Protein 3JTX (pdb70)

Structure (mmCIF, N/CA/C/O backbone):
data_3JTX
#
_entry.id   3JTX
#
_cell.length_a   112.617
_cell.length_b   116.890
_cell.length_c   145.326
_cell.angle_alpha   90.000
_cell.angle_beta   90.000
_cell.angle_gamma   90.000
#
_symmetry.space_group_name_H-M   'C 2 2 21'
#
loop_
_entity.id
_entity.type
_entity.pdbx_description
1 polymer aminotransferase
2 non-polymer '2-(N-MORPHOLINO)-ETHANESULFONIC ACID'
3 non-polymer GLYCEROL
4 non-polymer 'CALCIUM ION'
5 non-polymer 'ACETATE ION'
6 water water
#
loop_
_atom_site.group_PDB
_atom_site.id
_atom_site.type_symbol
_atom_site.label_atom_id
_atom_site.label_alt_id
_atom_site.label_comp_id
_atom_site.label_asym_id
_atom_site.label_entity_id
_atom_site.label_seq_id
_atom_site.pdbx_PDB_ins_code
_atom_site.Cartn_x
_atom_site.Cartn_y
_atom_site.Cartn_z
_atom_site.occupancy
_atom_site.B_iso_or_equiv
_atom_site.auth_seq_id
_atom_site.auth_comp_id
_atom_site.auth_asym_id
_atom_site.auth_atom_id
_atom_site.pdbx_PDB_model_num
ATOM 1 N N . GLY A 1 1 ? 8.853 28.010 -6.270 1.00 32.41 0 GLY A N 1
ATOM 2 C CA . GLY A 1 1 ? 10.021 28.608 -5.553 1.00 32.05 0 GLY A CA 1
ATOM 3 C C . GLY A 1 1 ? 11.248 27.735 -5.722 1.00 31.77 0 GLY A C 1
ATOM 4 O O . GLY A 1 1 ? 11.159 26.648 -6.301 1.00 30.59 0 GLY A O 1
ATOM 13 N N . ASN A 1 3 ? 13.155 25.614 -3.852 1.00 25.73 2 ASN A N 1
ATOM 14 C CA . ASN A 1 3 ? 13.108 24.206 -3.469 1.00 24.46 2 ASN A CA 1
ATOM 15 C C . ASN A 1 3 ? 12.168 23.316 -4.282 1.00 22.45 2 ASN A C 1
ATOM 16 O O . ASN A 1 3 ? 12.547 22.197 -4.638 1.00 21.95 2 ASN A O 1
ATOM 21 N N . THR A 1 4 ? 10.974 23.807 -4.611 1.00 20.30 3 THR A N 1
ATOM 22 C CA . THR A 1 4 ? 10.059 23.000 -5.426 1.00 19.00 3 THR A CA 1
ATOM 23 C C . THR A 1 4 ? 10.627 22.796 -6.844 1.00 18.43 3 THR A C 1
ATOM 24 O O . THR A 1 4 ? 10.506 21.717 -7.407 1.00 16.95 3 THR A O 1
ATOM 28 N N . LEU A 1 5 ? 11.267 23.824 -7.394 1.00 18.42 4 LEU A N 1
ATOM 29 C CA . LEU A 1 5 ? 11.925 23.718 -8.704 1.00 19.49 4 LEU A CA 1
ATOM 30 C C . LEU A 1 5 ? 13.054 22.680 -8.671 1.00 19.69 4 LEU A C 1
ATOM 31 O O . LEU A 1 5 ? 13.163 21.822 -9.553 1.00 19.08 4 LEU A O 1
ATOM 36 N N . LEU A 1 6 ? 13.886 22.749 -7.631 1.00 20.06 5 LEU A N 1
ATOM 37 C CA . LEU A 1 6 ? 14.989 21.799 -7.469 1.00 20.13 5 LEU A CA 1
ATOM 38 C C . LEU A 1 6 ? 14.478 20.355 -7.333 1.00 20.31 5 LEU A C 1
ATOM 39 O O . LEU A 1 6 ? 15.116 19.427 -7.823 1.00 20.62 5 LEU A O 1
ATOM 44 N N . LYS A 1 7 ? 13.330 20.175 -6.674 1.00 20.32 6 LYS A N 1
ATOM 45 C CA . LYS A 1 7 ? 12.726 18.843 -6.540 1.00 21.16 6 LYS A CA 1
ATOM 46 C C . LYS A 1 7 ? 12.249 18.335 -7.902 1.00 20.97 6 LYS A C 1
ATOM 47 O O . LYS A 1 7 ? 12.267 17.142 -8.166 1.00 20.31 6 LYS A O 1
ATOM 53 N N . GLN A 1 8 ? 11.821 19.261 -8.748 1.00 20.91 7 GLN A N 1
ATOM 54 C CA . GLN A 1 8 ? 11.253 18.936 -10.044 1.00 22.04 7 GLN A CA 1
ATOM 55 C C . GLN A 1 8 ? 12.310 18.577 -11.086 1.00 22.50 7 GLN A C 1
ATOM 56 O O . GLN A 1 8 ? 12.146 17.626 -11.847 1.00 23.08 7 GLN A O 1
ATOM 62 N N . LEU A 1 9 ? 13.389 19.337 -11.111 1.00 22.92 8 LEU A N 1
ATOM 63 C CA . LEU A 1 9 ? 14.440 19.146 -12.116 1.00 24.30 8 LEU A CA 1
ATOM 64 C C . LEU A 1 9 ? 15.140 17.772 -12.019 1.00 25.41 8 LEU A C 1
ATOM 65 O O . LEU A 1 9 ? 15.439 17.288 -10.913 1.00 24.34 8 LEU A O 1
ATOM 70 N N . LYS A 1 10 ? 15.361 17.149 -13.185 1.00 26.95 9 LYS A N 1
ATOM 71 C CA . LYS A 1 10 ? 16.036 15.845 -13.297 1.00 28.18 9 LYS A CA 1
ATOM 72 C C . LYS A 1 10 ? 17.342 16.053 -14.057 1.00 28.88 9 LYS A C 1
ATOM 73 O O . LYS A 1 10 ? 17.339 16.088 -15.301 1.00 28.36 9 LYS A O 1
ATOM 79 N N . PRO A 1 11 ? 18.462 16.234 -13.320 1.00 29.60 10 PRO A N 1
ATOM 80 C CA . PRO A 1 11 ? 19.727 16.591 -13.996 1.00 30.49 10 PRO A CA 1
ATOM 81 C C . PRO A 1 11 ? 20.360 15.466 -14.814 1.00 31.21 10 PRO A C 1
ATOM 82 O O . PRO A 1 11 ? 21.203 15.751 -15.659 1.00 30.30 10 PRO A O 1
ATOM 86 N N . TYR A 1 12 ? 19.964 14.213 -14.556 1.00 32.37 11 TYR A N 1
ATOM 87 C CA . TYR A 1 12 ? 20.586 13.048 -15.198 1.00 33.53 11 TYR A CA 1
ATOM 88 C C . TYR A 1 12 ? 19.543 12.102 -15.822 1.00 33.64 11 TYR A C 1
ATOM 89 O O . TYR A 1 12 ? 19.054 11.170 -15.161 1.00 32.99 11 TYR A O 1
ATOM 98 N N . PRO A 1 13 ? 19.213 12.331 -17.108 1.00 34.25 12 PRO A N 1
ATOM 99 C CA . PRO A 1 13 ? 18.243 11.482 -17.804 1.00 34.74 12 PRO A CA 1
ATOM 100 C C . PRO A 1 13 ? 18.555 9.984 -17.674 1.00 35.48 12 PRO A C 1
ATOM 101 O O . PRO A 1 13 ? 17.626 9.204 -17.444 1.00 35.14 12 PRO A O 1
ATOM 105 N N . PHE A 1 14 ? 19.843 9.605 -17.774 1.00 36.20 13 PHE A N 1
ATOM 106 C CA . PHE A 1 14 ? 20.258 8.182 -17.736 1.00 36.71 13 PHE A CA 1
ATOM 107 C C . PHE A 1 14 ? 19.633 7.455 -16.554 1.00 37.16 13 PHE A C 1
ATOM 108 O O . PHE A 1 14 ? 19.312 6.264 -16.657 1.00 36.82 13 PHE A O 1
ATOM 116 N N . ALA A 1 15 ? 19.460 8.161 -15.435 1.00 37.72 14 ALA A N 1
ATOM 117 C CA . ALA A 1 15 ? 18.822 7.569 -14.257 1.00 38.42 14 ALA A CA 1
ATOM 118 C C . ALA A 1 15 ? 17.362 7.201 -14.499 1.00 38.60 14 ALA A C 1
ATOM 119 O O . ALA A 1 15 ? 16.864 6.259 -13.898 1.00 39.50 14 ALA A O 1
ATOM 121 N N . ARG A 1 16 ? 16.679 7.922 -15.377 1.00 38.97 15 ARG A N 1
ATOM 122 C CA . ARG A 1 16 ? 15.236 7.693 -15.603 1.00 39.33 15 ARG A CA 1
ATOM 123 C C . ARG A 1 16 ? 14.914 6.391 -16.325 1.00 38.23 15 ARG A C 1
ATOM 124 O O . ARG A 1 16 ? 13.769 5.929 -16.308 1.00 38.32 15 ARG A O 1
ATOM 132 N N . LEU A 1 17 ? 15.921 5.813 -16.967 1.00 37.05 16 LEU A N 1
ATOM 133 C CA . LEU A 1 17 ? 15.774 4.508 -17.561 1.00 36.09 16 LEU A CA 1
ATOM 134 C C . LEU A 1 17 ? 15.316 3.493 -16.493 1.00 34.95 16 LEU A C 1
ATOM 135 O O . LEU A 1 17 ? 14.448 2.664 -16.760 1.00 33.94 16 LEU A O 1
ATOM 140 N N . HIS A 1 18 ? 15.865 3.604 -15.279 1.00 33.85 17 HIS A N 1
ATOM 141 C CA . HIS A 1 18 ? 15.610 2.634 -14.219 1.00 33.17 17 HIS A CA 1
ATOM 142 C C . HIS A 1 18 ? 14.128 2.536 -13.853 1.00 31.65 17 HIS A C 1
ATOM 143 O O . HIS A 1 18 ? 13.572 1.447 -13.893 1.00 30.99 17 HIS A O 1
ATOM 150 N N . GLU A 1 19 ? 13.491 3.661 -13.526 1.00 30.72 18 GLU A N 1
ATOM 151 C CA . GLU A 1 19 ? 12.043 3.668 -13.218 1.00 30.35 18 GLU A CA 1
ATOM 152 C C . GLU A 1 19 ? 11.255 3.043 -14.368 1.00 28.52 18 GLU A C 1
ATOM 153 O O . GLU A 1 19 ? 10.347 2.241 -14.140 1.00 28.73 18 GLU A O 1
ATOM 159 N N . ALA A 1 20 ? 11.619 3.404 -15.596 1.00 26.55 19 ALA A N 1
ATOM 160 C CA . ALA A 1 20 ? 10.923 2.930 -16.797 1.00 25.83 19 ALA A CA 1
ATOM 161 C C . ALA A 1 20 ? 11.062 1.417 -17.051 1.00 25.33 19 ALA A C 1
ATOM 162 O O . ALA A 1 20 ? 10.233 0.831 -17.749 1.00 24.21 19 ALA A O 1
ATOM 172 N N . GLN A 1 22 ? 10.852 -0.637 -14.601 1.00 27.94 21 GLN A N 1
ATOM 173 C CA . GLN A 1 22 ? 10.369 -1.139 -13.295 1.00 28.26 21 GLN A CA 1
ATOM 174 C C . GLN A 1 22 ? 9.869 -2.552 -13.373 1.00 28.11 21 GLN A C 1
ATOM 175 O O . GLN A 1 22 ? 8.903 -2.831 -14.070 1.00 28.29 21 GLN A O 1
ATOM 177 N N . GLY A 1 23 ? 10.543 -3.442 -12.659 1.00 28.22 22 GLY A N 1
ATOM 178 C CA . GLY A 1 23 ? 10.138 -4.841 -12.593 1.00 28.49 22 GLY A CA 1
ATOM 179 C C . GLY A 1 23 ? 10.355 -5.632 -13.876 1.00 28.25 22 GLY A C 1
ATOM 180 O O . GLY A 1 23 ? 9.692 -6.658 -14.099 1.00 28.89 22 GLY A O 1
ATOM 181 N N . ILE A 1 24 ? 11.255 -5.157 -14.730 1.00 26.97 23 ILE A N 1
ATOM 182 C CA . ILE A 1 24 ? 11.702 -5.938 -15.879 1.00 26.51 23 ILE A CA 1
ATOM 183 C C . ILE A 1 24 ? 13.156 -6.254 -15.576 1.00 25.66 23 ILE A C 1
ATOM 184 O O . ILE A 1 24 ? 13.974 -5.349 -15.359 1.00 24.54 23 ILE A O 1
ATOM 189 N N . SER A 1 25 ? 13.468 -7.543 -15.512 1.00 25.27 24 SER A N 1
ATOM 190 C CA . SER A 1 25 ? 14.840 -7.977 -15.242 1.00 24.90 24 SER A CA 1
ATOM 191 C C . SER A 1 25 ? 15.530 -8.358 -16.547 1.00 23.27 24 SER A C 1
ATOM 192 O O . SER A 1 25 ? 14.884 -8.801 -17.505 1.00 23.31 24 SER A O 1
ATOM 195 N N . ALA A 1 26 ? 16.836 -8.132 -16.588 1.00 21.55 25 ALA A N 1
ATOM 196 C CA . ALA A 1 26 ? 17.664 -8.579 -17.704 1.00 20.39 25 ALA A CA 1
ATOM 197 C C . ALA A 1 26 ? 17.893 -10.084 -17.516 1.00 19.28 25 ALA A C 1
ATOM 198 O O . ALA A 1 26 ? 17.841 -10.576 -16.386 1.00 18.72 25 ALA A O 1
ATOM 200 N N . PRO A 1 27 ? 18.177 -10.809 -18.604 1.00 18.07 26 PRO A N 1
ATOM 201 C CA . PRO A 1 27 ? 18.375 -12.255 -18.462 1.00 17.18 26 PRO A CA 1
ATOM 202 C C . PRO A 1 27 ? 19.484 -12.634 -17.483 1.00 15.62 26 PRO A C 1
ATOM 203 O O . PRO A 1 27 ? 20.459 -11.920 -17.340 1.00 14.98 26 PRO A O 1
ATOM 207 N N . GLU A 1 28 ? 19.320 -13.776 -16.830 1.00 14.82 27 GLU A N 1
ATOM 208 C CA . GLU A 1 28 ? 20.349 -14.321 -15.966 1.00 14.49 27 GLU A CA 1
ATOM 209 C C . GLU A 1 28 ? 21.643 -14.501 -16.745 1.00 14.19 27 GLU A C 1
ATOM 210 O O . GLU A 1 28 ? 21.625 -14.989 -17.874 1.00 13.33 27 GLU A O 1
ATOM 216 N N . GLY A 1 29 ? 22.751 -14.103 -16.136 1.00 13.81 28 GLY A N 1
ATOM 217 C CA . GLY A 1 29 ? 24.079 -14.398 -16.663 1.00 14.46 28 GLY A CA 1
ATOM 218 C C . GLY A 1 29 ? 24.501 -13.517 -17.819 1.00 14.67 28 GLY A C 1
ATOM 219 O O . GLY A 1 29 ? 25.460 -13.830 -18.522 1.00 14.99 28 GLY A O 1
ATOM 228 N N . GLU A 1 31 ? 25.743 -9.727 -18.814 1.00 16.80 30 GLU A N 1
ATOM 229 C CA . GLU A 1 31 ? 26.295 -8.502 -18.269 1.00 18.47 30 GLU A CA 1
ATOM 230 C C . GLU A 1 31 ? 25.575 -7.335 -18.940 1.00 17.86 30 GLU A C 1
ATOM 231 O O . GLU A 1 31 ? 25.415 -7.332 -20.154 1.00 17.56 30 GLU A O 1
ATOM 237 N N . ALA A 1 32 ? 25.116 -6.380 -18.148 1.00 17.90 31 ALA A N 1
ATOM 238 C CA . ALA A 1 32 ? 24.438 -5.200 -18.691 1.00 17.83 31 ALA A CA 1
ATOM 239 C C . ALA A 1 32 ? 25.391 -4.475 -19.652 1.00 18.01 31 ALA A C 1
ATOM 240 O O . ALA A 1 32 ? 26.603 -4.407 -19.392 1.00 18.56 31 ALA A O 1
ATOM 242 N N . VAL A 1 33 ? 24.853 -3.948 -20.755 1.00 17.44 32 VAL A N 1
ATOM 243 C CA . VAL A 1 33 ? 25.650 -3.214 -21.743 1.00 16.66 32 VAL A CA 1
ATOM 244 C C . VAL A 1 33 ? 25.223 -1.731 -21.698 1.00 16.92 32 VAL A C 1
ATOM 245 O O . VAL A 1 33 ? 24.149 -1.371 -22.204 1.00 15.43 32 VAL A O 1
ATOM 249 N N . PRO A 1 34 ? 26.044 -0.883 -21.068 1.00 17.51 33 PRO A N 1
ATOM 250 C CA . PRO A 1 34 ? 25.608 0.490 -20.818 1.00 18.24 33 PRO A CA 1
ATOM 251 C C . PRO A 1 34 ? 25.853 1.389 -22.018 1.00 18.29 33 PRO A C 1
ATOM 252 O O . PRO A 1 34 ? 26.946 1.940 -22.168 1.00 19.37 33 PRO A O 1
ATOM 256 N N . LEU A 1 35 ? 24.853 1.520 -22.884 1.00 17.68 34 LEU A N 1
ATOM 257 C CA . LEU A 1 35 ? 24.961 2.440 -24.031 1.00 17.36 34 LEU A CA 1
ATOM 258 C C . LEU A 1 35 ? 24.119 3.695 -23.825 1.00 17.22 34 LEU A C 1
ATOM 259 O O . LEU A 1 35 ? 23.988 4.534 -24.734 1.00 17.05 34 LEU A O 1
ATOM 264 N N . HIS A 1 36 ? 23.578 3.834 -22.620 1.00 17.24 35 HIS A N 1
ATOM 265 C CA . HIS A 1 36 ? 22.643 4.900 -22.288 1.00 18.01 35 HIS A CA 1
ATOM 266 C C . HIS A 1 36 ? 23.271 6.165 -21.688 1.00 19.03 35 HIS A C 1
ATOM 267 O O . HIS A 1 36 ? 22.587 7.180 -21.587 1.00 18.74 35 HIS A O 1
ATOM 274 N N . ILE A 1 37 ? 24.535 6.107 -21.272 1.00 20.56 36 ILE A N 1
ATOM 275 C CA . ILE A 1 37 ? 25.152 7.210 -20.509 1.00 22.00 36 ILE A CA 1
ATOM 276 C C . ILE A 1 37 ? 26.056 8.070 -21.401 1.00 22.50 36 ILE A C 1
ATOM 277 O O . ILE A 1 37 ? 26.782 7.558 -22.216 1.00 24.52 36 ILE A O 1
ATOM 282 N N . GLY A 1 38 ? 25.987 9.384 -21.262 1.00 22.90 37 GLY A N 1
ATOM 283 C CA . GLY A 1 38 ? 26.710 10.285 -22.167 1.00 22.89 37 GLY A CA 1
ATOM 284 C C . GLY A 1 38 ? 28.049 10.727 -21.594 1.00 22.63 37 GLY A C 1
ATOM 285 O O . GLY A 1 38 ? 28.277 11.922 -21.407 1.00 22.17 37 GLY A O 1
ATOM 286 N N . GLU A 1 39 ? 28.913 9.754 -21.320 1.00 22.41 38 GLU A N 1
ATOM 287 C CA . GLU A 1 39 ? 30.187 9.973 -20.642 1.00 22.89 38 GLU A CA 1
ATOM 288 C C . GLU A 1 39 ? 31.189 8.985 -21.204 1.00 23.34 38 GLU A C 1
ATOM 289 O O . GLU A 1 39 ? 30.824 7.839 -21.482 1.00 23.18 38 GLU A O 1
ATOM 295 N N . PRO A 1 40 ? 32.451 9.428 -21.415 1.00 23.24 39 PRO A N 1
ATOM 296 C CA . PRO A 1 40 ? 33.462 8.563 -22.012 1.00 23.48 39 PRO A CA 1
ATOM 297 C C . PRO A 1 40 ? 33.945 7.485 -21.052 1.00 24.02 39 PRO A C 1
ATOM 298 O O . PRO A 1 40 ? 33.753 7.605 -19.835 1.00 23.39 39 PRO A O 1
ATOM 302 N N . LYS A 1 41 ? 34.555 6.444 -21.618 1.00 24.27 40 LYS A N 1
ATOM 303 C CA . LYS A 1 41 ? 35.105 5.325 -20.857 1.00 24.65 40 LYS A CA 1
ATOM 304 C C . LYS A 1 41 ? 36.535 4.971 -21.279 1.00 24.36 40 LYS A C 1
ATOM 305 O O . LYS A 1 41 ? 37.050 3.929 -20.885 1.00 25.36 40 LYS A O 1
ATOM 309 N N . HIS A 1 42 ? 37.183 5.819 -22.081 1.00 23.20 41 HIS A N 1
ATOM 310 C CA . HIS A 1 42 ? 38.563 5.585 -22.465 1.00 22.53 41 HIS A CA 1
ATOM 311 C C . HIS A 1 42 ? 39.471 6.161 -21.378 1.00 22.27 41 HIS A C 1
ATOM 312 O O . HIS A 1 42 ? 39.101 7.121 -20.706 1.00 21.01 41 HIS A O 1
ATOM 319 N N . PRO A 1 43 ? 40.669 5.580 -21.214 1.00 22.02 42 PRO A N 1
ATOM 320 C CA . PRO A 1 43 ? 41.551 5.993 -20.118 1.00 21.60 42 PRO A CA 1
ATOM 321 C C . PRO A 1 43 ? 42.253 7.345 -20.334 1.00 21.38 42 PRO A C 1
ATOM 322 O O . PRO A 1 43 ? 42.460 7.792 -21.471 1.00 20.31 42 PRO A O 1
ATOM 326 N N . THR A 1 44 ? 42.616 7.970 -19.218 1.00 20.88 43 THR A N 1
ATOM 327 C CA . THR A 1 44 ? 43.360 9.226 -19.207 1.00 19.75 43 THR A CA 1
ATOM 328 C C . THR A 1 44 ? 44.772 9.022 -19.741 1.00 19.36 43 THR A C 1
ATOM 329 O O . THR A 1 44 ? 45.444 8.080 -19.346 1.00 18.78 43 THR A O 1
ATOM 333 N N . PRO A 1 45 ? 45.230 9.904 -20.641 1.00 18.59 44 PRO A N 1
ATOM 334 C CA . PRO A 1 45 ? 46.589 9.806 -21.182 1.00 18.48 44 PRO A CA 1
ATOM 335 C C . PRO A 1 45 ? 47.678 10.259 -20.224 1.00 18.25 44 PRO A C 1
ATOM 336 O O . PRO A 1 45 ? 47.485 11.191 -19.456 1.00 17.55 44 PRO A O 1
ATOM 340 N N . LYS A 1 46 ? 48.839 9.629 -20.345 1.00 18.70 45 LYS A N 1
ATOM 341 C CA . LYS A 1 46 ? 49.990 9.898 -19.506 1.00 19.14 45 LYS A CA 1
ATOM 342 C C . LYS A 1 46 ? 50.559 11.309 -19.672 1.00 18.82 45 LYS A C 1
ATOM 343 O O . LYS A 1 46 ? 51.091 11.859 -18.719 1.00 18.56 45 LYS A O 1
ATOM 349 N N . VAL A 1 47 ? 50.467 11.892 -20.868 1.00 18.48 46 VAL A N 1
ATOM 350 C CA . VAL A 1 47 ? 50.992 13.248 -21.077 1.00 18.33 46 VAL A CA 1
ATOM 351 C C . VAL A 1 47 ? 50.350 14.260 -20.096 1.00 17.53 46 VAL A C 1
ATOM 352 O O . VAL A 1 47 ? 51.013 15.182 -19.626 1.00 17.08 46 VAL A O 1
ATOM 356 N N . ILE A 1 48 ? 49.073 14.054 -19.777 1.00 17.34 47 ILE A N 1
ATOM 357 C CA . ILE A 1 48 ? 48.341 14.923 -18.860 1.00 17.04 47 ILE A CA 1
ATOM 358 C C . ILE A 1 48 ? 48.714 14.617 -17.394 1.00 16.65 47 ILE A C 1
ATOM 359 O O . ILE A 1 48 ? 49.007 15.534 -16.610 1.00 15.66 47 ILE A O 1
ATOM 364 N N . THR A 1 49 ? 48.717 13.335 -17.024 1.00 15.94 48 THR A N 1
ATOM 365 C CA . THR A 1 49 ? 48.966 12.967 -15.631 1.00 15.87 48 THR A CA 1
ATOM 366 C C . THR A 1 49 ? 50.410 13.275 -15.241 1.00 15.41 48 THR A C 1
ATOM 367 O O . THR A 1 49 ? 50.664 13.724 -14.131 1.00 14.36 48 THR A O 1
ATOM 371 N N . ASP A 1 50 ? 51.340 13.097 -16.180 1.00 15.65 49 ASP A N 1
ATOM 372 C CA . ASP A 1 50 ? 52.730 13.502 -15.983 1.00 15.58 49 ASP A CA 1
ATOM 373 C C . ASP A 1 50 ? 52.885 14.985 -15.606 1.00 15.16 49 ASP A C 1
ATOM 374 O O . ASP A 1 50 ? 53.624 15.304 -14.674 1.00 14.91 49 ASP A O 1
ATOM 379 N N . ALA A 1 51 ? 52.212 15.869 -16.353 1.00 14.29 50 ALA A N 1
ATOM 380 C CA . ALA A 1 51 ? 52.296 17.329 -16.139 1.00 13.96 50 ALA A CA 1
ATOM 381 C C . ALA A 1 51 ? 51.681 17.747 -14.800 1.00 14.28 50 ALA A C 1
ATOM 382 O O . ALA A 1 51 ? 52.198 18.642 -14.113 1.00 14.42 50 ALA A O 1
ATOM 384 N N . LEU A 1 52 ? 50.555 17.131 -14.454 1.00 14.49 51 LEU A N 1
ATOM 385 C CA . LEU A 1 52 ? 49.914 17.356 -13.156 1.00 14.70 51 LEU A CA 1
ATOM 386 C C . LEU A 1 52 ? 50.861 16.989 -12.003 1.00 15.10 51 LEU A C 1
ATOM 387 O O . LEU A 1 52 ? 51.185 17.847 -11.179 1.00 15.42 51 LEU A O 1
ATOM 392 N N . THR A 1 53 ? 51.346 15.743 -11.968 1.00 14.88 52 THR A N 1
ATOM 393 C CA . THR A 1 53 ? 52.291 15.308 -10.928 1.00 14.74 52 THR A CA 1
ATOM 394 C C . THR A 1 53 ? 53.523 16.202 -10.794 1.00 14.95 52 THR A C 1
ATOM 395 O O . THR A 1 53 ? 53.950 16.523 -9.662 1.00 14.87 52 THR A O 1
ATOM 399 N N . ALA A 1 54 ? 54.091 16.603 -11.933 1.00 14.92 53 ALA A N 1
ATOM 400 C CA . ALA A 1 54 ? 55.305 17.411 -11.954 1.00 14.95 53 ALA A CA 1
ATOM 401 C C . ALA A 1 54 ? 55.112 18.780 -11.292 1.00 14.86 53 ALA A C 1
ATOM 402 O O . ALA A 1 54 ? 56.074 19.388 -10.843 1.00 15.24 53 ALA A O 1
ATOM 404 N N . SER A 1 55 ? 53.871 19.252 -11.204 1.00 14.55 54 SER A N 1
ATOM 405 C CA . SER A 1 55 ? 53.615 20.611 -10.745 1.00 14.48 54 SER A CA 1
ATOM 406 C C . SER A 1 55 ? 52.922 20.685 -9.387 1.00 13.99 54 SER A C 1
ATOM 407 O O . SER A 1 55 ? 52.486 21.747 -8.971 1.00 12.69 54 SER A O 1
ATOM 410 N N . LEU A 1 56 ? 52.836 19.566 -8.684 1.00 13.80 55 LEU A N 1
ATOM 411 C CA . LEU A 1 56 ? 51.999 19.510 -7.450 1.00 14.09 55 LEU A CA 1
ATOM 412 C C . LEU A 1 56 ? 52.490 20.428 -6.311 1.00 13.67 55 LEU A C 1
ATOM 413 O O . LEU A 1 56 ? 51.686 20.813 -5.460 1.00 14.31 55 LEU A O 1
ATOM 418 N N . HIS A 1 57 ? 53.772 20.806 -6.318 1.00 13.04 56 HIS A N 1
ATOM 419 C CA A HIS A 1 57 ? 54.275 21.785 -5.355 0.50 13.22 56 HIS A CA 1
ATOM 420 C CA B HIS A 1 57 ? 54.310 21.807 -5.376 0.50 13.47 56 HIS A CA 1
ATOM 421 C C . HIS A 1 57 ? 53.504 23.115 -5.441 1.00 13.10 56 HIS A C 1
ATOM 422 O O . HIS A 1 57 ? 53.405 23.852 -4.453 1.00 13.84 56 HIS A O 1
ATOM 435 N N . GLU A 1 58 ? 52.937 23.405 -6.608 1.00 12.47 57 GLU A N 1
ATOM 436 C CA . GLU A 1 58 ? 52.169 24.619 -6.832 1.00 12.66 57 GLU A CA 1
ATOM 437 C C . GLU A 1 58 ? 50.749 24.643 -6.212 1.00 12.62 57 GLU A C 1
ATOM 438 O O . GLU A 1 58 ? 50.051 25.654 -6.311 1.00 13.67 57 GLU A O 1
ATOM 444 N N . LEU A 1 59 ? 50.338 23.562 -5.555 1.00 12.44 58 LEU A N 1
ATOM 445 C CA . LEU A 1 59 ? 49.150 23.583 -4.687 1.00 12.33 58 LEU A CA 1
ATOM 446 C C . LEU A 1 59 ? 49.282 24.577 -3.539 1.00 12.59 58 LEU A C 1
ATOM 447 O O . LEU A 1 59 ? 48.275 24.965 -2.950 1.00 12.82 58 LEU A O 1
ATOM 452 N N . GLU A 1 60 ? 50.510 24.979 -3.190 1.00 12.37 59 GLU A N 1
ATOM 453 C CA . GLU A 1 60 ? 50.712 25.947 -2.105 1.00 12.58 59 GLU A CA 1
ATOM 454 C C . GLU A 1 60 ? 50.218 27.375 -2.430 1.00 12.32 59 GLU A C 1
ATOM 455 O O . GLU A 1 60 ? 50.184 28.218 -1.535 1.00 10.89 59 GLU A O 1
ATOM 461 N N . LYS A 1 61 ? 49.869 27.628 -3.695 1.00 12.47 60 LYS A N 1
ATOM 462 C CA A LYS A 1 61 ? 49.480 28.968 -4.151 0.50 13.01 60 LYS A CA 1
ATOM 463 C CA B LYS A 1 61 ? 49.482 28.962 -4.178 0.50 13.00 60 LYS A CA 1
ATOM 464 C C . LYS A 1 61 ? 48.006 29.074 -4.547 1.00 13.25 60 LYS A C 1
ATOM 465 O O . LYS A 1 61 ? 47.458 28.157 -5.161 1.00 13.04 60 LYS A O 1
ATOM 470 N N . TYR A 1 62 ? 47.382 30.219 -4.223 1.00 13.61 61 TYR A N 1
ATOM 471 C CA . TYR A 1 62 ? 46.049 30.550 -4.771 1.00 14.35 61 TYR A CA 1
ATOM 472 C C . TYR A 1 62 ? 46.172 30.932 -6.225 1.00 14.89 61 TYR A C 1
ATOM 473 O O . TYR A 1 62 ? 46.964 31.818 -6.555 1.00 15.22 61 TYR A O 1
ATOM 482 N N . PRO A 1 63 ? 45.390 30.288 -7.105 1.00 14.41 62 PRO A N 1
ATOM 483 C CA . PRO A 1 63 ? 45.355 30.735 -8.479 1.00 14.68 62 PRO A CA 1
ATOM 484 C C . PRO A 1 63 ? 44.488 31.971 -8.679 1.00 15.31 62 PRO A C 1
ATOM 485 O O . PRO A 1 63 ? 43.503 32.169 -7.962 1.00 15.72 62 PRO A O 1
ATOM 489 N N . LEU A 1 64 ? 44.848 32.781 -9.664 1.00 15.59 63 LEU A N 1
ATOM 490 C CA . LEU A 1 64 ? 44.032 33.922 -10.052 1.00 15.83 63 LEU A CA 1
ATOM 491 C C . LEU A 1 64 ? 42.909 33.415 -10.944 1.00 15.03 63 LEU A C 1
ATOM 492 O O . LEU A 1 64 ? 43.076 32.448 -11.684 1.00 14.59 63 LEU A O 1
ATOM 497 N N . THR A 1 65 ? 41.750 34.045 -10.859 1.00 14.69 64 THR A N 1
ATOM 498 C CA . THR A 1 65 ? 40.572 33.561 -11.598 1.00 14.79 64 THR A CA 1
ATOM 499 C C . THR A 1 65 ? 40.770 33.532 -13.102 1.00 14.95 64 THR A C 1
ATOM 500 O O . THR A 1 65 ? 40.265 32.647 -13.789 1.00 15.18 64 THR A O 1
ATOM 504 N N . ALA A 1 66 ? 41.515 34.499 -13.631 1.00 14.95 65 ALA A N 1
ATOM 505 C CA . ALA A 1 66 ? 41.756 34.582 -15.070 1.00 15.24 65 ALA A CA 1
ATOM 506 C C . ALA A 1 66 ? 42.694 33.488 -15.594 1.00 15.36 65 ALA A C 1
ATOM 507 O O . ALA A 1 66 ? 42.774 33.268 -16.799 1.00 14.69 65 ALA A O 1
ATOM 509 N N . GLY A 1 67 ? 43.410 32.811 -14.697 1.00 15.84 66 GLY A N 1
ATOM 510 C CA . GLY A 1 67 ? 44.339 31.753 -15.098 1.00 15.78 66 GLY A CA 1
ATOM 511 C C . GLY A 1 67 ? 45.692 32.280 -15.517 1.00 16.33 66 GLY A C 1
ATOM 512 O O . GLY A 1 67 ? 45.881 33.479 -15.695 1.00 16.79 66 GLY A O 1
ATOM 513 N N . LEU A 1 68 ? 46.643 31.369 -15.678 1.00 16.06 67 LEU A N 1
ATOM 514 C CA . LEU A 1 68 ? 47.999 31.733 -16.070 1.00 16.34 67 LEU A CA 1
ATOM 515 C C . LEU A 1 68 ? 48.028 32.222 -17.512 1.00 16.00 67 LEU A C 1
ATOM 516 O O . LEU A 1 68 ? 47.341 31.664 -18.370 1.00 15.01 67 LEU A O 1
ATOM 521 N N . PRO A 1 69 ? 48.849 33.238 -17.796 1.00 15.76 68 PRO A N 1
ATOM 522 C CA . PRO A 1 69 ? 48.991 33.620 -19.191 1.00 16.18 68 PRO A CA 1
ATOM 523 C C . PRO A 1 69 ? 49.277 32.430 -20.112 1.00 15.89 68 PRO A C 1
ATOM 524 O O . PRO A 1 69 ? 48.728 32.347 -21.209 1.00 15.66 68 PRO A O 1
ATOM 528 N N . GLU A 1 70 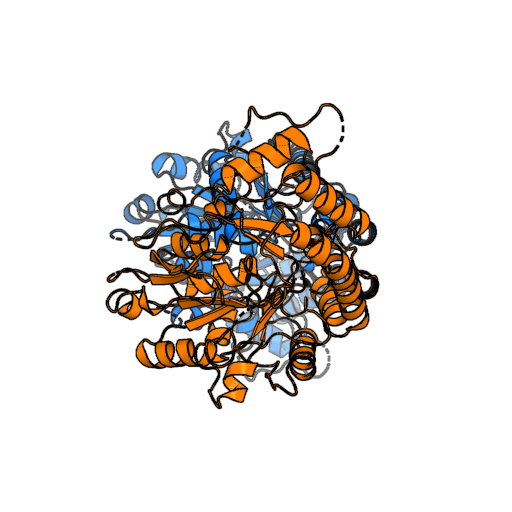? 50.137 31.512 -19.674 1.00 15.90 69 GLU A N 1
ATOM 529 C CA . GLU A 1 70 ? 50.517 30.378 -20.517 1.00 15.99 69 GLU A CA 1
ATOM 530 C C . GLU A 1 70 ? 49.370 29.377 -20.748 1.00 15.49 69 GLU A C 1
ATOM 531 O O . GLU A 1 70 ? 49.341 28.716 -21.776 1.00 14.37 69 GLU A O 1
ATOM 537 N N . LEU A 1 71 ? 48.400 29.284 -19.837 1.00 15.42 70 LEU A N 1
ATOM 538 C CA . LEU A 1 71 ? 47.208 28.473 -20.135 1.00 15.36 70 LEU A CA 1
ATOM 539 C C . LEU A 1 71 ? 46.319 29.154 -21.178 1.00 15.58 70 LEU A C 1
ATOM 540 O O . LEU A 1 71 ? 45.852 28.504 -22.111 1.00 15.60 70 LEU A O 1
ATOM 545 N N . ARG A 1 72 ? 46.061 30.455 -21.027 1.00 15.70 71 ARG A N 1
ATOM 546 C CA . ARG A 1 72 ? 45.225 31.144 -22.013 1.00 15.84 71 ARG A CA 1
ATOM 547 C C . ARG A 1 72 ? 45.885 31.101 -23.405 1.00 15.71 71 ARG A C 1
ATOM 548 O O . ARG A 1 72 ? 45.203 30.964 -24.434 1.00 15.67 71 ARG A O 1
ATOM 556 N N . GLN A 1 73 ? 47.213 31.167 -23.435 1.00 16.12 72 GLN A N 1
ATOM 557 C CA . GLN A 1 73 ? 47.956 31.111 -24.690 1.00 16.56 72 GLN A CA 1
ATOM 558 C C . GLN A 1 73 ? 47.925 29.719 -25.317 1.00 16.38 72 GLN A C 1
ATOM 559 O O . GLN A 1 73 ? 47.855 29.593 -26.555 1.00 15.62 72 GLN A O 1
ATOM 565 N N . ALA A 1 74 ? 47.964 28.675 -24.483 1.00 16.18 73 ALA A N 1
ATOM 566 C CA . ALA A 1 74 ? 47.811 27.300 -24.977 1.00 15.72 73 ALA A CA 1
ATOM 567 C C . ALA A 1 74 ? 46.438 27.121 -25.643 1.00 15.64 73 ALA A C 1
ATOM 568 O O . ALA A 1 74 ? 46.315 26.473 -26.687 1.00 15.65 73 ALA A O 1
ATOM 570 N N . CYS A 1 75 ? 45.409 27.703 -25.036 1.00 15.86 74 CYS A N 1
ATOM 571 C CA . CYS A 1 75 ? 44.078 27.677 -25.629 1.00 16.57 74 CYS A CA 1
ATOM 572 C C . CYS A 1 75 ? 44.045 28.433 -26.955 1.00 16.28 74 CYS A C 1
ATOM 573 O O . CYS A 1 75 ? 43.480 27.934 -27.933 1.00 16.39 74 CYS A O 1
ATOM 576 N N . ALA A 1 76 ? 44.641 29.622 -26.979 1.00 16.14 75 ALA A N 1
ATOM 577 C CA . ALA A 1 76 ? 44.736 30.444 -28.206 1.00 16.45 75 ALA A CA 1
ATOM 578 C C . ALA A 1 76 ? 45.484 29.707 -29.317 1.00 16.76 75 ALA A C 1
ATOM 579 O O . ALA A 1 76 ? 45.064 29.716 -30.484 1.00 16.59 75 ALA A O 1
ATOM 581 N N . ASN A 1 77 ? 46.599 29.071 -28.954 1.00 17.15 76 ASN A N 1
ATOM 582 C CA . ASN A 1 77 ? 47.387 28.295 -29.902 1.00 17.06 76 ASN A CA 1
ATOM 583 C C . ASN A 1 77 ? 46.610 27.101 -30.454 1.00 16.20 76 ASN A C 1
ATOM 584 O O . ASN A 1 77 ? 46.650 26.841 -31.654 1.00 15.86 76 ASN A O 1
ATOM 589 N N . TRP A 1 78 ? 45.911 26.383 -29.576 1.00 15.67 77 TRP A N 1
ATOM 590 C CA . TRP A 1 78 ? 45.049 25.277 -29.990 1.00 15.52 77 TRP A CA 1
ATOM 591 C C . TRP A 1 78 ? 43.964 25.714 -30.988 1.00 15.09 77 TRP A C 1
ATOM 592 O O . TRP A 1 78 ? 43.755 25.055 -32.013 1.00 14.58 77 TRP A O 1
ATOM 603 N N . LEU A 1 79 ? 43.297 26.829 -30.691 1.00 14.77 78 LEU A N 1
ATOM 604 C CA . LEU A 1 79 ? 42.258 27.377 -31.577 1.00 15.11 78 LEU A CA 1
ATOM 605 C C . LEU A 1 79 ? 42.800 27.687 -32.982 1.00 15.16 78 LEU A C 1
ATOM 606 O O . LEU A 1 79 ? 42.126 27.450 -33.981 1.00 15.20 78 LEU A O 1
ATOM 611 N N . LYS A 1 80 ? 43.996 28.264 -33.042 1.00 15.37 79 LYS A N 1
ATOM 612 C CA . LYS A 1 80 ? 44.619 28.595 -34.323 1.00 16.17 79 LYS A CA 1
ATOM 613 C C . LYS A 1 80 ? 44.924 27.341 -35.136 1.00 16.27 79 LYS A C 1
ATOM 614 O O . LYS A 1 80 ? 44.723 27.330 -36.363 1.00 15.77 79 LYS A O 1
ATOM 620 N N . ARG A 1 81 ? 45.421 26.302 -34.461 1.00 16.22 80 ARG A N 1
ATOM 621 C CA . ARG A 1 81 ? 45.684 25.018 -35.115 1.00 16.97 80 ARG A CA 1
ATOM 622 C C . ARG A 1 81 ? 44.402 24.348 -35.578 1.00 16.77 80 ARG A C 1
ATOM 623 O O . ARG A 1 81 ? 44.347 23.774 -36.661 1.00 16.53 80 ARG A O 1
ATOM 631 N N . ARG A 1 82 ? 43.374 24.407 -34.742 1.00 16.04 81 ARG A N 1
ATOM 632 C CA . ARG A 1 82 ? 42.174 23.617 -34.947 1.00 16.00 81 ARG A CA 1
ATOM 633 C C . ARG A 1 82 ? 41.224 24.236 -35.974 1.00 16.57 81 ARG A C 1
ATOM 634 O O . ARG A 1 82 ? 40.554 23.496 -36.718 1.00 16.55 81 ARG A O 1
ATOM 642 N N . TYR A 1 83 ? 41.175 25.572 -36.009 1.00 16.84 82 TYR A N 1
ATOM 643 C CA . TYR A 1 83 ? 40.251 26.311 -36.872 1.00 17.66 82 TYR A CA 1
ATOM 644 C C . TYR A 1 83 ? 40.986 27.121 -37.947 1.00 18.23 82 TYR A C 1
ATOM 645 O O . TYR A 1 83 ? 40.675 28.295 -38.199 1.00 17.99 82 TYR A O 1
ATOM 654 N N . ASP A 1 84 ? 41.977 26.467 -38.560 1.00 18.40 83 ASP A N 1
ATOM 655 C CA . ASP A 1 84 ? 42.619 26.933 -39.774 1.00 18.95 83 ASP A CA 1
ATOM 656 C C . ASP A 1 84 ? 43.060 28.393 -39.704 1.00 18.40 83 ASP A C 1
ATOM 657 O O . ASP A 1 84 ? 42.737 29.185 -40.583 1.00 18.31 83 ASP A O 1
ATOM 662 N N . GLY A 1 85 ? 43.799 28.732 -38.649 1.00 17.86 84 GLY A N 1
ATOM 663 C CA . GLY A 1 85 ? 44.373 30.067 -38.483 1.00 17.15 84 GLY A CA 1
ATOM 664 C C . GLY A 1 85 ? 43.573 31.070 -37.673 1.00 16.75 84 GLY A C 1
ATOM 665 O O . GLY A 1 85 ? 43.994 32.208 -37.522 1.00 16.86 84 GLY A O 1
ATOM 666 N N . LEU A 1 86 ? 42.431 30.651 -37.128 1.00 16.78 85 LEU A N 1
ATOM 667 C CA . LEU A 1 86 ? 41.639 31.498 -36.243 1.00 16.80 85 LEU A CA 1
ATOM 668 C C . LEU A 1 86 ? 42.530 32.137 -35.180 1.00 16.75 85 LEU A C 1
ATOM 669 O O . LEU A 1 86 ? 43.222 31.431 -34.456 1.00 15.39 85 LEU A O 1
ATOM 674 N N . THR A 1 87 ? 42.513 33.470 -35.117 1.00 16.94 86 THR A N 1
ATOM 675 C CA A THR A 1 87 ? 43.313 34.226 -34.162 0.50 17.23 86 THR A CA 1
ATOM 676 C CA B THR A 1 87 ? 43.313 34.232 -34.172 0.50 16.96 86 THR A CA 1
ATOM 677 C C . THR A 1 87 ? 42.415 34.814 -33.067 1.00 17.46 86 THR A C 1
ATOM 678 O O . THR A 1 87 ? 41.583 35.691 -33.326 1.00 17.24 86 THR A O 1
ATOM 685 N N . VAL A 1 88 ? 42.601 34.312 -31.849 1.00 17.22 87 VAL A N 1
ATOM 686 C CA . VAL A 1 88 ? 41.830 34.701 -30.676 1.00 17.76 87 VAL A CA 1
ATOM 687 C C . VAL A 1 88 ? 42.836 35.184 -29.627 1.00 17.93 87 VAL A C 1
ATOM 688 O O . VAL A 1 88 ? 43.840 34.526 -29.373 1.00 19.14 87 VAL A O 1
ATOM 692 N N . ASP A 1 89 ? 42.575 36.331 -29.024 1.00 18.23 88 ASP A N 1
ATOM 693 C CA . ASP A 1 89 ? 43.579 36.991 -28.173 1.00 17.99 88 ASP A CA 1
ATOM 694 C C . ASP A 1 89 ? 43.560 36.397 -26.764 1.00 17.16 88 ASP A C 1
ATOM 695 O O . ASP A 1 89 ? 42.576 36.528 -26.059 1.00 16.86 88 ASP A O 1
ATOM 700 N N . ALA A 1 90 ? 44.656 35.750 -26.360 1.00 17.06 89 ALA A N 1
ATOM 701 C CA . ALA A 1 90 ? 44.780 35.152 -25.033 1.00 17.07 89 ALA A CA 1
ATOM 702 C C . ALA A 1 90 ? 44.618 36.180 -23.910 1.00 17.27 89 ALA A C 1
ATOM 703 O O . ALA A 1 90 ? 44.133 35.843 -22.831 1.00 16.64 89 ALA A O 1
ATOM 705 N N . ASP A 1 91 ? 44.986 37.433 -24.169 1.00 18.03 90 ASP A N 1
ATOM 706 C CA . ASP A 1 91 ? 44.893 38.499 -23.148 1.00 18.58 90 ASP A CA 1
ATOM 707 C C . ASP A 1 91 ? 43.467 38.941 -22.807 1.00 18.11 90 ASP A C 1
ATOM 708 O O . ASP A 1 91 ? 43.261 39.498 -21.725 1.00 18.35 90 ASP A O 1
ATOM 713 N N . ASN A 1 92 ? 42.488 38.760 -23.706 1.00 16.87 91 ASN A N 1
ATOM 714 C CA A ASN A 1 92 ? 41.154 39.262 -23.380 0.50 16.65 91 ASN A CA 1
ATOM 715 C CA B ASN A 1 92 ? 41.162 39.384 -23.562 0.50 16.80 91 ASN A CA 1
ATOM 716 C C . ASN A 1 92 ? 39.961 38.495 -23.950 1.00 16.45 91 ASN A C 1
ATOM 717 O O . ASN A 1 92 ? 38.836 38.803 -23.587 1.00 16.00 91 ASN A O 1
ATOM 726 N N . GLU A 1 93 ? 40.201 37.457 -24.757 1.00 15.87 92 GLU A N 1
ATOM 727 C CA . GLU A 1 93 ? 39.109 36.688 -25.383 1.00 15.80 92 GLU A CA 1
ATOM 728 C C . GLU A 1 93 ? 38.965 35.252 -24.907 1.00 15.67 92 GLU A C 1
ATOM 729 O O . GLU A 1 93 ? 38.163 34.498 -25.461 1.00 15.30 92 GLU A O 1
ATOM 735 N N . ILE A 1 94 ? 39.725 34.875 -23.882 1.00 15.73 93 ILE A N 1
ATOM 736 C CA . ILE A 1 94 ? 39.731 33.513 -23.363 1.00 15.15 93 ILE A CA 1
ATOM 737 C C . ILE A 1 94 ? 39.734 33.501 -21.829 1.00 15.61 93 ILE A C 1
ATOM 738 O O . ILE A 1 94 ? 40.550 34.164 -21.204 1.00 15.81 93 ILE A O 1
ATOM 743 N N . LEU A 1 95 ? 38.822 32.749 -21.216 1.00 15.60 94 LEU A N 1
ATOM 744 C CA . LEU A 1 95 ? 38.921 32.446 -19.765 1.00 15.12 94 LEU A CA 1
ATOM 745 C C . LEU A 1 95 ? 38.931 30.942 -19.555 1.00 15.59 94 LEU A C 1
ATOM 746 O O . LEU A 1 95 ? 38.111 30.225 -20.135 1.00 13.64 94 LEU A O 1
ATOM 751 N N . PRO A 1 96 ? 39.845 30.449 -18.706 1.00 15.75 95 PRO A N 1
ATOM 752 C CA . PRO A 1 96 ? 39.688 29.044 -18.325 1.00 15.66 95 PRO A CA 1
ATOM 753 C C . PRO A 1 96 ? 38.479 28.818 -17.411 1.00 15.47 95 PRO A C 1
ATOM 754 O O . PRO A 1 96 ? 38.107 29.699 -16.607 1.00 15.15 95 PRO A O 1
ATOM 758 N N . VAL A 1 97 ? 37.884 27.632 -17.502 1.00 15.16 96 VAL A N 1
ATOM 759 C CA . VAL A 1 97 ? 36.731 27.293 -16.671 1.00 14.66 96 VAL A CA 1
ATOM 760 C C . VAL A 1 97 ? 36.880 25.880 -16.100 1.00 14.54 96 VAL A C 1
ATOM 761 O O . VAL A 1 97 ? 37.586 25.050 -16.661 1.00 15.06 96 VAL A O 1
ATOM 765 N N . LEU A 1 98 ? 36.208 25.609 -14.988 1.00 14.54 97 LEU A N 1
ATOM 766 C CA . LEU A 1 98 ? 36.383 24.348 -14.256 1.00 15.01 97 LEU A CA 1
ATOM 767 C C . LEU A 1 98 ? 35.385 23.303 -14.771 1.00 15.49 97 LEU A C 1
ATOM 768 O O . LEU A 1 98 ? 34.509 22.825 -14.025 1.00 15.59 97 LEU A O 1
ATOM 773 N N . GLY A 1 99 ? 35.522 22.990 -16.055 1.00 15.84 98 GLY A N 1
ATOM 774 C CA . GLY A 1 99 ? 34.515 22.230 -16.792 1.00 16.96 98 GLY A CA 1
ATOM 775 C C . GLY A 1 99 ? 33.476 23.159 -17.379 1.00 17.12 98 GLY A C 1
ATOM 776 O O . GLY A 1 99 ? 33.201 24.235 -16.821 1.00 17.75 98 GLY A O 1
ATOM 777 N N . SER A 1 100 ? 32.891 22.772 -18.516 1.00 17.85 99 SER A N 1
ATOM 778 C CA . SER A 1 100 ? 31.896 23.633 -19.154 1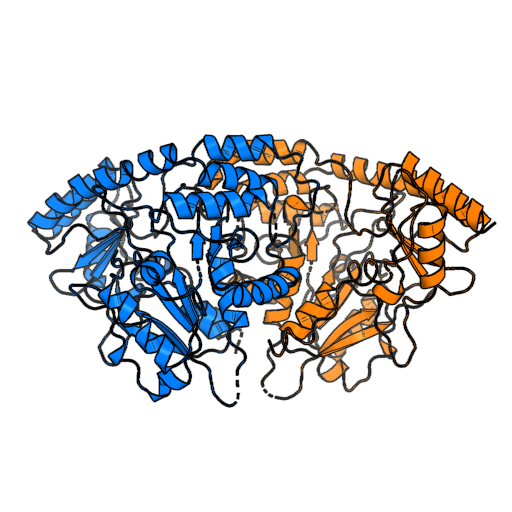.00 17.54 99 SER A CA 1
ATOM 779 C C . SER A 1 100 ? 30.617 23.748 -18.317 1.00 17.79 99 SER A C 1
ATOM 780 O O . SER A 1 100 ? 29.911 24.755 -18.420 1.00 17.54 99 SER A O 1
ATOM 783 N N . ARG A 1 101 ? 30.295 22.744 -17.493 1.00 17.43 100 ARG A N 1
ATOM 784 C CA . ARG A 1 101 ? 29.049 22.811 -16.702 1.00 16.70 100 ARG A CA 1
ATOM 785 C C . ARG A 1 101 ? 28.957 24.087 -15.852 1.00 16.65 100 ARG A C 1
ATOM 786 O O . ARG A 1 101 ? 28.008 24.867 -15.998 1.00 16.51 100 ARG A O 1
ATOM 794 N N . GLU A 1 102 ? 29.939 24.313 -14.970 1.00 15.93 101 GLU A N 1
ATOM 795 C CA . GLU A 1 102 ? 29.909 25.492 -14.104 1.00 15.39 101 GLU A CA 1
ATOM 796 C C . GLU A 1 102 ? 29.895 26.780 -14.925 1.00 15.03 101 GLU A C 1
ATOM 797 O O . GLU A 1 102 ? 29.263 27.762 -14.537 1.00 15.32 101 GLU A O 1
ATOM 803 N N . ALA A 1 103 ? 30.595 26.758 -16.053 1.00 14.92 102 ALA A N 1
ATOM 804 C CA . ALA A 1 103 ? 30.744 27.905 -16.936 1.00 15.51 102 ALA A CA 1
ATOM 805 C C . ALA A 1 103 ? 29.417 28.275 -17.588 1.00 15.20 102 ALA A C 1
ATOM 806 O O . ALA A 1 103 ? 29.016 29.423 -17.564 1.00 15.55 102 ALA A O 1
ATOM 808 N N . LEU A 1 104 ? 28.726 27.281 -18.139 1.00 15.63 103 LEU A N 1
ATOM 809 C CA . LEU A 1 104 ? 27.441 27.512 -18.786 1.00 16.61 103 LEU A CA 1
ATOM 810 C C . LEU A 1 104 ? 26.420 27.988 -17.749 1.00 15.78 103 LEU A C 1
ATOM 811 O O . LEU A 1 104 ? 25.666 28.939 -17.995 1.00 15.45 103 LEU A O 1
ATOM 816 N N . PHE A 1 105 ? 26.400 27.325 -16.592 1.00 15.12 104 PHE A N 1
ATOM 817 C CA . PHE A 1 105 ? 25.458 27.680 -15.530 1.00 15.16 104 PHE A CA 1
ATOM 818 C C . PHE A 1 105 ? 25.663 29.109 -15.042 1.00 15.45 104 PHE A C 1
ATOM 819 O O . PHE A 1 105 ? 24.722 29.915 -15.002 1.00 16.22 104 PHE A O 1
ATOM 827 N N . SER A 1 106 ? 26.899 29.436 -14.663 1.00 15.00 105 SER A N 1
ATOM 828 C CA . SER A 1 106 ? 27.181 30.765 -14.138 1.00 14.99 105 SER A CA 1
ATOM 829 C C . SER A 1 106 ? 26.985 31.862 -15.189 1.00 15.18 105 SER A C 1
ATOM 830 O O . SER A 1 106 ? 26.453 32.931 -14.870 1.00 15.77 105 SER A O 1
ATOM 833 N N . PHE A 1 107 ? 27.369 31.612 -16.439 1.00 15.31 106 PHE A N 1
ATOM 834 C CA . PHE A 1 107 ? 27.163 32.625 -17.456 1.00 15.62 106 PHE A CA 1
ATOM 835 C C . PHE A 1 107 ? 25.677 32.971 -17.606 1.00 15.90 106 PHE A C 1
ATOM 836 O O . PHE A 1 107 ? 25.296 34.138 -17.639 1.00 15.82 106 PHE A O 1
ATOM 844 N N . VAL A 1 108 ? 24.839 31.948 -17.642 1.00 15.86 107 VAL A N 1
ATOM 845 C CA . VAL A 1 108 ? 23.390 32.142 -17.711 1.00 16.72 107 VAL A CA 1
ATOM 846 C C . VAL A 1 108 ? 22.877 32.977 -16.528 1.00 18.18 107 VAL A C 1
ATOM 847 O O . VAL A 1 108 ? 22.086 33.927 -16.720 1.00 17.93 107 VAL A O 1
ATOM 851 N N . GLN A 1 109 ? 23.351 32.679 -15.316 1.00 19.12 108 GLN A N 1
ATOM 852 C CA . GLN A 1 109 ? 22.894 33.463 -14.153 1.00 20.37 108 GLN A CA 1
ATOM 853 C C . GLN A 1 109 ? 23.169 34.964 -14.350 1.00 21.12 108 GLN A C 1
ATOM 854 O O . GLN A 1 109 ? 22.304 35.790 -14.027 1.00 21.06 108 GLN A O 1
ATOM 860 N N . THR A 1 110 ? 24.336 35.310 -14.893 1.00 21.80 109 THR A N 1
ATOM 861 C CA . THR A 1 110 ? 24.695 36.714 -15.130 1.00 22.88 109 THR A CA 1
ATOM 862 C C . THR A 1 110 ? 23.850 37.385 -16.227 1.00 23.93 109 THR A C 1
ATOM 863 O O . THR A 1 110 ? 23.650 38.606 -16.218 1.00 25.16 109 THR A O 1
ATOM 867 N N . VAL A 1 111 ? 23.365 36.604 -17.180 1.00 25.14 110 VAL A N 1
ATOM 868 C CA . VAL A 1 111 ? 22.555 37.144 -18.263 1.00 26.26 110 VAL A CA 1
ATOM 869 C C . VAL A 1 111 ? 21.102 37.402 -17.831 1.00 28.05 110 VAL A C 1
ATOM 870 O O . VAL A 1 111 ? 20.462 38.333 -18.325 1.00 28.95 110 VAL A O 1
ATOM 874 N N . LEU A 1 112 ? 20.591 36.598 -16.903 1.00 29.55 111 LEU A N 1
ATOM 875 C CA . LEU A 1 112 ? 19.217 36.710 -16.437 1.00 31.28 111 LEU A CA 1
ATOM 876 C C . LEU A 1 112 ? 19.164 37.629 -15.197 1.00 33.91 111 LEU A C 1
ATOM 877 O O . LEU A 1 112 ? 19.925 37.460 -14.250 1.00 35.03 111 LEU A O 1
ATOM 882 N N . ASN A 1 113 ? 18.302 38.643 -15.243 1.00 36.68 112 ASN A N 1
ATOM 883 C CA . ASN A 1 113 ? 18.206 39.660 -14.167 1.00 38.49 112 ASN A CA 1
ATOM 884 C C . ASN A 1 113 ? 16.768 40.173 -14.065 1.00 39.65 112 ASN A C 1
ATOM 885 O O . ASN A 1 113 ? 16.535 41.386 -14.139 1.00 40.85 112 ASN A O 1
ATOM 887 N N . PRO A 1 114 ? 15.802 39.249 -13.868 1.00 40.63 113 PRO A N 1
ATOM 888 C CA . PRO A 1 114 ? 14.378 39.483 -14.194 1.00 40.91 113 PRO A CA 1
ATOM 889 C C . PRO A 1 114 ? 13.760 40.777 -13.633 1.00 41.20 113 PRO A C 1
ATOM 890 O O . PRO A 1 114 ? 13.704 40.967 -12.419 1.00 41.76 113 PRO A O 1
ATOM 894 N N . GLY A 1 118 ? 9.447 44.093 -15.050 1.00 40.56 117 GLY A N 1
ATOM 895 C CA . GLY A 1 118 ? 8.466 43.046 -14.795 1.00 40.42 117 GLY A CA 1
ATOM 896 C C . GLY A 1 118 ? 8.387 42.012 -15.908 1.00 40.03 117 GLY A C 1
ATOM 897 O O . GLY A 1 118 ? 7.588 41.069 -15.828 1.00 40.71 117 GLY A O 1
ATOM 898 N N . ILE A 1 119 ? 9.219 42.172 -16.941 1.00 39.09 118 ILE A N 1
ATOM 899 C CA . ILE A 1 119 ? 9.142 41.320 -18.137 1.00 37.95 118 ILE A CA 1
ATOM 900 C C . ILE A 1 119 ? 10.067 40.097 -18.000 1.00 36.03 118 ILE A C 1
ATOM 901 O O . ILE A 1 119 ? 11.278 40.245 -17.779 1.00 36.93 118 ILE A O 1
ATOM 906 N N . LYS A 1 120 ? 9.505 38.893 -18.110 1.00 33.08 119 LYS A N 1
ATOM 907 C CA . LYS A 1 120 ? 10.292 37.671 -17.865 1.00 31.05 119 LYS A CA 1
ATOM 908 C C . LYS A 1 120 ? 11.229 37.358 -19.040 1.00 28.25 119 LYS A C 1
ATOM 909 O O . LYS A 1 120 ? 10.769 37.168 -20.170 1.00 27.44 119 LYS A O 1
ATOM 915 N N . PRO A 1 121 ? 12.544 37.311 -18.779 1.00 25.14 120 PRO A N 1
ATOM 916 C CA . PRO A 1 121 ? 13.478 37.077 -19.876 1.00 23.59 120 PRO A CA 1
ATOM 917 C C . PRO A 1 121 ? 13.436 35.636 -20.361 1.00 21.70 120 PRO A C 1
ATOM 918 O O . PRO A 1 121 ? 13.187 34.723 -19.570 1.00 21.15 120 PRO A O 1
ATOM 922 N N . ALA A 1 122 ? 13.689 35.450 -21.656 1.00 19.90 121 ALA A N 1
ATOM 923 C CA . ALA A 1 122 ? 13.653 34.153 -22.294 1.00 18.83 121 ALA A CA 1
ATOM 924 C C . ALA A 1 122 ? 15.051 33.683 -22.720 1.00 18.14 121 ALA A C 1
ATOM 925 O O . ALA A 1 122 ? 15.934 34.487 -23.064 1.00 17.41 121 ALA A O 1
ATOM 927 N N . ILE A 1 123 ? 15.239 32.376 -22.693 1.00 17.05 122 ILE A N 1
ATOM 928 C CA . ILE A 1 123 ? 16.397 31.735 -23.332 1.00 17.30 122 ILE A CA 1
ATOM 929 C C . ILE A 1 123 ? 15.865 30.674 -24.274 1.00 17.87 122 ILE A C 1
ATOM 930 O O . ILE A 1 123 ? 14.855 30.013 -23.967 1.00 17.75 122 ILE A O 1
ATOM 935 N N . VAL A 1 124 ? 16.508 30.526 -25.437 1.00 17.78 123 VAL A N 1
ATOM 936 C CA . VAL A 1 124 ? 16.092 29.525 -26.422 1.00 17.32 123 VAL A CA 1
ATOM 937 C C . VAL A 1 124 ? 17.117 28.386 -26.467 1.00 17.34 123 VAL A C 1
ATOM 938 O O . VAL A 1 124 ? 18.314 28.643 -26.524 1.00 16.28 123 VAL A O 1
ATOM 942 N N . SER A 1 125 ? 16.625 27.140 -26.429 1.00 16.89 124 SER A N 1
ATOM 943 C CA . SER A 1 125 ? 17.432 25.922 -26.424 1.00 16.52 124 SER A CA 1
ATOM 944 C C . SER A 1 125 ? 17.027 25.001 -27.560 1.00 16.60 124 SER A C 1
ATOM 945 O O . SER A 1 125 ? 15.870 24.997 -27.961 1.00 16.13 124 SER A O 1
ATOM 948 N N . PRO A 1 126 ? 17.970 24.185 -28.071 1.00 16.56 125 PRO A N 1
ATOM 949 C CA . PRO A 1 126 ? 17.527 23.122 -28.963 1.00 16.49 125 PRO A CA 1
ATOM 950 C C . PRO A 1 126 ? 16.650 22.128 -28.201 1.00 16.95 125 PRO A C 1
ATOM 951 O O . PRO A 1 126 ? 16.660 22.113 -26.953 1.00 16.36 125 PRO A O 1
ATOM 955 N N . ASN A 1 127 ? 15.889 21.332 -28.952 1.00 17.18 126 ASN A N 1
ATOM 956 C CA . ASN A 1 127 ? 15.036 20.283 -28.388 1.00 18.03 126 ASN A CA 1
ATOM 957 C C . ASN A 1 127 ? 15.038 19.102 -29.360 1.00 18.28 126 ASN A C 1
ATOM 958 O O . ASN A 1 127 ? 14.547 19.245 -30.484 1.00 17.86 126 ASN A O 1
ATOM 963 N N . PRO A 1 128 ? 15.613 17.942 -28.951 1.00 18.37 127 PRO A N 1
ATOM 964 C CA . PRO A 1 128 ? 16.161 17.570 -27.636 1.00 18.86 127 PRO A CA 1
ATOM 965 C C . PRO A 1 128 ? 17.271 18.482 -27.105 1.00 19.47 127 PRO A C 1
ATOM 966 O O . PRO A 1 128 ? 18.028 19.082 -27.891 1.00 19.13 127 PRO A O 1
ATOM 970 N N . PHE A 1 129 ? 17.360 18.568 -25.774 1.00 20.03 128 PHE A N 1
ATOM 971 C CA . PHE A 1 129 ? 18.256 19.515 -25.106 1.00 20.78 128 PHE A CA 1
ATOM 972 C C . PHE A 1 129 ? 19.220 18.821 -24.146 1.00 20.96 128 PHE A C 1
ATOM 973 O O . PHE A 1 129 ? 19.054 17.653 -23.809 1.00 21.00 128 PHE A O 1
ATOM 981 N N . TYR A 1 130 ? 20.241 19.559 -23.726 1.00 21.69 129 TYR A N 1
ATOM 982 C CA . TYR A 1 130 ? 21.146 19.127 -22.664 1.00 21.43 129 TYR A CA 1
ATOM 983 C C . TYR A 1 130 ? 20.648 19.734 -21.370 1.00 21.54 129 TYR A C 1
ATOM 984 O O . TYR A 1 130 ? 20.390 20.941 -21.294 1.00 21.15 129 TYR A O 1
ATOM 993 N N . GLN A 1 131 ? 20.507 18.867 -20.368 1.00 21.89 130 GLN A N 1
ATOM 994 C CA . GLN A 1 131 ? 19.986 19.176 -19.018 1.00 22.54 130 GLN A CA 1
ATOM 995 C C . GLN A 1 131 ? 20.322 20.564 -18.467 1.00 21.72 130 GLN A C 1
ATOM 996 O O . GLN A 1 131 ? 19.425 21.288 -18.001 1.00 21.42 130 GLN A O 1
ATOM 1002 N N . ILE A 1 132 ? 21.602 20.948 -18.532 1.00 20.85 131 ILE A N 1
ATOM 1003 C CA A ILE A 1 132 ? 22.085 22.203 -17.945 0.50 20.46 131 ILE A CA 1
ATOM 1004 C CA B ILE A 1 132 ? 22.056 22.193 -17.913 0.50 20.72 131 ILE A CA 1
ATOM 1005 C C . ILE A 1 132 ? 21.375 23.413 -18.553 1.00 20.22 131 ILE A C 1
ATOM 1006 O O . ILE A 1 132 ? 21.092 24.370 -17.862 1.00 19.83 131 ILE A O 1
ATOM 1015 N N . TYR A 1 133 ? 21.057 23.355 -19.857 1.00 19.34 132 TYR A N 1
ATOM 1016 C CA . TYR A 1 133 ? 20.401 24.504 -20.508 1.00 18.48 132 TYR A CA 1
ATOM 1017 C C . TYR A 1 133 ? 19.079 24.837 -19.801 1.00 18.64 132 TYR A C 1
ATOM 1018 O O . TYR A 1 133 ? 18.773 26.006 -19.541 1.00 18.38 132 TYR A O 1
ATOM 1027 N N . GLU A 1 134 ? 18.308 23.803 -19.490 1.00 18.69 133 GLU A N 1
ATOM 1028 C CA . GLU A 1 134 ? 17.025 23.974 -18.818 1.00 18.77 133 GLU A CA 1
ATOM 1029 C C . GLU A 1 134 ? 17.207 24.409 -17.365 1.00 18.55 133 GLU A C 1
ATOM 1030 O O . GLU A 1 134 ? 16.602 25.374 -16.915 1.00 18.37 133 GLU A O 1
ATOM 1036 N N . GLY A 1 135 ? 18.042 23.687 -16.623 1.00 18.29 134 GLY A N 1
ATOM 1037 C CA . GLY A 1 135 ? 18.254 24.008 -15.217 1.00 17.92 134 GLY A CA 1
ATOM 1038 C C . GLY A 1 135 ? 18.792 25.408 -14.994 1.00 17.55 134 GLY A C 1
ATOM 1039 O O . GLY A 1 135 ? 18.331 26.124 -14.106 1.00 17.06 134 GLY A O 1
ATOM 1040 N N . ALA A 1 136 ? 19.782 25.794 -15.791 1.00 17.31 135 ALA A N 1
ATOM 1041 C CA . ALA A 1 136 ? 20.443 27.090 -15.634 1.00 17.02 135 ALA A CA 1
ATOM 1042 C C . ALA A 1 136 ? 19.447 28.219 -15.858 1.00 17.34 135 ALA A C 1
ATOM 1043 O O . ALA A 1 136 ? 19.399 29.188 -15.096 1.00 17.45 135 ALA A O 1
ATOM 1045 N N . THR A 1 137 ? 18.638 28.076 -16.909 1.00 16.85 136 THR A N 1
ATOM 1046 C CA . THR A 1 137 ? 17.629 29.058 -17.251 1.00 16.65 136 THR A CA 1
ATOM 1047 C C . THR A 1 137 ? 16.595 29.199 -16.142 1.00 16.88 136 THR A C 1
ATOM 1048 O O . THR A 1 137 ? 16.362 30.307 -15.662 1.00 16.47 136 THR A O 1
ATOM 1052 N N . LEU A 1 138 ? 16.017 28.077 -15.708 1.00 17.03 137 LEU A N 1
ATOM 1053 C CA . LEU A 1 138 ? 14.938 28.104 -14.704 1.00 17.64 137 LEU A CA 1
ATOM 1054 C C . LEU A 1 138 ? 15.454 28.576 -13.342 1.00 18.00 137 LEU A C 1
ATOM 1055 O O . LEU A 1 138 ? 14.834 29.430 -12.701 1.00 17.69 137 LEU A O 1
ATOM 1060 N N . LEU A 1 139 ? 16.602 28.064 -12.911 1.00 18.61 138 LEU A N 1
ATOM 1061 C CA . LEU A 1 139 ? 17.184 28.530 -11.652 1.00 19.72 138 LEU A CA 1
ATOM 1062 C C . LEU A 1 139 ? 17.592 30.003 -11.716 1.00 20.43 138 LEU A C 1
ATOM 1063 O O . LEU A 1 139 ? 17.579 30.670 -10.694 1.00 21.50 138 LEU A O 1
ATOM 1068 N N . GLY A 1 140 ? 17.907 30.516 -12.905 1.00 20.45 139 GLY A N 1
ATOM 1069 C CA . GLY A 1 140 ? 18.166 31.942 -13.079 1.00 20.95 139 GLY A CA 1
ATOM 1070 C C . GLY A 1 140 ? 16.950 32.854 -13.204 1.00 21.65 139 GLY A C 1
ATOM 1071 O O . GLY A 1 140 ? 17.102 34.056 -13.394 1.00 22.49 139 GLY A O 1
ATOM 1072 N N . GLY A 1 141 ? 15.749 32.296 -13.101 1.00 22.31 140 GLY A N 1
ATOM 1073 C CA . GLY A 1 141 ? 14.515 33.082 -13.207 1.00 22.76 140 GLY A CA 1
ATOM 1074 C C . GLY A 1 141 ? 14.083 33.381 -14.634 1.00 22.63 140 GLY A C 1
ATOM 1075 O O . GLY A 1 141 ? 13.225 34.229 -14.855 1.00 23.28 140 GLY A O 1
ATOM 1076 N N . GLY A 1 142 ? 14.664 32.678 -15.602 1.00 22.43 141 GLY A N 1
ATOM 1077 C CA . GLY A 1 142 ? 14.304 32.856 -17.002 1.00 22.09 141 GLY A CA 1
ATOM 1078 C C . GLY A 1 142 ? 13.265 31.850 -17.434 1.00 22.21 141 GLY A C 1
ATOM 1079 O O . GLY A 1 142 ? 12.975 30.887 -16.727 1.00 22.57 141 GLY A O 1
ATOM 1080 N N . GLU A 1 143 ? 12.711 32.083 -18.616 1.00 22.07 142 GLU A N 1
ATOM 1081 C CA . GLU A 1 143 ? 11.731 31.219 -19.230 1.00 22.19 142 GLU A CA 1
ATOM 1082 C C . GLU A 1 143 ? 12.455 30.455 -20.338 1.00 22.09 142 GLU A C 1
ATOM 1083 O O . GLU A 1 143 ? 13.122 31.078 -21.179 1.00 22.07 142 GLU A O 1
ATOM 1089 N N . ILE A 1 144 ? 12.363 29.124 -20.345 1.00 21.13 143 ILE A N 1
ATOM 1090 C CA . ILE A 1 144 ? 13.030 28.340 -21.390 1.00 20.88 143 ILE A CA 1
ATOM 1091 C C . ILE A 1 144 ? 12.080 28.055 -22.555 1.00 21.22 143 ILE A C 1
ATOM 1092 O O . ILE A 1 144 ? 10.921 27.678 -22.350 1.00 20.79 143 ILE A O 1
ATOM 1097 N N . HIS A 1 145 ? 12.575 28.282 -23.773 1.00 20.12 144 HIS A N 1
ATOM 1098 C CA . HIS A 1 145 ? 11.821 28.061 -24.982 1.00 20.01 144 HIS A CA 1
ATOM 1099 C C . HIS A 1 145 ? 12.622 27.158 -25.901 1.00 19.96 144 HIS A C 1
ATOM 1100 O O . HIS A 1 145 ? 13.849 27.172 -25.868 1.00 19.40 144 HIS A O 1
ATOM 1107 N N . PHE A 1 146 ? 11.926 26.348 -26.693 1.00 19.99 145 PHE A N 1
ATOM 1108 C CA . PHE A 1 146 ? 12.548 25.239 -27.412 1.00 20.68 145 PHE A CA 1
ATOM 1109 C C . PHE A 1 146 ? 12.420 25.352 -28.925 1.00 20.87 145 PHE A C 1
ATOM 1110 O O . PHE A 1 146 ? 11.327 25.542 -29.449 1.00 22.01 145 PHE A O 1
ATOM 1118 N N . ALA A 1 147 ? 13.561 25.276 -29.615 1.00 21.03 146 ALA A N 1
ATOM 1119 C CA . ALA A 1 147 ? 13.622 25.173 -31.069 1.00 20.67 146 ALA A CA 1
ATOM 1120 C C . ALA A 1 147 ? 13.843 23.697 -31.421 1.00 21.05 146 ALA A C 1
ATOM 1121 O O . ALA A 1 147 ? 14.938 23.164 -31.204 1.00 20.16 146 ALA A O 1
ATOM 1123 N N . ASN A 1 148 ? 12.806 23.043 -31.946 1.00 21.76 147 ASN A N 1
ATOM 1124 C CA . ASN A 1 148 ? 12.846 21.604 -32.233 1.00 22.50 147 ASN A CA 1
ATOM 1125 C C . ASN A 1 148 ? 13.810 21.251 -33.347 1.00 22.49 147 ASN A C 1
ATOM 1126 O O . ASN A 1 148 ? 14.000 22.034 -34.287 1.00 21.78 147 ASN A O 1
ATOM 1131 N N . CYS A 1 149 ? 14.404 20.064 -33.224 1.00 22.57 148 CYS A N 1
ATOM 1132 C CA . CYS A 1 149 ? 15.423 19.567 -34.147 1.00 23.15 148 CYS A CA 1
ATOM 1133 C C . CYS A 1 149 ? 14.956 18.277 -34.840 1.00 23.85 148 CYS A C 1
ATOM 1134 O O . CYS A 1 149 ? 15.304 17.175 -34.413 1.00 23.62 148 CYS A O 1
ATOM 1137 N N . PRO A 1 150 ? 14.126 18.412 -35.893 1.00 24.39 149 PRO A N 1
ATOM 1138 C CA . PRO A 1 150 ? 13.582 17.246 -36.594 1.00 24.53 149 PRO A CA 1
ATOM 1139 C C . PRO A 1 150 ? 14.516 16.700 -37.659 1.00 24.77 149 PRO A C 1
ATOM 1140 O O . PRO A 1 150 ? 15.369 17.428 -38.166 1.00 24.62 149 PRO A O 1
ATOM 1144 N N . ALA A 1 151 ? 14.327 15.426 -38.003 1.00 25.46 150 ALA A N 1
ATOM 1145 C CA . ALA A 1 151 ? 15.029 14.772 -39.110 1.00 25.74 150 ALA A CA 1
ATOM 1146 C C . ALA A 1 151 ? 14.740 15.495 -40.425 1.00 26.25 150 ALA A C 1
ATOM 1147 O O . ALA A 1 151 ? 13.720 16.166 -40.534 1.00 26.33 150 ALA A O 1
ATOM 1149 N N . PRO A 1 152 ? 15.630 15.368 -41.427 1.00 26.95 151 PRO A N 1
ATOM 1150 C CA . PRO A 1 152 ? 16.905 14.617 -41.436 1.00 27.47 151 PRO A CA 1
ATOM 1151 C C . PRO A 1 152 ? 18.162 15.382 -40.988 1.00 27.41 151 PRO A C 1
ATOM 1152 O O . PRO A 1 152 ? 19.169 14.752 -40.689 1.00 27.86 151 PRO A O 1
ATOM 1156 N N . SER A 1 153 ? 18.126 16.710 -40.969 1.00 27.11 152 SER A N 1
ATOM 1157 C CA . SER A 1 153 ? 19.307 17.495 -40.585 1.00 26.86 152 SER A CA 1
ATOM 1158 C C . SER A 1 153 ? 19.518 17.527 -39.063 1.00 26.12 152 SER A C 1
ATOM 1159 O O . SER A 1 153 ? 20.660 17.552 -38.590 1.00 26.07 152 SER A O 1
ATOM 1162 N N . PHE A 1 154 ? 18.408 17.523 -38.324 1.00 24.96 153 PHE A N 1
ATOM 1163 C CA . PHE A 1 154 ? 18.371 17.782 -36.877 1.00 24.64 153 PHE A CA 1
ATOM 1164 C C . PHE A 1 154 ? 18.907 19.176 -36.491 1.00 24.91 153 PHE A C 1
ATOM 1165 O O . PHE A 1 154 ? 19.267 19.396 -35.337 1.00 24.90 153 PHE A O 1
ATOM 1173 N N . ASN A 1 155 ? 18.930 20.119 -37.441 1.00 25.10 154 ASN A N 1
ATOM 1174 C CA . ASN A 1 155 ? 19.210 21.521 -37.108 1.00 25.33 154 ASN A CA 1
ATOM 1175 C C . ASN A 1 155 ? 17.998 22.131 -36.410 1.00 25.11 154 ASN A C 1
ATOM 1176 O O . ASN A 1 155 ? 16.882 21.692 -36.649 1.00 24.19 154 ASN A O 1
ATOM 1181 N N . PRO A 1 156 ? 18.212 23.147 -35.546 1.00 25.39 155 PRO A N 1
ATOM 1182 C CA . PRO A 1 156 ? 17.103 23.796 -34.828 1.00 25.71 155 PRO A CA 1
ATOM 1183 C C . PRO A 1 156 ? 16.127 24.536 -35.740 1.00 26.29 155 PRO A C 1
ATOM 1184 O O . PRO A 1 156 ? 16.558 25.213 -36.662 1.00 26.14 155 PRO A O 1
ATOM 1188 N N . ASP A 1 157 ? 14.829 24.405 -35.462 1.00 27.05 156 ASP A N 1
ATOM 1189 C CA . ASP A 1 157 ? 13.778 25.100 -36.203 1.00 27.83 156 ASP A CA 1
ATOM 1190 C C . ASP A 1 157 ? 13.405 26.397 -35.490 1.00 28.36 156 ASP A C 1
ATOM 1191 O O . ASP A 1 157 ? 12.507 26.438 -34.644 1.00 28.67 156 ASP A O 1
ATOM 1196 N N . TRP A 1 158 ? 14.096 27.466 -35.858 1.00 29.39 157 TRP A N 1
ATOM 1197 C CA . TRP A 1 158 ? 13.954 28.746 -35.161 1.00 30.05 157 TRP A CA 1
ATOM 1198 C C . TRP A 1 158 ? 12.602 29.426 -35.386 1.00 30.97 157 TRP A C 1
ATOM 1199 O O . TRP A 1 158 ? 12.189 30.232 -34.560 1.00 30.99 157 TRP A O 1
ATOM 1210 N N . ARG A 1 159 ? 11.899 29.088 -36.470 1.00 32.07 158 ARG A N 1
ATOM 1211 C CA . ARG A 1 159 ? 10.684 29.819 -36.826 1.00 33.12 158 ARG A CA 1
ATOM 1212 C C . ARG A 1 159 ? 9.499 29.428 -35.942 1.00 32.98 158 ARG A C 1
ATOM 1213 O O . ARG A 1 159 ? 8.498 30.132 -35.917 1.00 33.21 158 ARG A O 1
ATOM 1221 N N . SER A 1 160 ? 9.623 28.323 -35.210 1.00 32.68 159 SER A N 1
ATOM 1222 C CA . SER A 1 160 ? 8.641 27.954 -34.190 1.00 32.51 159 SER A CA 1
ATOM 1223 C C . SER A 1 160 ? 8.680 28.874 -32.962 1.00 32.12 159 SER A C 1
ATOM 1224 O O . SER A 1 160 ? 7.782 28.814 -32.121 1.00 33.28 159 SER A O 1
ATOM 1227 N N . ILE A 1 161 ? 9.712 29.707 -32.840 1.00 30.55 160 ILE A N 1
ATOM 1228 C CA . ILE A 1 161 ? 9.766 30.689 -31.765 1.00 29.54 160 ILE A CA 1
ATOM 1229 C C . ILE A 1 161 ? 9.076 31.958 -32.279 1.00 28.83 160 ILE A C 1
ATOM 1230 O O . ILE A 1 161 ? 9.422 32.458 -33.340 1.00 28.40 160 ILE A O 1
ATOM 1235 N N . SER A 1 162 ? 8.096 32.461 -31.536 1.00 28.16 161 SER A N 1
ATOM 1236 C CA . SER A 1 162 ? 7.351 33.655 -31.949 1.00 27.59 161 SER A CA 1
ATOM 1237 C C . SER A 1 162 ? 8.167 34.940 -31.795 1.00 27.21 161 SER A C 1
ATOM 1238 O O . SER A 1 162 ? 9.162 34.970 -31.069 1.00 26.39 161 SER A O 1
ATOM 1241 N N . GLU A 1 163 ? 7.734 36.001 -32.476 1.00 26.61 162 GLU A N 1
ATOM 1242 C CA . GLU A 1 163 ? 8.382 37.314 -32.385 1.00 26.40 162 GLU A CA 1
ATOM 1243 C C . GLU A 1 163 ? 8.324 37.832 -30.958 1.00 25.47 162 GLU A C 1
ATOM 1244 O O . GLU A 1 163 ? 9.270 38.444 -30.480 1.00 24.50 162 GLU A O 1
ATOM 1250 N N . GLU A 1 164 ? 7.199 37.590 -30.290 1.00 24.50 163 GLU A N 1
ATOM 1251 C CA . GLU A 1 164 ? 7.013 37.992 -28.900 1.00 24.54 163 GLU A CA 1
ATOM 1252 C C . GLU A 1 164 ? 8.099 37.404 -27.991 1.00 23.49 163 GLU A C 1
ATOM 1253 O O . GLU A 1 164 ? 8.687 38.108 -27.163 1.00 23.31 163 GLU A O 1
ATOM 1259 N N . VAL A 1 165 ? 8.372 36.118 -28.149 1.00 22.35 164 VAL A N 1
ATOM 1260 C CA . VAL A 1 165 ? 9.461 35.488 -27.401 1.00 21.59 164 VAL A CA 1
ATOM 1261 C C . VAL A 1 165 ? 10.813 36.043 -27.846 1.00 20.71 164 VAL A C 1
ATOM 1262 O O . VAL A 1 165 ? 11.631 36.400 -27.006 1.00 19.85 164 VAL A O 1
ATOM 1266 N N . TRP A 1 166 ? 11.058 36.110 -29.159 1.00 20.29 165 TRP A N 1
ATOM 1267 C CA . TRP A 1 166 ? 12.355 36.623 -29.642 1.00 19.99 165 TRP A CA 1
ATOM 1268 C C . TRP A 1 166 ? 12.681 37.983 -29.044 1.00 20.11 165 TRP A C 1
ATOM 1269 O O . TRP A 1 166 ? 13.816 38.227 -28.658 1.00 18.72 165 TRP A O 1
ATOM 1280 N N . LYS A 1 167 ? 11.682 38.861 -28.944 1.00 20.79 166 LYS A N 1
ATOM 1281 C CA . LYS A 1 167 ? 11.917 40.199 -28.411 1.00 21.38 166 LYS A CA 1
ATOM 1282 C C . LYS A 1 167 ? 12.385 40.202 -26.951 1.00 21.39 166 LYS A C 1
ATOM 1283 O O . LYS A 1 167 ? 13.027 41.158 -26.531 1.00 21.12 166 LYS A O 1
ATOM 1289 N N . ARG A 1 168 ? 12.069 39.134 -26.207 1.00 20.87 167 ARG A N 1
ATOM 1290 C CA . ARG A 1 168 ? 12.487 38.964 -24.815 1.00 20.69 167 ARG A CA 1
ATOM 1291 C C . ARG A 1 168 ? 13.687 38.011 -24.653 1.00 19.39 167 ARG A C 1
ATOM 1292 O O . ARG A 1 168 ? 14.046 37.686 -23.524 1.00 18.40 167 ARG A O 1
ATOM 1300 N N . THR A 1 169 ? 14.261 37.523 -25.753 1.00 18.37 168 THR A N 1
ATOM 1301 C CA . THR A 1 169 ? 15.282 36.480 -25.673 1.00 17.61 168 THR A CA 1
ATOM 1302 C C . THR A 1 169 ? 16.663 37.068 -25.419 1.00 17.40 168 THR A C 1
ATOM 1303 O O . THR A 1 169 ? 17.155 37.883 -26.200 1.00 17.37 168 THR A O 1
ATOM 1307 N N . LYS A 1 170 ? 17.305 36.624 -24.339 1.00 17.29 169 LYS A N 1
ATOM 1308 C CA . LYS A 1 170 ? 18.592 37.173 -23.922 1.00 17.06 169 LYS A CA 1
ATOM 1309 C C . LYS A 1 170 ? 19.765 36.317 -24.362 1.00 16.66 169 LYS A C 1
ATOM 1310 O O . LYS A 1 170 ? 20.892 36.804 -24.478 1.00 15.94 169 LYS A O 1
ATOM 1316 N N . LEU A 1 171 ? 19.514 35.030 -24.582 1.00 15.80 170 LEU A N 1
ATOM 1317 C CA . LEU A 1 171 ? 20.573 34.097 -24.927 1.00 15.84 170 LEU A CA 1
ATOM 1318 C C . LEU A 1 171 ? 19.972 32.937 -25.705 1.00 16.00 170 LEU A C 1
ATOM 1319 O O . LEU A 1 171 ? 18.827 32.550 -25.476 1.00 15.56 170 LEU A O 1
ATOM 1324 N N . VAL A 1 172 ? 20.737 32.430 -26.665 1.00 16.13 171 VAL A N 1
ATOM 1325 C CA . VAL A 1 172 ? 20.373 31.241 -27.408 1.00 15.56 171 VAL A CA 1
ATOM 1326 C C . VAL A 1 172 ? 21.508 30.245 -27.242 1.00 15.47 171 VAL A C 1
ATOM 1327 O O . VAL A 1 172 ? 22.675 30.614 -27.386 1.00 16.07 171 VAL A O 1
ATOM 1331 N N . PHE A 1 173 ? 21.188 28.993 -26.919 1.00 15.50 172 PHE A N 1
ATOM 1332 C CA . PHE A 1 173 ? 22.196 27.915 -26.898 1.00 15.92 172 PHE A CA 1
ATOM 1333 C C . PHE A 1 173 ? 22.277 27.214 -28.257 1.00 15.44 172 PHE A C 1
ATOM 1334 O O . PHE A 1 173 ? 21.247 26.956 -28.887 1.00 15.29 172 PHE A O 1
ATOM 1342 N N . VAL A 1 174 ? 23.492 26.908 -28.690 1.00 15.34 173 VAL A N 1
ATOM 1343 C CA . VAL A 1 174 ? 23.745 25.959 -29.779 1.00 15.46 173 VAL A CA 1
ATOM 1344 C C . VAL A 1 174 ? 24.618 24.825 -29.230 1.00 14.94 173 VAL A C 1
ATOM 1345 O O . VAL A 1 174 ? 25.540 25.063 -28.464 1.00 14.15 173 VAL A O 1
ATOM 1349 N N . CYS A 1 175 ? 24.290 23.582 -29.562 1.00 15.23 174 CYS A N 1
ATOM 1350 C CA . CYS A 1 175 ? 25.107 22.448 -29.148 1.00 15.44 174 CYS A CA 1
ATOM 1351 C C . CYS A 1 175 ? 25.588 21.770 -30.422 1.00 15.55 174 CYS A C 1
ATOM 1352 O O . CYS A 1 175 ? 24.790 21.160 -31.142 1.00 16.23 174 CYS A O 1
ATOM 1355 N N . SER A 1 176 ? 26.878 21.922 -30.718 1.00 15.59 175 SER A N 1
ATOM 1356 C CA . SER A 1 176 ? 27.449 21.504 -32.006 1.00 15.72 175 SER A CA 1
ATOM 1357 C C . SER A 1 176 ? 28.887 21.026 -31.853 1.00 15.37 175 SER A C 1
ATOM 1358 O O . SER A 1 176 ? 29.747 21.826 -31.501 1.00 16.66 175 SER A O 1
ATOM 1361 N N . PRO A 1 177 ? 29.160 19.724 -32.096 1.00 15.28 176 PRO A N 1
ATOM 1362 C CA . PRO A 1 177 ? 28.206 18.648 -32.428 1.00 15.57 176 PRO A CA 1
ATOM 1363 C C . PRO A 1 177 ? 27.129 18.470 -31.375 1.00 16.00 176 PRO A C 1
ATOM 1364 O O . PRO A 1 177 ? 27.403 18.616 -30.184 1.00 16.40 176 PRO A O 1
ATOM 1368 N N . ASN A 1 178 ? 25.928 18.107 -31.808 1.00 15.45 177 ASN A N 1
ATOM 1369 C CA . ASN A 1 178 ? 24.801 18.014 -30.901 1.00 15.70 177 ASN A CA 1
ATOM 1370 C C . ASN A 1 178 ? 24.770 16.698 -30.117 1.00 15.57 177 ASN A C 1
ATOM 1371 O O . ASN A 1 178 ? 25.127 15.633 -30.624 1.00 15.28 177 ASN A O 1
ATOM 1376 N N . ASN A 1 179 ? 24.410 16.814 -28.845 1.00 15.70 178 ASN A N 1
ATOM 1377 C CA . ASN A 1 179 ? 23.984 15.692 -28.018 1.00 15.55 178 ASN A CA 1
ATOM 1378 C C . ASN A 1 179 ? 22.468 15.849 -27.929 1.00 16.26 178 ASN A C 1
ATOM 1379 O O . ASN A 1 179 ? 21.994 16.817 -27.344 1.00 16.60 178 ASN A O 1
ATOM 1384 N N . PRO A 1 180 ? 21.693 14.886 -28.457 1.00 16.65 179 PRO A N 1
ATOM 1385 C CA . PRO A 1 180 ? 22.033 13.530 -28.905 1.00 16.65 179 PRO A CA 1
ATOM 1386 C C . PRO A 1 180 ? 22.206 13.285 -30.414 1.00 16.67 179 PRO A C 1
ATOM 1387 O O . PRO A 1 180 ? 22.605 12.193 -30.789 1.00 16.88 179 PRO A O 1
ATOM 1391 N N . SER A 1 181 ? 21.902 14.255 -31.270 1.00 17.02 180 SER A N 1
ATOM 1392 C CA . SER A 1 181 ? 21.748 13.960 -32.716 1.00 16.57 180 SER A CA 1
ATOM 1393 C C . SER A 1 181 ? 23.060 13.796 -33.494 1.00 17.16 180 SER A C 1
ATOM 1394 O O . SER A 1 181 ? 23.055 13.251 -34.610 1.00 17.89 180 SER A O 1
ATOM 1397 N N . GLY A 1 182 ? 24.162 14.292 -32.935 1.00 16.93 181 GLY A N 1
ATOM 1398 C CA . GLY A 1 182 ? 25.456 14.313 -33.605 1.00 16.68 181 GLY A CA 1
ATOM 1399 C C . GLY A 1 182 ? 25.591 15.408 -34.661 1.00 17.26 181 GLY A C 1
ATOM 1400 O O . GLY A 1 182 ? 26.644 15.558 -35.282 1.00 17.34 181 GLY A O 1
ATOM 1401 N N . SER A 1 183 ? 24.526 16.178 -34.864 1.00 17.02 182 SER A N 1
ATOM 1402 C CA . SER A 1 183 ? 24.486 17.158 -35.930 1.00 17.07 182 SER A CA 1
ATOM 1403 C C . SER A 1 183 ? 25.455 18.295 -35.666 1.00 16.36 182 SER A C 1
ATOM 1404 O O . SER A 1 183 ? 25.544 18.802 -34.535 1.00 15.85 182 SER A O 1
ATOM 1407 N N . VAL A 1 184 ? 26.159 18.706 -36.715 1.00 15.63 183 VAL A N 1
ATOM 1408 C CA . VAL A 1 184 ? 27.039 19.873 -36.647 1.00 14.79 183 VAL A CA 1
ATOM 1409 C C . VAL A 1 184 ? 26.354 21.018 -37.401 1.00 14.60 183 VAL A C 1
ATOM 1410 O O . VAL A 1 184 ? 26.076 20.905 -38.605 1.00 13.72 183 VAL A O 1
ATOM 1414 N N . LEU A 1 185 ? 26.059 22.108 -36.699 1.00 13.73 184 LEU A N 1
ATOM 1415 C CA . LEU A 1 185 ? 25.420 23.255 -37.333 1.00 13.61 184 LEU A CA 1
ATOM 1416 C C . LEU A 1 185 ? 26.348 23.763 -38.447 1.00 14.87 184 LEU A C 1
ATOM 1417 O O . LEU A 1 185 ? 27.555 23.936 -38.238 1.00 14.81 184 LEU A O 1
ATOM 1422 N N . ASP A 1 186 ? 25.795 23.978 -39.632 1.00 15.00 185 ASP A N 1
ATOM 1423 C CA . ASP A 1 186 ? 26.633 24.288 -40.772 1.00 15.76 185 ASP A CA 1
ATOM 1424 C C . ASP A 1 186 ? 26.641 25.789 -41.079 1.00 14.90 185 ASP A C 1
ATOM 1425 O O . ASP A 1 186 ? 26.097 26.574 -40.316 1.00 13.99 185 ASP A O 1
ATOM 1430 N N . LEU A 1 187 ? 27.274 26.199 -42.172 1.00 13.97 186 LEU A N 1
ATOM 1431 C CA . LEU A 1 187 ? 27.320 27.627 -42.474 1.00 13.94 186 LEU A CA 1
ATOM 1432 C C . LEU A 1 187 ? 25.932 28.257 -42.662 1.00 13.80 186 LEU A C 1
ATOM 1433 O O . LEU A 1 187 ? 25.709 29.382 -42.221 1.00 13.39 186 LEU A O 1
ATOM 1438 N N . ASP A 1 188 ? 25.006 27.544 -43.298 1.00 14.50 187 ASP A N 1
ATOM 1439 C CA . ASP A 1 188 ? 23.643 28.082 -43.494 1.00 15.19 187 ASP A CA 1
ATOM 1440 C C . ASP A 1 188 ? 22.945 28.255 -42.149 1.00 15.38 187 ASP A C 1
ATOM 1441 O O . ASP A 1 188 ? 22.287 29.276 -41.909 1.00 16.05 187 ASP A O 1
ATOM 1446 N N . GLY A 1 189 ? 23.124 27.271 -41.280 1.00 15.03 188 GLY A N 1
ATOM 1447 C CA . GLY A 1 189 ? 22.512 27.293 -39.946 1.00 14.92 188 GLY A CA 1
ATOM 1448 C C . GLY A 1 189 ? 23.105 28.410 -39.105 1.00 14.33 188 GLY A C 1
ATOM 1449 O O . GLY A 1 189 ? 22.381 29.139 -38.438 1.00 14.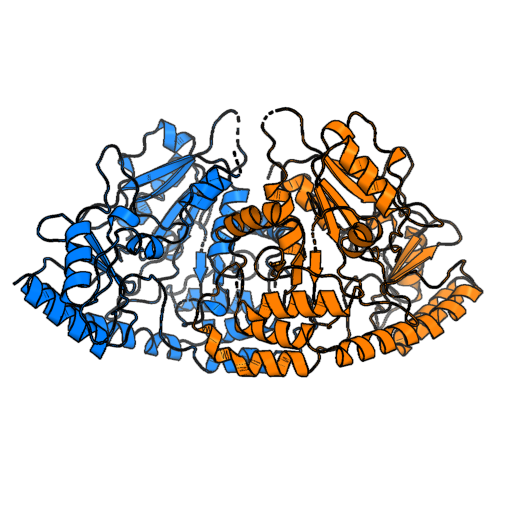26 188 GLY A O 1
ATOM 1450 N N . TRP A 1 190 ? 24.425 28.555 -39.136 1.00 14.13 189 TRP A N 1
ATOM 1451 C CA . TRP A 1 190 ? 25.073 29.673 -38.435 1.00 14.13 189 TRP A CA 1
ATOM 1452 C C . TRP A 1 190 ? 24.630 31.035 -38.984 1.00 14.20 189 TRP A C 1
ATOM 1453 O O . TRP A 1 190 ? 24.341 31.958 -38.216 1.00 14.70 189 TRP A O 1
ATOM 1464 N N . LYS A 1 191 ? 24.580 31.174 -40.299 1.00 14.19 190 LYS A N 1
ATOM 1465 C CA . LYS A 1 191 ? 24.088 32.408 -40.889 1.00 14.55 190 LYS A CA 1
ATOM 1466 C C . LYS A 1 191 ? 22.683 32.753 -40.389 1.00 14.45 190 LYS A C 1
ATOM 1467 O O . LYS A 1 191 ? 22.395 33.905 -40.083 1.00 14.63 190 LYS A O 1
ATOM 1473 N N . GLU A 1 192 ? 21.806 31.762 -40.323 1.00 14.97 191 GLU A N 1
ATOM 1474 C CA . GLU A 1 192 ? 20.449 31.999 -39.842 1.00 16.08 191 GLU A CA 1
ATOM 1475 C C . GLU A 1 192 ? 20.413 32.550 -38.413 1.00 15.67 191 GLU A C 1
ATOM 1476 O O . GLU A 1 192 ? 19.716 33.539 -38.147 1.00 15.35 191 GLU A O 1
ATOM 1482 N N . VAL A 1 193 ? 21.158 31.923 -37.503 1.00 14.98 192 VAL A N 1
ATOM 1483 C CA A VAL A 1 193 ? 21.127 32.373 -36.120 0.50 14.87 192 VAL A CA 1
ATOM 1484 C CA B VAL A 1 193 ? 21.211 32.340 -36.098 0.50 15.14 192 VAL A CA 1
ATOM 1485 C C . VAL A 1 193 ? 21.828 33.731 -35.974 1.00 15.08 192 VAL A C 1
ATOM 1486 O O . VAL A 1 193 ? 21.388 34.564 -35.177 1.00 14.60 192 VAL A O 1
ATOM 1493 N N . PHE A 1 194 ? 22.867 33.976 -36.773 1.00 14.99 193 PHE A N 1
ATOM 1494 C CA . PHE A 1 194 ? 23.529 35.271 -36.772 1.00 14.72 193 PHE A CA 1
ATOM 1495 C C . PHE A 1 194 ? 22.566 36.380 -37.232 1.00 14.93 193 PHE A C 1
ATOM 1496 O O . PHE A 1 194 ? 22.548 37.470 -36.656 1.00 15.11 193 PHE A O 1
ATOM 1504 N N . ASP A 1 195 ? 21.783 36.111 -38.271 1.00 14.92 194 ASP A N 1
ATOM 1505 C CA . ASP A 1 195 ? 20.813 37.085 -38.745 1.00 15.50 194 ASP A CA 1
ATOM 1506 C C . ASP A 1 195 ? 19.752 37.355 -37.660 1.00 15.23 194 ASP A C 1
ATOM 1507 O O . ASP A 1 195 ? 19.367 38.507 -37.444 1.00 15.31 194 ASP A O 1
ATOM 1512 N N . LEU A 1 196 ? 19.295 36.308 -36.976 1.00 15.22 195 LEU A N 1
ATOM 1513 C CA . LEU A 1 196 ? 18.382 36.483 -35.837 1.00 15.71 195 LEU A CA 1
ATOM 1514 C C . LEU A 1 196 ? 19.025 37.317 -34.720 1.00 15.62 195 LEU A C 1
ATOM 1515 O O . LEU A 1 196 ? 18.379 38.186 -34.125 1.00 16.51 195 LEU A O 1
ATOM 1520 N N . GLN A 1 197 ? 20.310 37.086 -34.459 1.00 15.72 196 GLN A N 1
ATOM 1521 C CA . GLN A 1 197 ? 21.045 37.901 -33.498 1.00 15.69 196 GLN A CA 1
ATOM 1522 C C . GLN A 1 197 ? 21.061 39.380 -33.897 1.00 15.95 196 GLN A C 1
ATOM 1523 O O . GLN A 1 197 ? 20.868 40.259 -33.047 1.00 15.66 196 GLN A O 1
ATOM 1529 N N . ASP A 1 198 ? 21.295 39.670 -35.174 1.00 16.31 197 ASP A N 1
ATOM 1530 C CA . ASP A 1 198 ? 21.304 41.064 -35.626 1.00 17.36 197 ASP A CA 1
ATOM 1531 C C . ASP A 1 198 ? 19.948 41.697 -35.439 1.00 17.41 197 ASP A C 1
ATOM 1532 O O . ASP A 1 198 ? 19.855 42.873 -35.158 1.00 17.11 197 ASP A O 1
ATOM 1537 N N . LYS A 1 199 ? 18.900 40.907 -35.599 1.00 18.06 198 LYS A N 1
ATOM 1538 C CA . LYS A 1 199 ? 17.536 41.414 -35.477 1.00 19.09 198 LYS A CA 1
ATOM 1539 C C . LYS A 1 199 ? 17.162 41.654 -34.003 1.00 19.33 198 LYS A C 1
ATOM 1540 O O . LYS A 1 199 ? 16.590 42.692 -33.665 1.00 19.24 198 LYS A O 1
ATOM 1546 N N . TYR A 1 200 ? 17.517 40.712 -33.128 1.00 18.81 199 TYR A N 1
ATOM 1547 C CA . TYR A 1 200 ? 16.994 40.693 -31.748 1.00 18.95 199 TYR A CA 1
ATOM 1548 C C . TYR A 1 200 ? 18.019 40.926 -30.640 1.00 18.47 199 TYR A C 1
ATOM 1549 O O . TYR A 1 200 ? 17.626 41.213 -29.514 1.00 19.32 199 TYR A O 1
ATOM 1558 N N . GLY A 1 201 ? 19.311 40.780 -30.926 1.00 17.60 200 GLY A N 1
ATOM 1559 C CA . GLY A 1 201 ? 20.358 41.192 -29.983 1.00 17.08 200 GLY A CA 1
ATOM 1560 C C . GLY A 1 201 ? 20.733 40.266 -28.827 1.00 16.39 200 GLY A C 1
ATOM 1561 O O . GLY A 1 201 ? 21.436 40.692 -27.900 1.00 17.24 200 GLY A O 1
ATOM 15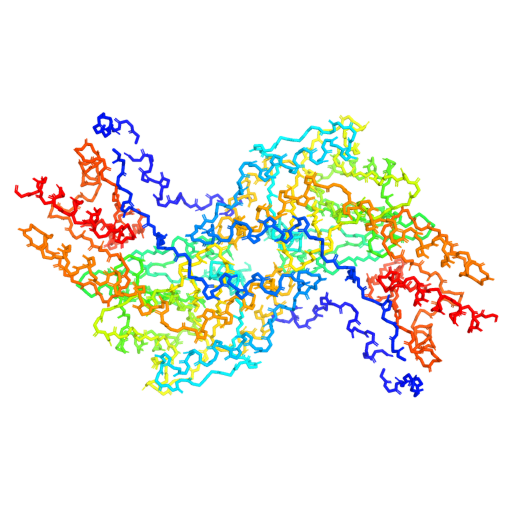62 N N . PHE A 1 202 ? 20.299 39.008 -28.868 1.00 15.70 201 PHE A N 1
ATOM 1563 C CA . PHE A 1 202 ? 20.670 38.029 -27.842 1.00 14.85 201 PHE A CA 1
ATOM 1564 C C . PHE A 1 202 ? 22.154 37.628 -27.969 1.00 14.86 201 PHE A C 1
ATOM 1565 O O . PHE A 1 202 ? 22.783 37.863 -28.992 1.00 15.04 201 PHE A O 1
ATOM 1573 N N . ILE A 1 203 ? 22.668 37.000 -26.913 1.00 13.96 202 ILE A N 1
ATOM 1574 C CA . ILE A 1 203 ? 24.004 36.440 -26.870 1.00 13.92 202 ILE A CA 1
ATOM 1575 C C . ILE A 1 203 ? 23.897 35.020 -27.370 1.00 14.21 202 ILE A C 1
ATOM 1576 O O . ILE A 1 203 ? 22.899 34.357 -27.106 1.00 14.22 202 ILE A O 1
ATOM 1581 N N . ILE A 1 204 ? 24.896 34.555 -28.111 1.00 14.03 203 ILE A N 1
ATOM 1582 C CA . ILE A 1 204 ? 24.955 33.139 -28.522 1.00 14.50 203 ILE A CA 1
ATOM 1583 C C . ILE A 1 204 ? 25.985 32.395 -27.683 1.00 14.90 203 ILE A C 1
ATOM 1584 O O . ILE A 1 204 ? 27.136 32.841 -27.573 1.00 14.92 203 ILE A O 1
ATOM 1589 N N . ALA A 1 205 ? 25.558 31.293 -27.060 1.00 14.88 204 ALA A N 1
ATOM 1590 C CA . ALA A 1 205 ? 26.432 30.422 -26.301 1.00 15.33 204 ALA A CA 1
ATOM 1591 C C . ALA A 1 205 ? 26.481 29.076 -27.028 1.00 15.99 204 ALA A C 1
ATOM 1592 O O . ALA A 1 205 ? 25.453 28.382 -27.152 1.00 16.31 204 ALA A O 1
ATOM 1594 N N . SER A 1 206 ? 27.664 28.730 -27.535 1.00 16.01 205 SER A N 1
ATOM 1595 C CA . SER A 1 206 ? 27.861 27.519 -28.312 1.00 15.45 205 SER A CA 1
ATOM 1596 C C . SER A 1 206 ? 28.659 26.465 -27.540 1.00 15.56 205 SER A C 1
ATOM 1597 O O . SER A 1 206 ? 29.837 26.657 -27.236 1.00 15.81 205 SER A O 1
ATOM 1600 N N . ASP A 1 207 ? 27.991 25.352 -27.242 1.00 14.95 206 ASP A N 1
ATOM 1601 C CA . ASP A 1 207 ? 28.552 24.228 -26.496 1.00 15.49 206 ASP A CA 1
ATOM 1602 C C . ASP A 1 207 ? 29.223 23.279 -27.483 1.00 15.37 206 ASP A C 1
ATOM 1603 O O . ASP A 1 207 ? 28.554 22.544 -28.222 1.00 15.88 206 ASP A O 1
ATOM 1608 N N . GLU A 1 208 ? 30.546 23.332 -27.513 1.00 15.55 207 GLU A N 1
ATOM 1609 C CA . GLU A 1 208 ? 31.343 22.624 -28.519 1.00 15.70 207 GLU A CA 1
ATOM 1610 C C . GLU A 1 208 ? 32.223 21.497 -27.968 1.00 16.43 207 GLU A C 1
ATOM 1611 O O . GLU A 1 208 ? 33.242 21.130 -28.578 1.00 15.59 207 GLU A O 1
ATOM 1617 N N . CYS A 1 209 ? 31.796 20.892 -26.864 1.00 16.30 208 CYS A N 1
ATOM 1618 C CA . CYS A 1 209 ? 32.628 19.897 -26.185 1.00 17.03 208 CYS A CA 1
ATOM 1619 C C . CYS A 1 209 ? 32.878 18.626 -27.007 1.00 16.98 208 CYS A C 1
ATOM 1620 O O . CYS A 1 209 ? 33.813 17.881 -26.701 1.00 16.72 208 CYS A O 1
ATOM 1623 N N . TYR A 1 210 ? 32.067 18.369 -28.042 1.00 17.07 209 TYR A N 1
ATOM 1624 C CA . TYR A 1 210 ? 32.311 17.195 -28.931 1.00 16.93 209 TYR A CA 1
ATOM 1625 C C . TYR A 1 210 ? 33.121 17.540 -30.182 1.00 16.71 209 TYR A C 1
ATOM 1626 O O . TYR A 1 210 ? 33.251 16.709 -31.083 1.00 17.11 209 TYR A O 1
ATOM 1635 N N . SER A 1 211 ? 33.683 18.747 -30.253 1.00 16.83 210 SER A N 1
ATOM 1636 C CA . SER A 1 211 ? 34.354 19.205 -31.486 1.00 16.97 210 SER A CA 1
ATOM 1637 C C . SER A 1 211 ? 35.433 18.255 -32.022 1.00 17.12 210 SER A C 1
ATOM 1638 O O . SER A 1 211 ? 35.728 18.270 -33.233 1.00 16.60 210 SER A O 1
ATOM 1641 N N . GLU A 1 212 ? 36.049 17.464 -31.138 1.00 16.96 211 GLU A N 1
ATOM 1642 C CA . GLU A 1 212 ? 37.165 16.594 -31.541 1.00 17.33 211 GLU A CA 1
ATOM 1643 C C . GLU A 1 212 ? 36.772 15.153 -31.796 1.00 17.55 211 GLU A C 1
ATOM 1644 O O . GLU A 1 212 ? 37.615 14.364 -32.185 1.00 16.93 211 GLU A O 1
ATOM 1650 N N . ILE A 1 213 ? 35.504 14.804 -31.583 1.00 17.89 212 ILE A N 1
ATOM 1651 C CA . ILE A 1 213 ? 35.038 13.447 -31.856 1.00 18.04 212 ILE A CA 1
ATOM 1652 C C . ILE A 1 213 ? 34.334 13.460 -33.216 1.00 18.15 212 ILE A C 1
ATOM 1653 O O . ILE A 1 213 ? 33.148 13.811 -33.314 1.00 16.87 212 ILE A O 1
ATOM 1658 N N . TYR A 1 214 ? 35.094 13.095 -34.253 1.00 18.44 213 TYR A N 1
ATOM 1659 C CA . TYR A 1 214 ? 34.635 13.152 -35.640 1.00 19.17 213 TYR A CA 1
ATOM 1660 C C . TYR A 1 214 ? 35.318 12.082 -36.485 1.00 20.02 213 TYR A C 1
ATOM 1661 O O . TYR A 1 214 ? 36.219 11.391 -36.014 1.00 19.41 213 TYR A O 1
ATOM 1670 N N . PHE A 1 215 ? 34.895 11.975 -37.741 1.00 21.32 214 PHE A N 1
ATOM 1671 C CA . PHE A 1 215 ? 35.280 10.880 -38.615 1.00 22.96 214 PHE A CA 1
ATOM 1672 C C . PHE A 1 215 ? 35.982 11.354 -39.876 1.00 24.19 214 PHE A C 1
ATOM 1673 O O . PHE A 1 215 ? 35.783 12.484 -40.330 1.00 24.33 214 PHE A O 1
ATOM 1681 N N . ASP A 1 216 ? 36.841 10.484 -40.407 1.00 25.70 215 ASP A N 1
ATOM 1682 C CA . ASP A 1 216 ? 37.329 10.592 -41.784 1.00 26.87 215 ASP A CA 1
ATOM 1683 C C . ASP A 1 216 ? 37.841 11.984 -42.158 1.00 26.67 215 ASP A C 1
ATOM 1684 O O . ASP A 1 216 ? 37.611 12.449 -43.276 1.00 27.79 215 ASP A O 1
ATOM 1689 N N . GLY A 1 217 ? 38.519 12.661 -41.236 1.00 25.88 216 GLY A N 1
ATOM 1690 C CA . GLY A 1 217 ? 39.073 13.990 -41.525 1.00 25.58 216 GLY A CA 1
ATOM 1691 C C . GLY A 1 217 ? 38.084 15.157 -41.641 1.00 24.74 216 GLY A C 1
ATOM 1692 O O . GLY A 1 217 ? 38.483 16.283 -41.987 1.00 24.91 216 GLY A O 1
ATOM 1693 N N . ASN A 1 218 ? 36.806 14.916 -41.343 1.00 23.61 217 ASN A N 1
ATOM 1694 C CA A ASN A 1 218 ? 35.768 15.936 -41.503 0.50 22.90 217 ASN A CA 1
ATOM 1695 C CA B ASN A 1 218 ? 35.775 15.939 -41.508 0.50 23.30 217 ASN A CA 1
ATOM 1696 C C . ASN A 1 218 ? 35.538 16.675 -40.189 1.00 22.49 217 ASN A C 1
ATOM 1697 O O . ASN A 1 218 ? 34.626 16.335 -39.423 1.00 21.96 217 ASN A O 1
ATOM 1706 N N . LYS A 1 219 ? 36.373 17.688 -39.945 1.00 21.68 218 LYS A N 1
ATOM 1707 C CA . LYS A 1 219 ? 36.390 18.439 -38.693 1.00 21.21 218 LYS A CA 1
ATOM 1708 C C . LYS A 1 219 ? 35.149 19.322 -38.564 1.00 20.19 218 LYS A C 1
ATOM 1709 O O . LYS A 1 219 ? 34.827 20.053 -39.494 1.00 20.16 218 LYS A O 1
ATOM 1715 N N . PRO A 1 220 ? 34.433 19.244 -37.423 1.00 18.91 219 PRO A N 1
ATOM 1716 C CA . PRO A 1 220 ? 33.262 20.105 -37.279 1.00 17.86 219 PRO A CA 1
ATOM 1717 C C . PRO A 1 220 ? 33.597 21.595 -37.272 1.00 17.11 219 PRO A C 1
ATOM 1718 O O . PRO A 1 220 ? 34.538 22.035 -36.598 1.00 15.98 219 PRO A O 1
ATOM 1722 N N . LEU A 1 221 ? 32.804 22.346 -38.021 1.00 16.19 220 LEU A N 1
ATOM 1723 C CA . LEU A 1 221 ? 32.791 23.791 -37.968 1.00 15.86 220 LEU A CA 1
ATOM 1724 C C . LEU A 1 221 ? 32.435 24.249 -36.549 1.00 15.66 220 LEU A C 1
ATOM 1725 O O . LEU A 1 221 ? 31.544 23.674 -35.896 1.00 14.81 220 LEU A O 1
ATOM 1730 N N . GLY A 1 222 ? 33.146 25.267 -36.067 1.00 15.44 221 GLY A N 1
ATOM 1731 C CA . GLY A 1 222 ? 32.864 25.876 -34.772 1.00 15.44 221 GLY A CA 1
ATOM 1732 C C . GLY A 1 222 ? 32.270 27.274 -34.949 1.00 15.13 221 GLY A C 1
ATOM 1733 O O . GLY A 1 222 ? 32.347 27.872 -36.030 1.00 14.47 221 GLY A O 1
ATOM 1734 N N . CYS A 1 223 ? 31.645 27.764 -33.888 1.00 14.60 222 CYS A N 1
ATOM 1735 C CA A CYS A 1 223 ? 30.974 29.072 -33.896 0.50 14.28 222 CYS A CA 1
ATOM 1736 C CA B CYS A 1 223 ? 30.964 29.059 -33.944 0.50 15.37 222 CYS A CA 1
ATOM 1737 C C . CYS A 1 223 ? 31.922 30.201 -34.307 1.00 14.50 222 CYS A C 1
ATOM 1738 O O . CYS A 1 223 ? 31.611 31.010 -35.179 1.00 14.08 222 CYS A O 1
ATOM 1743 N N . LEU A 1 224 ? 33.093 30.258 -33.674 1.00 14.95 223 LEU A N 1
ATOM 1744 C CA . LEU A 1 224 ? 34.037 31.363 -33.959 1.00 14.78 223 LEU A CA 1
ATOM 1745 C C . LEU A 1 224 ? 34.579 31.294 -35.387 1.00 14.70 223 LEU A C 1
ATOM 1746 O O . LEU A 1 224 ? 34.718 32.310 -36.054 1.00 14.77 223 LEU A O 1
ATOM 1751 N N . GLN A 1 225 ? 34.815 30.082 -35.873 1.00 14.56 224 GLN A N 1
ATOM 1752 C CA . GLN A 1 225 ? 35.231 29.874 -37.255 1.00 14.32 224 GLN A CA 1
ATOM 1753 C C . GLN A 1 225 ? 34.122 30.261 -38.248 1.00 13.91 224 GLN A C 1
ATOM 1754 O O . GLN A 1 225 ? 34.397 30.820 -39.295 1.00 13.04 224 GLN A O 1
ATOM 1760 N N . ALA A 1 226 ? 32.872 29.950 -37.911 1.00 13.26 225 ALA A N 1
ATOM 1761 C CA . ALA A 1 226 ? 31.727 30.314 -38.762 1.00 12.82 225 ALA A CA 1
ATOM 1762 C C . ALA A 1 226 ? 31.611 31.846 -38.893 1.00 12.68 225 ALA A C 1
ATOM 1763 O O . ALA A 1 226 ? 31.399 32.365 -39.994 1.00 12.33 225 ALA A O 1
ATOM 1765 N N . ALA A 1 227 ? 31.788 32.550 -37.775 1.00 12.47 226 ALA A N 1
ATOM 1766 C CA . ALA A 1 227 ? 31.784 34.011 -37.777 1.00 12.87 226 ALA A CA 1
ATOM 1767 C C . ALA A 1 227 ? 32.860 34.551 -38.699 1.00 13.21 226 ALA A C 1
ATOM 1768 O O . ALA A 1 227 ? 32.592 35.410 -39.551 1.00 12.51 226 ALA A O 1
ATOM 1770 N N . ALA A 1 228 ? 34.080 34.047 -38.520 1.00 13.33 227 ALA A N 1
ATOM 1771 C CA . ALA A 1 228 ? 35.212 34.432 -39.380 1.00 13.75 227 ALA A CA 1
ATOM 1772 C C . ALA A 1 228 ? 34.891 34.201 -40.857 1.00 13.65 227 ALA A C 1
ATOM 1773 O O . ALA A 1 228 ? 35.068 35.096 -41.685 1.00 12.39 227 ALA A O 1
ATOM 1775 N N . GLN A 1 229 ? 34.403 33.005 -41.179 1.00 13.22 228 GLN A N 1
ATOM 1776 C CA . GLN A 1 229 ? 34.096 32.642 -42.559 1.00 13.66 228 GLN A CA 1
ATOM 1777 C C . GLN A 1 229 ? 32.998 33.500 -43.181 1.00 13.85 228 GLN A C 1
ATOM 1778 O O . GLN A 1 229 ? 33.017 33.743 -44.388 1.00 14.52 228 GLN A O 1
ATOM 1784 N N . LEU A 1 230 ? 32.074 33.982 -42.355 1.00 13.87 229 LEU A N 1
ATOM 1785 C CA . LEU A 1 230 ? 30.987 34.836 -42.811 1.00 14.09 229 LEU A CA 1
ATOM 1786 C C . LEU A 1 230 ? 31.288 36.336 -42.631 1.00 14.24 229 LEU A C 1
ATOM 1787 O O . LEU A 1 230 ? 30.429 37.159 -42.865 1.00 14.84 229 LEU A O 1
ATOM 1792 N N . GLY A 1 231 ? 32.501 36.691 -42.216 1.00 14.23 230 GLY A N 1
ATOM 1793 C CA . GLY A 1 231 ? 32.923 38.096 -42.159 1.00 14.73 230 GLY A CA 1
ATOM 1794 C C . GLY A 1 231 ? 32.369 38.864 -40.971 1.00 15.05 230 GLY A C 1
ATOM 1795 O O . GLY A 1 231 ? 32.246 40.083 -41.016 1.00 15.03 230 GLY A O 1
ATOM 1796 N N . ARG A 1 232 ? 32.060 38.146 -39.905 1.00 15.07 231 ARG A N 1
ATOM 1797 C CA . ARG A 1 232 ? 31.331 38.681 -38.757 1.00 15.93 231 ARG A CA 1
ATOM 1798 C C . ARG A 1 232 ? 32.256 38.763 -37.554 1.00 16.00 231 ARG A C 1
ATOM 1799 O O . ARG A 1 232 ? 33.104 37.900 -37.383 1.00 16.84 231 ARG A O 1
ATOM 1807 N N . SER A 1 233 ? 32.098 39.796 -36.730 1.00 15.70 232 SER A N 1
ATOM 1808 C CA . SER A 1 233 ? 32.875 39.937 -35.501 1.00 16.08 232 SER A CA 1
ATOM 1809 C C . SER A 1 233 ? 32.446 38.883 -34.462 1.00 16.04 232 SER A C 1
ATOM 1810 O O . SER A 1 233 ? 31.499 38.132 -34.666 1.00 15.30 232 SER A O 1
ATOM 1813 N N . ARG A 1 234 ? 33.132 38.865 -33.334 1.00 16.44 233 ARG A N 1
ATOM 1814 C CA . ARG A 1 234 ? 32.778 37.987 -32.219 1.00 16.77 233 ARG A CA 1
ATOM 1815 C C . ARG A 1 234 ? 31.863 38.647 -31.195 1.00 16.32 233 ARG A C 1
ATOM 1816 O O . ARG A 1 234 ? 31.738 38.141 -30.088 1.00 15.78 233 ARG A O 1
ATOM 1824 N N . GLN A 1 235 ? 31.237 39.773 -31.531 1.00 15.48 234 GLN A N 1
ATOM 1825 C CA A GLN A 1 235 ? 30.370 40.466 -30.576 0.50 15.74 234 GLN A CA 1
ATOM 1826 C CA B GLN A 1 235 ? 30.383 40.448 -30.561 0.50 15.58 234 GLN A CA 1
ATOM 1827 C C . GLN A 1 235 ? 29.200 39.558 -30.185 1.00 15.24 234 GLN A C 1
ATOM 1828 O O . GLN A 1 235 ? 28.527 38.984 -31.060 1.00 14.58 234 GLN A O 1
ATOM 1839 N N . LYS A 1 236 ? 28.958 39.437 -28.879 1.00 14.74 235 LYS A N 1
ATOM 1840 C CA . LYS A 1 236 ? 27.870 38.634 -28.323 1.00 14.85 235 LYS A CA 1
ATOM 1841 C C . LYS A 1 236 ? 27.951 37.131 -28.682 1.00 14.66 235 LYS A C 1
ATOM 1842 O O . LYS A 1 236 ? 26.922 36.449 -28.729 1.00 14.51 235 LYS A O 1
ATOM 1848 N N . LEU A 1 237 ? 29.164 36.643 -28.951 1.00 14.20 236 LEU A N 1
ATOM 1849 C CA . LEU A 1 237 ? 29.436 35.220 -29.219 1.00 14.99 236 LEU A CA 1
ATOM 1850 C C . LEU A 1 237 ? 30.386 34.675 -28.178 1.00 15.08 236 LEU A C 1
ATOM 1851 O O . LEU A 1 237 ? 31.404 35.291 -27.898 1.00 15.15 236 LEU A O 1
ATOM 1856 N N . LEU A 1 238 ? 30.056 33.517 -27.616 1.00 15.31 237 LEU A N 1
ATOM 1857 C CA . LEU A 1 238 ? 30.941 32.810 -26.712 1.00 15.40 237 LEU A CA 1
ATOM 1858 C C . LEU A 1 238 ? 30.881 31.323 -27.038 1.00 15.64 237 LEU A C 1
ATOM 1859 O O . LEU A 1 238 ? 29.799 30.758 -27.140 1.00 15.31 237 LEU A O 1
ATOM 1872 N N . PHE A 1 240 ? 31.948 27.544 -25.597 1.00 15.23 239 PHE A N 1
ATOM 1873 C CA . PHE A 1 240 ? 32.246 26.839 -24.365 1.00 15.35 239 PHE A CA 1
ATOM 1874 C C . PHE A 1 240 ? 32.800 25.484 -24.762 1.00 15.47 239 PHE A C 1
ATOM 1875 O O . PHE A 1 240 ? 32.179 24.751 -25.559 1.00 15.98 239 PHE A O 1
ATOM 1883 N N . THR A 1 241 ? 33.988 25.150 -24.270 1.00 15.64 240 THR A N 1
ATOM 1884 C CA . THR A 1 241 ? 34.510 23.828 -24.510 1.00 15.67 240 THR A CA 1
ATOM 1885 C C . THR A 1 241 ? 35.240 23.245 -23.318 1.00 16.74 240 THR A C 1
ATOM 1886 O O . THR A 1 241 ? 35.358 23.892 -22.277 1.00 17.24 240 THR A O 1
ATOM 1890 N N . SER A 1 242 ? 35.721 22.012 -23.481 1.00 16.65 241 SER A N 1
ATOM 1891 C CA . SER A 1 242 ? 36.137 21.202 -22.385 1.00 17.86 241 SER A CA 1
ATOM 1892 C C . SER A 1 242 ? 37.131 20.155 -22.834 1.00 17.11 241 SER A C 1
ATOM 1893 O O . SER A 1 242 ? 37.126 19.741 -23.993 1.00 16.46 241 SER A O 1
ATOM 1896 N N . LEU A 1 243 ? 37.968 19.717 -21.899 1.00 16.52 242 LEU A N 1
ATOM 1897 C CA . LEU A 1 243 ? 38.859 18.571 -22.101 1.00 16.22 242 LEU A CA 1
ATOM 1898 C C . LEU A 1 243 ? 38.168 17.222 -21.818 1.00 16.05 242 LEU A C 1
ATOM 1899 O O . LEU A 1 243 ? 38.763 16.178 -22.029 1.00 15.38 242 LEU A O 1
ATOM 1904 N N . SER A 1 244 ? 36.932 17.233 -21.316 1.00 16.11 243 SER A N 1
ATOM 1905 C CA . SER A 1 244 ? 36.320 16.003 -20.815 1.00 16.36 243 SER A CA 1
ATOM 1906 C C . SER A 1 244 ? 36.203 14.894 -21.885 1.00 16.79 243 SER A C 1
ATOM 1907 O O . SER A 1 244 ? 36.634 13.754 -21.670 1.00 16.10 243 SER A O 1
ATOM 1934 N N . ARG A 1 246 ? 37.317 15.340 -25.283 1.00 16.82 245 ARG A N 1
ATOM 1935 C CA . ARG A 1 246 ? 38.494 15.391 -26.135 1.00 16.60 245 ARG A CA 1
ATOM 1936 C C . ARG A 1 246 ? 39.625 14.492 -25.618 1.00 16.30 245 ARG A C 1
ATOM 1937 O O . ARG A 1 246 ? 40.276 13.796 -26.390 1.00 16.36 245 ARG A O 1
ATOM 1945 N N . SER A 1 247 ? 39.860 14.555 -24.310 1.00 16.56 246 SER A N 1
ATOM 1946 C CA . SER A 1 247 ? 41.083 14.037 -23.687 1.00 16.62 246 SER A CA 1
ATOM 1947 C C . SER A 1 247 ? 40.830 13.024 -22.575 1.00 16.51 246 SER A C 1
ATOM 1948 O O . SER A 1 247 ? 41.750 12.661 -21.843 1.00 17.22 246 SER A O 1
ATOM 1951 N N . ASN A 1 248 ? 39.586 12.573 -22.431 1.00 17.41 247 ASN A N 1
ATOM 1952 C CA . ASN A 1 248 ? 39.245 11.544 -21.436 1.00 17.40 247 ASN A CA 1
ATOM 1953 C C . ASN A 1 248 ? 39.631 11.932 -20.012 1.00 17.33 247 ASN A C 1
ATOM 1954 O O . ASN A 1 248 ? 40.101 11.102 -19.233 1.00 17.36 247 ASN A O 1
ATOM 1959 N N . VAL A 1 249 ? 39.414 13.207 -19.682 1.00 16.96 248 VAL A N 1
ATOM 1960 C CA . VAL A 1 249 ? 39.644 13.695 -18.333 1.00 16.74 248 VAL A CA 1
ATOM 1961 C C . VAL A 1 249 ? 38.419 14.471 -17.828 1.00 17.18 248 VAL A C 1
ATOM 1962 O O . VAL A 1 249 ? 38.525 15.620 -17.388 1.00 17.28 248 VAL A O 1
ATOM 1966 N N . PRO A 1 250 ? 37.234 13.832 -17.867 1.00 16.94 249 PRO A N 1
ATOM 1967 C CA . PRO A 1 250 ? 36.078 14.516 -17.274 1.00 16.95 249 PRO A CA 1
ATOM 1968 C C . PRO A 1 250 ? 36.300 14.848 -15.800 1.00 16.61 249 PRO A C 1
ATOM 1969 O O . PRO A 1 250 ? 35.785 15.849 -15.323 1.00 17.69 249 PRO A O 1
ATOM 1973 N N . GLY A 1 251 ? 37.068 14.026 -15.089 1.00 16.48 250 GLY A N 1
ATOM 1974 C CA . GLY A 1 251 ? 37.400 14.300 -13.690 1.00 16.20 250 GLY A CA 1
ATOM 1975 C C . GLY A 1 251 ? 38.357 15.470 -13.449 1.00 16.14 250 GLY A C 1
ATOM 1976 O O . GLY A 1 251 ? 38.472 15.948 -12.329 1.00 16.80 250 GLY A O 1
ATOM 1977 N N . LEU A 1 252 ? 39.034 15.948 -14.486 1.00 15.64 251 LEU A N 1
ATOM 1978 C CA . LEU A 1 252 ? 39.955 17.069 -14.324 1.00 15.53 251 LEU A CA 1
ATOM 1979 C C . LEU A 1 252 ? 39.204 18.384 -14.093 1.00 15.83 251 LEU A C 1
ATOM 1980 O O . LEU A 1 252 ? 39.721 19.287 -13.441 1.00 14.94 251 LEU A O 1
ATOM 1985 N N . ARG A 1 253 ? 37.980 18.470 -14.620 1.00 15.76 252 ARG A N 1
ATOM 1986 C CA . ARG A 1 253 ? 37.117 19.649 -14.509 1.00 15.67 252 ARG A CA 1
ATOM 1987 C C . ARG A 1 253 ? 37.858 20.834 -15.110 1.00 15.50 252 ARG A C 1
ATOM 1988 O O . ARG A 1 253 ? 38.218 21.768 -14.386 1.00 16.36 252 ARG A O 1
ATOM 1996 N N . SER A 1 254 ? 38.082 20.780 -16.423 1.00 15.12 253 SER A N 1
ATOM 1997 C CA . SER A 1 254 ? 38.837 21.806 -17.131 1.00 15.52 253 SER A CA 1
ATOM 1998 C C . SER A 1 254 ? 38.375 22.042 -18.579 1.00 15.04 253 SER A C 1
ATOM 1999 O O . SER A 1 254 ? 38.263 21.107 -19.383 1.00 14.46 253 SER A O 1
ATOM 2002 N N . GLY A 1 255 ? 38.125 23.314 -18.896 1.00 15.00 254 GLY A N 1
ATOM 2003 C CA . GLY A 1 255 ? 37.878 23.741 -20.251 1.00 15.00 254 GLY A CA 1
ATOM 2004 C C . GLY A 1 255 ? 38.192 25.218 -20.382 1.00 15.17 254 GLY A C 1
ATOM 2005 O O . GLY A 1 255 ? 38.983 25.776 -19.603 1.00 13.80 254 GLY A O 1
ATOM 2006 N N . PHE A 1 256 ? 37.573 25.855 -21.363 1.00 15.28 255 PHE A N 1
ATOM 2007 C CA . PHE A 1 256 ? 37.664 27.301 -21.496 1.00 15.59 255 PHE A CA 1
ATOM 2008 C C . PHE A 1 256 ? 36.446 27.854 -22.202 1.00 16.26 255 PHE A C 1
ATOM 2009 O O . PHE A 1 256 ? 35.715 27.109 -22.841 1.00 16.63 255 PHE A O 1
ATOM 2017 N N . VAL A 1 257 ? 36.234 29.156 -22.028 1.00 16.17 256 VAL A N 1
ATOM 2018 C CA . VAL A 1 257 ? 35.233 29.925 -22.752 1.00 16.36 256 VAL A CA 1
ATOM 2019 C C . VAL A 1 257 ? 36.008 30.973 -23.561 1.00 16.58 256 VAL A C 1
ATOM 2020 O O . VAL A 1 257 ? 37.039 31.478 -23.112 1.00 17.37 256 VAL A O 1
ATOM 2024 N N . ALA A 1 258 ? 35.557 31.254 -24.775 1.00 16.13 257 ALA A N 1
ATOM 2025 C CA . ALA A 1 258 ? 36.257 32.202 -25.652 1.00 15.67 257 ALA A CA 1
ATOM 2026 C C . ALA A 1 258 ? 35.286 32.992 -26.516 1.00 15.74 257 ALA A C 1
ATOM 2027 O O . ALA A 1 258 ? 34.239 32.482 -26.915 1.00 15.89 257 ALA A O 1
ATOM 2029 N N . GLY A 1 259 ? 35.644 34.232 -26.820 1.00 15.14 258 GLY A N 1
ATOM 2030 C CA . GLY A 1 259 ? 34.793 35.096 -27.623 1.00 14.97 258 GLY A CA 1
ATOM 2031 C C . GLY A 1 259 ? 34.822 36.525 -27.117 1.00 14.60 258 GLY A C 1
ATOM 2032 O O . GLY A 1 259 ? 35.871 37.012 -26.678 1.00 15.23 258 GLY A O 1
ATOM 2033 N N . ASP A 1 260 ? 33.661 37.173 -27.171 1.00 14.48 259 ASP A N 1
ATOM 2034 C CA . ASP A 1 260 ? 33.484 38.607 -26.920 1.00 14.26 259 ASP A CA 1
ATOM 2035 C C . ASP A 1 260 ? 34.226 39.054 -25.664 1.00 14.35 259 ASP A C 1
ATOM 2036 O O . ASP A 1 260 ? 33.847 38.686 -24.541 1.00 13.10 259 ASP A O 1
ATOM 2041 N N . ALA A 1 261 ? 35.287 39.847 -25.857 1.00 14.23 260 ALA A N 1
ATOM 2042 C CA . ALA A 1 261 ? 36.115 40.375 -24.749 1.00 14.12 260 ALA A CA 1
ATOM 2043 C C . ALA A 1 261 ? 35.342 41.160 -23.697 1.00 14.68 260 ALA A C 1
ATOM 2044 O O . ALA A 1 261 ? 35.696 41.123 -22.512 1.00 13.84 260 ALA A O 1
ATOM 2046 N N . GLU A 1 262 ? 34.314 41.894 -24.119 1.00 15.32 261 GLU A N 1
ATOM 2047 C CA . GLU A 1 262 ? 33.518 42.703 -23.187 1.00 16.62 261 GLU A CA 1
ATOM 2048 C C . GLU A 1 262 ? 32.668 41.811 -22.285 1.00 16.79 261 GLU A C 1
ATOM 2049 O O . GLU A 1 262 ? 32.584 42.033 -21.073 1.00 16.19 261 GLU A O 1
ATOM 2052 N N . LEU A 1 263 ? 32.052 40.790 -22.870 1.00 17.15 262 LEU A N 1
ATOM 2053 C CA . LEU A 1 263 ? 31.338 39.777 -22.068 1.00 17.40 262 LEU A CA 1
ATOM 2054 C C . LEU A 1 263 ? 32.262 39.098 -21.051 1.00 16.97 262 LEU A C 1
ATOM 2055 O O . LEU A 1 263 ? 31.892 38.880 -19.900 1.00 16.09 262 LEU A O 1
ATOM 2060 N N . LEU A 1 264 ? 33.467 38.759 -21.476 1.00 16.70 263 LEU A N 1
ATOM 2061 C CA . LEU A 1 264 ? 34.372 38.032 -20.606 1.00 16.19 263 LEU A CA 1
ATOM 2062 C C . LEU A 1 264 ? 34.931 38.907 -19.502 1.00 16.53 263 LEU A C 1
ATOM 2063 O O . LEU A 1 264 ? 35.225 38.407 -18.412 1.00 15.64 263 LEU A O 1
ATOM 2068 N N . LYS A 1 265 ? 35.107 40.208 -19.773 1.00 16.77 264 LYS A N 1
ATOM 2069 C CA . LYS A 1 265 ? 35.534 41.140 -18.729 1.00 17.59 264 LYS A CA 1
ATOM 2070 C C . LYS A 1 265 ? 34.547 41.107 -17.567 1.00 17.51 264 LYS A C 1
ATOM 2071 O O . LYS A 1 265 ? 34.940 40.996 -16.384 1.00 16.55 264 LYS A O 1
ATOM 2077 N N . ASN A 1 266 ? 33.259 41.191 -17.898 1.00 17.10 265 ASN A N 1
ATOM 2078 C CA . ASN A 1 266 ? 32.213 41.182 -16.879 1.00 17.34 265 ASN A CA 1
ATOM 2079 C C . ASN A 1 266 ? 32.068 39.809 -16.252 1.00 16.61 265 ASN A C 1
ATOM 2080 O O . ASN A 1 266 ? 31.907 39.704 -15.034 1.00 15.76 265 ASN A O 1
ATOM 2085 N N . PHE A 1 267 ? 32.203 38.759 -17.058 1.00 15.75 266 PHE A N 1
ATOM 2086 C CA . PHE A 1 267 ? 32.138 37.405 -16.539 1.00 15.64 266 PHE A CA 1
ATOM 2087 C C . PHE A 1 267 ? 33.270 37.142 -15.527 1.00 15.42 266 PHE A C 1
ATOM 2088 O O . PHE A 1 267 ? 33.050 36.527 -14.466 1.00 16.19 266 PHE A O 1
ATOM 2096 N N . LEU A 1 268 ? 34.474 37.607 -15.847 1.00 14.98 267 LEU A N 1
ATOM 2097 C CA . LEU A 1 268 ? 35.616 37.437 -14.949 1.00 15.41 267 LEU A CA 1
ATOM 2098 C C . LEU A 1 268 ? 35.358 38.068 -13.568 1.00 15.33 267 LEU A C 1
ATOM 2099 O O . LEU A 1 268 ? 35.687 37.475 -12.536 1.00 15.98 267 LEU A O 1
ATOM 2104 N N . LEU A 1 269 ? 34.777 39.265 -13.543 1.00 15.65 268 LEU A N 1
ATOM 2105 C CA . LEU A 1 269 ? 34.500 39.953 -12.281 1.00 16.32 268 LEU A CA 1
ATOM 2106 C C . LEU A 1 269 ? 33.562 39.105 -11.413 1.00 16.02 268 LEU A C 1
ATOM 2107 O O . LEU A 1 269 ? 33.797 38.903 -10.227 1.00 15.31 268 LEU A O 1
ATOM 2112 N N . TYR A 1 270 ? 32.494 38.618 -12.025 1.00 15.87 269 TYR A N 1
ATOM 2113 C CA . TYR A 1 270 ? 31.551 37.743 -11.347 1.00 15.77 269 TYR A CA 1
ATOM 2114 C C . TYR A 1 270 ? 32.238 36.478 -10.826 1.00 15.79 269 TYR A C 1
ATOM 2115 O O . TYR A 1 270 ? 31.956 36.049 -9.703 1.00 15.77 269 TYR A O 1
ATOM 2124 N N . ARG A 1 271 ? 33.137 35.904 -11.634 1.00 15.09 270 ARG A N 1
ATOM 2125 C CA . ARG A 1 271 ? 33.792 34.649 -11.309 1.00 15.12 270 ARG A CA 1
ATOM 2126 C C . ARG A 1 271 ? 34.788 34.798 -10.162 1.00 14.71 270 ARG A C 1
ATOM 2127 O O . ARG A 1 271 ? 35.075 33.821 -9.470 1.00 15.55 270 ARG A O 1
ATOM 2135 N N . THR A 1 272 ? 35.289 36.007 -9.930 1.00 14.51 271 THR A N 1
ATOM 2136 C CA . THR A 1 272 ? 36.168 36.232 -8.776 1.00 14.28 271 THR A CA 1
ATOM 2137 C C . THR A 1 272 ? 35.404 36.017 -7.480 1.00 14.06 271 THR A C 1
ATOM 2138 O O . THR A 1 272 ? 35.971 35.513 -6.509 1.00 14.00 271 THR A O 1
ATOM 2142 N N . TYR A 1 273 ? 34.106 36.327 -7.476 1.00 12.70 272 TYR A N 1
ATOM 2143 C CA . TYR A 1 273 ? 33.268 36.068 -6.305 1.00 12.44 272 TYR A CA 1
ATOM 2144 C C . TYR A 1 273 ? 32.711 34.646 -6.295 1.00 13.24 272 TYR A C 1
ATOM 2145 O O . TYR A 1 273 ? 32.629 34.016 -5.229 1.00 13.92 272 TYR A O 1
ATOM 2154 N N . HIS A 1 274 ? 32.351 34.147 -7.479 1.00 13.72 273 HIS A N 1
ATOM 2155 C CA . HIS A 1 274 ? 31.735 32.822 -7.672 1.00 14.51 273 HIS A CA 1
ATOM 2156 C C . HIS A 1 274 ? 32.718 31.685 -7.334 1.00 15.25 273 HIS A C 1
ATOM 2157 O O . HIS A 1 274 ? 32.298 30.554 -7.037 1.00 15.80 273 HIS A O 1
ATOM 2164 N N . GLY A 1 275 ? 34.017 31.997 -7.349 1.00 15.18 274 GLY A N 1
ATOM 2165 C CA . GLY A 1 275 ? 35.053 31.113 -6.782 1.00 15.64 274 GLY A CA 1
ATOM 2166 C C . GLY A 1 275 ? 35.489 29.991 -7.709 1.00 15.43 274 GLY A C 1
ATOM 2167 O O . GLY A 1 275 ? 35.651 28.841 -7.272 1.00 15.28 274 GLY A O 1
ATOM 2168 N N . SER A 1 276 ? 35.707 30.339 -8.982 1.00 15.29 275 SER A N 1
ATOM 2169 C CA . SER A 1 276 ? 35.971 29.363 -10.039 1.00 14.75 275 SER A CA 1
ATOM 2170 C C . SER A 1 276 ? 37.368 29.496 -10.678 1.00 14.49 275 SER A C 1
ATOM 2171 O O . SER A 1 276 ? 37.546 29.276 -11.866 1.00 14.95 275 SER A O 1
ATOM 2174 N N . ALA A 1 277 ? 38.353 29.819 -9.850 1.00 13.76 276 ALA A N 1
ATOM 2175 C CA . ALA A 1 277 ? 39.754 29.877 -10.230 1.00 14.03 276 ALA A CA 1
ATOM 2176 C C . ALA A 1 277 ? 40.327 28.453 -10.280 1.00 13.69 276 ALA A C 1
ATOM 2177 O O . ALA A 1 277 ? 39.972 27.607 -9.453 1.00 14.01 276 ALA A O 1
ATOM 2187 N N . SER A 1 279 ? 43.008 25.445 -9.950 1.00 13.59 278 SER A N 1
ATOM 2188 C CA . SER A 1 279 ? 44.237 24.892 -9.371 1.00 13.89 278 SER A CA 1
ATOM 2189 C C . SER A 1 279 ? 45.421 24.979 -10.334 1.00 13.04 278 SER A C 1
ATOM 2190 O O . SER A 1 279 ? 45.325 24.528 -11.470 1.00 13.11 278 SER A O 1
ATOM 2193 N N . ILE A 1 280 ? 46.557 25.520 -9.900 1.00 12.94 279 ILE A N 1
ATOM 2194 C CA . ILE A 1 280 ? 47.672 25.675 -10.831 1.00 13.03 279 ILE A CA 1
ATOM 2195 C C . ILE A 1 280 ? 48.121 24.318 -11.429 1.00 13.38 279 ILE A C 1
ATOM 2196 O O . ILE A 1 280 ? 48.306 24.222 -12.650 1.00 14.11 279 ILE A O 1
ATOM 2201 N N . PRO A 1 281 ? 48.275 23.271 -10.598 1.00 13.27 280 PRO A N 1
ATOM 2202 C CA . PRO A 1 281 ? 48.581 21.961 -11.214 1.00 13.95 280 PRO A CA 1
ATOM 2203 C C . PRO A 1 281 ? 47.565 21.485 -12.256 1.00 14.24 280 PRO A C 1
ATOM 2204 O O . PRO A 1 281 ? 47.955 20.843 -13.239 1.00 14.15 280 PRO A O 1
ATOM 2208 N N . VAL A 1 282 ? 46.282 21.806 -12.075 1.00 14.27 281 VAL A N 1
ATOM 2209 C CA . VAL A 1 282 ? 45.284 21.507 -13.108 1.00 14.12 281 VAL A CA 1
ATOM 2210 C C . VAL A 1 282 ? 45.495 22.366 -14.365 1.00 14.25 281 VAL A C 1
ATOM 2211 O O . VAL A 1 282 ? 45.337 21.873 -15.498 1.00 14.70 281 VAL A O 1
ATOM 2215 N N . GLN A 1 283 ? 45.887 23.627 -14.176 1.00 13.39 282 GLN A N 1
ATOM 2216 C CA . GLN A 1 283 ? 46.275 24.470 -15.296 1.00 13.74 282 GLN A CA 1
ATOM 2217 C C . GLN A 1 283 ? 47.468 23.890 -16.077 1.00 13.87 282 GLN A C 1
ATOM 2218 O O . GLN A 1 283 ? 47.475 23.895 -17.309 1.00 12.46 282 GLN A O 1
ATOM 2224 N N . ARG A 1 284 ? 48.459 23.379 -15.352 1.00 13.70 283 ARG A N 1
ATOM 2225 C CA . ARG A 1 284 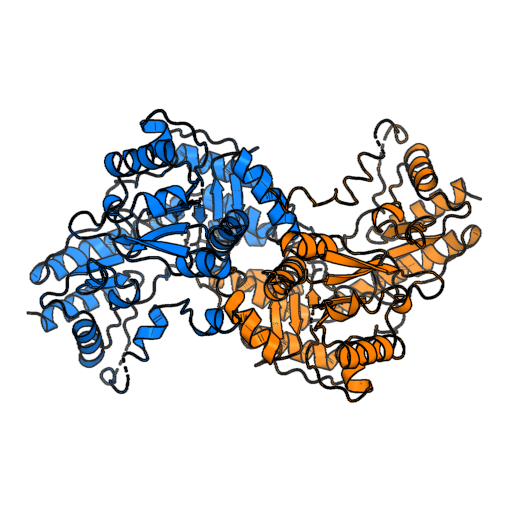? 49.633 22.780 -15.987 1.00 14.02 283 ARG A CA 1
ATOM 2226 C C . ARG A 1 284 ? 49.264 21.521 -16.800 1.00 14.21 283 ARG A C 1
ATOM 2227 O O . ARG A 1 284 ? 49.735 21.332 -17.926 1.00 13.70 283 ARG A O 1
ATOM 2235 N N . ALA A 1 285 ? 48.458 20.657 -16.196 1.00 14.32 284 ALA A N 1
ATOM 2236 C CA . ALA A 1 285 ? 47.969 19.450 -16.855 1.00 14.73 284 ALA A CA 1
ATOM 2237 C C . ALA A 1 285 ? 47.167 19.827 -18.100 1.00 14.70 284 ALA A C 1
ATOM 2238 O O . ALA A 1 285 ? 47.243 19.148 -19.130 1.00 15.95 284 ALA A O 1
ATOM 2240 N N . SER A 1 286 ? 46.429 20.934 -18.017 1.00 14.66 285 SER A N 1
ATOM 2241 C CA . SER A 1 286 ? 45.590 21.400 -19.118 1.00 14.94 285 SER A CA 1
ATOM 2242 C C . SER A 1 286 ? 46.411 21.961 -20.274 1.00 15.10 285 SER A C 1
ATOM 2243 O O . SER A 1 286 ? 46.107 21.687 -21.434 1.00 15.24 285 SER A O 1
ATOM 2246 N N . ILE A 1 287 ? 47.454 22.726 -19.962 1.00 14.99 286 ILE A N 1
ATOM 2247 C CA . ILE A 1 287 ? 48.410 23.179 -20.983 1.00 15.24 286 ILE A CA 1
ATOM 2248 C C . ILE A 1 287 ? 48.973 21.972 -21.745 1.00 15.62 286 ILE A C 1
ATOM 2249 O O . ILE A 1 287 ? 48.961 21.938 -22.990 1.00 15.69 286 ILE A O 1
ATOM 2254 N N . ALA A 1 288 ? 49.421 20.964 -20.999 1.00 15.27 287 ALA A N 1
ATOM 2255 C CA . ALA A 1 288 ? 49.923 19.723 -21.597 1.00 15.42 287 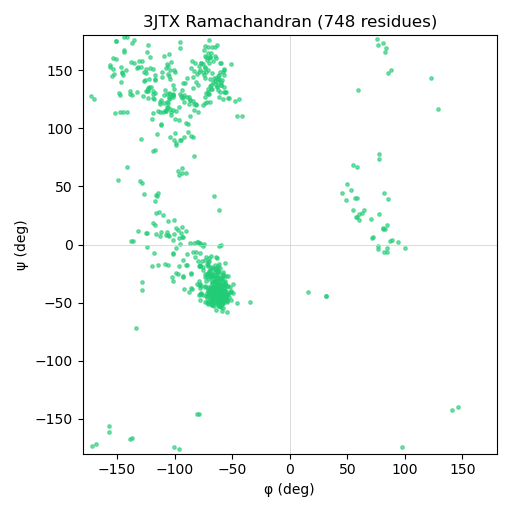ALA A CA 1
ATOM 2256 C C . ALA A 1 288 ? 48.885 19.075 -22.513 1.00 15.33 287 ALA A C 1
ATOM 2257 O O . ALA A 1 288 ? 49.231 18.584 -23.593 1.00 15.36 287 ALA A O 1
ATOM 2259 N N . ALA A 1 289 ? 47.628 19.073 -22.075 1.00 15.17 288 ALA A N 1
ATOM 2260 C CA . ALA A 1 289 ? 46.523 18.505 -22.846 1.00 15.81 288 ALA A CA 1
ATOM 2261 C C . ALA A 1 289 ? 46.236 19.259 -24.143 1.00 15.75 288 ALA A C 1
ATOM 2262 O O . ALA A 1 289 ? 46.174 18.655 -25.203 1.00 17.12 288 ALA A O 1
ATOM 2264 N N . TRP A 1 290 ? 46.042 20.572 -24.059 1.00 16.39 289 TRP A N 1
ATOM 2265 C CA . TRP A 1 290 ? 45.766 21.378 -25.240 1.00 15.95 289 TRP A CA 1
ATOM 2266 C C . TRP A 1 290 ? 46.939 21.392 -26.221 1.00 16.33 289 TRP A C 1
ATOM 2267 O O . TRP A 1 290 ? 46.715 21.461 -27.429 1.00 16.06 289 TRP A O 1
ATOM 2278 N N . ASP A 1 291 ? 48.170 21.321 -25.710 1.00 16.20 290 ASP A N 1
ATOM 2279 C CA . ASP A 1 291 ? 49.378 21.313 -26.540 1.00 17.00 290 ASP A CA 1
ATOM 2280 C C . ASP A 1 291 ? 49.590 20.008 -27.314 1.00 17.31 290 ASP A C 1
ATOM 2281 O O . ASP A 1 291 ? 50.267 20.011 -28.333 1.00 17.69 290 ASP A O 1
ATOM 2286 N N . ASP A 1 292 ? 49.067 18.895 -26.817 1.00 17.29 291 ASP A N 1
ATOM 2287 C CA . ASP A 1 292 ? 49.296 17.592 -27.441 1.00 17.48 291 ASP A CA 1
ATOM 2288 C C . ASP A 1 292 ? 48.114 17.143 -28.290 1.00 17.49 291 ASP A C 1
ATOM 2289 O O . ASP A 1 292 ? 46.964 17.209 -27.849 1.00 17.69 291 ASP A O 1
ATOM 2294 N N . GLU A 1 293 ? 48.398 16.662 -29.497 1.00 17.54 292 GLU A N 1
ATOM 2295 C CA . GLU A 1 293 ? 47.361 16.088 -30.342 1.00 17.72 292 GLU A CA 1
ATOM 2296 C C . GLU A 1 293 ? 47.446 14.568 -30.486 1.00 17.74 292 GLU A C 1
ATOM 2297 O O . GLU A 1 293 ? 46.464 13.953 -30.904 1.00 16.17 292 GLU A O 1
ATOM 2303 N N . GLN A 1 294 ? 48.584 13.951 -30.143 1.00 17.50 293 GLN A N 1
ATOM 2304 C CA . GLN A 1 294 ? 48.707 12.511 -30.368 1.00 18.35 293 GLN A CA 1
ATOM 2305 C C . GLN A 1 294 ? 47.635 11.754 -29.607 1.00 18.09 293 GLN A C 1
ATOM 2306 O O . GLN A 1 294 ? 46.978 10.870 -30.160 1.00 18.21 293 GLN A O 1
ATOM 2312 N N . HIS A 1 295 ? 47.428 12.109 -28.341 1.00 17.97 294 HIS A N 1
ATOM 2313 C CA . HIS A 1 295 ? 46.424 11.406 -27.551 1.00 17.45 294 HIS A CA 1
ATOM 2314 C C . HIS A 1 295 ? 45.022 11.631 -28.113 1.00 17.59 294 HIS A C 1
ATOM 2315 O O . HIS A 1 295 ? 44.148 10.775 -27.961 1.00 17.66 294 HIS A O 1
ATOM 2322 N N . VAL A 1 296 ? 44.806 12.774 -28.775 1.00 17.25 295 VAL A N 1
ATOM 2323 C CA . VAL A 1 296 ? 43.492 13.095 -29.326 1.00 16.34 295 VAL A CA 1
ATOM 2324 C C . VAL A 1 296 ? 43.263 12.291 -30.607 1.00 16.97 295 VAL A C 1
ATOM 2325 O O . VAL A 1 296 ? 42.165 11.751 -30.820 1.00 16.25 295 VAL A O 1
ATOM 2329 N N . ILE A 1 297 ? 44.303 12.203 -31.444 1.00 16.98 296 ILE A N 1
ATOM 2330 C CA . ILE A 1 297 ? 44.274 11.367 -32.639 1.00 17.24 296 ILE A CA 1
ATOM 2331 C C . ILE A 1 297 ? 43.983 9.902 -32.265 1.00 17.76 296 ILE A C 1
ATOM 2332 O O . ILE A 1 297 ? 43.119 9.270 -32.863 1.00 17.37 296 ILE A O 1
ATOM 2337 N N . ASP A 1 298 ? 44.665 9.383 -31.247 1.00 18.26 297 ASP A N 1
ATOM 2338 C CA . ASP A 1 298 ? 44.425 8.010 -30.775 1.00 18.52 297 ASP A CA 1
ATOM 2339 C C . ASP A 1 298 ? 42.973 7.819 -30.303 1.00 18.46 297 ASP A C 1
ATOM 2340 O O . ASP A 1 298 ? 42.313 6.846 -30.648 1.00 18.54 297 ASP A O 1
ATOM 2345 N N . ASN A 1 299 ? 42.480 8.767 -29.518 1.00 18.82 298 ASN A N 1
ATOM 2346 C CA . ASN A 1 299 ? 41.113 8.717 -28.993 1.00 19.24 298 ASN A CA 1
ATOM 2347 C C . ASN A 1 299 ? 40.097 8.680 -30.140 1.00 19.72 298 ASN A C 1
ATOM 2348 O O . ASN A 1 299 ? 39.174 7.845 -30.167 1.00 19.18 298 ASN A O 1
ATOM 2353 N N . ARG A 1 300 ? 40.278 9.600 -31.080 1.00 19.74 299 ARG A N 1
ATOM 2354 C CA A ARG A 1 300 ? 39.400 9.709 -32.235 0.50 20.62 299 ARG A CA 1
ATOM 2355 C CA B ARG A 1 300 ? 39.388 9.712 -32.223 0.50 19.97 299 ARG A CA 1
ATOM 2356 C C . ARG A 1 300 ? 39.429 8.415 -33.051 1.00 20.25 299 ARG A C 1
ATOM 2357 O O . ARG A 1 300 ? 38.401 7.947 -33.530 1.00 20.60 299 ARG A O 1
ATOM 2372 N N . ARG A 1 301 ? 40.603 7.810 -33.184 1.00 20.49 300 ARG A N 1
ATOM 2373 C CA . ARG A 1 301 ? 40.733 6.537 -33.906 1.00 21.11 300 ARG A CA 1
ATOM 2374 C C . ARG A 1 301 ? 39.919 5.397 -33.239 1.00 21.08 300 ARG A C 1
ATOM 2375 O O . ARG A 1 301 ? 39.333 4.561 -33.943 1.00 21.44 300 ARG A O 1
ATOM 2378 N N . LEU A 1 302 ? 39.877 5.356 -31.904 1.00 20.95 301 LEU A N 1
ATOM 2379 C CA . LEU A 1 302 ? 39.053 4.360 -31.193 1.00 21.00 301 LEU A CA 1
ATOM 2380 C C . LEU A 1 302 ? 37.583 4.503 -31.581 1.00 20.97 301 LEU A C 1
ATOM 2381 O O . LEU A 1 302 ? 36.914 3.507 -31.858 1.00 21.08 301 LEU A O 1
ATOM 2386 N N . TYR A 1 303 ? 37.075 5.735 -31.614 1.00 20.42 302 TYR A N 1
ATOM 2387 C CA . TYR A 1 303 ? 35.661 5.942 -31.947 1.00 20.49 302 TYR A CA 1
ATOM 2388 C C . TYR A 1 303 ? 35.357 5.641 -33.420 1.00 20.58 302 TYR A C 1
ATOM 2389 O O . TYR A 1 303 ? 34.328 5.049 -33.733 1.00 20.26 302 TYR A O 1
ATOM 2398 N N . GLN A 1 304 ? 36.242 6.083 -34.311 1.00 20.65 303 GLN A N 1
ATOM 2399 C CA . GLN A 1 304 ? 36.160 5.772 -35.739 1.00 21.28 303 GLN A CA 1
ATOM 2400 C C . GLN A 1 304 ? 35.994 4.265 -35.990 1.00 21.06 303 GLN A C 1
ATOM 2401 O O . GLN A 1 304 ? 35.132 3.849 -36.773 1.00 20.36 303 GLN A O 1
ATOM 2407 N N . GLU A 1 305 ? 36.816 3.458 -35.324 1.00 21.03 304 GLU A N 1
ATOM 2408 C CA . GLU A 1 305 ? 36.778 2.004 -35.501 1.00 21.42 304 GLU A CA 1
ATOM 2409 C C . GLU A 1 305 ? 35.404 1.481 -35.093 1.00 20.47 304 GLU A C 1
ATOM 2410 O O . GLU A 1 305 ? 34.785 0.706 -35.808 1.00 20.40 304 GLU A O 1
ATOM 2416 N N . LYS A 1 306 ? 34.900 1.943 -33.952 1.00 19.52 305 LYS A N 1
ATOM 2417 C CA . LYS A 1 306 ? 33.592 1.501 -33.488 1.00 19.33 305 LYS A CA 1
ATOM 2418 C C . LYS A 1 306 ? 32.482 1.805 -34.507 1.00 18.85 305 LYS A C 1
ATOM 2419 O O . LYS A 1 306 ? 31.684 0.928 -34.839 1.00 18.91 305 LYS A O 1
ATOM 2425 N N . PHE A 1 307 ? 32.425 3.052 -34.978 1.00 18.70 306 PHE A N 1
ATOM 2426 C CA . PHE A 1 307 ? 31.377 3.481 -35.909 1.00 18.68 306 PHE A CA 1
ATOM 2427 C C . PHE A 1 307 ? 31.497 2.769 -37.258 1.00 19.26 306 PHE A C 1
ATOM 2428 O O . PHE A 1 307 ? 30.488 2.400 -37.849 1.00 19.22 306 PHE A O 1
ATOM 2436 N N . GLU A 1 308 ? 32.735 2.600 -37.734 1.00 19.52 307 GLU A N 1
ATOM 2437 C CA . GLU A 1 308 ? 33.006 1.922 -38.987 1.00 20.40 307 GLU A CA 1
ATOM 2438 C C . GLU A 1 308 ? 32.394 0.529 -39.034 1.00 20.10 307 GLU A C 1
ATOM 2439 O O . GLU A 1 308 ? 31.950 0.093 -40.083 1.00 19.59 307 GLU A O 1
ATOM 2445 N N . ARG A 1 309 ? 32.384 -0.157 -37.891 1.00 19.73 308 ARG A N 1
ATOM 2446 C CA . ARG A 1 309 ? 31.870 -1.517 -37.803 1.00 19.70 308 ARG A CA 1
ATOM 2447 C C . ARG A 1 309 ? 30.385 -1.562 -37.432 1.00 19.06 308 ARG A C 1
ATOM 2448 O O . ARG A 1 309 ? 29.635 -2.373 -37.979 1.00 18.23 308 ARG A O 1
ATOM 2456 N N . VAL A 1 310 ? 29.957 -0.673 -36.534 1.00 17.89 309 VAL A N 1
ATOM 2457 C CA . VAL A 1 310 ? 28.580 -0.664 -36.039 1.00 17.24 309 VAL A CA 1
ATOM 2458 C C . VAL A 1 310 ? 27.555 -0.157 -37.068 1.00 17.24 309 VAL A C 1
ATOM 2459 O O . VAL A 1 310 ? 26.474 -0.732 -37.199 1.00 16.38 309 VAL A O 1
ATOM 2463 N N . ILE A 1 311 ? 27.865 0.932 -37.777 1.00 16.84 310 ILE A N 1
ATOM 2464 C CA . ILE A 1 311 ? 26.877 1.530 -38.675 1.00 16.43 310 ILE A CA 1
ATOM 2465 C C . ILE A 1 311 ? 26.407 0.525 -39.738 1.00 16.66 310 ILE A C 1
ATOM 2466 O O . ILE A 1 311 ? 25.194 0.333 -39.900 1.00 16.25 310 ILE A O 1
ATOM 2471 N N . PRO A 1 312 ? 27.345 -0.136 -40.445 1.00 16.95 311 PRO A N 1
ATOM 2472 C CA . PRO A 1 312 ? 26.881 -1.108 -41.451 1.00 17.32 311 PRO A CA 1
ATOM 2473 C C . PRO A 1 312 ? 26.107 -2.295 -40.863 1.00 17.16 311 PRO A C 1
ATOM 2474 O O . PRO A 1 312 ? 25.248 -2.857 -41.548 1.00 16.65 311 PRO A O 1
ATOM 2478 N N . ILE A 1 313 ? 26.391 -2.673 -39.615 1.00 16.81 312 ILE A N 1
ATOM 2479 C CA . ILE A 1 313 ? 25.620 -3.750 -38.973 1.00 16.77 312 ILE A CA 1
ATOM 2480 C C . ILE A 1 313 ? 24.179 -3.267 -38.766 1.00 16.80 312 ILE A C 1
ATOM 2481 O O . ILE A 1 313 ? 23.232 -3.931 -39.181 1.00 16.07 312 ILE A O 1
ATOM 2486 N N . LEU A 1 314 ? 24.021 -2.088 -38.168 1.00 16.47 313 LEU A N 1
ATOM 2487 C CA . LEU A 1 314 ? 22.682 -1.560 -37.899 1.00 16.67 313 LEU A CA 1
ATOM 2488 C C . LEU A 1 314 ? 21.895 -1.299 -39.188 1.00 16.96 313 LEU A C 1
ATOM 2489 O O . LEU A 1 314 ? 20.666 -1.460 -39.229 1.00 16.88 313 LEU A O 1
ATOM 2494 N N . GLN A 1 315 ? 22.598 -0.906 -40.243 1.00 17.21 314 GLN A N 1
ATOM 2495 C CA . GLN A 1 315 ? 21.942 -0.605 -41.524 1.00 17.34 314 GLN A CA 1
ATOM 2496 C C . GLN A 1 315 ? 21.261 -1.815 -42.175 1.00 17.71 314 GLN A C 1
ATOM 2497 O O . GLN A 1 315 ? 20.512 -1.651 -43.125 1.00 17.04 314 GLN A O 1
ATOM 2503 N N . GLN A 1 316 ? 21.510 -3.016 -41.660 1.00 18.36 315 GLN A N 1
ATOM 2504 C CA . GLN A 1 316 ? 20.810 -4.201 -42.125 1.00 19.10 315 GLN A CA 1
ATOM 2505 C C . GLN A 1 316 ? 19.318 -4.124 -41.853 1.00 19.36 315 GLN A C 1
ATOM 2506 O O . GLN A 1 316 ? 18.550 -4.722 -42.570 1.00 19.17 315 GLN A O 1
ATOM 2512 N N . VAL A 1 317 ? 18.923 -3.403 -40.805 1.00 19.64 316 VAL A N 1
ATOM 2513 C CA . VAL A 1 317 ? 17.526 -3.351 -40.358 1.00 19.88 316 VAL A CA 1
ATOM 2514 C C . VAL A 1 317 ? 17.014 -1.913 -40.192 1.00 19.83 316 VAL A C 1
ATOM 2515 O O . VAL A 1 317 ? 15.845 -1.645 -40.458 1.00 19.99 316 VAL A O 1
ATOM 2519 N N . PHE A 1 318 ? 17.891 -0.988 -39.801 1.00 19.34 317 PHE A N 1
ATOM 2520 C CA . PHE A 1 318 ? 17.481 0.373 -39.454 1.00 19.21 317 PHE A CA 1
ATOM 2521 C C . PHE A 1 318 ? 17.851 1.405 -40.496 1.00 19.33 317 PHE A C 1
ATOM 2522 O O . PHE A 1 318 ? 18.799 1.227 -41.256 1.00 19.20 317 PHE A O 1
ATOM 2530 N N . ASP A 1 319 ? 17.099 2.500 -40.490 1.00 20.01 318 ASP A N 1
ATOM 2531 C CA . ASP A 1 319 ? 17.373 3.649 -41.326 1.00 20.62 318 ASP A CA 1
ATOM 2532 C C . ASP A 1 319 ? 18.313 4.539 -40.527 1.00 20.24 318 ASP A C 1
ATOM 2533 O O . ASP A 1 319 ? 17.873 5.309 -39.674 1.00 20.06 318 ASP A O 1
ATOM 2538 N N . VAL A 1 320 ? 19.608 4.411 -40.795 1.00 19.56 319 VAL A N 1
ATOM 2539 C CA . VAL A 1 320 ? 20.628 5.054 -39.971 1.00 19.89 319 VAL A CA 1
ATOM 2540 C C . VAL A 1 320 ? 21.866 5.305 -40.807 1.00 19.72 319 VAL A C 1
ATOM 2541 O O . VAL A 1 320 ? 22.134 4.576 -41.766 1.00 19.65 319 VAL A O 1
ATOM 2545 N N . LYS A 1 321 ? 22.602 6.348 -40.443 1.00 19.62 320 LYS A N 1
ATOM 2546 C CA . LYS A 1 321 ? 23.854 6.700 -41.116 1.00 19.98 320 LYS A CA 1
ATOM 2547 C C . LYS A 1 321 ? 24.849 7.241 -40.102 1.00 19.56 320 LYS A C 1
ATOM 2548 O O . LYS A 1 321 ? 24.482 7.559 -38.980 1.00 18.35 320 LYS A O 1
ATOM 2551 N N . LEU A 1 322 ? 26.111 7.334 -40.500 1.00 19.39 321 LEU A N 1
ATOM 2552 C CA . LEU A 1 322 ? 27.145 7.928 -39.658 1.00 19.52 321 LEU A CA 1
ATOM 2553 C C . LEU A 1 322 ? 26.707 9.338 -39.259 1.00 18.87 321 LEU A C 1
ATOM 2554 O O . LEU A 1 322 ? 26.275 10.093 -40.103 1.00 19.11 321 LEU A O 1
ATOM 2559 N N . PRO A 1 323 ? 26.779 9.691 -37.964 1.00 18.47 322 PRO A N 1
ATOM 2560 C CA . PRO A 1 323 ? 26.456 11.076 -37.599 1.00 18.05 322 PRO A CA 1
ATOM 2561 C C . PRO A 1 323 ? 27.532 12.060 -38.074 1.00 17.58 322 PRO A C 1
ATOM 2562 O O . PRO A 1 323 ? 28.606 11.625 -38.535 1.00 16.56 322 PRO A O 1
ATOM 2566 N N . ASP A 1 324 ? 27.259 13.364 -37.977 1.00 17.54 323 ASP A N 1
ATOM 2567 C CA . ASP A 1 324 ? 28.246 14.375 -38.405 1.00 17.56 323 ASP A CA 1
ATOM 2568 C C . ASP A 1 324 ? 29.480 14.272 -37.505 1.00 17.51 323 ASP A C 1
ATOM 2569 O O . ASP A 1 324 ? 30.621 14.415 -37.963 1.00 17.13 323 ASP A O 1
ATOM 2574 N N . ALA A 1 325 ? 29.231 14.072 -36.217 1.00 17.24 324 ALA A N 1
ATOM 2575 C CA . ALA A 1 325 ? 30.283 13.974 -35.200 1.00 17.66 324 ALA A CA 1
ATOM 2576 C C . ALA A 1 325 ? 29.682 13.457 -33.884 1.00 17.88 324 ALA A C 1
ATOM 2577 O O . ALA A 1 325 ? 28.515 13.081 -33.846 1.00 18.78 324 ALA A O 1
ATOM 2579 N N . SER A 1 326 ? 30.471 13.473 -32.810 1.00 18.07 325 SER A N 1
ATOM 2580 C CA . SER A 1 326 ? 30.104 12.926 -31.488 1.00 17.72 325 SER A CA 1
ATOM 2581 C C . SER A 1 326 ? 30.200 11.400 -31.474 1.00 17.29 325 SER A C 1
ATOM 2582 O O . SER A 1 326 ? 30.442 10.784 -32.513 1.00 17.00 325 SER A O 1
ATOM 2585 N N . PHE A 1 327 ? 30.060 10.830 -30.274 1.00 16.43 326 PHE A N 1
ATOM 2586 C CA . PHE A 1 327 ? 30.040 9.379 -30.090 1.00 16.62 326 PHE A CA 1
ATOM 2587 C C . PHE A 1 327 ? 28.638 8.789 -29.914 1.00 16.48 326 PHE A C 1
ATOM 2588 O O . PHE A 1 327 ? 28.490 7.655 -29.431 1.00 18.01 326 PHE A O 1
ATOM 2596 N N . TYR A 1 328 ? 27.615 9.516 -30.358 1.00 16.08 327 TYR A N 1
ATOM 2597 C CA . TYR A 1 328 ? 26.233 9.030 -30.288 1.00 15.82 327 TYR A CA 1
ATOM 2598 C C . TYR A 1 328 ? 25.713 8.579 -31.635 1.00 15.64 327 TYR A C 1
ATOM 2599 O O . TYR A 1 328 ? 26.083 9.145 -32.679 1.00 16.20 327 TYR A O 1
ATOM 2608 N N . ILE A 1 329 ? 24.880 7.539 -31.603 1.00 15.09 328 ILE A N 1
ATOM 2609 C CA . ILE A 1 329 ? 23.996 7.201 -32.700 1.00 14.27 328 ILE A CA 1
ATOM 2610 C C . ILE A 1 329 ? 22.570 7.544 -32.204 1.00 14.98 328 ILE A C 1
ATOM 2611 O O . ILE A 1 329 ? 22.125 7.047 -31.166 1.00 14.57 328 ILE A O 1
ATOM 2616 N N . TRP A 1 330 ? 21.888 8.421 -32.934 1.00 14.56 329 TRP A N 1
ATOM 2617 C CA . TRP A 1 330 ? 20.497 8.795 -32.646 1.00 15.22 329 TRP A CA 1
ATOM 2618 C C . TRP A 1 330 ? 19.640 7.905 -33.535 1.00 14.95 329 TRP A C 1
ATOM 2619 O O . TRP A 1 330 ? 19.321 8.252 -34.678 1.00 15.35 329 TRP A O 1
ATOM 2630 N N . LEU A 1 331 ? 19.277 6.740 -33.009 1.00 15.04 330 LEU A N 1
ATOM 2631 C CA . LEU A 1 331 ? 18.690 5.680 -33.810 1.00 14.94 330 LEU A CA 1
ATOM 2632 C C . LEU A 1 331 ? 17.166 5.803 -33.934 1.00 15.34 330 LEU A C 1
ATOM 2633 O O . LEU A 1 331 ? 16.436 5.787 -32.934 1.00 14.59 330 LEU A O 1
ATOM 2638 N N . LYS A 1 332 ? 16.694 5.916 -35.171 1.00 15.41 331 LYS A N 1
ATOM 2639 C CA . LYS A 1 332 ? 15.265 5.939 -35.458 1.00 15.97 331 LYS A CA 1
ATOM 2640 C C . LYS A 1 332 ? 14.663 4.558 -35.196 1.00 15.81 331 LYS A C 1
ATOM 2641 O O . LYS A 1 332 ? 15.094 3.559 -35.774 1.00 15.17 331 LYS A O 1
ATOM 2647 N N . VAL A 1 333 ? 13.670 4.526 -34.308 1.00 15.97 332 VAL A N 1
ATOM 2648 C CA . VAL A 1 333 ? 12.972 3.315 -33.932 1.00 15.83 332 VAL A CA 1
ATOM 2649 C C . VAL A 1 333 ? 11.901 3.003 -34.993 1.00 16.51 332 VAL A C 1
ATOM 2650 O O . VAL A 1 333 ? 11.002 3.820 -35.222 1.00 16.46 332 VAL A O 1
ATOM 2654 N N . PRO A 1 334 ? 11.984 1.823 -35.628 1.00 16.70 333 PRO A N 1
ATOM 2655 C CA . PRO A 1 334 ? 11.059 1.466 -36.713 1.00 16.47 333 PRO A CA 1
ATOM 2656 C C . PRO A 1 334 ? 9.566 1.744 -36.448 1.00 16.87 333 PRO A C 1
ATOM 2657 O O . PRO A 1 334 ? 8.918 2.386 -37.283 1.00 16.46 333 PRO A O 1
ATOM 2661 N N . ASP A 1 335 ? 9.031 1.306 -35.309 1.00 16.66 334 ASP A N 1
ATOM 2662 C CA . ASP A 1 335 ? 7.601 1.512 -35.023 1.00 16.99 334 ASP A CA 1
ATOM 2663 C C . ASP A 1 335 ? 7.307 2.775 -34.227 1.00 16.92 334 ASP A C 1
ATOM 2664 O O . ASP A 1 335 ? 6.168 2.996 -33.830 1.00 17.28 334 ASP A O 1
ATOM 2669 N N . GLY A 1 336 ? 8.331 3.599 -34.000 1.00 16.51 335 GLY A N 1
ATOM 2670 C CA . GLY A 1 336 ? 8.166 4.871 -33.306 1.00 16.30 335 GLY A CA 1
ATOM 2671 C C . GLY A 1 336 ? 8.133 4.825 -31.781 1.00 15.82 335 GLY A C 1
ATOM 2672 O O . GLY A 1 336 ? 8.105 5.876 -31.152 1.00 15.58 335 GLY A O 1
ATOM 2673 N N . ASP A 1 337 ? 8.128 3.633 -31.179 1.00 15.27 336 ASP A N 1
ATOM 2674 C CA . ASP A 1 337 ? 7.975 3.508 -29.730 1.00 14.90 336 ASP A CA 1
ATOM 2675 C C . ASP A 1 337 ? 9.344 3.276 -29.071 1.00 14.95 336 ASP A C 1
ATOM 2676 O O . ASP A 1 337 ? 9.778 2.140 -28.881 1.00 14.51 336 ASP A O 1
ATOM 2681 N N . ASP A 1 338 ? 10.004 4.369 -28.715 1.00 14.29 337 ASP A N 1
ATOM 2682 C CA . ASP A 1 338 ? 11.340 4.315 -28.141 1.00 14.83 337 ASP A CA 1
ATOM 2683 C C . ASP A 1 338 ? 11.363 3.704 -26.733 1.00 15.18 337 ASP A C 1
ATOM 2684 O O . ASP A 1 338 ? 12.370 3.111 -26.331 1.00 14.22 337 ASP A O 1
ATOM 2689 N N . LEU A 1 339 ? 10.256 3.831 -26.000 1.00 14.70 338 LEU A N 1
ATOM 2690 C CA . LEU A 1 339 ? 10.134 3.229 -24.677 1.00 15.20 338 LEU A CA 1
ATOM 2691 C C . LEU A 1 339 ? 10.093 1.699 -24.793 1.00 14.82 338 LEU A C 1
ATOM 2692 O O . LEU A 1 339 ? 10.830 1.001 -24.097 1.00 14.59 338 LEU A O 1
ATOM 2697 N N . ALA A 1 340 ? 9.248 1.196 -25.691 1.00 14.45 339 ALA A N 1
ATOM 2698 C CA . ALA A 1 340 ? 9.114 -0.244 -25.912 1.00 14.39 339 ALA A CA 1
ATOM 2699 C C . ALA A 1 340 ? 10.419 -0.823 -26.475 1.00 14.56 339 ALA A C 1
ATOM 2700 O O . ALA A 1 340 ? 10.780 -1.937 -26.133 1.00 14.40 339 ALA A O 1
ATOM 2702 N N . PHE A 1 341 ? 11.122 -0.045 -27.303 1.00 14.22 340 PHE A N 1
ATOM 2703 C CA . PHE A 1 341 ? 12.440 -0.433 -27.839 1.00 13.78 340 PHE A CA 1
ATOM 2704 C C . PHE A 1 341 ? 13.477 -0.659 -26.718 1.00 13.46 340 PHE A C 1
ATOM 2705 O O . PHE A 1 341 ? 14.114 -1.706 -26.642 1.00 12.66 340 PHE A O 1
ATOM 2713 N N . ALA A 1 342 ? 13.623 0.325 -25.841 1.00 13.19 341 ALA A N 1
ATOM 2714 C CA . ALA A 1 342 ? 14.561 0.221 -24.735 1.00 13.29 341 ALA A CA 1
ATOM 2715 C C . ALA A 1 342 ? 14.179 -0.933 -23.796 1.00 13.30 341 ALA A C 1
ATOM 2716 O O . ALA A 1 342 ? 15.051 -1.663 -23.313 1.00 13.94 341 ALA A O 1
ATOM 2718 N N . ARG A 1 343 ? 12.884 -1.093 -23.542 1.00 13.54 342 ARG A N 1
ATOM 2719 C CA . ARG A 1 343 ? 12.399 -2.174 -22.687 1.00 13.43 342 ARG A CA 1
ATOM 2720 C C . ARG A 1 343 ? 12.718 -3.546 -23.281 1.00 13.14 342 ARG A C 1
ATOM 2721 O O . ARG A 1 343 ? 13.130 -4.449 -22.558 1.00 13.09 342 ARG A O 1
ATOM 2729 N N . ASN A 1 344 ? 12.552 -3.692 -24.586 1.00 12.27 343 ASN A N 1
ATOM 2730 C CA . ASN A 1 344 ? 12.839 -4.980 -25.256 1.00 12.99 343 ASN A CA 1
ATOM 2731 C C . ASN A 1 344 ? 14.340 -5.319 -25.257 1.00 13.27 343 ASN A C 1
ATOM 2732 O O . ASN A 1 344 ? 14.738 -6.469 -24.993 1.00 13.28 343 ASN A O 1
ATOM 2737 N N . LEU A 1 345 ? 15.179 -4.325 -25.513 1.00 13.79 344 LEU A N 1
ATOM 2738 C CA . LEU A 1 345 ? 16.628 -4.542 -25.514 1.00 14.68 344 LEU A CA 1
ATOM 2739 C C . LEU A 1 345 ? 17.137 -4.943 -24.138 1.00 14.65 344 LEU A C 1
ATOM 2740 O O . LEU A 1 345 ? 18.066 -5.750 -24.029 1.00 13.90 344 LEU A O 1
ATOM 2745 N N . TRP A 1 346 ? 16.537 -4.360 -23.095 1.00 14.51 345 TRP A N 1
ATOM 2746 C CA . TRP A 1 346 ? 16.911 -4.676 -21.716 1.00 14.61 345 TRP A CA 1
ATOM 2747 C C . TRP A 1 346 ? 16.462 -6.074 -21.328 1.00 14.85 345 TRP A C 1
ATOM 2748 O O . TRP A 1 346 ? 17.266 -6.865 -20.815 1.00 14.42 345 TRP A O 1
ATOM 2759 N N . GLN A 1 347 ? 15.190 -6.382 -21.584 1.00 14.93 346 GLN A N 1
ATOM 2760 C CA . GLN A 1 347 ? 14.625 -7.670 -21.200 1.00 15.26 346 GLN A CA 1
ATOM 2761 C C . GLN A 1 347 ? 15.259 -8.824 -21.968 1.00 14.78 346 GLN A C 1
ATOM 2762 O O . GLN A 1 347 ? 15.432 -9.904 -21.411 1.00 13.41 346 GLN A O 1
ATOM 2768 N N . LYS A 1 348 ? 15.580 -8.611 -23.245 1.00 14.12 347 LYS A N 1
ATOM 2769 C CA . LYS A 1 348 ? 16.087 -9.705 -24.088 1.00 14.91 347 LYS A CA 1
ATOM 2770 C C . LYS A 1 348 ? 17.614 -9.818 -24.114 1.00 13.93 347 LYS A C 1
ATOM 2771 O O . LYS A 1 348 ? 18.127 -10.899 -24.350 1.00 13.37 347 LYS A O 1
ATOM 2777 N N . ALA A 1 349 ? 18.332 -8.713 -23.911 1.00 13.69 348 ALA A N 1
ATOM 2778 C CA . ALA A 1 349 ? 19.796 -8.695 -24.141 1.00 13.78 348 ALA A CA 1
ATOM 2779 C C . ALA A 1 349 ? 20.613 -7.952 -23.091 1.00 13.88 348 ALA A C 1
ATOM 2780 O O . ALA A 1 349 ? 21.838 -7.838 -23.219 1.00 13.58 348 ALA A O 1
ATOM 2782 N N . ALA A 1 350 ? 19.949 -7.452 -22.050 1.00 13.46 349 ALA A N 1
ATOM 2783 C CA . ALA A 1 350 ? 20.588 -6.625 -21.036 1.00 13.18 349 ALA A CA 1
ATOM 2784 C C . ALA A 1 350 ? 21.214 -5.375 -21.629 1.00 13.03 349 ALA A C 1
ATOM 2785 O O . ALA A 1 350 ? 22.141 -4.823 -21.049 1.00 12.91 349 ALA A O 1
ATOM 2787 N N . ILE A 1 351 ? 20.736 -4.927 -22.792 1.00 13.26 350 ILE A N 1
ATOM 2788 C CA . ILE A 1 351 ? 21.329 -3.747 -23.432 1.00 12.83 350 ILE A CA 1
ATOM 2789 C C . ILE A 1 351 ? 20.573 -2.502 -22.983 1.00 13.32 350 ILE A C 1
ATOM 2790 O O . ILE A 1 351 ? 19.348 -2.443 -23.086 1.00 14.14 350 ILE A O 1
ATOM 2795 N N . GLN A 1 352 ? 21.314 -1.503 -22.515 1.00 12.93 351 GLN A N 1
ATOM 2796 C CA . GLN A 1 352 ? 20.760 -0.242 -22.041 1.00 13.25 351 GLN A CA 1
ATOM 2797 C C . GLN A 1 352 ? 20.944 0.889 -23.087 1.00 13.02 351 GLN A C 1
ATOM 2798 O O . GLN A 1 352 ? 22.075 1.325 -23.371 1.00 13.11 351 GLN A O 1
ATOM 2804 N N . VAL A 1 353 ? 19.831 1.340 -23.659 1.00 12.78 352 VAL A N 1
ATOM 2805 C CA . VAL A 1 353 ? 19.807 2.544 -24.506 1.00 12.46 352 VAL A CA 1
ATOM 2806 C C . VAL A 1 353 ? 18.840 3.558 -23.908 1.00 12.95 352 VAL A C 1
ATOM 2807 O O . VAL A 1 353 ? 17.995 3.201 -23.097 1.00 13.72 352 VAL A O 1
ATOM 2811 N N . LEU A 1 354 ? 18.964 4.823 -24.301 1.00 12.95 353 LEU A N 1
ATOM 2812 C CA . LEU A 1 354 ? 18.166 5.903 -23.689 1.00 13.74 353 LEU A CA 1
ATOM 2813 C C . LEU A 1 354 ? 16.974 6.306 -24.571 1.00 14.06 353 LEU A C 1
ATOM 2814 O O . LEU A 1 354 ? 17.181 6.820 -25.683 1.00 13.70 353 LEU A O 1
ATOM 2819 N N . PRO A 1 355 ? 15.724 6.086 -24.089 1.00 13.82 354 PRO A N 1
ATOM 2820 C CA . PRO A 1 355 ? 14.573 6.592 -24.817 1.00 14.32 354 PRO A CA 1
ATOM 2821 C C . PRO A 1 355 ? 14.708 8.091 -25.102 1.00 14.28 354 PRO A C 1
ATOM 2822 O O . PRO A 1 355 ? 14.970 8.894 -24.190 1.00 13.95 354 PRO A O 1
ATOM 2826 N N . GLY A 1 356 ? 14.574 8.463 -26.368 1.00 14.63 355 GLY A N 1
ATOM 2827 C CA . GLY A 1 356 ? 14.800 9.854 -26.778 1.00 14.06 355 GLY A CA 1
ATOM 2828 C C . GLY A 1 356 ? 13.876 10.841 -26.095 1.00 14.31 355 GLY A C 1
ATOM 2829 O O . GLY A 1 356 ? 14.240 12.002 -25.879 1.00 13.64 355 GLY A O 1
ATOM 2830 N N . ARG A 1 357 ? 12.676 10.397 -25.745 1.00 14.84 356 ARG A N 1
ATOM 2831 C CA . ARG A 1 357 ? 11.711 11.266 -25.058 1.00 15.86 356 ARG A CA 1
ATOM 2832 C C . ARG A 1 357 ? 12.279 11.813 -23.743 1.00 16.18 356 ARG A C 1
ATOM 2833 O O . ARG A 1 357 ? 11.890 12.898 -23.284 1.00 16.69 356 ARG A O 1
ATOM 2841 N N . PHE A 1 358 ? 13.236 11.096 -23.161 1.00 15.97 357 PHE A N 1
ATOM 2842 C CA . PHE A 1 358 ? 13.848 11.539 -21.908 1.00 17.22 357 PHE A CA 1
ATOM 2843 C C . PHE A 1 358 ? 14.802 12.720 -22.051 1.00 17.34 357 PHE A C 1
ATOM 2844 O O . PHE A 1 358 ? 15.204 13.311 -21.033 1.00 17.15 357 PHE A O 1
ATOM 2852 N N . LEU A 1 359 ? 15.187 13.052 -23.288 1.00 17.61 358 LEU A N 1
ATOM 2853 C CA . LEU A 1 359 ? 16.102 14.167 -23.569 1.00 18.06 358 LEU A CA 1
ATOM 2854 C C . LEU A 1 359 ? 15.381 15.391 -24.136 1.00 19.25 358 LEU A C 1
ATOM 2855 O O . LEU A 1 359 ? 16.028 16.363 -24.562 1.00 19.00 358 LEU A O 1
ATOM 2860 N N . ALA A 1 360 ? 14.046 15.338 -24.160 1.00 20.13 359 ALA A N 1
ATOM 2861 C CA . ALA A 1 360 ? 13.258 16.355 -24.832 1.00 21.06 359 ALA A CA 1
ATOM 2862 C C . ALA A 1 360 ? 12.034 16.771 -24.023 1.00 22.84 359 ALA A C 1
ATOM 2863 O O . ALA A 1 360 ? 11.557 16.035 -23.151 1.00 21.62 359 ALA A O 1
ATOM 2865 N N . ARG A 1 361 ? 11.550 17.974 -24.321 1.00 25.28 360 ARG A N 1
ATOM 2866 C CA . ARG A 1 361 ? 10.249 18.424 -23.868 1.00 27.02 360 ARG A CA 1
ATOM 2867 C C . ARG A 1 361 ? 9.219 18.436 -25.004 1.00 28.55 360 ARG A C 1
ATOM 2868 O O . ARG A 1 361 ? 9.534 18.659 -26.162 1.00 29.10 360 ARG A O 1
ATOM 2876 N N . ASP A 1 362 ? 7.983 18.153 -24.624 1.00 30.92 361 ASP A N 1
ATOM 2877 C CA A ASP A 1 362 ? 6.842 18.266 -25.549 0.50 31.34 361 ASP A CA 1
ATOM 2878 C CA B ASP A 1 362 ? 6.765 18.299 -25.437 0.50 31.47 361 ASP A CA 1
ATOM 2879 C C . ASP A 1 362 ? 6.519 19.723 -25.955 1.00 32.23 361 ASP A C 1
ATOM 2880 O O . ASP A 1 362 ? 6.612 20.664 -25.175 1.00 32.82 361 ASP A O 1
ATOM 2889 N N . THR A 1 363 ? 6.167 19.901 -27.234 1.00 33.13 362 THR A N 1
ATOM 2890 C CA . THR A 1 363 ? 5.857 21.225 -27.775 1.00 33.89 362 THR A CA 1
ATOM 2891 C C . THR A 1 363 ? 4.594 21.196 -28.634 1.00 35.09 362 THR A C 1
ATOM 2892 O O . THR A 1 363 ? 4.029 20.128 -28.887 1.00 35.64 362 THR A O 1
ATOM 2896 N N . GLU A 1 364 ? 4.175 22.370 -29.109 1.00 35.99 363 GLU A N 1
ATOM 2897 C CA . GLU A 1 364 ? 3.072 22.457 -30.065 1.00 36.87 363 GLU A CA 1
ATOM 2898 C C . GLU A 1 364 ? 3.344 21.617 -31.324 1.00 37.33 363 GLU A C 1
ATOM 2899 O O . GLU A 1 364 ? 2.421 21.336 -32.084 1.00 37.70 363 GLU A O 1
ATOM 2901 N N . GLN A 1 365 ? 4.598 21.217 -31.548 1.00 37.64 364 GLN A N 1
ATOM 2902 C CA . GLN A 1 365 ? 4.933 20.321 -32.676 1.00 37.87 364 GLN A CA 1
ATOM 2903 C C . GLN A 1 365 ? 5.351 18.904 -32.239 1.00 37.31 364 GLN A C 1
ATOM 2904 O O . GLN A 1 365 ? 6.056 18.204 -32.979 1.00 38.23 364 GLN A O 1
ATOM 2910 N N . GLY A 1 366 ? 4.888 18.468 -31.063 1.00 36.08 365 GLY A N 1
ATOM 2911 C CA . GLY A 1 366 ? 5.228 17.144 -30.512 1.00 35.01 365 GLY A CA 1
ATOM 2912 C C . GLY A 1 366 ? 6.593 17.099 -29.829 1.00 33.79 365 GLY A C 1
ATOM 2913 O O . GLY A 1 366 ? 7.334 18.098 -29.864 1.00 34.28 365 GLY A O 1
ATOM 2914 N N . ASN A 1 367 ? 6.900 15.954 -29.189 1.00 31.59 366 ASN A N 1
ATOM 2915 C CA . ASN A 1 367 ? 8.182 15.700 -28.501 1.00 29.68 366 ASN A CA 1
ATOM 2916 C C . ASN A 1 367 ? 9.179 15.166 -29.529 1.00 28.09 366 ASN A C 1
ATOM 2917 O O . ASN A 1 367 ? 9.006 14.044 -30.024 1.00 27.04 366 ASN A O 1
ATOM 2922 N N . PRO A 1 368 ? 10.213 15.972 -29.871 1.00 25.34 367 PRO A N 1
ATOM 2923 C CA . PRO A 1 368 ? 11.124 15.581 -30.941 1.00 24.25 367 PRO A CA 1
ATOM 2924 C C . PRO A 1 368 ? 12.165 14.513 -30.520 1.00 22.78 367 PRO A C 1
ATOM 2925 O O . PRO A 1 368 ? 13.017 14.146 -31.329 1.00 21.73 367 PRO A O 1
ATOM 2929 N N . GLY A 1 369 ? 12.109 14.071 -29.259 1.00 21.49 368 GLY A N 1
ATOM 2930 C CA . GLY A 1 369 ? 12.835 12.894 -28.796 1.00 21.01 368 GLY A CA 1
ATOM 2931 C C . GLY A 1 369 ? 12.099 11.583 -29.021 1.00 20.50 368 GLY A C 1
ATOM 2932 O O . GLY A 1 369 ? 12.720 10.531 -29.133 1.00 19.94 368 GLY A O 1
ATOM 2933 N N . GLU A 1 370 ? 10.774 11.631 -29.109 1.00 20.49 369 GLU A N 1
ATOM 2934 C CA . GLU A 1 370 ? 9.992 10.407 -29.316 1.00 20.43 369 GLU A CA 1
ATOM 2935 C C . GLU A 1 370 ? 10.349 9.754 -30.641 1.00 19.28 369 GLU A C 1
ATOM 2936 O O . GLU A 1 370 ? 10.555 10.438 -31.646 1.00 18.28 369 GLU A O 1
ATOM 2942 N N . GLY A 1 371 ? 10.430 8.425 -30.644 1.00 18.38 370 GLY A N 1
ATOM 2943 C CA . GLY A 1 371 ? 10.717 7.693 -31.875 1.00 17.57 370 GLY A CA 1
ATOM 2944 C C . GLY A 1 371 ? 12.194 7.478 -32.146 1.00 17.31 370 GLY A C 1
ATOM 2945 O O . GLY A 1 371 ? 12.552 6.916 -33.185 1.00 17.38 370 GLY A O 1
ATOM 2946 N N . TYR A 1 372 ? 13.044 7.906 -31.208 1.00 16.45 371 TYR A N 1
ATOM 2947 C CA . TYR A 1 372 ? 14.497 7.732 -31.283 1.00 15.84 371 TYR A CA 1
ATOM 2948 C C . TYR A 1 372 ? 15.023 7.206 -29.971 1.00 15.01 371 TYR A C 1
ATOM 2949 O O . TYR A 1 372 ? 14.422 7.454 -28.944 1.00 14.04 371 TYR A O 1
ATOM 2958 N N . VAL A 1 373 ? 16.141 6.475 -30.021 1.00 14.34 372 VAL A N 1
ATOM 2959 C CA . VAL A 1 373 ? 16.921 6.175 -28.830 1.00 14.33 372 VAL A CA 1
ATOM 2960 C C . VAL A 1 373 ? 18.339 6.683 -29.021 1.00 14.68 372 VAL A C 1
ATOM 2961 O O . VAL A 1 373 ? 18.895 6.629 -30.130 1.00 13.84 372 VAL A O 1
ATOM 2965 N N . ARG A 1 374 ? 18.923 7.204 -27.949 1.00 14.60 373 ARG A N 1
ATOM 2966 C CA . ARG A 1 374 ? 20.325 7.548 -27.969 1.00 14.97 373 ARG A CA 1
ATOM 2967 C C . ARG A 1 374 ? 21.175 6.332 -27.575 1.00 15.14 373 ARG A C 1
ATOM 2968 O O . ARG A 1 374 ? 20.954 5.707 -26.544 1.00 15.11 373 ARG A O 1
ATOM 2976 N N . ILE A 1 375 ? 22.148 6.008 -28.426 1.00 15.26 374 ILE A N 1
ATOM 2977 C CA . ILE A 1 375 ? 23.143 4.966 -28.168 1.00 15.58 374 ILE A CA 1
ATOM 2978 C C . ILE A 1 375 ? 24.515 5.633 -28.149 1.00 15.59 374 ILE A C 1
ATOM 2979 O O . ILE A 1 375 ? 24.863 6.338 -29.100 1.00 15.63 374 ILE A O 1
ATOM 2984 N N . ALA A 1 376 ? 25.269 5.444 -27.065 1.00 15.48 375 ALA A N 1
ATOM 2985 C CA . ALA A 1 376 ? 26.629 5.968 -26.930 1.00 15.88 375 ALA A CA 1
ATOM 2986 C C . ALA A 1 376 ? 27.615 4.843 -27.190 1.00 16.53 375 ALA A C 1
ATOM 2987 O O . ALA A 1 376 ? 27.516 3.797 -26.563 1.00 16.64 375 ALA A O 1
ATOM 2989 N N . LEU A 1 377 ? 28.559 5.054 -28.104 1.00 16.89 376 LEU A N 1
ATOM 2990 C CA . LEU A 1 377 ? 29.589 4.061 -28.403 1.00 17.14 376 LEU A CA 1
ATOM 2991 C C . LEU A 1 377 ? 30.850 4.329 -27.568 1.00 17.73 376 LEU A C 1
ATOM 2992 O O . LEU A 1 377 ? 31.927 4.635 -28.096 1.00 18.08 376 LEU A O 1
ATOM 2997 N N . VAL A 1 378 ? 30.711 4.181 -26.256 1.00 18.28 377 VAL A N 1
ATOM 2998 C CA . VAL A 1 378 ? 31.809 4.449 -25.318 1.00 18.83 377 VAL A CA 1
ATOM 2999 C C . VAL A 1 378 ? 32.496 3.180 -24.802 1.00 19.36 377 VAL A C 1
ATOM 3000 O O . VAL A 1 378 ? 33.678 3.214 -24.469 1.00 19.74 377 VAL A O 1
ATOM 3004 N N . ALA A 1 379 ? 31.756 2.074 -24.742 1.00 19.83 378 ALA A N 1
ATOM 3005 C CA . ALA A 1 379 ? 32.323 0.767 -24.436 1.00 20.07 378 ALA A CA 1
ATOM 3006 C C . ALA A 1 379 ? 33.287 0.343 -25.549 1.00 20.44 378 ALA A C 1
ATOM 3007 O O . ALA A 1 379 ? 33.343 0.982 -26.608 1.00 21.02 378 ALA A O 1
ATOM 3009 N N . ASP A 1 380 ? 34.038 -0.733 -25.333 1.00 20.30 379 ASP A N 1
ATOM 3010 C CA . ASP A 1 380 ? 35.024 -1.152 -26.339 1.00 21.02 379 ASP A CA 1
ATOM 3011 C C . ASP A 1 380 ? 34.357 -1.686 -27.593 1.00 20.24 379 ASP A C 1
ATOM 3012 O O . ASP A 1 380 ? 33.166 -2.030 -27.579 1.00 20.09 379 ASP A O 1
ATOM 3017 N N . VAL A 1 381 ? 35.134 -1.718 -28.671 1.00 19.49 380 VAL A N 1
ATOM 3018 C CA . VAL A 1 381 ? 34.640 -2.096 -29.986 1.00 19.26 380 VAL A CA 1
ATOM 3019 C C . VAL A 1 381 ? 33.970 -3.474 -29.999 1.00 18.72 380 VAL A C 1
ATOM 3020 O O . VAL A 1 381 ? 32.905 -3.627 -30.592 1.00 18.00 380 VAL A O 1
ATOM 3024 N N . ALA A 1 382 ? 34.580 -4.461 -29.343 1.00 18.33 381 ALA A N 1
ATOM 3025 C CA . ALA A 1 382 ? 34.015 -5.809 -29.307 1.00 18.60 381 ALA A CA 1
ATOM 3026 C C . ALA A 1 382 ? 32.624 -5.780 -28.680 1.00 18.67 381 ALA A C 1
ATOM 3027 O O . ALA A 1 382 ? 31.698 -6.391 -29.204 1.00 18.63 381 ALA A O 1
ATOM 3029 N N . THR A 1 383 ? 32.480 -5.040 -27.580 1.00 19.25 382 THR A N 1
ATOM 3030 C CA . THR A 1 383 ? 31.185 -4.901 -26.900 1.00 19.00 382 THR A CA 1
ATOM 3031 C C . THR A 1 383 ? 30.153 -4.187 -27.780 1.00 18.66 382 THR A C 1
ATOM 3032 O O . THR A 1 383 ? 28.987 -4.614 -27.845 1.00 18.21 382 THR A O 1
ATOM 3036 N N . CYS A 1 384 ? 30.577 -3.109 -28.447 1.00 18.09 383 CYS A N 1
ATOM 3037 C CA . CYS A 1 384 ? 29.675 -2.338 -29.321 1.00 18.41 383 CYS A CA 1
ATOM 3038 C C . CYS A 1 384 ? 29.166 -3.156 -30.507 1.00 17.79 383 CYS A C 1
ATOM 3039 O O . CYS A 1 384 ? 27.977 -3.100 -30.844 1.00 17.98 383 CYS A O 1
ATOM 3042 N N . VAL A 1 385 ? 30.079 -3.880 -31.146 1.00 17.28 384 VAL A N 1
ATOM 3043 C CA . VAL A 1 385 ? 29.772 -4.700 -32.310 1.00 17.38 384 VAL A CA 1
ATOM 3044 C C . VAL A 1 385 ? 28.793 -5.804 -31.929 1.00 17.02 384 VAL A C 1
ATOM 3045 O O . VAL A 1 385 ? 27.799 -6.024 -32.624 1.00 17.24 384 VAL A O 1
ATOM 3049 N N . LYS A 1 386 ? 29.066 -6.483 -30.820 1.00 16.89 385 LYS A N 1
ATOM 3050 C CA . LYS A 1 386 ? 28.142 -7.512 -30.326 1.00 17.13 385 LYS A CA 1
ATOM 3051 C C . LYS A 1 386 ? 26.773 -6.919 -29.993 1.00 16.59 385 LYS A C 1
ATOM 3052 O O . LYS A 1 386 ? 25.756 -7.536 -30.274 1.00 15.83 385 LYS A O 1
ATOM 3058 N N . ALA A 1 387 ? 26.755 -5.747 -29.364 1.00 16.58 386 ALA A N 1
ATOM 3059 C CA . ALA A 1 387 ? 25.488 -5.065 -29.079 1.00 16.51 386 ALA A CA 1
ATOM 3060 C C . ALA A 1 387 ? 24.712 -4.792 -30.378 1.00 16.33 386 ALA A C 1
ATOM 3061 O O . ALA A 1 387 ? 23.508 -5.057 -30.455 1.00 16.74 386 ALA A O 1
ATOM 3063 N N . ALA A 1 388 ? 25.407 -4.300 -31.407 1.00 16.00 387 ALA A N 1
ATOM 3064 C CA . ALA A 1 388 ? 24.758 -3.967 -32.677 1.00 16.17 387 ALA A CA 1
ATOM 3065 C C . ALA A 1 388 ? 24.148 -5.220 -33.310 1.00 16.14 387 ALA A C 1
ATOM 3066 O O . ALA A 1 388 ? 23.011 -5.208 -33.778 1.00 16.44 387 ALA A O 1
ATOM 3068 N N . GLU A 1 389 ? 24.915 -6.302 -33.305 1.00 16.37 388 GLU A N 1
ATOM 3069 C CA . GLU A 1 389 ? 24.446 -7.593 -33.809 1.00 16.35 388 GLU A CA 1
ATOM 3070 C C . GLU A 1 389 ? 23.223 -8.101 -33.050 1.00 15.97 388 GLU A C 1
ATOM 3071 O O . GLU A 1 389 ? 22.265 -8.564 -33.652 1.00 15.38 388 GLU A O 1
ATOM 3077 N N . ASP A 1 390 ? 23.255 -7.994 -31.728 1.00 16.28 389 ASP A N 1
ATOM 3078 C CA . ASP A 1 390 ? 22.144 -8.442 -30.899 1.00 16.55 389 ASP A CA 1
ATOM 3079 C C . ASP A 1 390 ? 20.899 -7.586 -31.129 1.00 16.47 389 ASP A C 1
ATOM 3080 O O . ASP A 1 390 ? 19.794 -8.121 -31.197 1.00 15.81 389 ASP A O 1
ATOM 3085 N N . ILE A 1 391 ? 21.070 -6.268 -31.264 1.00 16.19 390 ILE A N 1
ATOM 3086 C CA . ILE A 1 391 ? 19.931 -5.388 -31.538 1.00 16.06 390 ILE A CA 1
ATOM 3087 C C . ILE A 1 391 ? 19.272 -5.776 -32.885 1.00 16.87 390 ILE A C 1
ATOM 3088 O O . ILE A 1 391 ? 18.052 -5.928 -32.971 1.00 16.54 390 ILE A O 1
ATOM 3093 N N . VAL A 1 392 ? 20.092 -5.949 -33.921 1.00 17.88 391 VAL A N 1
ATOM 3094 C CA . VAL A 1 392 ? 19.598 -6.297 -35.256 1.00 18.50 391 VAL A CA 1
ATOM 3095 C C . VAL A 1 392 ? 18.798 -7.599 -35.254 1.00 19.22 391 VAL A C 1
ATOM 3096 O O . VAL A 1 392 ? 17.722 -7.668 -35.870 1.00 19.91 391 VAL A O 1
ATOM 3100 N N . SER A 1 393 ? 19.282 -8.625 -34.559 1.00 20.00 392 SER A N 1
ATOM 3101 C CA . SER A 1 393 ? 18.567 -9.909 -34.585 1.00 20.73 392 SER A CA 1
ATOM 3102 C C . SER A 1 393 ? 17.208 -9.829 -33.882 1.00 20.54 392 SER A C 1
ATOM 3103 O O . SER A 1 393 ? 16.307 -10.582 -34.223 1.00 20.44 392 SER A O 1
ATOM 3106 N N . LEU A 1 394 ? 17.051 -8.917 -32.926 1.00 20.72 393 LEU A N 1
ATOM 3107 C CA . LEU A 1 394 ? 15.748 -8.699 -32.280 1.00 20.77 393 LEU A CA 1
ATOM 3108 C C . LEU A 1 394 ? 14.758 -7.932 -33.166 1.00 21.18 393 LEU A C 1
ATOM 3109 O O . LEU A 1 394 ? 13.541 -7.987 -32.925 1.00 21.30 393 LEU A O 1
ATOM 3114 N N . TYR A 1 395 ? 15.268 -7.227 -34.175 1.00 21.08 394 TYR A N 1
ATOM 3115 C CA . TYR A 1 395 ? 14.424 -6.413 -35.069 1.00 21.41 394 TYR A CA 1
ATOM 3116 C C . TYR A 1 395 ? 14.449 -6.889 -36.527 1.00 22.37 394 TYR A C 1
ATOM 3117 O O . TYR A 1 395 ? 14.026 -6.173 -37.416 1.00 22.40 394 TYR A O 1
ATOM 3126 N N . ARG A 1 396 ? 14.917 -8.114 -36.747 1.00 24.02 395 ARG A N 1
ATOM 3127 C CA . ARG A 1 396 ? 14.890 -8.744 -38.074 1.00 25.59 395 ARG A CA 1
ATOM 3128 C C . ARG A 1 396 ? 13.473 -8.841 -38.601 1.00 26.21 395 ARG A C 1
ATOM 3129 O O . ARG A 1 396 ? 12.535 -9.113 -37.841 1.00 27.07 395 ARG A O 1
ATOM 3146 N N . ASN B 1 3 ? 24.725 43.958 -15.885 1.00 47.83 2 ASN B N 1
ATOM 3147 C CA . ASN B 1 3 ? 25.740 44.702 -15.152 1.00 46.54 2 ASN B CA 1
ATOM 3148 C C . ASN B 1 3 ? 25.140 45.579 -14.056 1.00 44.95 2 ASN B C 1
ATOM 3149 O O . ASN B 1 3 ? 25.852 46.358 -13.412 1.00 44.87 2 ASN B O 1
ATOM 3154 N N . THR B 1 4 ? 23.831 45.449 -13.845 1.00 42.76 3 THR B N 1
ATOM 3155 C CA . THR B 1 4 ? 23.142 46.243 -12.843 1.00 41.03 3 THR B CA 1
ATOM 3156 C C . THR B 1 4 ? 23.720 45.949 -11.438 1.00 39.10 3 THR B C 1
ATOM 3157 O O . THR B 1 4 ? 24.164 46.866 -10.745 1.00 39.27 3 THR B O 1
ATOM 3161 N N . LEU B 1 5 ? 23.772 44.678 -11.053 1.00 36.70 4 LEU B N 1
ATOM 3162 C CA . LEU B 1 5 ? 24.305 44.285 -9.736 1.00 34.65 4 LEU B CA 1
ATOM 3163 C C . LEU B 1 5 ? 25.845 44.312 -9.720 1.00 33.29 4 LEU B C 1
ATOM 3164 O O . LEU B 1 5 ? 26.469 44.709 -8.725 1.00 32.56 4 LEU B O 1
ATOM 3169 N N . LEU B 1 6 ? 26.450 43.913 -10.842 1.00 31.69 5 LEU B N 1
ATOM 3170 C CA A LEU B 1 6 ? 27.907 43.920 -10.975 0.50 31.06 5 LEU B CA 1
ATOM 3171 C CA B LEU B 1 6 ? 27.901 43.920 -11.002 0.50 30.94 5 LEU B CA 1
ATOM 3172 C C . LEU B 1 6 ? 28.460 45.321 -10.750 1.00 30.56 5 LEU B C 1
ATOM 3173 O O . LEU B 1 6 ? 29.540 45.476 -10.191 1.00 30.05 5 LEU B O 1
ATOM 3182 N N . LYS B 1 7 ? 27.699 46.345 -11.155 1.00 30.11 6 LYS B N 1
ATOM 3183 C CA . LYS B 1 7 ? 28.104 47.744 -10.960 1.00 29.54 6 LYS B CA 1
ATOM 3184 C C . LYS B 1 7 ? 28.193 48.160 -9.487 1.00 28.93 6 LYS B C 1
ATOM 3185 O O . LYS B 1 7 ? 28.906 49.093 -9.162 1.00 29.28 6 LYS B O 1
ATOM 3187 N N . GLN B 1 8 ? 27.487 47.472 -8.597 1.00 28.77 7 GLN B N 1
ATOM 3188 C CA . GLN B 1 8 ? 27.521 47.806 -7.160 1.00 28.59 7 GLN B CA 1
ATOM 3189 C C . GLN B 1 8 ? 28.718 47.220 -6.398 1.00 27.76 7 GLN B C 1
ATOM 3190 O O . GLN B 1 8 ? 28.948 47.595 -5.238 1.00 27.08 7 GLN B O 1
ATOM 3196 N N . LEU B 1 9 ? 29.459 46.304 -7.034 1.00 26.92 8 LEU B N 1
ATOM 3197 C CA . LEU B 1 9 ? 30.609 45.658 -6.394 1.00 26.29 8 LEU B CA 1
ATOM 3198 C C . LEU B 1 9 ? 31.678 46.681 -6.160 1.00 26.45 8 LEU B C 1
ATOM 3199 O O . LEU B 1 9 ? 31.923 47.519 -7.002 1.00 25.78 8 LEU B O 1
ATOM 3204 N N . LYS B 1 10 ? 32.334 46.596 -5.015 1.00 26.36 9 LYS B N 1
ATOM 3205 C CA . LYS B 1 10 ? 33.350 47.572 -4.644 1.00 26.43 9 LYS B CA 1
ATOM 3206 C C . LYS B 1 10 ? 34.755 46.998 -4.853 1.00 25.11 9 LYS B C 1
ATOM 3207 O O . LYS B 1 10 ? 34.941 45.775 -4.891 1.00 24.41 9 LYS B O 1
ATOM 3213 N N . PRO B 1 11 ? 35.761 47.867 -5.016 1.00 24.19 10 PRO B N 1
ATOM 3214 C CA . PRO B 1 11 ? 37.101 47.335 -5.292 1.00 23.52 10 PRO B CA 1
ATOM 3215 C C . PRO B 1 11 ? 37.620 46.437 -4.170 1.00 23.07 10 PRO B C 1
ATOM 3216 O O . PRO B 1 11 ? 37.249 46.633 -3.006 1.00 21.38 10 PRO B O 1
ATOM 3220 N N . TYR B 1 12 ? 38.435 45.442 -4.512 1.00 22.35 11 TYR B N 1
ATOM 3221 C CA . TYR B 1 12 ? 38.967 44.541 -3.499 1.00 23.26 11 TYR B CA 1
ATOM 3222 C C . TYR B 1 12 ? 39.993 45.291 -2.632 1.00 22.72 11 TYR B C 1
ATOM 3223 O O . TYR B 1 12 ? 40.562 46.291 -3.067 1.00 22.38 11 TYR B O 1
ATOM 3232 N N . PRO B 1 13 ? 40.221 44.817 -1.399 1.00 22.67 12 PRO B N 1
ATOM 3233 C CA . PRO B 1 13 ? 41.165 45.525 -0.519 1.00 22.14 12 PRO B CA 1
ATOM 3234 C C . PRO B 1 13 ? 42.552 45.719 -1.132 1.00 21.58 12 PRO B C 1
ATOM 3235 O O . PRO B 1 13 ? 43.103 46.806 -1.033 1.00 19.97 12 PRO B O 1
ATOM 3239 N N . PHE B 1 14 ? 43.079 44.671 -1.760 1.00 21.01 13 PHE B N 1
ATOM 3240 C CA A PHE B 1 14 ? 44.380 44.686 -2.429 0.50 21.59 13 PHE B CA 1
ATOM 3241 C CA B PHE B 1 14 ? 44.391 44.752 -2.380 0.50 21.17 13 PHE B CA 1
ATOM 3242 C C . PHE B 1 14 ? 44.472 45.788 -3.479 1.00 21.30 13 PHE B C 1
ATOM 3243 O O . PHE B 1 14 ? 45.505 46.434 -3.623 1.00 21.35 13 PHE B O 1
ATOM 3258 N N . ALA B 1 15 ? 43.388 45.954 -4.240 1.00 20.27 14 ALA B N 1
ATOM 3259 C CA . ALA B 1 15 ? 43.322 46.979 -5.260 1.00 20.51 14 ALA B CA 1
ATOM 3260 C C . ALA B 1 15 ? 43.311 48.369 -4.637 1.00 19.79 14 ALA B C 1
ATOM 3261 O O . ALA B 1 15 ? 43.970 49.281 -5.143 1.00 19.38 14 ALA B O 1
ATOM 3263 N N . ARG B 1 16 ? 42.566 48.538 -3.542 1.00 19.64 15 ARG B N 1
ATOM 3264 C CA . ARG B 1 16 ? 42.550 49.812 -2.825 1.00 19.24 15 ARG B CA 1
ATOM 3265 C C . ARG B 1 16 ? 43.959 50.164 -2.302 1.00 17.82 15 ARG B C 1
ATOM 3266 O O . ARG B 1 16 ? 44.368 51.324 -2.332 1.00 16.78 15 ARG B O 1
ATOM 3274 N N . LEU B 1 17 ? 44.679 49.163 -1.814 1.00 17.19 16 LEU B N 1
ATOM 3275 C CA . LEU B 1 17 ? 46.022 49.374 -1.303 1.00 17.26 16 LEU B CA 1
ATOM 3276 C C . LEU B 1 17 ? 46.988 49.740 -2.428 1.00 17.11 16 LEU B C 1
ATOM 3277 O O . LEU B 1 17 ? 47.774 50.664 -2.293 1.00 16.30 16 LEU B O 1
ATOM 3282 N N . HIS B 1 18 ? 46.926 49.015 -3.536 1.00 17.37 17 HIS B N 1
ATOM 3283 C CA . HIS B 1 18 ? 47.765 49.343 -4.691 1.00 17.74 17 HIS B CA 1
ATOM 3284 C C . HIS B 1 18 ? 47.578 50.812 -5.147 1.00 17.05 17 HIS B C 1
ATOM 3285 O O . HIS B 1 18 ? 48.568 51.539 -5.349 1.00 16.95 17 HIS B O 1
ATOM 3292 N N . GLU B 1 19 ? 46.325 51.252 -5.259 1.00 17.19 18 GLU B N 1
ATOM 3293 C CA A GLU B 1 19 ? 46.004 52.608 -5.676 0.50 16.79 18 GLU B CA 1
ATOM 3294 C CA B GLU B 1 19 ? 46.043 52.614 -5.695 0.50 16.87 18 GLU B CA 1
ATOM 3295 C C . GLU B 1 19 ? 46.558 53.611 -4.664 1.00 16.37 18 GLU B C 1
ATOM 3296 O O . GLU B 1 19 ? 47.121 54.633 -5.039 1.00 15.03 18 GLU B O 1
ATOM 3307 N N . ALA B 1 20 ? 46.365 53.310 -3.375 1.00 15.30 19 ALA B N 1
ATOM 3308 C CA . ALA B 1 20 ? 46.807 54.173 -2.276 1.00 15.08 19 ALA B CA 1
ATOM 3309 C C . ALA B 1 20 ? 48.314 54.362 -2.269 1.00 14.91 19 ALA B C 1
ATOM 3310 O O . ALA B 1 20 ? 48.809 55.406 -1.828 1.00 15.04 19 ALA B O 1
ATOM 3320 N N . GLN B 1 22 ? 50.305 54.290 -5.059 1.00 14.63 21 GLN B N 1
ATOM 3321 C CA . GLN B 1 22 ? 50.821 54.853 -6.302 1.00 14.39 21 GLN B CA 1
ATOM 3322 C C . GLN B 1 22 ? 51.493 56.206 -6.046 1.00 13.34 21 GLN B C 1
ATOM 3323 O O . GLN B 1 22 ? 50.961 57.056 -5.335 1.00 12.78 21 GLN B O 1
ATOM 3329 N N . GLY B 1 23 ? 52.680 56.386 -6.606 1.00 12.60 22 GLY B N 1
ATOM 3330 C CA . GLY B 1 23 ? 53.449 57.615 -6.421 1.00 12.03 22 GLY B CA 1
ATOM 3331 C C . GLY B 1 23 ? 54.288 57.653 -5.148 1.00 11.86 22 GLY B C 1
ATOM 3332 O O . GLY B 1 23 ? 55.007 58.633 -4.902 1.00 11.56 22 GLY B O 1
ATOM 3333 N N . ILE B 1 24 ? 54.189 56.613 -4.336 1.00 11.61 23 ILE B N 1
ATOM 3334 C CA . ILE B 1 24 ? 55.035 56.449 -3.156 1.00 12.30 23 ILE B CA 1
ATOM 3335 C C . ILE B 1 24 ? 56.036 55.343 -3.469 1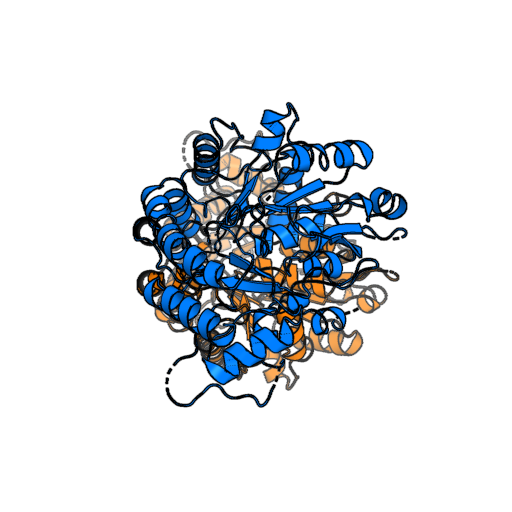.00 12.69 23 ILE B C 1
ATOM 3336 O O . ILE B 1 24 ? 55.648 54.208 -3.780 1.00 12.91 23 ILE B O 1
ATOM 3341 N N . SER B 1 25 ? 57.315 55.681 -3.374 1.00 13.31 24 SER B N 1
ATOM 3342 C CA . SER B 1 25 ? 58.396 54.778 -3.779 1.00 13.43 24 SER B CA 1
ATOM 3343 C C . SER B 1 25 ? 59.077 54.178 -2.553 1.00 13.46 24 SER B C 1
ATOM 3344 O O . SER B 1 25 ? 59.479 54.915 -1.651 1.00 13.76 24 SER B O 1
ATOM 3347 N N . ALA B 1 26 ? 59.241 52.857 -2.537 1.00 13.25 25 ALA B N 1
ATOM 3348 C CA . ALA B 1 26 ? 60.037 52.204 -1.502 1.00 13.90 25 ALA B CA 1
ATOM 3349 C C . ALA B 1 26 ? 61.525 52.458 -1.764 1.00 14.86 25 ALA B C 1
ATOM 3350 O O . ALA B 1 26 ? 61.894 52.919 -2.844 1.00 13.73 25 ALA B O 1
ATOM 3352 N N . PRO B 1 27 ? 62.391 52.164 -0.786 1.00 16.77 26 PRO B N 1
ATOM 3353 C CA . PRO B 1 27 ? 63.809 52.440 -1.038 1.00 18.20 26 PRO B CA 1
ATOM 3354 C C . PRO B 1 27 ? 64.366 51.653 -2.223 1.00 19.85 26 PRO B C 1
ATOM 3355 O O . PRO B 1 27 ? 63.985 50.497 -2.441 1.00 19.78 26 PRO B O 1
ATOM 3359 N N . GLU B 1 28 ? 65.236 52.310 -2.987 1.00 22.25 27 GLU B N 1
ATOM 3360 C CA . GLU B 1 28 ? 65.793 51.756 -4.217 1.00 24.13 27 GLU B CA 1
ATOM 3361 C C . GLU B 1 28 ? 66.487 50.440 -3.907 1.00 24.39 27 GLU B C 1
ATOM 3362 O O . GLU B 1 28 ? 67.243 50.351 -2.950 1.00 24.82 27 GLU B O 1
ATOM 3368 N N . GLY B 1 29 ? 66.180 49.410 -4.685 1.00 24.94 28 GLY B N 1
ATOM 3369 C CA . GLY B 1 29 ? 66.797 48.100 -4.509 1.00 25.47 28 GLY B CA 1
ATOM 3370 C C . GLY B 1 29 ? 66.272 47.254 -3.359 1.00 25.72 28 GLY B C 1
ATOM 3371 O O . GLY B 1 29 ? 66.767 46.141 -3.147 1.00 26.94 28 GLY B O 1
ATOM 3380 N N . GLU B 1 31 ? 63.763 44.845 -1.411 1.00 23.37 30 GLU B N 1
ATOM 3381 C CA . GLU B 1 31 ? 62.741 43.842 -1.664 1.00 23.64 30 GLU B CA 1
ATOM 3382 C C . GLU B 1 31 ? 61.489 44.116 -0.819 1.00 22.14 30 GLU B C 1
ATOM 3383 O O . GLU B 1 31 ? 61.593 44.328 0.379 1.00 21.92 30 GLU B O 1
ATOM 3389 N N . ALA B 1 32 ? 60.318 44.092 -1.448 1.00 21.38 31 ALA B N 1
ATOM 3390 C CA . ALA B 1 32 ? 59.051 44.312 -0.753 1.00 20.74 31 ALA B CA 1
ATOM 3391 C C . ALA B 1 32 ? 58.812 43.189 0.257 1.00 20.39 31 ALA B C 1
ATOM 3392 O O . ALA B 1 32 ? 59.148 42.033 -0.014 1.00 20.57 31 ALA B O 1
ATOM 3394 N N . VAL B 1 33 ? 58.239 43.528 1.411 1.00 18.76 32 VAL B N 1
ATOM 3395 C CA . VAL B 1 33 ? 57.916 42.536 2.436 1.00 18.11 32 VAL B CA 1
ATOM 3396 C C . VAL B 1 33 ? 56.383 42.461 2.487 1.00 17.88 32 VAL B C 1
ATOM 3397 O O . VAL B 1 33 ? 55.721 43.374 2.986 1.00 16.33 32 VAL B O 1
ATOM 3401 N N . PRO B 1 34 ? 55.811 41.403 1.906 1.00 17.75 33 PRO B N 1
ATOM 3402 C CA . PRO B 1 34 ? 54.363 41.366 1.740 1.00 18.08 33 PRO B CA 1
ATOM 3403 C C . PRO B 1 34 ? 53.555 40.886 2.972 1.00 18.08 33 PRO B C 1
ATOM 3404 O O . PRO B 1 34 ? 53.046 39.768 2.973 1.00 20.03 33 PRO B O 1
ATOM 3408 N N . LEU B 1 35 ? 53.391 41.725 3.982 1.00 16.43 34 LEU B N 1
ATOM 3409 C CA . LEU B 1 35 ? 52.621 41.343 5.158 1.00 15.85 34 LEU B CA 1
ATOM 3410 C C . LEU B 1 35 ? 51.112 41.611 5.031 1.00 15.56 34 LEU B C 1
ATOM 3411 O O . LEU B 1 35 ? 50.371 41.354 5.966 1.00 15.60 34 LEU B O 1
ATOM 3416 N N . HIS B 1 36 ? 50.678 42.117 3.886 1.00 15.19 35 HIS B N 1
ATOM 3417 C CA . HIS B 1 36 ? 49.292 42.562 3.663 1.00 15.84 35 HIS B CA 1
ATOM 3418 C C . HIS B 1 36 ? 48.367 41.458 3.147 1.00 17.68 35 HIS B C 1
ATOM 3419 O O . HIS B 1 36 ? 47.151 41.652 3.066 1.00 16.18 35 HIS B O 1
ATOM 3426 N N . ILE B 1 37 ? 48.962 40.316 2.811 1.00 18.93 36 ILE B N 1
ATOM 3427 C CA A ILE B 1 37 ? 48.267 39.233 2.120 0.50 20.34 36 ILE B CA 1
ATOM 3428 C CA B ILE B 1 37 ? 48.258 39.259 2.097 0.50 20.41 36 ILE B CA 1
ATOM 3429 C C . ILE B 1 37 ? 47.503 38.374 3.107 1.00 21.08 36 ILE B C 1
ATOM 3430 O O . ILE B 1 37 ? 47.745 38.429 4.338 1.00 23.05 36 ILE B O 1
ATOM 3439 N N . GLY B 1 38 ? 46.559 37.607 2.611 1.00 21.51 37 GLY B N 1
ATOM 3440 C CA . GLY B 1 38 ? 45.745 36.761 3.474 1.00 21.90 37 GLY B CA 1
ATOM 3441 C C . GLY B 1 38 ? 45.778 35.338 2.985 1.00 22.32 37 GLY B C 1
ATOM 3442 O O . GLY B 1 38 ? 44.751 34.670 2.936 1.00 23.06 37 GLY B O 1
ATOM 3443 N N . GLU B 1 39 ? 46.965 34.878 2.629 1.00 22.99 38 GLU B N 1
ATOM 3444 C CA . GLU B 1 39 ? 47.153 33.518 2.183 1.00 23.99 38 GLU B CA 1
ATOM 3445 C C . GLU B 1 39 ? 48.462 32.908 2.683 1.00 23.49 38 GLU B C 1
ATOM 3446 O O . GLU B 1 39 ? 49.468 33.628 2.875 1.00 23.49 38 GLU B O 1
ATOM 3452 N N . PRO B 1 40 ? 48.467 31.572 2.870 1.00 22.04 39 PRO B N 1
ATOM 3453 C CA . PRO B 1 40 ? 49.633 30.900 3.435 1.00 21.70 39 PRO B CA 1
ATOM 3454 C C . PRO B 1 40 ? 50.818 30.839 2.464 1.00 22.04 39 PRO B C 1
ATOM 3455 O O . PRO B 1 40 ? 50.652 30.994 1.252 1.00 21.66 39 PRO B O 1
ATOM 3459 N N . LYS B 1 41 ? 52.008 30.660 3.016 1.00 21.88 40 LYS B N 1
ATOM 3460 C CA . LYS B 1 41 ? 53.230 30.528 2.215 1.00 22.15 40 LYS B CA 1
ATOM 3461 C C . LYS B 1 41 ? 53.968 29.235 2.540 1.00 21.87 40 LYS B C 1
ATOM 3462 O O . LYS B 1 41 ? 54.983 28.953 1.937 1.00 22.72 40 LYS B O 1
ATOM 3465 N N . HIS B 1 42 ? 53.475 28.446 3.488 1.00 21.12 41 HIS B N 1
ATOM 3466 C CA . HIS B 1 42 ? 54.149 27.208 3.848 1.00 20.55 41 HIS B CA 1
ATOM 3467 C C . HIS B 1 42 ? 53.921 26.164 2.745 1.00 20.43 41 HIS B C 1
ATOM 3468 O O . HIS B 1 42 ? 52.889 26.205 2.044 1.00 19.92 41 HIS B O 1
ATOM 3475 N N . PRO B 1 43 ? 54.864 25.217 2.600 1.00 21.02 42 PRO B N 1
ATOM 3476 C CA . PRO B 1 43 ? 54.787 24.260 1.499 1.00 20.59 42 PRO B CA 1
ATOM 3477 C C . PRO B 1 43 ? 53.767 23.144 1.700 1.00 19.84 42 PRO B C 1
ATOM 3478 O O . PRO B 1 43 ? 53.416 22.787 2.830 1.00 18.09 42 PRO B O 1
ATOM 3482 N N . THR B 1 44 ? 53.320 22.585 0.575 1.00 19.08 43 THR B N 1
ATOM 3483 C CA . THR B 1 44 ? 52.343 21.517 0.587 1.00 18.92 43 THR B CA 1
ATOM 3484 C C . THR B 1 44 ? 52.955 20.218 1.121 1.00 18.33 43 THR B C 1
ATOM 3485 O O . THR B 1 44 ? 54.035 19.836 0.698 1.00 17.77 43 THR B O 1
ATOM 3489 N N . PRO B 1 45 ? 52.259 19.523 2.038 1.00 18.87 44 PRO B N 1
ATOM 3490 C CA . PRO B 1 45 ? 52.795 18.271 2.576 1.00 19.30 44 PRO B CA 1
ATOM 3491 C C . PRO B 1 45 ? 52.715 17.090 1.607 1.00 19.06 44 PRO B C 1
ATOM 3492 O O . PRO B 1 45 ? 51.747 16.956 0.822 1.00 18.14 44 PRO B O 1
ATOM 3496 N N . LYS B 1 46 ? 53.723 16.233 1.714 1.00 18.78 45 LYS B N 1
ATOM 3497 C CA . LYS B 1 46 ? 53.897 15.111 0.828 1.00 19.23 45 LYS B CA 1
ATOM 3498 C C . LYS B 1 46 ? 52.765 14.090 0.966 1.00 18.42 45 LYS B C 1
ATOM 3499 O O . LYS B 1 46 ? 52.407 13.433 -0.013 1.00 18.41 45 LYS B O 1
ATOM 3505 N N . VAL B 1 47 ? 52.185 13.960 2.167 1.00 17.50 46 VAL B N 1
ATOM 3506 C CA . VAL B 1 47 ? 51.087 13.024 2.364 1.00 16.87 46 VAL B CA 1
ATOM 3507 C C . VAL B 1 47 ? 49.933 13.336 1.383 1.00 16.24 46 VAL B C 1
ATOM 3508 O O . VAL B 1 47 ? 49.289 12.427 0.855 1.00 15.63 46 VAL B O 1
ATOM 3512 N N . ILE B 1 48 ? 49.687 14.617 1.135 1.00 15.78 47 ILE B N 1
ATOM 3513 C CA . ILE B 1 48 ? 48.610 15.039 0.226 1.00 15.52 47 ILE B CA 1
ATOM 3514 C C . ILE B 1 48 ? 48.957 14.795 -1.255 1.00 16.39 47 ILE B C 1
ATOM 3515 O O . ILE B 1 48 ? 48.159 14.201 -2.007 1.00 15.95 47 ILE B O 1
ATOM 3520 N N . THR B 1 49 ? 50.147 15.234 -1.670 1.00 16.95 48 THR B N 1
ATOM 3521 C CA . THR B 1 49 ? 50.586 15.059 -3.049 1.00 17.08 48 THR B CA 1
ATOM 3522 C C . THR B 1 49 ? 50.791 13.585 -3.457 1.00 17.73 48 THR B C 1
ATOM 3523 O O . THR B 1 49 ? 50.455 13.224 -4.580 1.00 18.24 48 THR B O 1
ATOM 3527 N N . ASP B 1 50 ? 51.297 12.740 -2.553 1.00 18.03 49 ASP B N 1
ATOM 3528 C CA . ASP B 1 50 ? 51.386 11.281 -2.803 1.00 17.92 49 ASP B CA 1
ATOM 3529 C C . ASP B 1 50 ? 50.019 10.688 -3.135 1.00 17.55 49 ASP B C 1
ATOM 3530 O O . ASP B 1 50 ? 49.891 9.881 -4.066 1.00 17.79 49 ASP B O 1
ATOM 3535 N N . ALA B 1 51 ? 49.008 11.070 -2.356 1.00 16.64 50 ALA B N 1
ATOM 3536 C CA . ALA B 1 51 ? 47.651 10.538 -2.525 1.00 16.43 50 ALA B CA 1
ATOM 3537 C C . ALA B 1 51 ? 47.016 11.005 -3.838 1.00 15.78 50 ALA B C 1
ATOM 3538 O O . ALA B 1 51 ? 46.301 10.235 -4.495 1.00 14.36 50 ALA B O 1
ATOM 3540 N N . LEU B 1 52 ? 47.290 12.254 -4.214 1.00 15.36 51 LEU B N 1
ATOM 3541 C CA . LEU B 1 52 ? 46.788 12.798 -5.485 1.00 15.51 51 LEU B CA 1
ATOM 3542 C C . LEU B 1 52 ? 47.414 12.015 -6.658 1.00 15.44 51 LEU B C 1
ATOM 3543 O O . LEU B 1 52 ? 46.711 11.448 -7.488 1.00 15.37 51 LEU B O 1
ATOM 3548 N N . THR B 1 53 ? 48.737 11.971 -6.702 1.00 15.48 52 THR B N 1
ATOM 3549 C CA . THR B 1 53 ? 49.453 11.242 -7.758 1.00 15.80 52 THR B CA 1
ATOM 3550 C C . THR B 1 53 ? 49.007 9.791 -7.907 1.00 15.44 52 THR B C 1
ATOM 3551 O O . THR B 1 53 ? 48.749 9.324 -9.023 1.00 15.47 52 THR B O 1
ATOM 3555 N N . ALA B 1 54 ? 48.855 9.092 -6.788 1.00 15.73 53 ALA B N 1
ATOM 3556 C CA . ALA B 1 54 ? 48.520 7.668 -6.824 1.00 15.36 53 ALA B CA 1
ATOM 3557 C C . ALA B 1 54 ? 47.128 7.395 -7.421 1.00 15.18 53 ALA B C 1
ATOM 3558 O O . ALA B 1 54 ? 46.879 6.294 -7.870 1.00 13.72 53 ALA B O 1
ATOM 3560 N N . SER B 1 55 ? 46.246 8.397 -7.449 1.00 15.22 54 SER B N 1
ATOM 3561 C CA . SER B 1 55 ? 44.863 8.211 -7.923 1.00 15.57 54 SER B CA 1
ATOM 3562 C C . SER B 1 55 ? 44.530 8.833 -9.284 1.00 15.15 54 SER B C 1
ATOM 3563 O O . SER B 1 55 ? 43.355 8.860 -9.674 1.00 14.65 54 SER B O 1
ATOM 3566 N N . LEU B 1 56 ? 45.540 9.332 -10.002 1.00 14.86 55 LEU B N 1
ATOM 3567 C CA . LEU B 1 56 ? 45.298 10.132 -11.200 1.00 14.88 55 LEU B CA 1
ATOM 3568 C C . LEU B 1 56 ? 44.577 9.389 -12.322 1.00 15.14 55 LEU B C 1
ATOM 3569 O O . LEU B 1 56 ? 43.940 10.015 -13.164 1.00 14.25 55 LEU B O 1
ATOM 3574 N N . HIS B 1 57 ? 44.668 8.060 -12.337 1.00 15.35 56 HIS B N 1
ATOM 3575 C CA . HIS B 1 57 ? 43.891 7.271 -13.295 1.00 16.46 56 HIS B CA 1
ATOM 3576 C C . HIS B 1 57 ? 42.393 7.567 -13.193 1.00 15.36 56 HIS B C 1
ATOM 3577 O O . HIS B 1 57 ? 41.678 7.443 -14.182 1.00 15.97 56 HIS B O 1
ATOM 3584 N N . GLU B 1 58 ? 41.940 7.981 -12.010 1.00 15.32 57 GLU B N 1
ATOM 3585 C CA . GLU B 1 58 ? 40.524 8.282 -11.757 1.00 15.11 57 GLU B CA 1
ATOM 3586 C C . GLU B 1 58 ? 40.032 9.609 -12.379 1.00 14.93 57 GLU B C 1
ATOM 3587 O O . GLU B 1 58 ? 38.851 9.957 -12.243 1.00 14.78 57 GLU B O 1
ATOM 3593 N N . LEU B 1 59 ? 40.917 10.330 -13.077 1.00 14.60 58 LEU B N 1
ATOM 3594 C CA . LEU B 1 59 ? 40.501 11.456 -13.925 1.00 14.17 58 LEU B CA 1
ATOM 3595 C C . LEU B 1 59 ? 39.564 11.028 -15.072 1.00 14.07 58 LEU B C 1
ATOM 3596 O O . LEU B 1 59 ? 38.876 11.861 -15.660 1.00 14.81 58 LEU B O 1
ATOM 3601 N N . GLU B 1 60 ? 39.531 9.744 -15.403 1.00 14.28 59 GLU B N 1
ATOM 3602 C CA . GLU B 1 60 ? 38.669 9.260 -16.479 1.00 15.02 59 GLU B CA 1
ATOM 3603 C C . GLU B 1 60 ? 37.177 9.233 -16.138 1.00 14.65 59 GLU B C 1
ATOM 3604 O O . GLU B 1 60 ? 36.376 9.003 -17.037 1.00 14.63 59 GLU B O 1
ATOM 3610 N N . LYS B 1 61 ? 36.838 9.424 -14.856 1.00 14.80 60 LYS B N 1
ATOM 3611 C CA A LYS B 1 61 ? 35.449 9.341 -14.386 0.40 15.11 60 LYS B CA 1
ATOM 3612 C CA B LYS B 1 61 ? 35.460 9.332 -14.334 0.60 15.03 60 LYS B CA 1
ATOM 3613 C C . LYS B 1 61 ? 34.883 10.696 -13.952 1.00 14.68 60 LYS B C 1
ATOM 3614 O O . LYS B 1 61 ? 35.565 11.498 -13.330 1.00 14.61 60 LYS B O 1
ATOM 3625 N N . TYR B 1 62 ? 33.607 10.934 -14.278 1.00 14.44 61 TYR B N 1
ATOM 3626 C CA . TYR B 1 62 ? 32.883 12.085 -13.736 1.00 14.09 61 TYR B CA 1
ATOM 3627 C C . TYR B 1 62 ? 32.588 11.803 -12.262 1.00 14.78 61 TYR B C 1
ATOM 3628 O O . TYR B 1 62 ? 32.066 10.746 -11.942 1.00 14.66 61 TYR B O 1
ATOM 3637 N N . PRO B 1 63 ? 32.891 12.748 -11.371 1.00 14.95 62 PRO B N 1
ATOM 3638 C CA . PRO B 1 63 ? 32.539 12.599 -9.962 1.00 15.72 62 PRO B CA 1
ATOM 3639 C C . PRO B 1 63 ? 31.098 13.015 -9.693 1.00 16.16 62 PRO B C 1
ATOM 3640 O O . PRO B 1 63 ? 30.582 13.917 -10.357 1.00 15.83 62 PRO B O 1
ATOM 3644 N N . LEU B 1 64 ? 30.465 12.389 -8.712 1.00 16.20 63 LEU B N 1
ATOM 3645 C CA . LEU B 1 64 ? 29.140 12.828 -8.280 1.00 16.12 63 LEU B CA 1
ATOM 3646 C C . LEU B 1 64 ? 29.292 14.053 -7.392 1.00 15.61 63 LEU B C 1
ATOM 3647 O O . LEU B 1 64 ? 30.278 14.196 -6.667 1.00 14.08 63 LEU B O 1
ATOM 3652 N N . THR B 1 65 ? 28.297 14.934 -7.429 1.00 14.67 64 THR B N 1
ATOM 3653 C CA . THR B 1 65 ? 28.335 16.187 -6.671 1.00 14.85 64 THR B CA 1
ATOM 3654 C C . THR B 1 65 ? 28.451 15.986 -5.140 1.00 14.39 64 THR B C 1
ATOM 3655 O O . THR B 1 65 ? 29.146 16.734 -4.457 1.00 14.72 64 THR B O 1
ATOM 3659 N N . ALA B 1 66 ? 27.815 14.947 -4.616 1.00 13.94 65 ALA B N 1
ATOM 3660 C CA . ALA B 1 66 ? 27.851 14.642 -3.179 1.00 14.35 65 ALA B CA 1
ATOM 3661 C C . ALA B 1 66 ? 29.212 14.111 -2.728 1.00 14.06 65 ALA B C 1
ATOM 3662 O O . ALA B 1 66 ? 29.502 14.088 -1.529 1.00 15.08 65 ALA B O 1
ATOM 3664 N N . GLY B 1 67 ? 30.040 13.668 -3.666 1.00 14.28 66 GLY B N 1
ATOM 3665 C CA . GLY B 1 67 ? 31.364 13.147 -3.333 1.00 14.31 66 GLY B CA 1
ATOM 3666 C C . GLY B 1 67 ? 31.351 11.690 -2.891 1.00 14.76 66 GLY B C 1
ATOM 3667 O O . GLY B 1 67 ? 30.301 11.124 -2.595 1.00 14.54 66 GLY B O 1
ATOM 3668 N N . LEU B 1 68 ? 32.530 11.075 -2.857 1.00 14.72 67 LEU B N 1
ATOM 3669 C CA . LEU B 1 68 ? 32.664 9.685 -2.404 1.00 14.85 67 LEU B CA 1
ATOM 3670 C C . LEU B 1 68 ? 32.238 9.525 -0.946 1.00 14.84 67 LEU B C 1
ATOM 3671 O O . LEU B 1 68 ? 32.546 10.396 -0.099 1.00 14.52 67 LEU B O 1
ATOM 3676 N N . PRO B 1 69 ? 31.587 8.393 -0.620 1.00 14.65 68 PRO B N 1
ATOM 3677 C CA . PRO B 1 69 ? 31.290 8.122 0.788 1.00 14.75 68 PRO B CA 1
ATOM 3678 C C . PRO B 1 69 ? 32.513 8.250 1.675 1.00 14.77 68 PRO B C 1
ATOM 3679 O O . PRO B 1 69 ? 32.426 8.794 2.783 1.00 14.41 68 PRO B O 1
ATOM 3683 N N . GLU B 1 70 ? 33.660 7.780 1.197 1.00 15.14 69 GLU B N 1
ATOM 3684 C CA . GLU B 1 70 ? 34.873 7.812 2.024 1.00 15.37 69 GLU B CA 1
ATOM 3685 C C . GLU B 1 70 ? 35.417 9.230 2.264 1.00 15.34 69 GLU B C 1
ATOM 3686 O O . GLU B 1 70 ? 36.086 9.473 3.284 1.00 14.78 69 GLU B O 1
ATOM 3692 N N . LEU B 1 71 ? 35.136 10.174 1.363 1.00 15.16 70 LEU B N 1
ATOM 3693 C CA . LEU B 1 71 ? 35.494 11.579 1.633 1.00 14.42 70 LEU B CA 1
ATOM 3694 C C . LEU B 1 71 ? 34.576 12.158 2.701 1.00 14.82 70 LEU B C 1
ATOM 3695 O O . LEU B 1 71 ? 35.051 12.758 3.674 1.00 14.53 70 LEU B O 1
ATOM 3700 N N . ARG B 1 72 ? 33.263 11.985 2.553 1.00 14.51 71 ARG B N 1
ATOM 3701 C CA . ARG B 1 72 ? 32.353 12.471 3.584 1.00 14.68 71 ARG B CA 1
ATOM 3702 C C . ARG B 1 72 ? 32.637 11.852 4.948 1.00 14.52 71 ARG B C 1
ATOM 3703 O O . ARG B 1 72 ? 32.559 12.540 5.990 1.00 13.75 71 ARG B O 1
ATOM 3711 N N . GLN B 1 73 ? 32.991 10.571 4.954 1.00 14.77 72 GLN B N 1
ATOM 3712 C CA . GLN B 1 73 ? 33.338 9.910 6.198 1.00 14.81 72 GLN B CA 1
ATOM 3713 C C . GLN B 1 73 ? 34.659 10.416 6.793 1.00 14.32 72 GLN B C 1
ATOM 3714 O O . GLN B 1 73 ? 34.761 10.531 8.003 1.00 12.83 72 GLN B O 1
ATOM 3720 N N . ALA B 1 74 ? 35.663 10.727 5.969 1.00 13.86 73 ALA B N 1
ATOM 3721 C CA . ALA B 1 74 ? 36.901 11.317 6.498 1.00 14.46 73 ALA B CA 1
ATOM 3722 C C . ALA B 1 74 ? 36.627 12.676 7.177 1.00 14.56 73 ALA B C 1
ATOM 3723 O O . ALA B 1 74 ? 37.279 13.023 8.170 1.00 14.63 73 ALA B O 1
ATOM 3725 N N . CYS B 1 75 ? 35.713 13.446 6.612 1.00 14.52 74 CYS B N 1
ATOM 3726 C CA . CYS B 1 75 ? 35.305 14.718 7.222 1.00 15.25 74 CYS B CA 1
ATOM 3727 C C . CYS B 1 75 ? 34.560 14.480 8.547 1.00 14.82 74 CYS B C 1
ATOM 3728 O O . CYS B 1 75 ? 34.823 15.164 9.528 1.00 14.28 74 CYS B O 1
ATOM 3731 N N . ALA B 1 76 ? 33.636 13.519 8.567 1.00 13.96 75 ALA B N 1
ATOM 3732 C CA . ALA B 1 76 ? 32.915 13.169 9.797 1.00 13.93 75 ALA B CA 1
ATOM 3733 C C . ALA B 1 76 ? 33.883 12.707 10.898 1.00 14.40 75 ALA B C 1
ATOM 3734 O O . ALA B 1 76 ? 33.738 13.090 12.062 1.00 13.44 75 ALA B O 1
ATOM 3736 N N . ASN B 1 77 ? 34.848 11.858 10.526 1.00 14.34 76 ASN B N 1
ATOM 3737 C CA . ASN B 1 77 ? 35.876 11.363 11.456 1.00 14.94 76 ASN B CA 1
ATOM 3738 C C . ASN B 1 77 ? 36.735 12.507 11.990 1.00 14.79 76 ASN B C 1
ATOM 3739 O O . ASN B 1 77 ? 37.029 12.544 13.183 1.00 14.90 76 ASN B O 1
ATOM 3744 N N . TRP B 1 78 ? 37.154 13.416 11.105 1.00 14.98 77 TRP B N 1
ATOM 3745 C CA . TRP B 1 78 ? 37.934 14.589 11.517 1.00 15.19 77 TRP B CA 1
ATOM 3746 C C . TRP B 1 78 ? 37.114 15.441 12.497 1.00 15.05 77 TRP B C 1
ATOM 3747 O O . TRP B 1 78 ? 37.632 15.878 13.518 1.00 15.72 77 TRP B O 1
ATOM 3758 N N . LEU B 1 79 ? 35.831 15.659 12.209 1.00 14.42 78 LEU B N 1
ATOM 3759 C CA . LEU B 1 79 ? 34.990 16.446 13.112 1.00 14.44 78 LEU B CA 1
ATOM 3760 C C . LEU B 1 79 ? 34.911 15.864 14.528 1.00 14.72 78 LEU B C 1
ATOM 3761 O O . LEU B 1 79 ? 34.993 16.612 15.529 1.00 14.96 78 LEU B O 1
ATOM 3766 N N . LYS B 1 80 ? 34.785 14.537 14.612 1.00 15.06 79 LYS B N 1
ATOM 3767 C CA . LYS B 1 80 ? 34.732 13.841 15.879 1.00 14.96 79 LYS B CA 1
ATOM 3768 C C . LYS B 1 80 ? 36.036 14.018 16.690 1.00 15.15 79 LYS B C 1
ATOM 3769 O O . LYS B 1 80 ? 36.010 14.258 17.909 1.00 13.82 79 LYS B O 1
ATOM 3775 N N . ARG B 1 81 ? 37.169 13.891 16.015 1.00 15.62 80 ARG B N 1
ATOM 3776 C CA . ARG B 1 81 ? 38.461 14.065 16.664 1.00 16.06 80 ARG B CA 1
ATOM 3777 C C . ARG B 1 81 ? 38.664 15.513 17.104 1.00 15.86 80 ARG B C 1
ATOM 3778 O O . ARG B 1 81 ? 39.199 15.773 18.181 1.00 16.64 80 ARG B O 1
ATOM 3786 N N . ARG B 1 82 ? 38.271 16.450 16.256 1.00 15.16 81 ARG B N 1
ATOM 3787 C CA . ARG B 1 82 ? 38.582 17.859 16.468 1.00 15.16 81 ARG B CA 1
ATOM 3788 C C . ARG B 1 82 ? 37.686 18.515 17.534 1.00 15.49 81 ARG B C 1
ATOM 3789 O O . ARG B 1 82 ? 38.150 19.373 18.294 1.00 15.04 81 ARG B O 1
ATOM 3797 N N . TYR B 1 83 ? 36.421 18.098 17.591 1.00 15.35 82 TYR B N 1
ATOM 3798 C CA . TYR B 1 83 ? 35.430 18.749 18.437 1.00 15.41 82 TYR B CA 1
ATOM 3799 C C . TYR B 1 83 ? 34.903 17.823 19.530 1.00 16.24 82 TYR B C 1
ATOM 3800 O O . TYR B 1 83 ? 33.714 17.788 19.803 1.00 16.65 82 TYR B O 1
ATOM 3809 N N . ASP B 1 84 ? 35.825 17.083 20.153 1.00 16.98 83 ASP B N 1
ATOM 3810 C CA . ASP B 1 84 ? 35.587 16.330 21.378 1.00 17.70 83 ASP B CA 1
ATOM 3811 C C . ASP B 1 84 ? 34.378 15.392 21.297 1.00 17.13 83 ASP B C 1
ATOM 3812 O O . ASP B 1 84 ? 33.541 15.360 22.188 1.00 17.31 83 ASP B O 1
ATOM 3817 N N . GLY B 1 85 ? 34.293 14.632 20.214 1.00 16.29 84 GLY B N 1
ATOM 3818 C CA . GLY B 1 85 ? 33.279 13.602 20.090 1.00 16.32 84 GLY B CA 1
ATOM 3819 C C . GLY B 1 85 ? 32.074 13.963 19.253 1.00 16.03 84 GLY B C 1
ATOM 3820 O O . GLY B 1 85 ? 31.202 13.118 19.058 1.00 14.66 84 GLY B O 1
ATOM 3821 N N . LEU B 1 86 ? 32.034 15.206 18.762 1.00 16.03 85 LEU B N 1
ATOM 3822 C CA . LEU B 1 86 ? 30.982 15.692 17.862 1.00 15.94 85 LEU B CA 1
ATOM 3823 C C . LEU B 1 86 ? 30.658 14.673 16.763 1.00 16.17 85 LEU B C 1
ATOM 3824 O O . LEU B 1 86 ? 31.532 14.257 16.013 1.00 16.67 85 LEU B O 1
ATOM 3829 N N . THR B 1 87 ? 29.383 14.323 16.666 1.00 15.22 86 THR B N 1
ATOM 3830 C CA . THR B 1 87 ? 28.888 13.315 15.752 1.00 15.43 86 THR B CA 1
ATOM 3831 C C . THR B 1 87 ? 28.066 13.981 14.647 1.00 15.31 86 THR B C 1
ATOM 3832 O O . THR B 1 87 ? 26.991 14.546 14.887 1.00 15.38 86 THR B O 1
ATOM 3836 N N . VAL B 1 88 ? 28.596 13.898 13.433 1.00 15.19 87 VAL B N 1
ATOM 3837 C CA . VAL B 1 88 ? 28.001 14.494 12.245 1.00 15.19 87 VAL B CA 1
ATOM 3838 C C . VAL B 1 88 ? 27.912 13.367 11.210 1.00 15.80 87 VAL B C 1
ATOM 3839 O O . VAL B 1 88 ? 28.909 12.675 10.955 1.00 16.01 87 VAL B O 1
ATOM 3843 N N . ASP B 1 89 ? 26.716 13.172 10.653 1.00 15.88 88 ASP B N 1
ATOM 3844 C CA . ASP B 1 89 ? 26.393 12.034 9.797 1.00 16.18 88 ASP B CA 1
ATOM 3845 C C . ASP B 1 89 ? 26.916 12.258 8.375 1.00 16.61 88 ASP B C 1
ATOM 3846 O O . ASP B 1 89 ? 26.455 13.172 7.661 1.00 16.54 88 ASP B O 1
ATOM 3851 N N . ALA B 1 90 ? 27.890 11.440 7.967 1.00 17.00 89 ALA B N 1
ATOM 3852 C CA . ALA B 1 90 ? 28.488 11.553 6.626 1.00 17.25 89 ALA B CA 1
ATOM 3853 C C . ALA B 1 90 ? 27.467 11.391 5.520 1.00 17.93 89 ALA B C 1
ATOM 3854 O O . ALA B 1 90 ? 27.660 11.920 4.425 1.00 17.97 89 ALA B O 1
ATOM 3856 N N . ASP B 1 91 ? 26.393 10.647 5.793 1.00 18.38 90 ASP B N 1
ATOM 3857 C CA . ASP B 1 91 ? 25.370 10.379 4.788 1.00 18.83 90 ASP B CA 1
ATOM 3858 C C . ASP B 1 91 ? 24.418 11.539 4.553 1.00 17.90 90 ASP B C 1
ATOM 3859 O O . ASP B 1 91 ? 23.731 11.536 3.541 1.00 18.13 90 ASP B O 1
ATOM 3864 N N . ASN B 1 92 ? 24.333 12.519 5.458 1.00 16.63 91 ASN B N 1
ATOM 3865 C CA A ASN B 1 92 ? 23.268 13.538 5.406 0.50 16.52 91 ASN B CA 1
ATOM 3866 C CA B ASN B 1 92 ? 23.354 13.587 5.237 0.50 16.77 91 ASN B CA 1
ATOM 3867 C C . ASN B 1 92 ? 23.671 14.968 5.802 1.00 16.23 91 ASN B C 1
ATOM 3868 O O . ASN B 1 92 ? 22.960 15.894 5.493 1.00 16.66 91 ASN B O 1
ATOM 3877 N N . GLU B 1 93 ? 24.769 15.119 6.548 1.00 15.63 92 GLU B N 1
ATOM 3878 C CA . GLU B 1 93 ? 25.124 16.409 7.159 1.00 15.18 92 GLU B CA 1
ATOM 3879 C C . GLU B 1 93 ? 26.424 17.011 6.637 1.00 14.70 92 GLU B C 1
ATOM 3880 O O . GLU B 1 93 ? 26.881 18.025 7.179 1.00 14.65 92 GLU B O 1
ATOM 3886 N N . ILE B 1 94 ? 27.002 16.430 5.580 1.00 14.27 93 ILE B N 1
ATOM 3887 C CA . ILE B 1 94 ? 28.298 16.905 5.039 1.00 14.19 93 ILE B CA 1
ATOM 3888 C C . ILE B 1 94 ? 28.279 16.916 3.516 1.00 14.84 93 ILE B C 1
ATOM 3889 O O . ILE B 1 94 ? 27.920 15.913 2.885 1.00 14.10 93 ILE B O 1
ATOM 3894 N N . LEU B 1 95 ? 28.672 18.047 2.921 1.00 14.67 94 LEU B N 1
ATOM 3895 C CA . LEU B 1 95 ? 29.020 18.061 1.500 1.00 14.86 94 LEU B CA 1
ATOM 3896 C C . LEU B 1 95 ? 30.433 18.582 1.266 1.00 15.44 94 LEU B C 1
ATOM 3897 O O . LEU B 1 95 ? 30.815 19.621 1.794 1.00 14.77 94 LEU B O 1
ATOM 3902 N N . PRO B 1 96 ? 31.207 17.883 0.430 1.00 15.64 95 PRO B N 1
ATOM 3903 C CA . PRO B 1 96 ? 32.468 18.427 -0.040 1.00 15.91 95 PRO B CA 1
ATOM 3904 C C . PRO B 1 96 ? 32.235 19.651 -0.925 1.00 15.47 95 PRO B C 1
ATOM 3905 O O . PRO B 1 96 ? 31.267 19.684 -1.689 1.00 15.58 95 PRO B O 1
ATOM 3909 N N . VAL B 1 97 ? 33.116 20.641 -0.808 1.00 15.57 96 VAL B N 1
ATOM 3910 C CA . VAL B 1 97 ? 33.046 21.856 -1.620 1.00 14.71 96 VAL B CA 1
ATOM 3911 C C . VAL B 1 97 ? 34.401 22.172 -2.239 1.00 14.62 96 VAL B C 1
ATOM 3912 O O . VAL B 1 97 ? 35.427 21.732 -1.750 1.00 14.77 96 VAL B O 1
ATOM 3916 N N . LEU B 1 98 ? 34.404 22.948 -3.324 1.00 15.12 97 LEU B N 1
ATOM 3917 C CA . LEU B 1 98 ? 35.633 23.161 -4.107 1.00 14.27 97 LEU B CA 1
ATOM 3918 C C . LEU B 1 98 ? 36.315 24.421 -3.597 1.00 14.91 97 LEU B C 1
ATOM 3919 O O . LEU B 1 98 ? 36.536 25.370 -4.349 1.00 14.59 97 LEU B O 1
ATOM 3924 N N . GLY B 1 99 ? 36.702 24.378 -2.325 1.00 14.51 98 GLY B N 1
ATOM 3925 C CA . GLY B 1 99 ? 37.052 25.581 -1.588 1.00 15.35 98 GLY B CA 1
ATOM 3926 C C . GLY B 1 99 ? 35.814 26.242 -0.996 1.00 15.04 98 GLY B C 1
ATOM 3927 O O . GLY B 1 99 ? 34.710 26.183 -1.558 1.00 14.66 98 GLY B O 1
ATOM 3928 N N . SER B 1 100 ? 35.980 26.879 0.153 1.00 15.53 99 SER B N 1
ATOM 3929 C CA . SER B 1 100 ? 34.844 27.521 0.804 1.00 15.69 99 SER B CA 1
ATOM 3930 C C . SER B 1 100 ? 34.319 28.724 -0.008 1.00 16.01 99 SER B C 1
ATOM 3931 O O . SER B 1 100 ? 33.138 29.076 0.106 1.00 15.15 99 SER B O 1
ATOM 3934 N N . ARG B 1 101 ? 35.159 29.355 -0.837 1.00 15.44 100 ARG B N 1
ATOM 3935 C CA . ARG B 1 101 ? 34.685 30.546 -1.568 1.00 16.28 100 ARG B CA 1
ATOM 3936 C C . ARG B 1 101 ? 33.443 30.227 -2.432 1.00 15.18 100 ARG B C 1
ATOM 3937 O O . ARG B 1 101 ? 32.394 30.888 -2.298 1.00 14.20 100 ARG B O 1
ATOM 3945 N N . GLU B 1 102 ? 33.550 29.214 -3.300 1.00 14.39 101 GLU B N 1
ATOM 3946 C CA . GLU B 1 102 ? 32.431 28.879 -4.182 1.00 14.49 101 GLU B CA 1
ATOM 3947 C C . GLU B 1 102 ? 31.217 28.449 -3.354 1.00 14.11 101 GLU B C 1
ATOM 3948 O O . GLU B 1 102 ? 30.077 28.737 -3.735 1.00 16.05 101 GLU B O 1
ATOM 3954 N N . ALA B 1 103 ? 31.461 27.783 -2.228 1.00 14.95 102 ALA B N 1
ATOM 3955 C CA . ALA B 1 103 ? 30.382 27.281 -1.343 1.00 14.63 102 ALA B CA 1
ATOM 3956 C C . ALA B 1 103 ? 29.641 28.416 -0.676 1.00 14.79 102 ALA B C 1
ATOM 3957 O O . ALA B 1 103 ? 28.418 28.422 -0.638 1.00 15.15 102 ALA B O 1
ATOM 3959 N N . LEU B 1 104 ? 30.374 29.384 -0.145 1.00 15.18 103 LEU B N 1
ATOM 3960 C CA . LEU B 1 104 ? 29.741 30.545 0.472 1.00 14.92 103 LEU B CA 1
ATOM 3961 C C . LEU B 1 104 ? 28.922 31.330 -0.568 1.00 14.87 103 LEU B C 1
ATOM 3962 O O . LEU B 1 104 ? 27.752 31.665 -0.333 1.00 14.73 103 LEU B O 1
ATOM 3967 N N . PHE B 1 105 ? 29.514 31.602 -1.729 1.00 14.15 104 PHE B N 1
ATOM 3968 C CA . PHE B 1 105 ? 28.831 32.361 -2.772 1.00 14.28 104 PHE B CA 1
ATOM 3969 C C . PHE B 1 105 ? 27.566 31.661 -3.235 1.00 13.78 104 PHE B C 1
ATOM 3970 O O . PHE B 1 105 ? 26.494 32.277 -3.293 1.00 14.12 104 PHE B O 1
ATOM 3978 N N . SER B 1 106 ? 27.685 30.386 -3.588 1.00 13.20 105 SER B N 1
ATOM 3979 C CA . SER B 1 106 ? 26.531 29.652 -4.126 1.00 13.29 105 SER B CA 1
ATOM 3980 C C . SER B 1 106 ? 25.416 29.482 -3.068 1.00 13.43 105 SER B C 1
ATOM 3981 O O . SER B 1 106 ? 24.214 29.625 -3.373 1.00 13.43 105 SER B O 1
ATOM 3984 N N . PHE B 1 107 ? 25.796 29.181 -1.834 1.00 14.16 106 PHE B N 1
ATOM 3985 C CA . PHE B 1 107 ? 24.774 29.053 -0.777 1.00 13.94 106 PHE B CA 1
ATOM 3986 C C . PHE B 1 107 ? 23.983 30.352 -0.644 1.00 14.45 106 PHE B C 1
ATOM 3987 O O . PHE B 1 107 ? 22.757 30.343 -0.632 1.00 13.61 106 PHE B O 1
ATOM 3995 N N . VAL B 1 108 ? 24.690 31.476 -0.599 1.00 14.68 107 VAL B N 1
ATOM 3996 C CA . VAL B 1 108 ? 24.012 32.772 -0.542 1.00 14.76 107 VAL B CA 1
ATOM 3997 C C . VAL B 1 108 ? 23.025 32.973 -1.703 1.00 15.29 107 VAL B C 1
ATOM 3998 O O . VAL B 1 108 ? 21.885 33.451 -1.484 1.00 14.57 107 VAL B O 1
ATOM 4002 N N . GLN B 1 109 ? 23.443 32.611 -2.925 1.00 15.02 108 GLN B N 1
ATOM 4003 C CA . GLN B 1 109 ? 22.555 32.731 -4.095 1.00 15.33 108 GLN B CA 1
ATOM 4004 C C . GLN B 1 109 ? 21.256 31.958 -3.853 1.00 15.78 108 GLN B C 1
ATOM 4005 O O . GLN B 1 109 ? 20.197 32.432 -4.226 1.00 15.11 108 GLN B O 1
ATOM 4011 N N . THR B 1 110 ? 21.328 30.794 -3.219 1.00 16.25 109 THR B N 1
ATOM 4012 C CA . THR B 1 110 ? 20.109 29.999 -2.980 1.00 17.65 109 THR B CA 1
ATOM 4013 C C . THR B 1 110 ? 19.226 30.595 -1.870 1.00 18.18 109 THR B C 1
ATOM 4014 O O . THR B 1 110 ? 18.016 30.416 -1.887 1.00 18.66 109 THR B O 1
ATOM 4018 N N . VAL B 1 111 ? 19.833 31.310 -0.927 1.00 18.61 110 VAL B N 1
ATOM 4019 C CA . VAL B 1 111 ? 19.123 31.878 0.216 1.00 19.36 110 VAL B CA 1
ATOM 4020 C C . VAL B 1 111 ? 18.380 33.163 -0.195 1.00 20.35 110 VAL B C 1
ATOM 4021 O O . VAL B 1 111 ? 17.308 33.461 0.317 1.00 19.53 110 VAL B O 1
ATOM 4025 N N . LEU B 1 112 ? 18.957 33.928 -1.112 1.00 21.71 111 LEU B N 1
ATOM 4026 C CA . LEU B 1 112 ? 18.383 35.218 -1.507 1.00 23.13 111 LEU B CA 1
ATOM 4027 C C . LEU B 1 112 ? 17.546 35.053 -2.758 1.00 25.59 111 LEU B C 1
ATOM 4028 O O . LEU B 1 112 ? 18.069 34.673 -3.799 1.00 26.52 111 LEU B O 1
ATOM 4033 N N . ASN B 1 113 ? 16.257 35.353 -2.653 1.00 27.80 112 ASN B N 1
ATOM 4034 C CA . ASN B 1 113 ? 15.312 35.195 -3.760 1.00 29.94 112 ASN B CA 1
ATOM 4035 C C . ASN B 1 113 ? 14.319 36.351 -3.760 1.00 31.06 112 ASN B C 1
ATOM 4036 O O . ASN B 1 113 ? 13.129 36.159 -3.489 1.00 31.61 112 ASN B O 1
ATOM 4041 N N . PRO B 1 114 ? 14.813 37.573 -4.044 1.00 32.39 113 PRO B N 1
ATOM 4042 C CA . PRO B 1 114 ? 13.959 38.759 -4.028 1.00 33.15 113 PRO B CA 1
ATOM 4043 C C . PRO B 1 114 ? 12.924 38.695 -5.153 1.00 34.12 113 PRO B C 1
ATOM 4044 O O . PRO B 1 114 ? 13.137 37.965 -6.119 1.00 34.51 113 PRO B O 1
ATOM 4048 N N . VAL B 1 115 ? 11.817 39.436 -5.017 1.00 35.14 114 VAL B N 1
ATOM 4049 C CA . VAL B 1 115 ? 10.670 39.347 -5.947 1.00 35.62 114 VAL B CA 1
ATOM 4050 C C . VAL B 1 115 ? 10.168 40.728 -6.375 1.00 35.64 114 VAL B C 1
ATOM 4051 O O . VAL B 1 115 ? 10.761 41.752 -6.028 1.00 36.05 114 VAL B O 1
ATOM 4055 N N . GLY B 1 118 ? 8.067 43.108 -3.430 1.00 32.53 117 GLY B N 1
ATOM 4056 C CA . GLY B 1 118 ? 8.813 42.289 -2.489 1.00 32.46 117 GLY B CA 1
ATOM 4057 C C . GLY B 1 118 ? 9.681 43.101 -1.536 1.00 32.05 117 GLY B C 1
ATOM 4058 O O . GLY B 1 118 ? 10.254 44.126 -1.914 1.00 32.55 117 GLY B O 1
ATOM 4059 N N . ILE B 1 119 ? 9.772 42.631 -0.293 1.00 31.15 118 ILE B N 1
ATOM 4060 C CA . ILE B 1 119 ? 10.688 43.193 0.704 1.00 29.91 118 ILE B CA 1
ATOM 4061 C C . ILE B 1 119 ? 12.099 42.802 0.288 1.00 28.23 118 ILE B C 1
ATOM 4062 O O . ILE B 1 119 ? 12.325 41.642 -0.043 1.00 28.15 118 ILE B O 1
ATOM 4067 N N . LYS B 1 120 ? 13.033 43.754 0.257 1.00 26.02 119 LYS B N 1
ATOM 4068 C CA . LYS B 1 120 ? 14.418 43.424 -0.106 1.00 24.73 119 LYS B CA 1
ATOM 4069 C C . LYS B 1 120 ? 15.145 42.667 1.022 1.00 22.91 119 LYS B C 1
ATOM 4070 O O . LYS B 1 120 ? 15.296 43.198 2.123 1.00 22.77 119 LYS B O 1
ATOM 4076 N N . PRO B 1 121 ? 15.636 41.451 0.732 1.00 20.55 120 PRO B N 1
ATOM 4077 C CA . PRO B 1 121 ? 16.218 40.624 1.789 1.00 18.85 120 PRO B CA 1
ATOM 4078 C C . PRO B 1 121 ? 17.584 41.120 2.228 1.00 17.37 120 PRO B C 1
ATOM 4079 O O . PRO B 1 121 ? 18.348 41.626 1.401 1.00 16.52 120 PRO B O 1
ATOM 4083 N N . ALA B 1 122 ? 17.860 41.003 3.526 1.00 15.75 121 ALA B N 1
ATOM 4084 C CA . ALA B 1 122 ? 19.129 41.411 4.111 1.00 14.90 121 ALA B CA 1
ATOM 4085 C C . ALA B 1 122 ? 19.996 40.232 4.519 1.00 14.66 121 ALA B C 1
ATOM 4086 O O . ALA B 1 122 ? 19.499 39.123 4.836 1.00 13.59 121 ALA B O 1
ATOM 4088 N N . ILE B 1 123 ? 21.305 40.484 4.489 1.00 14.26 122 ILE B N 1
ATOM 4089 C CA . ILE B 1 123 ? 22.310 39.602 5.093 1.00 14.72 122 ILE B CA 1
ATOM 4090 C C . ILE B 1 123 ? 23.172 40.457 6.034 1.00 14.93 122 ILE B C 1
ATOM 4091 O O . ILE B 1 123 ? 23.457 41.636 5.742 1.00 14.58 122 ILE B O 1
ATOM 4096 N N . VAL B 1 124 ? 23.537 39.893 7.189 1.00 15.13 123 VAL B N 1
ATOM 4097 C CA . VAL B 1 124 ? 24.357 40.597 8.172 1.00 15.65 123 VAL B CA 1
ATOM 4098 C C . VAL B 1 124 ? 25.742 39.963 8.193 1.00 15.99 123 VAL B C 1
ATOM 4099 O O . VAL B 1 124 ? 25.875 38.731 8.255 1.00 15.93 123 VAL B O 1
ATOM 4103 N N . SER B 1 125 ? 26.752 40.818 8.072 1.00 15.67 124 SER B N 1
ATOM 4104 C CA . SER B 1 125 ? 28.161 40.428 8.080 1.00 15.63 124 SER B CA 1
ATOM 4105 C C . SER B 1 125 ? 28.863 41.093 9.244 1.00 16.02 124 SER B C 1
ATOM 4106 O O . SER B 1 125 ? 28.501 42.195 9.639 1.00 16.97 124 SER B O 1
ATOM 4109 N N . PRO B 1 126 ? 29.909 40.457 9.779 1.00 16.68 125 PRO B N 1
ATOM 4110 C CA . PRO B 1 126 ? 30.769 41.245 10.654 1.00 16.33 125 PRO B CA 1
ATOM 4111 C C . PRO B 1 126 ? 31.441 42.380 9.889 1.00 16.33 125 PRO B C 1
ATOM 4112 O O . PRO B 1 126 ? 31.493 42.367 8.652 1.00 16.09 125 PRO B O 1
ATOM 4116 N N . ASN B 1 127 ? 31.903 43.380 10.636 1.00 16.24 126 ASN B N 1
ATOM 4117 C CA . ASN B 1 127 ? 32.599 44.528 10.070 1.00 15.87 126 ASN B CA 1
ATOM 4118 C C . ASN B 1 127 ? 33.725 44.851 11.060 1.00 16.24 126 ASN B C 1
ATOM 4119 O O . ASN B 1 127 ? 33.447 45.238 12.191 1.00 15.77 126 ASN B O 1
ATOM 4124 N N . PRO B 1 128 ? 34.992 44.683 10.650 1.00 16.68 127 PRO B N 1
ATOM 4125 C CA . PRO B 1 128 ? 35.560 44.292 9.358 1.00 17.25 127 PRO B CA 1
ATOM 4126 C C . PRO B 1 128 ? 35.057 42.956 8.831 1.00 18.36 127 PRO B C 1
ATOM 4127 O O . PRO B 1 128 ? 34.716 42.051 9.615 1.00 17.24 127 PRO B O 1
ATOM 4131 N N . PHE B 1 129 ? 35.017 42.851 7.507 1.00 19.62 128 PHE B N 1
ATOM 4132 C CA . PHE B 1 129 ? 34.385 41.727 6.825 1.00 20.64 128 PHE B CA 1
ATOM 4133 C C . PHE B 1 129 ? 35.371 41.041 5.897 1.00 20.97 128 PHE B C 1
ATOM 4134 O O . PHE B 1 129 ? 36.477 41.529 5.680 1.00 21.26 128 PHE B O 1
ATOM 4142 N N . TYR B 1 130 ? 34.943 39.907 5.355 1.00 20.58 129 TYR B N 1
ATOM 4143 C CA . TYR B 1 130 ? 35.635 39.226 4.274 1.00 20.24 129 TYR B CA 1
ATOM 4144 C C . TYR B 1 130 ? 34.851 39.581 3.010 1.00 19.87 129 TYR B C 1
ATOM 4145 O O . TYR B 1 130 ? 33.612 39.473 2.974 1.00 18.85 129 TYR B O 1
ATOM 4154 N N . GLN B 1 131 ? 35.563 40.057 1.987 1.00 19.02 130 GLN B N 1
ATOM 4155 C CA . GLN B 1 131 ? 34.927 40.653 0.802 1.00 18.68 130 GLN B CA 1
ATOM 4156 C C . GLN B 1 131 ? 33.847 39.763 0.165 1.00 18.39 130 GLN B C 1
ATOM 4157 O O . GLN B 1 131 ? 32.813 40.258 -0.296 1.00 18.24 130 GLN B O 1
ATOM 4163 N N . ILE B 1 132 ? 34.065 38.453 0.163 1.00 18.12 131 ILE B N 1
ATOM 4164 C CA . ILE B 1 132 ? 33.076 37.522 -0.390 1.00 19.37 131 ILE B CA 1
ATOM 4165 C C . ILE B 1 132 ? 31.652 37.687 0.225 1.00 18.22 131 ILE B C 1
ATOM 4166 O O . ILE B 1 132 ? 30.659 37.528 -0.474 1.00 17.87 131 ILE B O 1
ATOM 4171 N N . TYR B 1 133 ? 31.563 37.999 1.519 1.00 18.08 132 TYR B N 1
ATOM 4172 C CA . TYR B 1 133 ? 30.259 38.088 2.199 1.00 17.63 132 TYR B CA 1
ATOM 4173 C C . TYR B 1 133 ? 29.446 39.212 1.558 1.00 17.72 132 TYR B C 1
ATOM 4174 O O . TYR B 1 133 ? 28.255 39.046 1.277 1.00 16.92 132 TYR B O 1
ATOM 4183 N N . GLU B 1 134 ? 30.113 40.341 1.296 1.00 16.92 133 GLU B N 1
ATOM 4184 C CA . GLU B 1 134 ? 29.483 41.479 0.661 1.00 16.96 133 GLU B CA 1
ATOM 4185 C C . GLU B 1 134 ? 29.109 41.197 -0.790 1.00 16.42 133 GLU B C 1
ATOM 4186 O O . GLU B 1 134 ? 27.973 41.414 -1.203 1.00 16.09 133 GLU B O 1
ATOM 4192 N N . GLY B 1 135 ? 30.071 40.714 -1.571 1.00 16.48 134 GLY B N 1
ATOM 4193 C CA . GLY B 1 135 ? 29.852 40.476 -2.994 1.00 16.31 134 GLY B CA 1
ATOM 4194 C C . GLY B 1 135 ? 28.809 39.439 -3.315 1.00 16.51 134 GLY B C 1
ATOM 4195 O O . GLY B 1 135 ? 28.001 39.611 -4.247 1.00 17.41 134 GLY B O 1
ATOM 4196 N N . ALA B 1 136 ? 28.816 38.356 -2.541 1.00 16.41 135 ALA B N 1
ATOM 4197 C CA . ALA B 1 136 ? 27.826 37.305 -2.691 1.00 15.97 135 ALA B CA 1
ATOM 4198 C C . ALA B 1 136 ? 26.437 37.877 -2.424 1.00 16.40 135 ALA B C 1
ATOM 4199 O O . ALA B 1 136 ? 25.476 37.561 -3.145 1.00 16.56 135 ALA B O 1
ATOM 4201 N N . THR B 1 137 ? 26.339 38.748 -1.415 1.00 16.08 136 THR B N 1
ATOM 4202 C CA . THR B 1 137 ? 25.050 39.357 -1.054 1.00 16.25 136 THR B CA 1
ATOM 4203 C C . THR B 1 137 ? 24.555 40.295 -2.160 1.00 16.23 136 THR B C 1
ATOM 4204 O O . THR B 1 137 ? 23.381 40.240 -2.556 1.00 16.67 136 THR B O 1
ATOM 4208 N N . LEU B 1 138 ? 25.442 41.152 -2.652 1.00 17.00 137 LEU B N 1
ATOM 4209 C CA . LEU B 1 138 ? 25.078 42.118 -3.688 1.00 17.90 137 LEU B CA 1
ATOM 4210 C C . LEU B 1 138 ? 24.638 41.419 -4.975 1.00 17.75 137 LEU B C 1
ATOM 4211 O O . LEU B 1 138 ? 23.625 41.769 -5.565 1.00 17.39 137 LEU B O 1
ATOM 4216 N N . LEU B 1 139 ? 25.375 40.391 -5.372 1.00 17.80 138 LEU B N 1
ATOM 4217 C CA . LEU B 1 139 ? 25.094 39.685 -6.619 1.00 17.98 138 LEU B CA 1
ATOM 4218 C C . LEU B 1 139 ? 23.887 38.770 -6.505 1.00 17.88 138 LEU B C 1
ATOM 4219 O O . LEU B 1 139 ? 23.285 38.441 -7.503 1.00 18.55 138 LEU B O 1
ATOM 4224 N N . GLY B 1 140 ? 23.533 38.372 -5.290 1.00 17.96 139 GLY B N 1
ATOM 4225 C CA . GLY B 1 140 ? 22.310 37.611 -5.054 1.00 17.87 139 GLY B CA 1
ATOM 4226 C C . GLY B 1 140 ? 21.051 38.445 -4.920 1.00 17.60 139 GLY B C 1
ATOM 4227 O O . GLY B 1 140 ? 19.976 37.894 -4.712 1.00 17.64 139 GLY B O 1
ATOM 4228 N N . GLY B 1 141 ? 21.180 39.760 -5.052 1.00 17.79 140 GLY B N 1
ATOM 4229 C CA . GLY B 1 141 ? 20.058 40.682 -4.983 1.00 17.78 140 GLY B CA 1
ATOM 4230 C C . GLY B 1 141 ? 19.682 41.090 -3.565 1.00 17.52 140 GLY B C 1
ATOM 4231 O O . GLY B 1 141 ? 18.588 41.592 -3.339 1.00 16.82 140 GLY B O 1
ATOM 4232 N N . GLY B 1 142 ? 20.591 40.866 -2.614 1.00 17.41 141 GLY B N 1
ATOM 4233 C CA . GLY B 1 142 ? 20.358 41.218 -1.216 1.00 17.12 141 GLY B CA 1
ATOM 4234 C C . GLY B 1 142 ? 20.931 42.574 -0.840 1.00 17.58 141 GLY B C 1
ATOM 4235 O O . GLY B 1 142 ? 21.624 43.234 -1.627 1.00 16.15 141 GLY B O 1
ATOM 4236 N N . GLU B 1 143 ? 20.630 42.976 0.386 1.00 17.36 142 GLU B N 1
ATOM 4237 C CA . GLU B 1 143 ? 21.124 44.203 0.963 1.00 17.89 142 GLU B CA 1
ATOM 4238 C C . GLU B 1 143 ? 22.069 43.825 2.102 1.00 17.59 142 GLU B C 1
ATOM 4239 O O . GLU B 1 143 ? 21.663 43.128 3.037 1.00 17.41 142 GLU B O 1
ATOM 4245 N N . ILE B 1 144 ? 23.320 44.278 2.033 1.00 17.84 143 ILE B N 1
ATOM 4246 C CA . ILE B 1 144 ? 24.321 43.945 3.049 1.00 17.91 143 ILE B CA 1
ATOM 4247 C C . ILE B 1 144 ? 24.235 44.890 4.254 1.00 18.02 143 ILE B C 1
ATOM 4248 O O . ILE B 1 144 ? 24.058 46.092 4.103 1.00 18.91 143 ILE B O 1
ATOM 4253 N N . HIS B 1 145 ? 24.282 44.319 5.454 1.00 17.93 144 HIS B N 1
ATOM 4254 C CA . HIS B 1 145 ? 24.323 45.066 6.698 1.00 17.58 144 HIS B CA 1
ATOM 4255 C C . HIS B 1 145 ? 25.471 44.565 7.565 1.00 18.18 144 HIS B C 1
ATOM 4256 O O . HIS B 1 145 ? 25.900 43.402 7.450 1.00 17.76 144 HIS B O 1
ATOM 4263 N N . PHE B 1 146 ? 25.981 45.454 8.409 1.00 17.97 145 PHE B N 1
ATOM 4264 C CA . PHE B 1 146 ? 27.234 45.226 9.107 1.00 18.32 145 PHE B CA 1
ATOM 4265 C C . PHE B 1 146 ? 27.076 45.304 10.628 1.00 18.81 145 PHE B C 1
ATOM 4266 O O . PHE B 1 146 ? 26.535 46.271 11.174 1.00 19.70 145 PHE B O 1
ATOM 4274 N N . ALA B 1 147 ? 27.512 44.252 11.301 1.00 18.96 146 ALA B N 1
ATOM 4275 C CA . ALA B 1 147 ? 27.615 44.251 12.746 1.00 18.75 146 ALA B CA 1
ATOM 4276 C C . ALA B 1 147 ? 29.062 44.602 13.095 1.00 18.39 146 ALA B C 1
ATOM 4277 O O . ALA B 1 147 ? 29.969 43.793 12.884 1.00 17.71 146 ALA B O 1
ATOM 4279 N N . ASN B 1 148 ? 29.296 45.818 13.590 1.00 18.04 147 ASN B N 1
ATOM 4280 C CA . ASN B 1 148 ? 30.662 46.243 13.923 1.00 19.20 147 ASN B CA 1
ATOM 4281 C C . ASN B 1 148 ? 31.318 45.393 15.018 1.00 19.59 147 ASN B C 1
ATOM 4282 O O . ASN B 1 148 ? 30.653 44.959 15.955 1.00 19.33 147 ASN B O 1
ATOM 4287 N N . CYS B 1 149 ? 32.628 45.186 14.893 1.00 20.34 148 CYS B N 1
ATOM 4288 C CA . CYS B 1 149 ? 33.404 44.413 15.843 1.00 20.63 148 CYS B CA 1
ATOM 4289 C C . CYS B 1 149 ? 34.478 45.267 16.527 1.00 21.81 148 CYS B C 1
ATOM 4290 O O . CYS B 1 149 ? 35.664 45.213 16.151 1.00 21.83 148 CYS B O 1
ATOM 4293 N N . PRO B 1 150 ? 34.087 46.023 17.557 1.00 22.34 149 PRO B N 1
ATOM 4294 C CA . PRO B 1 150 ? 35.051 46.898 18.226 1.00 23.10 149 PRO B CA 1
ATOM 4295 C C . PRO B 1 150 ? 35.917 46.187 19.262 1.00 23.27 149 PRO B C 1
ATOM 4296 O O . PRO B 1 150 ? 35.516 45.171 19.824 1.00 23.09 149 PRO B O 1
ATOM 4300 N N . ALA B 1 151 ? 37.085 46.758 19.534 1.00 24.06 150 ALA B N 1
ATOM 4301 C CA . ALA B 1 151 ? 37.935 46.324 20.639 1.00 24.18 150 ALA B CA 1
ATOM 4302 C C . ALA B 1 151 ? 37.183 46.498 21.959 1.00 24.52 150 ALA B C 1
ATOM 4303 O O . ALA B 1 151 ? 36.298 47.336 22.038 1.00 24.15 150 ALA B O 1
ATOM 4305 N N . PRO B 1 152 ? 37.565 45.741 23.007 1.00 24.91 151 PRO B N 1
ATOM 4306 C CA . PRO B 1 152 ? 38.705 44.825 23.045 1.00 24.98 151 PRO B CA 1
ATOM 4307 C C . PRO B 1 152 ? 38.428 43.384 22.609 1.00 24.75 151 PRO B C 1
ATOM 4308 O O . PRO B 1 152 ? 39.375 42.669 22.299 1.00 25.12 151 PRO B O 1
ATOM 4312 N N . SER B 1 153 ? 37.169 42.949 22.573 1.00 24.24 152 SER B N 1
ATOM 4313 C CA . SER B 1 153 ? 36.874 41.551 22.242 1.00 23.76 152 SER B CA 1
ATOM 4314 C C . SER B 1 153 ? 36.780 41.297 20.730 1.00 22.69 152 SER B C 1
ATOM 4315 O O . SER B 1 153 ? 36.983 40.165 20.272 1.00 22.65 152 SER B O 1
ATOM 4318 N N . PHE B 1 154 ? 36.452 42.341 19.971 1.00 20.97 153 PHE B N 1
ATOM 4319 C CA . PHE B 1 154 ? 36.181 42.244 18.522 1.00 20.69 153 PHE B CA 1
ATOM 4320 C C . PHE B 1 154 ? 35.059 41.278 18.172 1.00 20.44 153 PHE B C 1
ATOM 4321 O O . PHE B 1 154 ? 34.992 40.765 17.050 1.00 21.25 153 PHE B O 1
ATOM 4329 N N . ASN B 1 155 ? 34.172 41.037 19.128 1.00 20.52 154 ASN B N 1
ATOM 4330 C CA . ASN B 1 155 ? 32.969 40.276 18.864 1.00 21.01 154 ASN B CA 1
ATOM 4331 C C . ASN B 1 155 ? 31.955 41.190 18.162 1.00 20.61 154 ASN B C 1
ATOM 4332 O O . ASN B 1 155 ? 31.995 42.411 18.339 1.00 19.86 154 ASN B O 1
ATOM 4337 N N . PRO B 1 156 ? 31.046 40.604 17.369 1.00 20.67 155 PRO B N 1
ATOM 4338 C CA . PRO B 1 156 ? 30.061 41.412 16.643 1.00 21.38 155 PRO B CA 1
ATOM 4339 C C . PRO B 1 156 ? 29.024 42.083 17.559 1.00 22.06 155 PRO B C 1
ATOM 4340 O O . PRO B 1 156 ? 28.490 41.445 18.457 1.00 22.22 155 PRO B O 1
ATOM 4344 N N . ASP B 1 157 ? 28.776 43.371 17.324 1.00 22.48 156 ASP B N 1
ATOM 4345 C CA . ASP B 1 157 ? 27.789 44.146 18.068 1.00 23.26 156 ASP B CA 1
ATOM 4346 C C . ASP B 1 157 ? 26.449 44.076 17.332 1.00 23.17 156 ASP B C 1
ATOM 4347 O O . ASP B 1 157 ? 26.181 44.876 16.461 1.00 22.43 156 ASP B O 1
ATOM 4352 N N . TRP B 1 158 ? 25.611 43.113 17.703 1.00 23.69 157 TRP B N 1
ATOM 4353 C CA . TRP B 1 158 ? 24.369 42.846 16.977 1.00 24.39 157 TRP B CA 1
ATOM 4354 C C . TRP B 1 158 ? 23.325 43.926 17.242 1.00 25.29 157 TRP B C 1
ATOM 4355 O O . TRP B 1 158 ? 22.451 44.159 16.407 1.00 24.86 157 TRP B O 1
ATOM 4366 N N . ARG B 1 159 ? 23.447 44.588 18.396 1.00 26.68 158 ARG B N 1
ATOM 4367 C CA . ARG B 1 159 ? 22.523 45.633 18.850 1.00 27.42 158 ARG B CA 1
ATOM 4368 C C . ARG B 1 159 ? 22.463 46.835 17.919 1.00 27.86 158 ARG B C 1
ATOM 4369 O O . ARG B 1 159 ? 21.478 47.561 17.913 1.00 28.25 158 ARG B O 1
ATOM 4371 N N . SER B 1 160 ? 23.508 47.052 17.129 1.00 28.17 159 SER B N 1
ATOM 4372 C CA . SER B 1 160 ? 23.510 48.141 16.164 1.00 28.23 159 SER B CA 1
ATOM 4373 C C . SER B 1 160 ? 22.514 47.909 15.022 1.00 27.98 159 SER B C 1
ATOM 4374 O O . SER B 1 160 ? 22.117 48.853 14.347 1.00 28.68 159 SER B O 1
ATOM 4377 N N . ILE B 1 161 ? 22.118 46.656 14.807 1.00 26.58 160 ILE B N 1
ATOM 4378 C CA . ILE B 1 161 ? 21.217 46.301 13.717 1.00 25.96 160 ILE B CA 1
ATOM 4379 C C . ILE B 1 161 ? 19.767 46.481 14.190 1.00 24.97 160 ILE B C 1
ATOM 4380 O O . ILE B 1 161 ? 19.361 45.916 15.206 1.00 24.61 160 ILE B O 1
ATOM 4385 N N . SER B 1 162 ? 18.993 47.273 13.459 1.00 24.06 161 SER B N 1
ATOM 4386 C CA . SER B 1 162 ? 17.601 47.555 13.829 1.00 23.54 161 SER B CA 1
ATOM 4387 C C . SER B 1 162 ? 16.667 46.358 13.677 1.00 23.27 161 SER B C 1
ATOM 4388 O O . SER B 1 162 ? 16.956 45.398 12.936 1.00 22.69 161 SER B O 1
ATOM 4391 N N . GLU B 1 163 ? 15.527 46.459 14.355 1.00 22.20 162 GLU B N 1
ATOM 4392 C CA A GLU B 1 163 ? 14.502 45.424 14.318 0.50 22.30 162 GLU B CA 1
ATOM 4393 C CA B GLU B 1 163 ? 14.496 45.427 14.312 0.50 22.38 162 GLU B CA 1
ATOM 4394 C C . GLU B 1 163 ? 13.969 45.253 12.896 1.00 21.96 162 GLU B C 1
ATOM 4395 O O . GLU B 1 163 ? 13.660 44.147 12.479 1.00 21.89 162 GLU B O 1
ATOM 4406 N N . GLU B 1 164 ? 13.882 46.364 12.168 1.00 21.90 163 GLU B N 1
ATOM 4407 C CA . GLU B 1 164 ? 13.389 46.395 10.788 1.00 21.95 163 GLU B CA 1
ATOM 4408 C C . GLU B 1 164 ? 14.295 45.576 9.863 1.00 21.23 163 GLU B C 1
ATOM 4409 O O . GLU B 1 164 ? 13.805 44.845 8.997 1.00 21.77 163 GLU B O 1
ATOM 4415 N N . VAL B 1 165 ? 15.605 45.702 10.051 1.00 20.44 164 VAL B N 1
ATOM 4416 C CA . VAL B 1 165 ? 16.580 44.914 9.277 1.00 19.71 164 VAL B CA 1
ATOM 4417 C C . VAL B 1 165 ? 16.552 43.439 9.703 1.00 19.02 164 VAL B C 1
ATOM 4418 O O . VAL B 1 165 ? 16.549 42.547 8.862 1.00 18.51 164 VAL B O 1
ATOM 4422 N N . TRP B 1 166 ? 16.511 43.190 11.006 1.00 18.97 165 TRP B N 1
ATOM 4423 C CA . TRP B 1 166 ? 16.433 41.825 11.510 1.00 19.10 165 TRP B CA 1
ATOM 4424 C C . TRP B 1 166 ? 15.236 41.085 10.953 1.00 19.04 165 TRP B C 1
ATOM 4425 O O . TRP B 1 166 ? 15.345 39.913 10.621 1.00 19.15 165 TRP B O 1
ATOM 4436 N N . LYS B 1 167 ? 14.102 41.764 10.835 1.00 19.45 166 LYS B N 1
ATOM 4437 C CA . LYS B 1 167 ? 12.885 41.142 10.311 1.00 19.87 166 LYS B CA 1
ATOM 4438 C C . LYS B 1 167 ? 12.986 40.665 8.854 1.00 19.43 166 LYS B C 1
ATOM 4439 O O . LYS B 1 167 ? 12.209 39.820 8.438 1.00 20.63 166 LYS B O 1
ATOM 4445 N N . ARG B 1 168 ? 13.929 41.175 8.074 1.00 18.37 167 ARG B N 1
ATOM 4446 C CA . ARG B 1 168 ? 14.094 40.665 6.712 1.00 17.52 167 ARG B CA 1
ATOM 4447 C C . ARG B 1 168 ? 15.470 40.058 6.470 1.00 16.41 167 ARG B C 1
ATOM 4448 O O . ARG B 1 168 ? 15.864 39.849 5.323 1.00 15.89 167 ARG B O 1
ATOM 4456 N N . THR B 1 169 ? 16.166 39.720 7.560 1.00 15.53 168 THR B N 1
ATOM 4457 C CA . THR B 1 169 ? 17.493 39.110 7.495 1.00 14.66 168 THR B CA 1
ATOM 4458 C C . THR B 1 169 ? 17.366 37.604 7.240 1.00 14.72 168 THR B C 1
ATOM 4459 O O . THR B 1 169 ? 16.748 36.876 8.014 1.00 14.41 168 THR B O 1
ATOM 4463 N N . LYS B 1 170 ? 17.946 37.147 6.136 1.00 14.22 169 LYS B N 1
ATOM 4464 C CA . LYS B 1 170 ? 17.831 35.756 5.721 1.00 14.82 169 LYS B CA 1
ATOM 4465 C C . LYS B 1 170 ? 19.032 34.921 6.159 1.00 14.48 169 LYS B C 1
ATOM 4466 O O . LYS B 1 170 ? 18.930 33.700 6.321 1.00 14.01 169 LYS B O 1
ATOM 4472 N N . LEU B 1 171 ? 20.168 35.584 6.348 1.00 14.12 170 LEU B N 1
ATOM 4473 C CA . LEU B 1 171 ? 21.404 34.901 6.723 1.00 14.38 170 LEU B CA 1
ATOM 4474 C C . LEU B 1 171 ? 22.313 35.835 7.489 1.00 14.14 170 LEU B C 1
ATOM 4475 O O . LEU B 1 171 ? 22.321 37.035 7.275 1.00 14.98 170 LEU B O 1
ATOM 4480 N N . VAL B 1 172 ? 23.048 35.268 8.425 1.00 14.62 171 VAL B N 1
ATOM 4481 C CA . VAL B 1 172 ? 24.071 35.965 9.195 1.00 14.78 171 VAL B CA 1
ATOM 4482 C C . VAL B 1 172 ? 25.360 35.191 9.021 1.00 14.66 171 VAL B C 1
ATOM 4483 O O . VAL B 1 172 ? 25.357 33.952 9.116 1.00 14.07 171 VAL B O 1
ATOM 4487 N N . PHE B 1 173 ? 26.444 35.907 8.714 1.00 14.21 172 PHE B N 1
ATOM 4488 C CA . PHE B 1 173 ? 27.778 35.332 8.699 1.00 14.83 172 PHE B CA 1
ATOM 4489 C C . PHE B 1 173 ? 28.465 35.512 10.049 1.00 14.48 172 PHE B C 1
ATOM 4490 O O . PHE B 1 173 ? 28.403 36.582 10.665 1.00 14.13 172 PHE B O 1
ATOM 4498 N N . VAL B 1 174 ? 29.152 34.459 10.468 1.00 14.37 173 VAL B N 1
ATOM 4499 C CA . VAL B 1 174 ? 30.128 34.529 11.551 1.00 14.14 173 VAL B CA 1
ATOM 4500 C C . VAL B 1 174 ? 31.445 34.052 10.962 1.00 14.79 173 VAL B C 1
ATOM 4501 O O . VAL B 1 174 ? 31.477 33.047 10.258 1.00 14.16 173 VAL B O 1
ATOM 4505 N N . CYS B 1 175 ? 32.534 34.755 11.259 1.00 14.34 174 CYS B N 1
ATOM 4506 C CA . CYS B 1 175 ? 33.874 34.314 10.838 1.00 14.47 174 CYS B CA 1
ATOM 4507 C C . CYS B 1 175 ? 34.682 34.094 12.105 1.00 14.27 174 CYS B C 1
ATOM 4508 O O . CYS B 1 175 ? 34.997 35.051 12.823 1.00 13.87 174 CYS B O 1
ATOM 4511 N N . SER B 1 176 ? 35.028 32.828 12.367 1.00 13.88 175 SER B N 1
ATOM 4512 C CA . SER B 1 176 ? 35.609 32.426 13.652 1.00 13.85 175 SER B CA 1
ATOM 4513 C C . SER B 1 176 ? 36.516 31.215 13.482 1.00 14.54 175 SER B C 1
ATOM 4514 O O . SER B 1 176 ? 36.041 30.127 13.153 1.00 15.59 175 SER B O 1
ATOM 4517 N N . PRO B 1 177 ? 37.823 31.380 13.699 1.00 14.87 176 PRO B N 1
ATOM 4518 C CA . PRO B 1 177 ? 38.534 32.607 14.075 1.00 15.34 176 PRO B CA 1
ATOM 4519 C C . PRO B 1 177 ? 38.395 33.708 13.022 1.00 15.63 176 PRO B C 1
ATOM 4520 O O . PRO B 1 177 ? 38.330 33.424 11.832 1.00 15.90 176 PRO B O 1
ATOM 4524 N N . ASN B 1 178 ? 38.351 34.961 13.465 1.00 15.42 177 ASN B N 1
ATOM 4525 C CA . ASN B 1 178 ? 38.070 36.059 12.569 1.00 14.55 177 ASN B CA 1
ATOM 4526 C C . ASN B 1 178 ? 39.277 36.503 11.728 1.00 15.08 177 ASN B C 1
ATOM 4527 O O . ASN B 1 178 ? 40.405 36.600 12.219 1.00 14.72 177 ASN B O 1
ATOM 4532 N N . ASN B 1 179 ? 39.013 36.766 10.452 1.00 15.17 178 ASN B N 1
ATOM 4533 C CA . ASN B 1 179 ? 39.905 37.536 9.608 1.00 15.98 178 ASN B CA 1
ATOM 4534 C C . ASN B 1 179 ? 39.277 38.920 9.497 1.00 16.39 178 ASN B C 1
ATOM 4535 O O . ASN B 1 179 ? 38.209 39.055 8.905 1.00 16.56 178 ASN B O 1
ATOM 4540 N N . PRO B 1 180 ? 39.926 39.966 10.046 1.00 16.43 179 PRO B N 1
ATOM 4541 C CA . PRO B 1 180 ? 41.295 40.094 10.506 1.00 16.87 179 PRO B CA 1
ATOM 4542 C C . PRO B 1 180 ? 41.591 40.013 11.990 1.00 17.05 179 PRO B C 1
ATOM 4543 O O . PRO B 1 180 ? 42.774 39.972 12.338 1.00 17.81 179 PRO B O 1
ATOM 4547 N N . SER B 1 181 ? 40.581 39.990 12.864 1.00 16.21 180 SER B N 1
ATOM 4548 C CA . SER B 1 181 ? 40.844 40.263 14.282 1.00 16.22 180 SER B CA 1
ATOM 4549 C C . SER B 1 181 ? 41.409 39.102 15.077 1.00 16.53 180 SER B C 1
ATOM 4550 O O . SER B 1 181 ? 41.875 39.307 16.175 1.00 16.65 180 SER B O 1
ATOM 4553 N N . GLY B 1 182 ? 41.349 37.888 14.532 1.00 16.90 181 GLY B N 1
ATOM 4554 C CA . GLY B 1 182 ? 41.772 36.677 15.237 1.00 16.96 181 GLY B CA 1
ATOM 4555 C C . GLY B 1 182 ? 40.783 36.178 16.273 1.00 17.91 181 GLY B C 1
ATOM 4556 O O . GLY B 1 182 ? 40.980 35.100 16.854 1.00 19.16 181 GLY B O 1
ATOM 4557 N N . SER B 1 183 ? 39.698 36.922 16.489 1.00 17.52 182 SER B N 1
ATOM 4558 C CA . SER B 1 183 ? 38.783 36.648 17.588 1.00 17.57 182 SER B CA 1
ATOM 4559 C C . SER B 1 183 ? 38.018 35.346 17.354 1.00 16.58 182 SER B C 1
ATOM 4560 O O . SER B 1 183 ? 37.551 35.087 16.244 1.00 16.51 182 SER B O 1
ATOM 4563 N N . VAL B 1 184 ? 37.893 34.538 18.398 1.00 15.46 183 VAL B N 1
ATOM 4564 C CA . VAL B 1 184 ? 37.070 33.325 18.354 1.00 14.81 183 VAL B CA 1
ATOM 4565 C C . VAL B 1 184 ? 35.810 33.553 19.153 1.00 14.83 183 VAL B C 1
ATOM 4566 O O . VAL B 1 184 ? 35.863 33.816 20.351 1.00 14.79 183 VAL B O 1
ATOM 4570 N N . LEU B 1 185 ? 34.677 33.471 18.485 1.00 14.68 184 LEU B N 1
ATOM 4571 C CA . LEU B 1 185 ? 33.404 33.663 19.144 1.00 14.66 184 LEU B CA 1
ATOM 4572 C C . LEU B 1 185 ? 33.224 32.612 20.225 1.00 14.62 184 LEU B C 1
ATOM 4573 O O . LEU B 1 185 ? 33.360 31.429 19.987 1.00 14.45 184 LEU B O 1
ATOM 4578 N N . ASP B 1 186 ? 32.929 33.055 21.431 1.00 15.25 185 ASP B N 1
ATOM 4579 C CA . ASP B 1 186 ? 32.892 32.137 22.573 1.00 15.83 185 ASP B CA 1
ATOM 4580 C C . ASP B 1 186 ? 31.458 31.663 22.839 1.00 15.41 185 ASP B C 1
ATOM 4581 O O . ASP B 1 186 ? 30.557 31.954 22.054 1.00 15.19 185 ASP B O 1
ATOM 4586 N N . LEU B 1 187 ? 31.249 30.885 23.899 1.00 15.67 186 LEU B N 1
ATOM 4587 C CA . LEU B 1 187 ? 29.905 30.342 24.167 1.00 16.08 186 LEU B CA 1
ATOM 4588 C C . LEU B 1 187 ? 28.870 31.433 24.369 1.00 16.24 186 LEU B C 1
ATOM 4589 O O . LEU B 1 187 ? 27.740 31.325 23.904 1.00 16.06 186 LEU B O 1
ATOM 4594 N N . ASP B 1 188 ? 29.253 32.486 25.071 1.00 16.60 187 ASP B N 1
ATOM 4595 C CA A ASP B 1 188 ? 28.318 33.595 25.276 0.50 16.74 187 ASP B CA 1
ATOM 4596 C CA B ASP B 1 188 ? 28.355 33.604 25.301 0.50 16.96 187 ASP B CA 1
ATOM 4597 C C . ASP B 1 188 ? 27.965 34.273 23.981 1.00 16.52 187 ASP B C 1
ATOM 4598 O O . ASP B 1 188 ? 26.813 34.645 23.784 1.00 16.24 187 ASP B O 1
ATOM 4607 N N . GLY B 1 189 ? 28.948 34.451 23.097 1.00 15.90 188 GLY B N 1
ATOM 4608 C CA . GLY B 1 189 ? 28.683 35.043 21.792 1.00 15.21 188 GLY B CA 1
ATOM 4609 C C . GLY B 1 189 ? 27.793 34.174 20.917 1.00 14.89 188 GLY B C 1
ATOM 4610 O O . GLY B 1 189 ? 26.907 34.687 20.244 1.00 13.70 188 GLY B O 1
ATOM 4611 N N . TRP B 1 190 ? 28.035 32.856 20.929 1.00 14.27 189 TRP B N 1
ATOM 4612 C CA . TRP B 1 190 ? 27.189 31.915 20.193 1.00 14.69 189 TRP B CA 1
ATOM 4613 C C . TRP B 1 190 ? 25.762 31.895 20.754 1.00 15.31 189 TRP B C 1
ATOM 4614 O O . TRP B 1 190 ? 24.801 31.920 19.985 1.00 14.76 189 TRP B O 1
ATOM 4625 N N . LYS B 1 191 ? 25.623 31.883 22.076 1.00 16.08 190 LYS B N 1
ATOM 4626 C CA . LYS B 1 191 ? 24.286 31.903 22.677 1.00 16.95 190 LYS B CA 1
ATOM 4627 C C . LYS B 1 191 ? 23.522 33.156 22.231 1.00 17.03 190 LYS B C 1
ATOM 4628 O O . LYS B 1 191 ? 22.347 33.092 21.919 1.00 16.99 190 LYS B O 1
ATOM 4634 N N . GLU B 1 192 ? 24.205 34.294 22.183 1.00 17.24 191 GLU B N 1
ATOM 4635 C CA . GLU B 1 192 ? 23.566 35.516 21.724 1.00 17.66 191 GLU B CA 1
ATOM 4636 C C . GLU B 1 192 ? 23.034 35.405 20.292 1.00 17.02 191 GLU B C 1
ATOM 4637 O O . GLU B 1 192 ? 21.916 35.845 20.004 1.00 16.00 191 GLU B O 1
ATOM 4643 N N . VAL B 1 193 ? 23.823 34.828 19.388 1.00 17.13 192 VAL B N 1
ATOM 4644 C CA . VAL B 1 193 ? 23.388 34.724 17.993 1.00 17.11 192 VAL B CA 1
ATOM 4645 C C . VAL B 1 193 ? 22.289 33.648 17.827 1.00 16.59 192 VAL B C 1
ATOM 4646 O O . VAL B 1 193 ? 21.356 33.833 17.046 1.00 16.00 192 VAL B O 1
ATOM 4650 N N . PHE B 1 194 ? 22.390 32.548 18.575 1.00 16.10 193 PHE B N 1
ATOM 4651 C CA . PHE B 1 194 ? 21.330 31.539 18.605 1.00 16.00 193 PHE B CA 1
ATOM 4652 C C . PHE B 1 194 ? 19.996 32.101 19.141 1.00 16.17 193 PHE B C 1
ATOM 4653 O O . PHE B 1 194 ? 18.924 31.766 18.630 1.00 15.15 193 PHE B O 1
ATOM 4661 N N . ASP B 1 195 ? 20.061 32.955 20.163 1.00 16.28 194 ASP B N 1
ATOM 4662 C CA . ASP B 1 195 ? 18.860 33.626 20.663 1.00 16.43 194 ASP B CA 1
ATOM 4663 C C . ASP B 1 195 ? 18.268 34.545 19.588 1.00 16.16 194 ASP B C 1
ATOM 4664 O O . ASP B 1 195 ? 17.046 34.577 19.402 1.00 15.77 194 ASP B O 1
ATOM 4669 N N . LEU B 1 196 ? 19.122 35.268 18.866 1.00 15.62 195 LEU B N 1
ATOM 4670 C CA . LEU B 1 196 ? 18.629 36.106 17.754 1.00 15.65 195 LEU B CA 1
ATOM 4671 C C . LEU B 1 196 ? 17.988 35.253 16.653 1.00 15.13 195 LEU B C 1
ATOM 4672 O O . LEU B 1 196 ? 16.989 35.658 16.040 1.00 14.25 195 LEU B O 1
ATOM 4677 N N . GLN B 1 197 ? 18.559 34.075 16.404 1.00 15.44 196 GLN B N 1
ATOM 4678 C CA . GLN B 1 197 ? 18.034 33.166 15.381 1.00 15.28 196 GLN B CA 1
ATOM 4679 C C . GLN B 1 197 ? 16.660 32.646 15.779 1.00 15.72 196 GLN B C 1
ATOM 4680 O O . GLN B 1 197 ? 15.773 32.540 14.948 1.00 14.93 196 GLN B O 1
ATOM 4686 N N . ASP B 1 198 ? 16.482 32.317 17.054 1.00 16.52 197 ASP B N 1
ATOM 4687 C CA . ASP B 1 198 ? 15.172 31.908 17.530 1.00 16.69 197 ASP B CA 1
ATOM 4688 C C . ASP B 1 198 ? 14.157 33.022 17.341 1.00 16.83 197 ASP B C 1
ATOM 4689 O O . ASP B 1 198 ? 13.016 32.751 17.018 1.00 16.23 197 ASP B O 1
ATOM 4694 N N . LYS B 1 199 ? 14.576 34.268 17.545 1.00 16.66 198 LYS B N 1
ATOM 4695 C CA . LYS B 1 199 ? 13.687 35.413 17.367 1.00 17.45 198 LYS B CA 1
ATOM 4696 C C . LYS B 1 199 ? 13.329 35.700 15.897 1.00 17.26 198 LYS B C 1
ATOM 4697 O O . LYS B 1 199 ? 12.178 36.011 15.590 1.00 17.97 198 LYS B O 1
ATOM 4703 N N . TYR B 1 200 ? 14.293 35.571 14.996 1.00 17.04 199 TYR B N 1
ATOM 4704 C CA . TYR B 1 200 ? 14.158 36.109 13.632 1.00 17.29 199 TYR B CA 1
ATOM 4705 C C . TYR B 1 200 ? 14.252 35.084 12.497 1.00 17.25 199 TYR B C 1
ATOM 4706 O O . TYR B 1 200 ? 13.823 35.365 11.377 1.00 17.58 199 TYR B O 1
ATOM 4715 N N . GLY B 1 201 ? 14.801 33.904 12.770 1.00 17.06 200 GLY B N 1
ATOM 4716 C CA . GLY B 1 201 ? 14.682 32.771 11.846 1.00 16.70 200 GLY B CA 1
ATOM 4717 C C . GLY B 1 201 ? 15.664 32.724 10.677 1.00 16.72 200 GLY B C 1
ATOM 4718 O O . GLY B 1 201 ? 15.475 31.940 9.743 1.00 17.15 200 GLY B O 1
ATOM 4719 N N . PHE B 1 202 ? 16.716 33.537 10.728 1.00 15.61 201 PHE B N 1
ATOM 4720 C CA . PHE B 1 202 ? 17.780 33.511 9.714 1.00 15.41 201 PHE B CA 1
ATOM 4721 C C . PHE B 1 202 ? 18.631 32.248 9.794 1.00 14.89 201 PHE B C 1
ATOM 4722 O O . PHE B 1 202 ? 18.659 31.556 10.808 1.00 15.23 201 PHE B O 1
ATOM 4730 N N . ILE B 1 203 ? 19.321 31.961 8.702 1.00 15.07 202 ILE B N 1
ATOM 4731 C CA . ILE B 1 203 ? 20.335 30.904 8.662 1.00 15.01 202 ILE B CA 1
ATOM 4732 C C . ILE B 1 203 ? 21.654 31.477 9.177 1.00 15.23 202 ILE B C 1
ATOM 4733 O O . ILE B 1 203 ? 21.948 32.657 8.948 1.00 14.82 202 ILE B O 1
ATOM 4738 N N . ILE B 1 204 ? 22.428 30.657 9.897 1.00 15.05 203 ILE B N 1
ATOM 4739 C CA . ILE B 1 204 ? 23.795 31.008 10.294 1.00 14.25 203 ILE B CA 1
ATOM 4740 C C . ILE B 1 204 ? 24.794 30.242 9.441 1.00 14.05 203 ILE B C 1
ATOM 4741 O O . ILE B 1 204 ? 24.722 29.004 9.335 1.00 13.83 203 ILE B O 1
ATOM 4746 N N . ALA B 1 205 ? 25.692 30.990 8.803 1.00 14.05 204 ALA B N 1
ATOM 4747 C CA . ALA B 1 205 ? 26.823 30.447 8.031 1.00 13.68 204 ALA B CA 1
ATOM 4748 C C . ALA B 1 205 ? 28.088 30.834 8.774 1.00 14.16 204 ALA B C 1
ATOM 4749 O O . ALA B 1 205 ? 28.413 32.030 8.885 1.00 14.70 204 ALA B O 1
ATOM 4751 N N . SER B 1 206 ? 28.794 29.841 9.293 1.00 13.95 205 SER B N 1
ATOM 4752 C CA . SER B 1 206 ? 30.007 30.075 10.086 1.00 13.86 205 SER B CA 1
ATOM 4753 C C . SER B 1 206 ? 31.245 29.666 9.285 1.00 14.02 205 SER B C 1
ATOM 4754 O O . SER B 1 206 ? 31.416 28.497 8.917 1.00 14.61 205 SER B O 1
ATOM 4757 N N . ASP B 1 207 ? 32.079 30.664 8.988 1.00 14.16 206 ASP B N 1
ATOM 4758 C CA . ASP B 1 207 ? 33.295 30.506 8.200 1.00 13.80 206 ASP B CA 1
ATOM 4759 C C . ASP B 1 207 ? 34.425 30.201 9.173 1.00 14.15 206 ASP B C 1
ATOM 4760 O O . ASP B 1 207 ? 34.882 31.083 9.902 1.00 14.03 206 ASP B O 1
ATOM 4765 N N . GLU B 1 208 ? 34.829 28.930 9.215 1.00 14.24 207 GLU B N 1
ATOM 4766 C CA . GLU B 1 208 ? 35.763 28.422 10.220 1.00 14.46 207 GLU B CA 1
ATOM 4767 C C . GLU B 1 208 ? 37.077 27.945 9.597 1.00 15.08 207 GLU B C 1
ATOM 4768 O O . GLU B 1 208 ? 37.771 27.091 10.167 1.00 14.99 207 GLU B O 1
ATOM 4774 N N . CYS B 1 209 ? 37.451 28.515 8.445 1.00 14.61 208 CYS B N 1
ATOM 4775 C CA . CYS B 1 209 ? 38.669 28.077 7.755 1.00 15.71 208 CYS B CA 1
ATOM 4776 C C . CYS B 1 209 ? 39.965 28.252 8.542 1.00 15.11 208 CYS B C 1
ATOM 4777 O O . CYS B 1 209 ? 40.964 27.669 8.164 1.00 14.94 208 CYS B O 1
ATOM 4780 N N . TYR B 1 210 ? 39.965 29.057 9.598 1.00 14.83 209 TYR B N 1
ATOM 4781 C CA . TYR B 1 210 ? 41.173 29.229 10.450 1.00 15.43 209 TYR B CA 1
ATOM 4782 C C . TYR B 1 210 ? 41.202 28.372 11.729 1.00 15.55 209 TYR B C 1
ATOM 4783 O O . TYR B 1 210 ? 42.057 28.597 12.603 1.00 15.71 209 TYR B O 1
ATOM 4792 N N . SER B 1 211 ? 40.304 27.389 11.826 1.00 14.87 210 SER B N 1
ATOM 4793 C CA . SER B 1 211 ? 40.103 26.614 13.077 1.00 15.28 210 SER B CA 1
ATOM 4794 C C . SER B 1 211 ? 41.352 25.892 13.561 1.00 14.67 210 SER B C 1
ATOM 4795 O O . SER B 1 211 ? 41.474 25.631 14.762 1.00 14.26 210 SER B O 1
ATOM 4798 N N . GLU B 1 212 ? 42.269 25.557 12.639 1.00 15.20 211 GLU B N 1
ATOM 4799 C CA . GLU B 1 212 ? 43.484 24.810 13.005 1.00 15.56 211 GLU B CA 1
ATOM 4800 C C . GLU B 1 212 ? 44.711 25.672 13.275 1.00 16.11 211 GLU B C 1
ATOM 4801 O O . GLU B 1 212 ? 45.781 25.148 13.610 1.00 15.55 211 GLU B O 1
ATOM 4807 N N . ILE B 1 213 ? 44.556 26.982 13.158 1.00 16.34 212 ILE B N 1
ATOM 4808 C CA . ILE B 1 213 ? 45.682 27.897 13.358 1.00 15.93 212 ILE B CA 1
ATOM 4809 C C . ILE B 1 213 ? 45.509 28.532 14.718 1.00 15.36 212 ILE B C 1
ATOM 4810 O O . ILE B 1 213 ? 44.800 29.545 14.863 1.00 15.55 212 ILE B O 1
ATOM 4815 N N . TYR B 1 214 ? 46.117 27.914 15.723 1.00 15.82 213 TYR B N 1
ATOM 4816 C CA . TYR B 1 214 ? 45.943 28.331 17.106 1.00 16.14 213 TYR B CA 1
ATOM 4817 C C . TYR B 1 214 ? 47.179 28.025 17.952 1.00 17.22 213 TYR B C 1
ATOM 4818 O O . TYR B 1 214 ? 48.135 27.393 17.479 1.00 16.60 213 TYR B O 1
ATOM 4827 N N . PHE B 1 215 ? 47.157 28.467 19.201 1.00 18.37 214 PHE B N 1
ATOM 4828 C CA . PHE B 1 215 ? 48.351 28.432 20.045 1.00 20.10 214 PHE B CA 1
ATOM 4829 C C . PHE B 1 215 ? 48.177 27.540 21.257 1.00 21.26 214 PHE B C 1
ATOM 4830 O O . PHE B 1 215 ? 47.084 27.427 21.779 1.00 20.86 214 PHE B O 1
ATOM 4838 N N . ASP B 1 216 ? 49.267 26.884 21.673 1.00 23.60 215 ASP B N 1
ATOM 4839 C CA . ASP B 1 216 ? 49.359 26.217 22.991 1.00 24.80 215 ASP B CA 1
ATOM 4840 C C . ASP B 1 216 ? 48.163 25.389 23.371 1.00 24.97 215 ASP B C 1
ATOM 4841 O O . ASP B 1 216 ? 47.707 25.488 24.509 1.00 26.30 215 ASP B O 1
ATOM 4846 N N . GLY B 1 217 ? 47.643 24.591 22.451 1.00 24.15 216 GLY B N 1
ATOM 4847 C CA . GLY B 1 217 ? 46.511 23.718 22.777 1.00 24.21 216 GLY B CA 1
ATOM 4848 C C . GLY B 1 217 ? 45.146 24.377 23.002 1.00 22.97 216 GLY B C 1
ATOM 4849 O O . GLY B 1 217 ? 44.209 23.693 23.388 1.00 23.85 216 GLY B O 1
ATOM 4850 N N . ASN B 1 218 ? 45.039 25.691 22.784 1.00 21.50 217 ASN B N 1
ATOM 4851 C CA A ASN B 1 218 ? 43.782 26.414 22.974 0.50 20.65 217 ASN B CA 1
ATOM 4852 C CA B ASN B 1 218 ? 43.789 26.435 22.965 0.50 20.86 217 ASN B CA 1
ATOM 4853 C C . ASN B 1 218 ? 42.974 26.382 21.668 1.00 20.22 217 ASN B C 1
ATOM 4854 O O . ASN B 1 218 ? 42.988 27.319 20.873 1.00 20.40 217 ASN B O 1
ATOM 4863 N N . LYS B 1 219 ? 42.272 25.275 21.467 1.00 18.90 218 LYS B N 1
ATOM 4864 C CA . LYS B 1 219 ? 41.535 25.017 20.228 1.00 18.71 218 LYS B CA 1
ATOM 4865 C C . LYS B 1 219 ? 40.314 25.925 20.100 1.00 17.30 218 LYS B C 1
ATOM 4866 O O . LYS B 1 219 ? 39.514 26.005 21.031 1.00 17.44 218 LYS B O 1
ATOM 4872 N N . PRO B 1 220 ? 40.148 26.602 18.946 1.00 16.47 219 PRO B N 1
ATOM 4873 C CA . PRO B 1 220 ? 38.936 27.406 18.786 1.00 15.73 219 PRO B CA 1
ATOM 4874 C C . PRO B 1 220 ? 37.626 26.610 18.817 1.00 15.80 219 PRO B C 1
ATOM 4875 O O . PRO B 1 220 ? 37.483 25.591 18.140 1.00 15.57 219 PRO B O 1
ATOM 4879 N N . LEU B 1 221 ? 36.673 27.108 19.586 1.00 15.81 220 LEU B N 1
ATOM 4880 C CA . LEU B 1 221 ? 35.298 26.616 19.558 1.00 15.09 220 LEU B CA 1
ATOM 4881 C C . LEU B 1 221 ? 34.716 26.789 18.158 1.00 15.25 220 LEU B C 1
ATOM 4882 O O . LEU B 1 221 ? 34.920 27.821 17.501 1.00 15.32 220 LEU B O 1
ATOM 4887 N N . GLY B 1 222 ? 34.012 25.765 17.702 1.00 15.15 221 GLY B N 1
ATOM 4888 C CA . GLY B 1 222 ? 33.259 25.826 16.453 1.00 15.01 221 GLY B CA 1
ATOM 4889 C C . GLY B 1 222 ? 31.763 25.953 16.680 1.00 14.86 221 GLY B C 1
ATOM 4890 O O . GLY B 1 222 ? 31.265 25.694 17.776 1.00 14.30 221 GLY B O 1
ATOM 4891 N N . CYS B 1 223 ? 31.045 26.338 15.619 1.00 14.18 222 CYS B N 1
ATOM 4892 C CA A CYS B 1 223 ? 29.595 26.552 15.662 0.50 13.60 222 CYS B CA 1
ATOM 4893 C CA B CYS B 1 223 ? 29.609 26.572 15.732 0.50 14.44 222 CYS B CA 1
ATOM 4894 C C . CYS B 1 223 ? 28.831 25.295 16.061 1.00 13.68 222 CYS B C 1
ATOM 4895 O O . CYS B 1 223 ? 27.945 25.324 16.894 1.00 12.81 222 CYS B O 1
ATOM 4900 N N . LEU B 1 224 ? 29.166 24.177 15.426 1.00 13.69 223 LEU B N 1
ATOM 4901 C CA . LEU B 1 224 ? 28.431 22.951 15.712 1.00 13.57 223 LEU B CA 1
ATOM 4902 C C . LEU B 1 224 ? 28.717 22.450 17.127 1.00 12.88 223 LEU B C 1
ATOM 4903 O O . LEU B 1 224 ? 27.817 21.965 17.818 1.00 12.32 223 LEU B O 1
ATOM 4908 N N . GLN B 1 225 ? 29.970 22.583 17.552 1.00 13.17 224 GLN B N 1
ATOM 4909 C CA . GLN B 1 225 ? 30.363 22.307 18.932 1.00 12.43 224 GLN B CA 1
ATOM 4910 C C . GLN B 1 225 ? 29.621 23.221 19.935 1.00 12.57 224 GLN B C 1
ATOM 4911 O O . GLN B 1 225 ? 29.128 22.754 20.956 1.00 12.97 224 GLN B O 1
ATOM 4917 N N . ALA B 1 226 ? 29.536 24.516 19.636 1.00 12.00 225 ALA B N 1
ATOM 4918 C CA . ALA B 1 226 ? 28.820 25.455 20.491 1.00 11.58 225 ALA B CA 1
ATOM 4919 C C . ALA B 1 226 ? 27.361 25.022 20.636 1.00 11.75 225 ALA B C 1
ATOM 4920 O O . ALA B 1 226 ? 26.816 25.043 21.741 1.00 11.30 225 ALA B O 1
ATOM 4922 N N . ALA B 1 227 ? 26.738 24.638 19.506 1.00 11.56 226 ALA B N 1
ATOM 4923 C CA . ALA B 1 227 ? 25.340 24.170 19.516 1.00 11.36 226 ALA B CA 1
ATOM 4924 C C . ALA B 1 227 ? 25.185 22.956 20.425 1.00 11.65 226 ALA B C 1
ATOM 4925 O O . ALA B 1 227 ? 24.252 22.884 21.240 1.00 11.41 226 ALA B O 1
ATOM 4927 N N . ALA B 1 228 ? 26.104 22.001 20.281 1.00 12.23 227 ALA B N 1
ATOM 4928 C CA . ALA B 1 228 ? 26.092 20.785 21.102 1.00 12.28 227 ALA B CA 1
ATOM 4929 C C . ALA B 1 228 ? 26.265 21.113 22.594 1.00 12.43 227 ALA B C 1
ATOM 4930 O O . ALA B 1 228 ? 25.531 20.610 23.443 1.00 11.83 227 ALA B O 1
ATOM 4932 N N . GLN B 1 229 ? 27.210 21.995 22.901 1.00 13.00 228 GLN B N 1
ATOM 4933 C CA . GLN B 1 229 ? 27.454 22.395 24.289 1.00 13.75 228 GLN B CA 1
ATOM 4934 C C . GLN B 1 229 ? 26.246 23.091 24.935 1.00 13.82 228 GLN B C 1
ATOM 4935 O O . GLN B 1 229 ? 26.039 22.965 26.140 1.00 13.10 228 GLN B O 1
ATOM 4941 N N . LEU B 1 230 ? 25.426 23.752 24.118 1.00 13.91 229 LEU B N 1
ATOM 4942 C CA . LEU B 1 230 ? 24.257 24.480 24.590 1.00 14.09 229 LEU B CA 1
ATOM 4943 C C . LEU B 1 230 ? 22.960 23.678 24.369 1.00 14.43 229 LEU B C 1
ATOM 4944 O O . LEU B 1 230 ? 21.877 24.195 24.586 1.00 14.98 229 LEU B O 1
ATOM 4949 N N . GLY B 1 231 ? 23.082 22.412 23.968 1.00 14.33 230 GLY B N 1
ATOM 4950 C CA . GLY B 1 231 ? 21.928 21.546 23.754 1.00 14.69 230 GLY B CA 1
ATOM 4951 C C . GLY B 1 231 ? 20.998 21.974 22.628 1.00 14.54 230 GLY B C 1
ATOM 4952 O O . GLY B 1 231 ? 19.807 21.703 22.679 1.00 14.85 230 GLY B O 1
ATOM 4953 N N . ARG B 1 232 ? 21.546 22.627 21.608 1.00 14.90 231 ARG B N 1
ATOM 4954 C CA . ARG B 1 232 ? 20.756 23.157 20.511 1.00 15.15 231 ARG B CA 1
ATOM 4955 C C . ARG B 1 232 ? 20.899 22.274 19.288 1.00 15.59 231 ARG B C 1
ATOM 4956 O O . ARG B 1 232 ? 21.996 21.802 18.998 1.00 15.62 231 ARG B O 1
ATOM 4964 N N . SER B 1 233 ? 19.805 22.101 18.548 1.00 15.90 232 SER B N 1
ATOM 4965 C CA . SER B 1 233 ? 19.837 21.388 17.259 1.00 16.04 232 SER B CA 1
ATOM 4966 C C . SER B 1 233 ? 20.621 22.165 16.201 1.00 15.57 232 SER B C 1
ATOM 4967 O O . SER B 1 233 ? 20.950 23.359 16.369 1.00 15.18 232 SER B O 1
ATOM 4970 N N . ARG B 1 234 ? 20.873 21.502 15.086 1.00 15.15 233 ARG B N 1
ATOM 4971 C CA . ARG B 1 234 ? 21.598 22.101 13.965 1.00 15.25 233 ARG B CA 1
ATOM 4972 C C . ARG B 1 234 ? 20.697 22.799 12.959 1.00 15.19 233 ARG B C 1
ATOM 4973 O O . ARG B 1 234 ? 21.143 23.179 11.874 1.00 14.72 233 ARG B O 1
ATOM 4981 N N . GLN B 1 235 ? 19.440 23.001 13.314 1.00 15.30 234 GLN B N 1
ATOM 4982 C CA . GLN B 1 235 ? 18.514 23.636 12.396 1.00 16.04 234 GLN B CA 1
ATOM 4983 C C . GLN B 1 235 ? 19.024 25.031 11.989 1.00 15.43 234 GLN B C 1
ATOM 4984 O O . GLN B 1 235 ? 19.340 25.863 12.838 1.00 13.92 234 GLN B O 1
ATOM 4990 N N . LYS B 1 236 ? 19.130 25.248 10.679 1.00 14.62 235 LYS B N 1
ATOM 4991 C CA . LYS B 1 236 ? 19.538 26.525 10.116 1.00 15.27 235 LYS B CA 1
ATOM 4992 C C . LYS B 1 236 ? 20.970 26.926 10.514 1.00 14.94 235 LYS B C 1
ATOM 4993 O O . LYS B 1 236 ? 21.320 28.116 10.530 1.00 14.55 235 LYS B O 1
ATOM 4999 N N . LEU B 1 237 ? 21.798 25.911 10.784 1.00 15.28 236 LEU B N 1
ATOM 5000 C CA . LEU B 1 237 ? 23.217 26.092 11.055 1.00 15.65 236 LEU B CA 1
ATOM 5001 C C . LEU B 1 237 ? 24.051 25.394 10.006 1.00 15.55 236 LEU B C 1
ATOM 5002 O O . LEU B 1 237 ? 23.847 24.195 9.731 1.00 14.56 236 LEU B O 1
ATOM 5007 N N . LEU B 1 238 ? 25.019 26.120 9.450 1.00 15.28 237 LEU B N 1
ATOM 5008 C CA . LEU B 1 238 ? 25.989 25.514 8.538 1.00 15.12 237 LEU B CA 1
ATOM 5009 C C . LEU B 1 238 ? 27.395 26.015 8.830 1.00 15.23 237 LEU B C 1
ATOM 5010 O O . LEU B 1 238 ? 27.621 27.231 8.925 1.00 14.34 237 LEU B O 1
ATOM 5023 N N . PHE B 1 240 ? 31.305 26.188 7.328 1.00 14.83 239 PHE B N 1
ATOM 5024 C CA . PHE B 1 240 ? 32.070 26.154 6.084 1.00 15.60 239 PHE B CA 1
ATOM 5025 C C . PHE B 1 240 ? 33.527 26.106 6.471 1.00 16.45 239 PHE B C 1
ATOM 5026 O O . PHE B 1 240 ? 33.958 26.905 7.300 1.00 17.44 239 PHE B O 1
ATOM 5034 N N . THR B 1 241 ? 34.275 25.140 5.940 1.00 16.89 240 THR B N 1
ATOM 5035 C CA . THR B 1 241 ? 35.700 25.068 6.221 1.00 16.91 240 THR B CA 1
ATOM 5036 C C . THR B 1 241 ? 36.468 24.586 4.990 1.00 17.20 240 THR B C 1
ATOM 5037 O O . THR B 1 241 ? 35.874 24.301 3.959 1.00 16.94 240 THR B O 1
ATOM 5041 N N . SER B 1 242 ? 37.790 24.507 5.121 1.00 17.11 241 SER B N 1
ATOM 5042 C CA . SER B 1 242 ? 38.666 24.411 3.998 1.00 17.22 241 SER B CA 1
ATOM 5043 C C . SER B 1 242 ? 39.968 23.757 4.412 1.00 16.87 241 SER B C 1
ATOM 5044 O O . SER B 1 242 ? 40.397 23.848 5.574 1.00 16.63 241 SER B O 1
ATOM 5047 N N . LEU B 1 243 ? 40.596 23.112 3.446 1.00 15.83 242 LEU B N 1
ATOM 5048 C CA . LEU B 1 243 ? 41.978 22.648 3.588 1.00 16.22 242 LEU B CA 1
ATOM 5049 C C . LEU B 1 243 ? 43.018 23.731 3.329 1.00 15.38 242 LEU B C 1
ATOM 5050 O O . LEU B 1 243 ? 44.225 23.491 3.559 1.00 15.62 242 LEU B O 1
ATOM 5055 N N . SER B 1 244 ? 42.589 24.916 2.886 1.00 15.39 243 SER B N 1
ATOM 5056 C CA . SER B 1 244 ? 43.529 25.926 2.366 1.00 15.50 243 SER B CA 1
ATOM 5057 C C . SER B 1 244 ? 44.556 26.393 3.404 1.00 16.09 243 SER B C 1
ATOM 5058 O O . SER B 1 244 ? 45.764 26.389 3.134 1.00 15.07 243 SER B O 1
ATOM 5085 N N . ARG B 1 246 ? 44.627 25.198 6.833 1.00 16.31 245 ARG B N 1
ATOM 5086 C CA . ARG B 1 246 ? 44.997 24.045 7.626 1.00 15.80 245 ARG B CA 1
ATOM 5087 C C . ARG B 1 246 ? 46.189 23.251 7.065 1.00 15.91 245 ARG B C 1
ATOM 5088 O O . ARG B 1 246 ? 47.066 22.820 7.836 1.00 14.85 245 ARG B O 1
ATOM 5096 N N . SER B 1 247 ? 46.172 23.028 5.753 1.00 15.20 246 SER B N 1
ATOM 5097 C CA . SER B 1 247 ? 47.038 22.036 5.114 1.00 15.72 246 SER B CA 1
ATOM 5098 C C . SER B 1 247 ? 47.928 22.599 4.002 1.00 15.17 246 SER B C 1
ATOM 5099 O O . SER B 1 247 ? 48.570 21.841 3.270 1.00 15.38 246 SER B O 1
ATOM 5102 N N . ASN B 1 248 ? 47.965 23.923 3.874 1.00 15.76 247 ASN B N 1
ATOM 5103 C CA . ASN B 1 248 ? 48.826 24.594 2.885 1.00 15.38 247 ASN B CA 1
ATOM 5104 C C . ASN B 1 248 ? 48.541 24.153 1.459 1.00 15.52 247 ASN B C 1
ATOM 5105 O O . ASN B 1 248 ? 49.467 23.922 0.643 1.00 15.43 247 ASN B O 1
ATOM 5110 N N . VAL B 1 249 ? 47.261 23.985 1.174 1.00 14.82 248 VAL B N 1
ATOM 5111 C CA . VAL B 1 249 ? 46.833 23.630 -0.169 1.00 14.84 248 VAL B CA 1
ATOM 5112 C C . VAL B 1 249 ? 45.735 24.565 -0.686 1.00 15.93 248 VAL B C 1
ATOM 5113 O O . VAL B 1 249 ? 44.671 24.095 -1.153 1.00 16.64 248 VAL B O 1
ATOM 5117 N N . PRO B 1 250 ? 45.977 25.894 -0.631 1.00 16.24 249 PRO B N 1
ATOM 5118 C CA . PRO B 1 250 ? 44.972 26.785 -1.189 1.00 16.40 249 PRO B CA 1
ATOM 5119 C C . PRO B 1 250 ? 44.674 26.474 -2.654 1.00 16.45 249 PRO B C 1
ATOM 5120 O O . PRO B 1 250 ? 43.563 26.739 -3.120 1.00 16.70 249 PRO B O 1
ATOM 5124 N N . GLY B 1 251 ? 45.653 25.901 -3.355 1.00 15.68 250 GLY B N 1
ATOM 5125 C CA . GLY B 1 251 ? 45.498 25.583 -4.753 1.00 15.91 250 GLY B CA 1
ATOM 5126 C C . GLY B 1 251 ? 44.693 24.328 -5.036 1.00 14.98 250 GLY B C 1
ATOM 5127 O O . GLY B 1 251 ? 44.274 24.125 -6.161 1.00 15.56 250 GLY B O 1
ATOM 5128 N N . LEU B 1 252 ? 44.527 23.458 -4.044 1.00 14.33 251 LEU B N 1
ATOM 5129 C CA . LEU B 1 252 ? 43.774 22.223 -4.245 1.00 14.61 251 LEU B CA 1
ATOM 5130 C C . LEU B 1 252 ? 42.275 22.495 -4.419 1.00 14.34 251 LEU B C 1
ATOM 5131 O O . LEU B 1 252 ? 41.569 21.702 -5.048 1.00 14.78 251 LEU B O 1
ATOM 5136 N N . ARG B 1 253 ? 41.806 23.625 -3.880 1.00 14.45 252 ARG B N 1
ATOM 5137 C CA . ARG B 1 253 ? 40.391 24.000 -3.906 1.00 14.75 252 ARG B CA 1
ATOM 5138 C C . ARG B 1 253 ? 39.501 22.904 -3.296 1.00 14.64 252 ARG B C 1
ATOM 5139 O O . ARG B 1 253 ? 38.699 22.260 -3.994 1.00 14.35 252 ARG B O 1
ATOM 5147 N N . SER B 1 254 ? 39.631 22.716 -1.991 1.00 14.24 253 SER B N 1
ATOM 5148 C CA . SER B 1 254 ? 38.894 21.655 -1.311 1.00 13.91 253 SER B CA 1
ATOM 5149 C C . SER B 1 254 ? 38.541 21.994 0.114 1.00 14.51 253 SER B C 1
ATOM 5150 O O . SER B 1 254 ? 39.403 22.384 0.922 1.00 13.94 253 SER B O 1
ATOM 5153 N N . GLY B 1 255 ? 37.271 21.792 0.432 1.00 14.22 254 GLY B N 1
ATOM 5154 C CA . GLY B 1 255 ? 36.770 21.986 1.784 1.00 14.14 254 GLY B CA 1
ATOM 5155 C C . GLY B 1 255 ? 35.513 21.159 1.963 1.00 14.41 254 GLY B C 1
ATOM 5156 O O . GLY B 1 255 ? 35.266 20.215 1.209 1.00 13.85 254 GLY B O 1
ATOM 5157 N N . PHE B 1 256 ? 34.733 21.503 2.970 1.00 14.78 255 PHE B N 1
ATOM 5158 C CA . PHE B 1 256 ? 33.393 20.922 3.158 1.00 14.74 255 PHE B CA 1
ATOM 5159 C C . PHE B 1 256 ? 32.469 21.910 3.862 1.00 15.10 255 PHE B C 1
ATOM 5160 O O . PHE B 1 256 ? 32.929 22.897 4.465 1.00 13.88 255 PHE B O 1
ATOM 5168 N N . VAL B 1 257 ? 31.171 21.671 3.703 1.00 14.61 256 VAL B N 1
ATOM 5169 C CA . VAL B 1 257 ? 30.123 22.355 4.461 1.00 15.07 256 VAL B CA 1
ATOM 5170 C C . VAL B 1 257 ? 29.409 21.275 5.289 1.00 14.94 256 VAL B C 1
ATOM 5171 O O . VAL B 1 257 ? 29.248 20.133 4.828 1.00 14.47 256 VAL B O 1
ATOM 5175 N N . ALA B 1 258 ? 29.040 21.603 6.530 1.00 14.24 257 ALA B N 1
ATOM 5176 C CA . ALA B 1 258 ? 28.378 20.631 7.404 1.00 14.01 257 ALA B CA 1
ATOM 5177 C C . ALA B 1 258 ? 27.351 21.314 8.289 1.00 14.00 257 ALA B C 1
ATOM 5178 O O . ALA B 1 258 ? 27.532 22.468 8.697 1.00 14.58 257 ALA B O 1
ATOM 5180 N N . GLY B 1 259 ? 26.264 20.594 8.567 1.00 14.03 258 GLY B N 1
ATOM 5181 C CA . GLY B 1 259 ? 25.218 21.063 9.456 1.00 13.97 258 GLY B CA 1
ATOM 5182 C C . GLY B 1 259 ? 23.870 20.548 8.984 1.00 14.37 258 GLY B C 1
ATOM 5183 O O . GLY B 1 259 ? 23.758 19.410 8.526 1.00 14.77 258 GLY B O 1
ATOM 5184 N N . ASP B 1 260 ? 22.863 21.414 9.076 1.00 14.62 259 ASP B N 1
ATOM 5185 C CA . ASP B 1 260 ? 21.460 21.102 8.780 1.00 14.36 259 ASP B CA 1
ATOM 5186 C C . ASP B 1 260 ? 21.276 20.238 7.537 1.00 14.25 259 ASP B C 1
ATOM 5187 O O . ASP B 1 260 ? 21.481 20.708 6.410 1.00 13.26 259 ASP B O 1
ATOM 5192 N N . ALA B 1 261 ? 20.852 18.987 7.752 1.00 14.09 260 ALA B N 1
ATOM 5193 C CA . ALA B 1 261 ? 20.662 18.025 6.668 1.00 15.03 260 ALA B CA 1
ATOM 5194 C C . ALA B 1 261 ? 19.620 18.490 5.654 1.00 15.37 260 ALA B C 1
ATOM 5195 O O . ALA B 1 261 ? 19.727 18.205 4.460 1.00 14.95 260 ALA B O 1
ATOM 5197 N N . GLU B 1 262 ? 18.609 19.201 6.138 1.00 16.25 261 GLU B N 1
ATOM 5198 C CA . GLU B 1 262 ? 17.556 19.712 5.267 1.00 17.48 261 GLU B CA 1
ATOM 5199 C C . GLU B 1 262 ? 18.074 20.813 4.341 1.00 16.38 261 GLU B C 1
ATOM 5200 O O . GLU B 1 262 ? 17.751 20.812 3.155 1.00 17.38 261 GLU B O 1
ATOM 5206 N N . LEU B 1 263 ? 18.900 21.719 4.866 1.00 15.31 262 LEU B N 1
ATOM 5207 C CA . LEU B 1 263 ? 19.548 22.724 4.023 1.00 14.72 262 LEU B CA 1
ATOM 5208 C C . LEU B 1 263 ? 20.455 22.048 2.990 1.00 14.63 262 LEU B C 1
ATOM 5209 O O . LEU B 1 263 ? 20.421 22.398 1.794 1.00 14.53 262 LEU B O 1
ATOM 5214 N N . LEU B 1 264 ? 21.241 21.065 3.430 1.00 14.40 263 LEU B N 1
ATOM 5215 C CA . LEU B 1 264 ? 22.209 20.431 2.533 1.00 15.28 263 LEU B CA 1
ATOM 5216 C C . LEU B 1 264 ? 21.553 19.557 1.449 1.00 15.24 263 LEU B C 1
ATOM 5217 O O . LEU B 1 264 ? 22.086 19.422 0.353 1.00 14.94 263 LEU B O 1
ATOM 5222 N N . LYS B 1 265 ? 20.389 18.980 1.746 1.00 15.60 264 LYS B N 1
ATOM 5223 C CA . LYS B 1 265 ? 19.666 18.213 0.754 1.00 15.95 264 LYS B CA 1
ATOM 5224 C C . LYS B 1 265 ? 19.355 19.100 -0.461 1.00 15.76 264 LYS B C 1
ATOM 5225 O O . LYS B 1 265 ? 19.590 18.703 -1.595 1.00 15.23 264 LYS B O 1
ATOM 5229 N N . ASN B 1 266 ? 18.824 20.298 -0.206 1.00 15.14 265 ASN B N 1
ATOM 5230 C CA . ASN B 1 266 ? 18.489 21.216 -1.280 1.00 15.67 265 ASN B CA 1
ATOM 5231 C C . ASN B 1 266 ? 19.702 21.878 -1.928 1.00 14.95 265 ASN B C 1
ATOM 5232 O O . ASN B 1 266 ? 19.721 22.065 -3.151 1.00 14.52 265 ASN B O 1
ATOM 5237 N N . PHE B 1 267 ? 20.727 22.177 -1.132 1.00 15.06 266 PHE B N 1
ATOM 5238 C CA . PHE B 1 267 ? 21.982 22.738 -1.668 1.00 14.66 266 PHE B CA 1
ATOM 5239 C C . PHE B 1 267 ? 22.638 21.756 -2.650 1.00 14.32 266 PHE B C 1
ATOM 5240 O O . PHE B 1 267 ? 23.108 22.158 -3.726 1.00 13.80 266 PHE B O 1
ATOM 5248 N N . LEU B 1 268 ? 22.640 20.467 -2.307 1.00 13.65 267 LEU B N 1
ATOM 5249 C CA . LEU B 1 268 ? 23.175 19.436 -3.218 1.00 13.78 267 LEU B CA 1
ATOM 5250 C C . LEU B 1 268 ? 22.457 19.454 -4.573 1.00 13.03 267 LEU B C 1
ATOM 5251 O O . LEU B 1 268 ? 23.104 19.357 -5.627 1.00 13.40 267 LEU B O 1
ATOM 5256 N N . LEU B 1 269 ? 21.134 19.577 -4.565 1.00 12.60 268 LEU B N 1
ATOM 5257 C CA . LEU B 1 269 ? 20.394 19.569 -5.810 1.00 13.07 268 LEU B CA 1
ATOM 5258 C C . LEU B 1 269 ? 20.836 20.747 -6.659 1.00 13.24 268 LEU B C 1
ATOM 5259 O O . LEU B 1 269 ? 21.037 20.603 -7.870 1.00 14.06 268 LEU B O 1
ATOM 5264 N N . TYR B 1 270 ? 20.985 21.907 -6.027 1.00 12.79 269 TYR B N 1
ATOM 5265 C CA . TYR B 1 270 ? 21.442 23.104 -6.743 1.00 13.17 269 TYR B CA 1
ATOM 5266 C C . TYR B 1 270 ? 22.848 22.909 -7.316 1.00 12.47 269 TYR B C 1
ATOM 5267 O O . TYR B 1 270 ? 23.107 23.205 -8.480 1.00 12.78 269 TYR B O 1
ATOM 5276 N N . ARG B 1 271 ? 23.736 22.377 -6.492 1.00 12.86 270 ARG B N 1
ATOM 5277 C CA . ARG B 1 271 ? 25.146 22.204 -6.850 1.00 12.64 270 ARG B CA 1
ATOM 5278 C C . ARG B 1 271 ? 25.351 21.249 -8.027 1.00 13.48 270 ARG B C 1
ATOM 5279 O O . ARG B 1 271 ? 26.351 21.349 -8.737 1.00 13.24 270 ARG B O 1
ATOM 5287 N N . THR B 1 272 ? 24.419 20.327 -8.239 1.00 13.26 271 THR B N 1
ATOM 5288 C CA A THR B 1 272 ? 24.491 19.427 -9.382 0.50 13.86 271 THR B CA 1
ATOM 5289 C CA B THR B 1 272 ? 24.512 19.426 -9.381 0.50 14.26 271 THR B CA 1
ATOM 5290 C C . THR B 1 272 ? 24.422 20.211 -10.693 1.00 14.14 271 THR B C 1
ATOM 5291 O O . THR B 1 272 ? 25.079 19.851 -11.659 1.00 14.70 271 THR B O 1
ATOM 5298 N N . TYR B 1 273 ? 23.645 21.300 -10.699 1.00 13.32 272 TYR B N 1
ATOM 5299 C CA . TYR B 1 273 ? 23.543 22.202 -11.842 1.00 13.73 272 TYR B CA 1
ATOM 5300 C C . TYR B 1 273 ? 24.656 23.269 -11.870 1.00 13.81 272 TYR B C 1
ATOM 5301 O O . TYR B 1 273 ? 25.177 23.624 -12.929 1.00 14.90 272 TYR B O 1
ATOM 5310 N N . HIS B 1 274 ? 25.009 23.764 -10.697 1.00 14.71 273 HIS B N 1
ATOM 5311 C CA . HIS B 1 274 ? 26.011 24.798 -10.524 1.00 15.02 273 HIS B CA 1
ATOM 5312 C C . HIS B 1 274 ? 27.416 24.271 -10.891 1.00 15.32 273 HIS B C 1
ATOM 5313 O O . HIS B 1 274 ? 28.298 25.055 -11.180 1.00 13.65 273 HIS B O 1
ATOM 5320 N N . GLY B 1 275 ? 27.589 22.944 -10.916 1.00 15.10 274 GLY B N 1
ATOM 5321 C CA . GLY B 1 275 ? 28.750 22.318 -11.535 1.00 14.97 274 GLY B CA 1
ATOM 5322 C C . GLY B 1 275 ? 29.948 22.235 -10.603 1.00 14.92 274 GLY B C 1
ATOM 5323 O O . GLY B 1 275 ? 31.109 22.381 -11.043 1.00 14.43 274 GLY B O 1
ATOM 5324 N N . SER B 1 276 ? 29.683 21.939 -9.328 1.00 14.44 275 SER B N 1
ATOM 5325 C CA . SER B 1 276 ? 30.740 21.978 -8.310 1.00 14.55 275 SER B CA 1
ATOM 5326 C C . SER B 1 276 ? 31.053 20.605 -7.678 1.00 14.62 275 SER B C 1
ATOM 5327 O O . SER B 1 276 ? 31.281 20.515 -6.486 1.00 14.84 275 SER B O 1
ATOM 5330 N N . ALA B 1 277 ? 31.097 19.566 -8.505 1.00 14.26 276 ALA B N 1
ATOM 5331 C CA . ALA B 1 277 ? 31.532 18.236 -8.100 1.00 14.63 276 ALA B CA 1
ATOM 5332 C C . ALA B 1 277 ? 33.057 18.174 -8.081 1.00 13.91 276 ALA B C 1
ATOM 5333 O O . ALA B 1 277 ? 33.707 18.752 -8.951 1.00 13.61 276 ALA B O 1
ATOM 5343 N N . SER B 1 279 ? 36.755 16.577 -8.488 1.00 13.49 278 SER B N 1
ATOM 5344 C CA . SER B 1 279 ? 37.679 15.639 -9.122 1.00 13.84 278 SER B CA 1
ATOM 5345 C C . SER B 1 279 ? 38.023 14.505 -8.156 1.00 13.46 278 SER B C 1
ATOM 5346 O O . SER B 1 279 ? 38.391 14.765 -7.010 1.00 14.56 278 SER B O 1
ATOM 5349 N N . ILE B 1 280 ? 37.913 13.260 -8.586 1.00 13.37 279 ILE B N 1
ATOM 5350 C CA . ILE B 1 280 ? 38.165 12.148 -7.676 1.00 13.28 279 ILE B CA 1
ATOM 5351 C C . ILE B 1 280 ? 39.601 12.157 -7.106 1.00 14.03 279 ILE B C 1
ATOM 5352 O O . ILE B 1 280 ? 39.782 11.985 -5.907 1.00 14.08 279 ILE B O 1
ATOM 5357 N N . PRO B 1 281 ? 40.628 12.378 -7.949 1.00 14.39 280 PRO B N 1
ATOM 5358 C CA . PRO B 1 281 ? 41.983 12.507 -7.370 1.00 14.45 280 PRO B CA 1
ATOM 5359 C C . PRO B 1 281 ? 42.115 13.612 -6.303 1.00 14.48 280 PRO B C 1
ATOM 5360 O O . PRO B 1 281 ? 42.896 13.470 -5.340 1.00 15.21 280 PRO B O 1
ATOM 5364 N N . VAL B 1 282 ? 41.329 14.677 -6.445 1.00 14.47 281 VAL B N 1
ATOM 5365 C CA . VAL B 1 282 ? 41.277 15.741 -5.439 1.00 14.12 281 VAL B CA 1
ATOM 5366 C C . VAL B 1 282 ? 40.586 15.248 -4.173 1.00 14.27 281 VAL B C 1
ATOM 5367 O O . VAL B 1 282 ? 41.038 15.519 -3.057 1.00 13.45 281 VAL B O 1
ATOM 5371 N N . GLN B 1 283 ? 39.513 14.478 -4.339 1.00 14.61 282 GLN B N 1
ATOM 5372 C CA . GLN B 1 283 ? 38.879 13.812 -3.191 1.00 13.98 282 GLN B CA 1
ATOM 5373 C C . GLN B 1 283 ? 39.846 12.897 -2.429 1.00 14.07 282 GLN B C 1
ATOM 5374 O O . GLN B 1 283 ? 39.845 12.895 -1.199 1.00 12.50 282 GLN B O 1
ATOM 5380 N N . ARG B 1 284 ? 40.660 12.130 -3.159 1.00 14.02 283 ARG B N 1
ATOM 5381 C CA . ARG B 1 284 ? 41.616 11.184 -2.542 1.00 14.83 283 ARG B CA 1
ATOM 5382 C C . ARG B 1 284 ? 42.722 11.930 -1.778 1.00 14.51 283 ARG B C 1
ATOM 5383 O O . ARG B 1 284 ? 43.109 11.548 -0.644 1.00 14.09 283 ARG B O 1
ATOM 5391 N N . ALA B 1 285 ? 43.220 13.007 -2.399 1.00 15.34 284 ALA B N 1
ATOM 5392 C CA . ALA B 1 285 ? 44.176 13.908 -1.744 1.00 15.18 284 ALA B CA 1
ATOM 5393 C C . ALA B 1 285 ? 43.577 14.536 -0.471 1.00 15.11 284 ALA B C 1
ATOM 5394 O O . ALA B 1 285 ? 44.271 14.694 0.547 1.00 14.83 284 ALA B O 1
ATOM 5396 N N . SER B 1 286 ? 42.301 14.903 -0.550 1.00 14.87 285 SER B N 1
ATOM 5397 C CA . SER B 1 286 ? 41.552 15.476 0.580 1.00 15.19 285 SER B CA 1
ATOM 5398 C C . SER B 1 286 ? 41.337 14.491 1.727 1.00 15.05 285 SER B C 1
ATOM 5399 O O . SER B 1 286 ? 41.477 14.853 2.892 1.00 14.90 285 SER B O 1
ATOM 5402 N N . ILE B 1 287 ? 41.024 13.242 1.398 1.00 15.73 286 ILE B N 1
ATOM 5403 C CA . ILE B 1 287 ? 40.924 12.174 2.402 1.00 14.79 286 ILE B CA 1
ATOM 5404 C C . ILE B 1 287 ? 42.253 12.026 3.151 1.00 15.12 286 ILE B C 1
ATOM 5405 O O . ILE B 1 287 ? 42.288 11.954 4.402 1.00 14.09 286 ILE B O 1
ATOM 5410 N N . ALA B 1 288 ? 43.352 12.034 2.394 1.00 14.61 287 ALA B N 1
ATOM 5411 C CA . ALA B 1 288 ? 44.687 11.916 2.973 1.00 14.89 287 ALA B CA 1
ATOM 5412 C C . ALA B 1 288 ? 44.963 13.108 3.906 1.00 14.57 287 ALA B C 1
ATOM 5413 O O . ALA B 1 288 ? 45.520 12.958 5.010 1.00 14.76 287 ALA B O 1
ATOM 5415 N N . ALA B 1 289 ? 44.516 14.281 3.486 1.00 13.99 288 ALA B N 1
ATOM 5416 C CA . ALA B 1 289 ? 44.714 15.512 4.242 1.00 13.93 288 ALA B CA 1
ATOM 5417 C C . ALA B 1 289 ? 43.903 15.509 5.539 1.00 14.31 288 ALA B C 1
ATOM 5418 O O . ALA B 1 289 ? 44.459 15.756 6.619 1.00 14.12 288 ALA B O 1
ATOM 5420 N N . TRP B 1 290 ? 42.608 15.215 5.453 1.00 14.76 289 TRP B N 1
ATOM 5421 C CA . TRP B 1 290 ? 41.770 15.245 6.652 1.00 15.16 289 TRP B CA 1
ATOM 5422 C C . TRP B 1 290 ? 42.172 14.141 7.638 1.00 15.10 289 TRP B C 1
ATOM 5423 O O . TRP B 1 290 ? 42.052 14.319 8.852 1.00 14.57 289 TRP B O 1
ATOM 5434 N N . ASP B 1 291 ? 42.654 13.016 7.123 1.00 15.36 290 ASP B N 1
ATOM 5435 C CA . ASP B 1 291 ? 43.076 11.895 7.967 1.00 16.07 290 ASP B CA 1
ATOM 5436 C C . ASP B 1 291 ? 44.385 12.130 8.742 1.00 16.68 290 ASP B C 1
ATOM 5437 O O . ASP B 1 291 ? 44.607 11.475 9.763 1.00 17.08 290 ASP B O 1
ATOM 5442 N N . ASP B 1 292 ? 45.262 13.007 8.236 1.00 16.42 291 ASP B N 1
ATOM 5443 C CA . ASP B 1 292 ? 46.579 13.208 8.826 1.00 16.12 291 ASP B CA 1
ATOM 5444 C C . ASP B 1 292 ? 46.611 14.480 9.675 1.00 15.97 291 ASP B C 1
ATOM 5445 O O . ASP B 1 292 ? 46.191 15.551 9.214 1.00 15.96 291 ASP B O 1
ATOM 5450 N N . GLU B 1 293 ? 47.099 14.369 10.906 1.00 15.84 292 GLU B N 1
ATOM 5451 C CA . GLU B 1 293 ? 47.276 15.535 11.757 1.00 16.49 292 GLU B CA 1
ATOM 5452 C C . GLU B 1 293 ? 48.729 15.962 11.904 1.00 16.28 292 GLU B C 1
ATOM 5453 O O . GLU B 1 293 ? 48.981 17.062 12.374 1.00 15.40 292 GLU B O 1
ATOM 5459 N N . GLN B 1 294 ? 49.680 15.089 11.574 1.00 17.21 293 GLN B N 1
ATOM 5460 C CA . GLN B 1 294 ? 51.085 15.442 11.770 1.00 17.84 293 GLN B CA 1
ATOM 5461 C C . GLN B 1 294 ? 51.476 16.700 10.987 1.00 17.00 293 GLN B C 1
ATOM 5462 O O . GLN B 1 294 ? 52.195 17.557 11.508 1.00 18.14 293 GLN B O 1
ATOM 5468 N N . HIS B 1 295 ? 51.022 16.823 9.747 1.00 15.98 294 HIS B N 1
ATOM 5469 C CA . HIS B 1 295 ? 51.367 18.010 8.957 1.00 15.98 294 HIS B CA 1
ATOM 5470 C C . HIS B 1 295 ? 50.709 19.269 9.534 1.00 16.01 294 HIS B C 1
ATOM 5471 O O . HIS B 1 295 ? 51.228 20.368 9.375 1.00 16.30 294 HIS B O 1
ATOM 5478 N N . VAL B 1 296 ? 49.593 19.084 10.240 1.00 15.60 295 VAL B N 1
ATOM 5479 C CA . VAL B 1 296 ? 48.859 20.202 10.830 1.00 15.75 295 VAL B CA 1
ATOM 5480 C C . VAL B 1 296 ? 49.545 20.670 12.110 1.00 15.61 295 VAL B C 1
ATOM 5481 O O . VAL B 1 296 ? 49.694 21.874 12.348 1.00 15.56 295 VAL B O 1
ATOM 5485 N N . ILE B 1 297 ? 49.963 19.701 12.917 1.00 16.10 296 ILE B N 1
ATOM 5486 C CA . ILE B 1 297 ? 50.758 19.953 14.118 1.00 16.84 296 ILE B CA 1
ATOM 5487 C C . ILE B 1 297 ? 52.040 20.722 13.744 1.00 17.37 296 ILE B C 1
ATOM 5488 O O . ILE B 1 297 ? 52.382 21.718 14.397 1.00 18.14 296 ILE B O 1
ATOM 5493 N N . ASP B 1 298 ? 52.729 20.260 12.704 1.00 17.61 297 ASP B N 1
ATOM 5494 C CA . ASP B 1 298 ? 53.964 20.896 12.234 1.00 18.58 297 ASP B CA 1
ATOM 5495 C C . ASP B 1 298 ? 53.676 22.333 11.776 1.00 18.76 297 ASP B C 1
ATOM 5496 O O . ASP B 1 298 ? 54.463 23.263 12.012 1.00 18.66 297 ASP B O 1
ATOM 5501 N N . ASN B 1 299 ? 52.530 22.504 11.120 1.00 18.81 298 ASN B N 1
ATOM 5502 C CA . ASN B 1 299 ? 52.098 23.813 10.638 1.00 19.54 298 ASN B CA 1
ATOM 5503 C C . ASN B 1 299 ? 51.883 24.808 11.797 1.00 19.82 298 ASN B C 1
ATOM 5504 O O . ASN B 1 299 ? 52.395 25.938 11.756 1.00 19.74 298 ASN B O 1
ATOM 5509 N N . ARG B 1 300 ? 51.129 24.397 12.822 1.00 19.40 299 ARG B N 1
ATOM 5510 C CA . ARG B 1 300 ? 50.931 25.241 14.018 1.00 19.29 299 ARG B CA 1
ATOM 5511 C C . ARG B 1 300 ? 52.220 25.606 14.718 1.00 19.62 299 ARG B C 1
ATOM 5512 O O . ARG B 1 300 ? 52.359 26.714 15.247 1.00 19.02 299 ARG B O 1
ATOM 5520 N N . ARG B 1 301 ? 53.138 24.649 14.787 1.00 19.54 300 ARG B N 1
ATOM 5521 C CA . ARG B 1 301 ? 54.442 24.895 15.384 1.00 20.41 300 ARG B CA 1
ATOM 5522 C C . ARG B 1 301 ? 55.179 26.049 14.669 1.00 19.34 300 ARG B C 1
ATOM 5523 O O . ARG B 1 301 ? 55.770 26.890 15.326 1.00 19.23 300 ARG B O 1
ATOM 5531 N N . LEU B 1 302 ? 55.129 26.082 13.338 1.00 18.56 301 LEU B N 1
ATOM 5532 C CA . LEU B 1 302 ? 55.746 27.175 12.562 1.00 18.59 301 LEU B CA 1
ATOM 5533 C C . LEU B 1 302 ? 55.129 28.528 12.912 1.00 18.26 301 LEU B C 1
ATOM 5534 O O . LEU B 1 302 ? 55.861 29.490 13.147 1.00 17.65 301 LEU B O 1
ATOM 5539 N N . TYR B 1 303 ? 53.791 28.596 12.956 1.00 17.46 302 TYR B N 1
ATOM 5540 C CA . TYR B 1 303 ? 53.110 29.861 13.275 1.00 17.27 302 TYR B CA 1
ATOM 5541 C C . TYR B 1 303 ? 53.377 30.303 14.696 1.00 17.78 302 TYR B C 1
ATOM 5542 O O . TYR B 1 303 ? 53.684 31.479 14.940 1.00 17.82 302 TYR B O 1
ATOM 5551 N N . GLN B 1 304 ? 53.283 29.372 15.637 1.00 18.04 303 GLN B N 1
ATOM 5552 C CA . GLN B 1 304 ? 53.483 29.715 17.030 1.00 18.49 303 GLN B CA 1
ATOM 5553 C C . GLN B 1 304 ? 54.883 30.271 17.283 1.00 17.76 303 GLN B C 1
ATOM 5554 O O . GLN B 1 304 ? 55.048 31.210 18.045 1.00 17.75 303 GLN B O 1
ATOM 5560 N N . GLU B 1 305 ? 55.885 29.721 16.616 1.00 17.50 304 GLU B N 1
ATOM 5561 C CA . GLU B 1 305 ? 57.243 30.210 16.770 1.00 17.66 304 GLU B CA 1
ATOM 5562 C C . GLU B 1 305 ? 57.341 31.688 16.332 1.00 16.32 304 GLU B C 1
ATOM 5563 O O . GLU B 1 305 ? 58.018 32.502 16.975 1.00 15.27 304 GLU B O 1
ATOM 5569 N N . LYS B 1 306 ? 56.638 32.037 15.260 1.00 15.39 305 LYS B N 1
ATOM 5570 C CA . LYS B 1 306 ? 56.639 33.408 14.767 1.00 15.46 305 LYS B CA 1
ATOM 5571 C C . LYS B 1 306 ? 56.007 34.372 15.769 1.00 15.10 305 LYS B C 1
ATOM 5572 O O . LYS B 1 306 ? 56.590 35.407 16.086 1.00 15.63 305 LYS B O 1
ATOM 5578 N N . PHE B 1 307 ? 54.822 34.043 16.267 1.00 14.65 306 PHE B N 1
ATOM 5579 C CA . PHE B 1 307 ? 54.165 34.904 17.256 1.00 14.98 306 PHE B CA 1
ATOM 5580 C C . PHE B 1 307 ? 54.983 35.039 18.530 1.00 15.10 306 PHE B C 1
ATOM 5581 O O . PHE B 1 307 ? 55.037 36.106 19.111 1.00 14.79 306 PHE B O 1
ATOM 5589 N N . GLU B 1 308 ? 55.615 33.955 18.965 1.00 15.97 307 GLU B N 1
ATOM 5590 C CA . GLU B 1 308 ? 56.405 33.968 20.199 1.00 16.49 307 GLU B CA 1
ATOM 5591 C C . GLU B 1 308 ? 57.588 34.933 20.120 1.00 16.00 307 GLU B C 1
ATOM 5592 O O . GLU B 1 308 ? 57.986 35.505 21.121 1.00 14.66 307 GLU B O 1
ATOM 5598 N N . ARG B 1 309 ? 58.117 35.143 18.922 1.00 15.77 308 ARG B N 1
ATOM 5599 C CA . ARG B 1 309 ? 59.180 36.137 18.707 1.00 16.52 308 ARG B CA 1
ATOM 5600 C C . ARG B 1 309 ? 58.659 37.549 18.412 1.00 15.77 308 ARG B C 1
ATOM 5601 O O . ARG B 1 309 ? 59.210 38.529 18.926 1.00 15.75 308 ARG B O 1
ATOM 5609 N N . VAL B 1 310 ? 57.600 37.644 17.597 1.00 14.74 309 VAL B N 1
ATOM 5610 C CA . VAL B 1 310 ? 57.122 38.912 17.061 1.00 14.43 309 VAL B CA 1
ATOM 5611 C C . VAL B 1 310 ? 56.327 39.718 18.088 1.00 15.28 309 VAL B C 1
ATOM 5612 O O . VAL B 1 310 ? 56.515 40.914 18.191 1.00 15.63 309 VAL B O 1
ATOM 5616 N N . ILE B 1 311 ? 55.464 39.069 18.873 1.00 16.00 310 ILE B N 1
ATOM 5617 C CA . ILE B 1 311 ? 54.637 39.814 19.833 1.00 16.17 310 ILE B CA 1
ATOM 5618 C C . ILE B 1 311 ? 55.485 40.617 20.840 1.00 16.44 310 ILE B C 1
ATOM 5619 O O . ILE B 1 311 ? 55.271 41.815 21.006 1.00 16.71 310 ILE B O 1
ATOM 5624 N N . PRO B 1 312 ? 56.481 39.988 21.479 1.00 16.45 311 PRO B N 1
ATOM 5625 C CA . PRO B 1 312 ? 57.267 40.785 22.423 1.00 16.66 311 PRO B CA 1
ATOM 5626 C C . PRO B 1 312 ? 58.068 41.900 21.790 1.00 16.53 311 PRO B C 1
ATOM 5627 O O . PRO B 1 312 ? 58.264 42.937 22.426 1.00 16.53 311 PRO B O 1
ATOM 5631 N N . ILE B 1 313 ? 58.536 41.707 20.557 1.00 16.50 312 ILE B N 1
ATOM 5632 C CA . ILE B 1 313 ? 59.229 42.783 19.852 1.00 16.54 312 ILE B CA 1
ATOM 5633 C C . ILE B 1 313 ? 58.281 43.968 19.657 1.00 16.07 312 ILE B C 1
ATOM 5634 O O . ILE B 1 313 ? 58.652 45.113 19.937 1.00 16.30 312 ILE B O 1
ATOM 5639 N N . LEU B 1 314 ? 57.068 43.692 19.175 1.00 16.34 313 LEU B N 1
ATOM 5640 C CA . LEU B 1 314 ? 56.080 44.745 18.894 1.00 16.34 313 LEU B CA 1
ATOM 5641 C C . LEU B 1 314 ? 55.587 45.435 20.182 1.00 16.80 313 LEU B C 1
ATOM 5642 O O . LEU B 1 314 ? 55.301 46.635 20.169 1.00 16.48 313 LEU B O 1
ATOM 5647 N N . GLN B 1 315 ? 55.504 44.680 21.280 1.00 16.72 314 GLN B N 1
ATOM 5648 C CA . GLN B 1 315 ? 55.125 45.228 22.591 1.00 17.35 314 GLN B CA 1
ATOM 5649 C C . GLN B 1 315 ? 56.094 46.273 23.170 1.00 18.10 314 GLN B C 1
ATOM 5650 O O . GLN B 1 315 ? 55.755 46.935 24.138 1.00 18.12 314 GLN B O 1
ATOM 5656 N N . GLN B 1 316 ? 57.290 46.431 22.598 1.00 18.51 315 GLN B N 1
ATOM 5657 C CA . GLN B 1 316 ? 58.171 47.552 22.963 1.00 18.91 315 GLN B CA 1
ATOM 5658 C C . GLN B 1 316 ? 57.534 48.915 22.672 1.00 18.66 315 GLN B C 1
ATOM 5659 O O . GLN B 1 316 ? 57.887 49.912 23.298 1.00 18.20 315 GLN B O 1
ATOM 5665 N N . VAL B 1 317 ? 56.659 48.951 21.667 1.00 18.24 316 VAL B N 1
ATOM 5666 C CA . VAL B 1 317 ? 56.111 50.189 21.109 1.00 18.62 316 VAL B CA 1
ATOM 5667 C C . VAL B 1 317 ? 54.581 50.160 21.048 1.00 18.01 316 VAL B C 1
ATOM 5668 O O . VAL B 1 317 ? 53.952 51.158 21.345 1.00 18.46 316 VAL B O 1
ATOM 5672 N N . PHE B 1 318 ? 53.995 49.010 20.697 1.00 17.58 317 PHE B N 1
ATOM 5673 C CA . PHE B 1 318 ? 52.562 48.899 20.427 1.00 17.28 317 PHE B CA 1
ATOM 5674 C C . PHE B 1 318 ? 51.777 48.203 21.535 1.00 17.38 317 PHE B C 1
ATOM 5675 O O . PHE B 1 318 ? 52.313 47.387 22.271 1.00 15.69 317 PHE B O 1
ATOM 5683 N N . ASP B 1 319 ? 50.503 48.546 21.619 1.00 17.49 318 ASP B N 1
ATOM 5684 C CA . ASP B 1 319 ? 49.561 47.887 22.518 1.00 18.84 318 ASP B CA 1
ATOM 5685 C C . ASP B 1 319 ? 49.041 46.663 21.752 1.00 18.41 318 ASP B C 1
ATOM 5686 O O . ASP B 1 319 ? 48.098 46.740 20.956 1.00 18.36 318 ASP B O 1
ATOM 5691 N N . VAL B 1 320 ? 49.686 45.527 21.971 1.00 18.30 319 VAL B N 1
ATOM 5692 C CA . VAL B 1 320 ? 49.395 44.354 21.163 1.00 18.03 319 VAL B CA 1
ATOM 5693 C C . VAL B 1 320 ? 49.534 43.119 22.024 1.00 18.60 319 VAL B C 1
ATOM 5694 O O . VAL B 1 320 ? 50.343 43.098 22.965 1.00 18.03 319 VAL B O 1
ATOM 5698 N N . LYS B 1 321 ? 48.734 42.106 21.713 1.00 19.44 320 LYS B N 1
ATOM 5699 C CA . LYS B 1 321 ? 48.839 40.804 22.382 1.00 20.74 320 LYS B CA 1
ATOM 5700 C C . LYS B 1 321 ? 48.548 39.661 21.411 1.00 19.76 320 LYS B C 1
ATOM 5701 O O . LYS B 1 321 ? 48.095 39.878 20.292 1.00 19.63 320 LYS B O 1
ATOM 5707 N N . LEU B 1 322 ? 48.858 38.444 21.838 1.00 19.29 321 LEU B N 1
ATOM 5708 C CA . LEU B 1 322 ? 48.573 37.259 21.041 1.00 19.34 321 LEU B CA 1
ATOM 5709 C C . LEU B 1 322 ? 47.065 37.242 20.711 1.00 18.57 321 LEU B C 1
ATOM 5710 O O . LEU B 1 322 ? 46.261 37.461 21.595 1.00 18.42 321 LEU B O 1
ATOM 5715 N N . PRO B 1 323 ? 46.683 37.032 19.439 1.00 18.01 322 PRO B N 1
ATOM 5716 C CA . PRO B 1 323 ? 45.238 36.912 19.137 1.00 18.22 322 PRO B CA 1
ATOM 5717 C C . PRO B 1 323 ? 44.682 35.580 19.607 1.00 17.89 322 PRO B C 1
ATOM 5718 O O . PRO B 1 323 ? 45.450 34.721 19.993 1.00 18.28 322 PRO B O 1
ATOM 5722 N N . ASP B 1 324 ? 43.364 35.401 19.571 1.00 18.37 323 ASP B N 1
ATOM 5723 C CA . ASP B 1 324 ? 42.768 34.117 19.993 1.00 18.04 323 ASP B CA 1
ATOM 5724 C C . ASP B 1 324 ? 43.275 32.988 19.104 1.00 17.98 323 ASP B C 1
ATOM 5725 O O . ASP B 1 324 ? 43.536 31.869 19.570 1.00 17.74 323 ASP B O 1
ATOM 5730 N N . ALA B 1 325 ? 43.404 33.295 17.814 1.00 17.85 324 ALA B N 1
ATOM 5731 C CA . ALA B 1 325 ? 43.783 32.335 16.797 1.00 17.96 324 ALA B CA 1
ATOM 5732 C C . ALA B 1 325 ? 44.046 33.056 15.449 1.00 17.41 324 ALA B C 1
ATOM 5733 O O . ALA B 1 325 ? 43.972 34.292 15.369 1.00 17.43 324 ALA B O 1
ATOM 5735 N N . SER B 1 326 ? 44.275 32.271 14.401 1.00 17.05 325 SER B N 1
ATOM 5736 C CA . SER B 1 326 ? 44.637 32.740 13.041 1.00 16.61 325 SER B CA 1
ATOM 5737 C C . SER B 1 326 ? 46.102 33.187 12.973 1.00 16.15 325 SER B C 1
ATOM 5738 O O . SER B 1 326 ? 46.812 33.168 13.981 1.00 16.20 325 SER B O 1
ATOM 5741 N N . PHE B 1 327 ? 46.546 33.558 11.768 1.00 16.01 326 PHE B N 1
ATOM 5742 C CA . PHE B 1 327 ? 47.934 34.002 11.555 1.00 16.15 326 PHE B CA 1
ATOM 5743 C C . PHE B 1 327 ? 48.075 35.501 11.348 1.00 16.27 326 PHE B C 1
ATOM 5744 O O . PHE B 1 327 ? 49.089 35.963 10.822 1.00 16.23 326 PHE B O 1
ATOM 5752 N N . TYR B 1 328 ? 47.071 36.253 11.784 1.00 15.39 327 TYR B N 1
ATOM 5753 C CA . TYR B 1 328 ? 47.099 37.700 11.653 1.00 15.50 327 TYR B CA 1
ATOM 5754 C C . TYR B 1 328 ? 47.396 38.390 12.962 1.00 15.37 327 TYR B C 1
ATOM 5755 O O . TYR B 1 328 ? 47.060 37.881 14.036 1.00 15.77 327 TYR B O 1
ATOM 5764 N N . ILE B 1 329 ? 48.026 39.555 12.852 1.00 14.97 328 ILE B N 1
ATOM 5765 C CA . ILE B 1 329 ? 48.045 40.541 13.917 1.00 14.98 328 ILE B CA 1
ATOM 5766 C C . ILE B 1 329 ? 47.228 41.740 13.417 1.00 14.95 328 ILE B C 1
ATOM 5767 O O . ILE B 1 329 ? 47.486 42.271 12.341 1.00 15.24 328 ILE B O 1
ATOM 5772 N N . TRP B 1 330 ? 46.219 42.114 14.199 1.00 14.37 329 TRP B N 1
ATOM 5773 C CA . TRP B 1 330 ? 45.363 43.259 13.939 1.00 14.83 329 TRP B CA 1
ATOM 5774 C C . TRP B 1 330 ? 45.924 44.366 14.825 1.00 14.72 329 TRP B C 1
ATOM 5775 O O . TRP B 1 330 ? 45.552 44.513 15.997 1.00 15.84 329 TRP B O 1
ATOM 5786 N N . LEU B 1 331 ? 46.902 45.085 14.285 1.00 14.91 330 LEU B N 1
ATOM 5787 C CA . LEU B 1 331 ? 47.758 45.944 15.079 1.00 14.74 330 LEU B CA 1
ATOM 5788 C C . LEU B 1 331 ? 47.129 47.306 15.251 1.00 15.32 330 LEU B C 1
ATOM 5789 O O . LEU B 1 331 ? 46.804 47.968 14.267 1.00 15.90 330 LEU B O 1
ATOM 5794 N N . LYS B 1 332 ? 46.968 47.732 16.500 1.00 15.98 331 LYS B N 1
ATOM 5795 C CA . LYS B 1 332 ? 46.506 49.074 16.808 1.00 16.32 331 LYS B CA 1
ATOM 5796 C C . LYS B 1 332 ? 47.591 50.099 16.501 1.00 16.28 331 LYS B C 1
ATOM 5797 O O . LYS B 1 332 ? 48.699 50.031 17.029 1.00 16.19 331 LYS B O 1
ATOM 5803 N N . VAL B 1 333 ? 47.245 51.052 15.648 1.00 16.04 332 VAL B N 1
ATOM 5804 C CA . VAL B 1 333 ? 48.138 52.109 15.212 1.00 16.57 332 VAL B CA 1
ATOM 5805 C C . VAL B 1 333 ? 48.128 53.216 16.266 1.00 16.94 332 VAL B C 1
ATOM 5806 O O . VAL B 1 333 ? 47.074 53.774 16.554 1.00 16.65 332 VAL B O 1
ATOM 5810 N N . PRO B 1 334 ? 49.296 53.546 16.847 1.00 18.08 333 PRO B N 1
ATOM 5811 C CA . PRO B 1 334 ? 49.274 54.451 18.010 1.00 18.53 333 PRO B CA 1
ATOM 5812 C C . PRO B 1 334 ? 48.558 55.784 17.814 1.00 18.75 333 PRO B C 1
ATOM 5813 O O . PRO B 1 334 ? 47.791 56.176 18.701 1.00 18.56 333 PRO B O 1
ATOM 5817 N N . ASP B 1 335 ? 48.754 56.463 16.678 1.00 18.37 334 ASP B N 1
ATOM 5818 C CA . ASP B 1 335 ? 48.057 57.733 16.445 1.00 17.93 334 ASP B CA 1
ATOM 5819 C C . ASP B 1 335 ? 46.724 57.606 15.688 1.00 17.89 334 ASP B C 1
ATOM 5820 O O . ASP B 1 335 ? 46.118 58.615 15.340 1.00 17.68 334 ASP B O 1
ATOM 5825 N N . GLY B 1 336 ? 46.282 56.381 15.438 1.00 17.19 335 GLY B N 1
ATOM 5826 C CA . GLY B 1 336 ? 44.971 56.122 14.808 1.00 17.18 335 GLY B CA 1
ATOM 5827 C C . GLY B 1 336 ? 44.950 56.172 13.279 1.00 16.98 335 GLY B C 1
ATOM 5828 O O . GLY B 1 336 ? 43.926 55.834 12.661 1.00 17.16 335 GLY B O 1
ATOM 5829 N N . ASP B 1 337 ? 46.062 56.564 12.645 1.00 16.44 336 ASP B N 1
ATOM 5830 C CA . ASP B 1 337 ? 46.070 56.737 11.186 1.00 16.17 336 ASP B CA 1
ATOM 5831 C C . ASP B 1 337 ? 46.657 55.521 10.473 1.00 15.66 336 ASP B C 1
ATOM 5832 O O . ASP B 1 337 ? 47.849 55.481 10.176 1.00 15.01 336 ASP B O 1
ATOM 5837 N N . ASP B 1 338 ? 45.810 54.522 10.214 1.00 15.68 337 ASP B N 1
ATOM 5838 C CA . ASP B 1 338 ? 46.232 53.309 9.511 1.00 15.55 337 ASP B CA 1
ATOM 5839 C C . ASP B 1 338 ? 46.754 53.558 8.096 1.00 15.58 337 ASP B C 1
ATOM 5840 O O . ASP B 1 338 ? 47.633 52.840 7.646 1.00 15.48 337 ASP B O 1
ATOM 5845 N N . LEU B 1 339 ? 46.247 54.568 7.406 1.00 15.88 338 LEU B N 1
ATOM 5846 C CA . LEU B 1 339 ? 46.752 54.875 6.053 1.00 16.37 338 LEU B CA 1
ATOM 5847 C C . LEU B 1 339 ? 48.177 55.444 6.079 1.00 15.71 338 LEU B C 1
ATOM 5848 O O . LEU B 1 339 ? 49.067 54.977 5.343 1.00 15.06 338 LEU B O 1
ATOM 5853 N N . ALA B 1 340 ? 48.406 56.430 6.936 1.00 14.95 339 ALA B N 1
ATOM 5854 C CA . ALA B 1 340 ? 49.746 57.020 7.067 1.00 15.03 339 ALA B CA 1
ATOM 5855 C C . ALA B 1 340 ? 50.763 55.972 7.529 1.00 14.14 339 ALA B C 1
ATOM 5856 O O . ALA B 1 340 ? 51.908 55.980 7.088 1.00 14.09 339 ALA B O 1
ATOM 5858 N N . PHE B 1 341 ? 50.325 55.074 8.412 1.00 13.84 340 PHE B N 1
ATOM 5859 C CA . PHE B 1 341 ? 51.157 53.962 8.891 1.00 13.54 340 PHE B CA 1
ATOM 5860 C C . PHE B 1 341 ? 51.626 53.106 7.709 1.00 13.82 340 PHE B C 1
ATOM 5861 O O . PHE B 1 341 ? 52.836 52.816 7.573 1.00 13.39 340 PHE B O 1
ATOM 5869 N N . ALA B 1 342 ? 50.680 52.711 6.846 1.00 13.31 341 ALA B N 1
ATOM 5870 C CA . ALA B 1 342 ? 51.021 51.901 5.675 1.00 13.44 341 ALA B CA 1
ATOM 5871 C C . ALA B 1 342 ? 51.962 52.647 4.718 1.00 13.05 341 ALA B C 1
ATOM 5872 O O . ALA B 1 342 ? 52.893 52.044 4.156 1.00 13.98 341 ALA B O 1
ATOM 5874 N N . ARG B 1 343 ? 51.724 53.944 4.518 1.00 12.96 342 ARG B N 1
ATOM 5875 C CA . ARG B 1 343 ? 52.564 54.756 3.633 1.00 12.64 342 ARG B CA 1
ATOM 5876 C C . ARG B 1 343 ? 53.996 54.842 4.138 1.00 12.73 342 ARG B C 1
ATOM 5877 O O . ARG B 1 343 ? 54.947 54.703 3.356 1.00 12.80 342 ARG B O 1
ATOM 5885 N N . ASN B 1 344 ? 54.141 55.085 5.440 1.00 12.48 343 ASN B N 1
ATOM 5886 C CA . ASN B 1 344 ? 55.451 55.260 6.060 1.00 13.21 343 ASN B CA 1
ATOM 5887 C C . ASN B 1 344 ? 56.275 53.950 6.008 1.00 12.91 343 ASN B C 1
ATOM 5888 O O . ASN B 1 344 ? 57.449 53.955 5.634 1.00 14.15 343 ASN B O 1
ATOM 5893 N N . LEU B 1 345 ? 55.641 52.840 6.346 1.00 12.99 344 LEU B N 1
ATOM 5894 C CA . LEU B 1 345 ? 56.276 51.524 6.251 1.00 13.78 344 LEU B CA 1
ATOM 5895 C C . LEU B 1 345 ? 56.744 51.174 4.835 1.00 13.38 344 LEU B C 1
ATOM 5896 O O . LEU B 1 345 ? 57.841 50.646 4.659 1.00 13.26 344 LEU B O 1
ATOM 5901 N N . TRP B 1 346 ? 55.928 51.499 3.832 1.00 13.19 345 TRP B N 1
ATOM 5902 C CA . TRP B 1 346 ? 56.291 51.275 2.450 1.00 13.01 345 TRP B CA 1
ATOM 5903 C C . TRP B 1 346 ? 57.451 52.182 2.028 1.00 13.30 345 TRP B C 1
ATOM 5904 O O . TRP B 1 346 ? 58.471 51.700 1.511 1.00 12.81 345 TRP B O 1
ATOM 5915 N N . GLN B 1 347 ? 57.319 53.494 2.261 1.00 13.11 346 GLN B N 1
ATOM 5916 C CA . GLN B 1 347 ? 58.360 54.422 1.842 1.00 13.40 346 GLN B CA 1
ATOM 5917 C C . GLN B 1 347 ? 59.720 54.118 2.493 1.00 13.87 346 GLN B C 1
ATOM 5918 O O . GLN B 1 347 ? 60.757 54.184 1.828 1.00 13.80 346 GLN B O 1
ATOM 5924 N N . LYS B 1 348 ? 59.707 53.781 3.775 1.00 14.04 347 LYS B N 1
ATOM 5925 C CA . LYS B 1 348 ? 60.941 53.656 4.541 1.00 14.72 347 LYS B CA 1
ATOM 5926 C C . LYS B 1 348 ? 61.539 52.242 4.593 1.00 14.24 347 LYS B C 1
ATOM 5927 O O . LYS B 1 348 ? 62.742 52.109 4.735 1.00 13.31 347 LYS B O 1
ATOM 5933 N N . ALA B 1 349 ? 60.723 51.206 4.465 1.00 13.75 348 ALA B N 1
ATOM 5934 C CA . ALA B 1 349 ? 61.211 49.826 4.635 1.00 13.98 348 ALA B CA 1
ATOM 5935 C C . ALA B 1 349 ? 60.712 48.831 3.580 1.00 13.85 348 ALA B C 1
ATOM 5936 O O . ALA B 1 349 ? 61.039 47.649 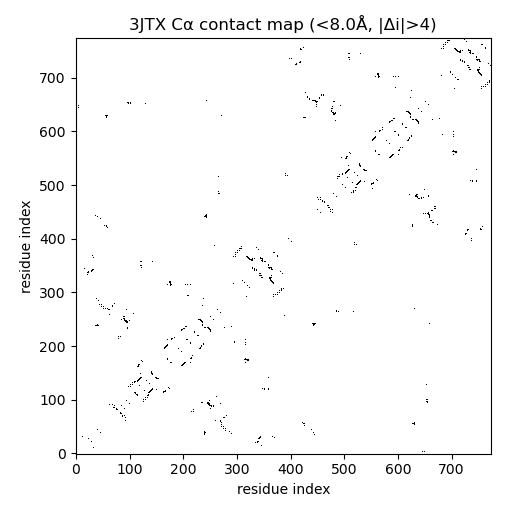3.650 1.00 13.55 348 ALA B O 1
ATOM 5938 N N . ALA B 1 350 ? 59.945 49.302 2.593 1.00 13.80 349 ALA B N 1
ATOM 5939 C CA . ALA B 1 350 ? 59.297 48.427 1.624 1.00 13.71 349 ALA B CA 1
ATOM 5940 C C . ALA B 1 350 ? 58.448 47.364 2.306 1.00 13.50 349 ALA B C 1
ATOM 5941 O O . ALA B 1 350 ? 58.276 46.274 1.770 1.00 14.10 349 ALA B O 1
ATOM 5943 N N . ILE B 1 351 ? 57.915 47.681 3.485 1.00 13.06 350 ILE B N 1
ATOM 5944 C CA . ILE B 1 351 ? 57.050 46.757 4.213 1.00 13.15 350 ILE B CA 1
ATOM 5945 C C . ILE B 1 351 ? 55.605 47.077 3.866 1.00 13.19 350 ILE B C 1
ATOM 5946 O O . ILE B 1 351 ? 55.189 48.241 3.969 1.00 12.65 350 ILE B O 1
ATOM 5951 N N . GLN B 1 352 ? 54.856 46.051 3.452 1.00 13.14 351 GLN B N 1
ATOM 5952 C CA . GLN B 1 352 ? 53.464 46.207 3.045 1.00 13.52 351 GLN B CA 1
ATOM 5953 C C . GLN B 1 352 ? 52.541 45.655 4.116 1.00 13.56 351 GLN B C 1
ATOM 5954 O O . GLN B 1 352 ? 52.601 44.463 4.429 1.00 13.67 351 GLN B O 1
ATOM 5960 N N . VAL B 1 353 ? 51.661 46.509 4.626 1.00 13.13 352 VAL B N 1
ATOM 5961 C CA . VAL B 1 353 ? 50.633 46.130 5.585 1.00 13.08 352 VAL B CA 1
ATOM 5962 C C . VAL B 1 353 ? 49.321 46.639 5.019 1.00 13.01 352 VAL B C 1
ATOM 5963 O O . VAL B 1 353 ? 49.304 47.549 4.174 1.00 12.42 352 VAL B O 1
ATOM 5967 N N . LEU B 1 354 ? 48.230 46.032 5.461 1.00 12.99 353 LEU B N 1
ATOM 5968 C CA . LEU B 1 354 ? 46.908 46.371 4.929 1.00 13.52 353 LEU B CA 1
ATOM 5969 C C . LEU B 1 354 ? 46.182 47.331 5.868 1.00 13.55 353 LEU B C 1
ATOM 5970 O O . LEU B 1 354 ? 45.846 46.937 6.988 1.00 14.38 353 LEU B O 1
ATOM 5975 N N . PRO B 1 355 ? 45.918 48.572 5.420 1.00 13.73 354 PRO B N 1
ATOM 5976 C CA . PRO B 1 355 ? 45.081 49.476 6.214 1.00 13.70 354 PRO B CA 1
ATOM 5977 C C . PRO B 1 355 ? 43.740 48.846 6.572 1.00 14.47 354 PRO B C 1
ATOM 5978 O O . PRO B 1 355 ? 42.980 48.371 5.692 1.00 14.19 354 PRO B O 1
ATOM 5982 N N . GLY B 1 356 ? 43.447 48.842 7.865 1.00 15.08 355 GLY B N 1
ATOM 5983 C CA . GLY B 1 356 ? 42.208 48.233 8.375 1.00 15.16 355 GLY B CA 1
ATOM 5984 C C . GLY B 1 356 ? 40.932 48.773 7.764 1.00 15.44 355 GLY B C 1
ATOM 5985 O O . GLY B 1 356 ? 39.964 48.050 7.608 1.00 14.68 355 GLY B O 1
ATOM 5986 N N . ARG B 1 357 ? 40.925 50.053 7.420 1.00 15.46 356 ARG B N 1
ATOM 5987 C CA . ARG B 1 357 ? 39.755 50.671 6.817 1.00 15.60 356 ARG B CA 1
ATOM 5988 C C . ARG B 1 357 ? 39.423 50.043 5.457 1.00 16.19 356 ARG B C 1
ATOM 5989 O O . ARG B 1 357 ? 38.284 50.113 5.031 1.00 16.18 356 ARG B O 1
ATOM 5997 N N . PHE B 1 358 ? 40.391 49.390 4.798 1.00 15.85 357 PHE B N 1
ATOM 5998 C CA . PHE B 1 358 ? 40.107 48.686 3.539 1.00 16.19 357 PHE B CA 1
ATOM 5999 C C . PHE B 1 358 ? 39.423 47.326 3.758 1.00 16.38 357 PHE B C 1
ATOM 6000 O O . PHE B 1 358 ? 39.019 46.684 2.791 1.00 16.10 357 PHE B O 1
ATOM 6008 N N . LEU B 1 359 ? 39.302 46.878 5.007 1.00 15.97 358 LEU B N 1
ATOM 6009 C CA . LEU B 1 359 ? 38.595 45.629 5.322 1.00 16.42 358 LEU B CA 1
ATOM 6010 C C . LEU B 1 359 ? 37.242 45.890 5.979 1.00 16.98 358 LEU B C 1
ATOM 6011 O O . LEU B 1 359 ? 36.603 44.962 6.456 1.00 16.82 358 LEU B O 1
ATOM 6016 N N . ALA B 1 360 ? 36.795 47.149 5.981 1.00 16.83 359 ALA B N 1
ATOM 6017 C CA . ALA B 1 360 ? 35.593 47.524 6.702 1.00 17.65 359 ALA B CA 1
ATOM 6018 C C . ALA B 1 360 ? 34.853 48.637 5.984 1.00 19.06 359 ALA B C 1
ATOM 6019 O O . ALA B 1 360 ? 35.480 49.458 5.314 1.00 19.81 359 ALA B O 1
ATOM 6021 N N . ARG B 1 361 ? 33.540 48.688 6.183 1.00 19.11 360 ARG B N 1
ATOM 6022 C CA . ARG B 1 361 ? 32.697 49.739 5.641 1.00 20.00 360 ARG B CA 1
ATOM 6023 C C . ARG B 1 361 ? 32.358 50.783 6.677 1.00 19.94 360 ARG B C 1
ATOM 6024 O O . ARG B 1 361 ? 32.275 50.500 7.869 1.00 19.16 360 ARG B O 1
ATOM 6032 N N . ASP B 1 362 ? 32.164 52.007 6.199 1.00 20.37 361 ASP B N 1
ATOM 6033 C CA . ASP B 1 362 ? 31.721 53.117 7.024 1.00 20.98 361 ASP B CA 1
ATOM 6034 C C . ASP B 1 362 ? 30.302 52.836 7.526 1.00 20.99 361 ASP B C 1
ATOM 6035 O O . ASP B 1 362 ? 29.490 52.299 6.795 1.00 20.79 361 ASP B O 1
ATOM 6040 N N . THR B 1 363 ? 30.021 53.177 8.775 1.00 20.94 362 THR B N 1
ATOM 6041 C CA . THR B 1 363 ? 28.672 53.026 9.340 1.00 21.59 362 THR B CA 1
ATOM 6042 C C . THR B 1 363 ? 28.326 54.267 10.157 1.00 22.74 362 THR B C 1
ATOM 6043 O O . THR B 1 363 ? 29.192 55.114 10.396 1.00 22.82 362 THR B O 1
ATOM 6047 N N . GLU B 1 364 ? 27.083 54.354 10.624 1.00 23.61 363 GLU B N 1
ATOM 6048 C CA . GLU B 1 364 ? 26.672 55.456 11.502 1.00 24.42 363 GLU B CA 1
ATOM 6049 C C . GLU B 1 364 ? 27.522 55.507 12.769 1.00 25.03 363 GLU B C 1
ATOM 6050 O O . GLU B 1 364 ? 27.628 56.559 13.391 1.00 25.01 363 GLU B O 1
ATOM 6052 N N . GLN B 1 365 ? 28.122 54.375 13.146 1.00 25.82 364 GLN B N 1
ATOM 6053 C CA . GLN B 1 365 ? 29.011 54.285 14.316 1.00 26.18 364 GLN B CA 1
ATOM 6054 C C . GLN B 1 365 ? 30.498 54.345 13.959 1.00 25.70 364 GLN B C 1
ATOM 6055 O O . GLN B 1 365 ? 31.348 53.991 14.778 1.00 26.23 364 GLN B O 1
ATOM 6061 N N . GLY B 1 366 ? 30.816 54.760 12.739 1.00 24.73 365 GLY B N 1
ATOM 6062 C CA . GLY B 1 366 ? 32.197 54.841 12.288 1.00 23.79 365 GLY B CA 1
ATOM 6063 C C . GLY B 1 366 ? 32.622 53.631 11.479 1.00 22.90 365 GLY B C 1
ATOM 6064 O O . GLY B 1 366 ? 31.814 52.764 11.145 1.00 22.26 365 GLY B O 1
ATOM 6065 N N . ASN B 1 367 ? 33.904 53.603 11.139 1.00 22.07 366 ASN B N 1
ATOM 6066 C CA . ASN B 1 367 ? 34.510 52.511 10.411 1.00 21.14 366 ASN B CA 1
ATOM 6067 C C . ASN B 1 367 ? 35.388 51.729 11.385 1.00 20.80 366 ASN B C 1
ATOM 6068 O O . ASN B 1 367 ? 36.388 52.254 11.857 1.00 20.19 366 ASN B O 1
ATOM 6073 N N . PRO B 1 368 ? 35.034 50.461 11.670 1.00 20.34 367 PRO B N 1
ATOM 6074 C CA . PRO B 1 368 ? 35.712 49.732 12.731 1.00 20.04 367 PRO B CA 1
ATOM 6075 C C . PRO B 1 368 ? 37.070 49.144 12.346 1.00 19.30 367 PRO B C 1
ATOM 6076 O O . PRO B 1 368 ? 37.695 48.458 13.169 1.00 19.70 367 PRO B O 1
ATOM 6080 N N . GLY B 1 369 ? 37.512 49.394 11.114 1.00 18.38 368 GLY B N 1
ATOM 6081 C CA . GLY B 1 369 ? 38.867 49.058 10.678 1.00 17.48 368 GLY B CA 1
ATOM 6082 C C . GLY B 1 369 ? 39.859 50.205 10.773 1.00 16.99 368 GLY B C 1
ATOM 6083 O O . GLY B 1 369 ? 41.072 49.965 10.780 1.00 16.32 368 GLY B O 1
ATOM 6084 N N . GLU B 1 370 ? 39.372 51.448 10.853 1.00 16.07 369 GLU B N 1
ATOM 6085 C CA . GLU B 1 370 ? 40.257 52.602 11.067 1.00 15.71 369 GLU B CA 1
ATOM 6086 C C . GLU B 1 370 ? 41.035 52.468 12.384 1.00 15.47 369 GLU B C 1
ATOM 6087 O O . GLU B 1 370 ? 40.514 52.008 13.410 1.00 14.31 369 GLU B O 1
ATOM 6093 N N . GLY B 1 371 ? 42.302 52.859 12.350 1.00 14.95 370 GLY B N 1
ATOM 6094 C CA . GLY B 1 371 ? 43.151 52.754 13.527 1.00 14.68 370 GLY B CA 1
ATOM 6095 C C . GLY B 1 371 ? 43.855 51.420 13.693 1.00 14.45 370 GLY B C 1
ATOM 6096 O O . GLY B 1 371 ? 44.569 51.248 14.664 1.00 14.31 370 GLY B O 1
ATOM 6097 N N . TYR B 1 372 ? 43.686 50.502 12.733 1.00 14.31 371 TYR B N 1
ATOM 6098 C CA . TYR B 1 372 ? 44.340 49.184 12.733 1.00 14.92 371 TYR B CA 1
ATOM 6099 C C . TYR B 1 372 ? 44.971 48.897 11.386 1.00 14.37 371 TYR B C 1
ATOM 6100 O O . TYR B 1 372 ? 44.503 49.405 10.389 1.00 14.54 371 TYR B O 1
ATOM 6109 N N . VAL B 1 373 ? 46.016 48.075 11.372 1.00 14.02 372 VAL B N 1
ATOM 6110 C CA . VAL B 1 373 ? 46.485 47.448 10.144 1.00 13.53 372 VAL B CA 1
ATOM 6111 C C . VAL B 1 373 ? 46.529 45.930 10.332 1.00 14.31 372 VAL B C 1
ATOM 6112 O O . VAL B 1 373 ? 46.732 45.448 11.438 1.00 14.49 372 VAL B O 1
ATOM 6116 N N . ARG B 1 374 ? 46.282 45.193 9.252 1.00 14.51 373 ARG B N 1
ATOM 6117 C CA . ARG B 1 374 ? 46.409 43.747 9.265 1.00 14.85 373 ARG B CA 1
ATOM 6118 C C . ARG B 1 374 ? 47.804 43.338 8.779 1.00 14.50 373 ARG B C 1
ATOM 6119 O O . ARG B 1 374 ? 48.242 43.721 7.690 1.00 14.63 373 ARG B O 1
ATOM 6127 N N . ILE B 1 375 ? 48.450 42.539 9.615 1.00 14.60 374 ILE B N 1
ATOM 6128 C CA . ILE B 1 375 ? 49.756 41.976 9.347 1.00 15.03 374 ILE B CA 1
ATOM 6129 C C . ILE B 1 375 ? 49.582 40.456 9.340 1.00 15.60 374 ILE B C 1
ATOM 6130 O O . ILE B 1 375 ? 48.976 39.903 10.269 1.00 16.52 374 ILE B O 1
ATOM 6135 N N . ALA B 1 376 ? 50.075 39.787 8.299 1.00 15.65 375 ALA B N 1
ATOM 6136 C CA . ALA B 1 376 ? 50.045 38.323 8.226 1.00 15.62 375 ALA B CA 1
ATOM 6137 C C . ALA B 1 376 ? 51.422 37.756 8.503 1.00 15.86 375 ALA B C 1
ATOM 6138 O O . ALA B 1 376 ? 52.382 38.145 7.834 1.00 16.88 375 ALA B O 1
ATOM 6140 N N . LEU B 1 377 ? 51.509 36.788 9.415 1.00 15.98 376 LEU B N 1
ATOM 6141 C CA . LEU B 1 377 ? 52.780 36.087 9.702 1.00 16.11 376 LEU B CA 1
ATOM 6142 C C . LEU B 1 377 ? 52.886 34.753 8.930 1.00 16.29 376 LEU B C 1
ATOM 6143 O O . LEU B 1 377 ? 52.946 33.673 9.528 1.00 15.38 376 LEU B O 1
ATOM 6148 N N . VAL B 1 378 ? 52.903 34.860 7.599 1.00 16.37 377 VAL B N 1
ATOM 6149 C CA . VAL B 1 378 ? 52.909 33.703 6.722 1.00 16.16 377 VAL B CA 1
ATOM 6150 C C . VAL B 1 378 ? 54.305 33.417 6.162 1.00 16.40 377 VAL B C 1
ATOM 6151 O O . VAL B 1 378 ? 54.657 32.255 6.003 1.00 16.64 377 VAL B O 1
ATOM 6155 N N . ALA B 1 379 ? 55.111 34.458 5.962 1.00 16.22 378 ALA B N 1
ATOM 6156 C CA . ALA B 1 379 ? 56.543 34.291 5.638 1.00 16.26 378 ALA B CA 1
ATOM 6157 C C . ALA B 1 379 ? 57.314 33.612 6.764 1.00 16.51 378 ALA B C 1
ATOM 6158 O O . ALA B 1 379 ? 56.780 33.421 7.855 1.00 16.57 378 ALA B O 1
ATOM 6160 N N . ASP B 1 380 ? 58.578 33.254 6.514 1.00 16.39 379 ASP B N 1
ATOM 6161 C CA . ASP B 1 380 ? 59.332 32.530 7.520 1.00 16.88 379 ASP B CA 1
ATOM 6162 C C . ASP B 1 380 ? 59.632 33.399 8.738 1.00 16.42 379 ASP B C 1
ATOM 6163 O O . ASP B 1 380 ? 59.470 34.624 8.688 1.00 15.49 379 ASP B O 1
ATOM 6168 N N . VAL B 1 381 ? 60.032 32.765 9.835 1.00 15.98 380 VAL B N 1
ATOM 6169 C CA . VAL B 1 381 ? 60.212 33.486 11.097 1.00 15.23 380 VAL B CA 1
ATOM 6170 C C . VAL B 1 381 ? 61.266 34.606 10.995 1.00 14.77 380 VAL B C 1
ATOM 6171 O O . VAL B 1 381 ? 61.064 35.688 11.563 1.00 13.48 380 VAL B O 1
ATOM 6175 N N . ALA B 1 382 ? 62.362 34.372 10.255 1.00 14.43 381 ALA B N 1
ATOM 6176 C CA . ALA B 1 382 ? 63.402 35.389 10.100 1.00 14.08 381 ALA B CA 1
ATOM 6177 C C . ALA B 1 382 ? 62.849 36.626 9.400 1.00 13.92 381 ALA B C 1
ATOM 6178 O O . ALA B 1 382 ? 63.194 37.759 9.760 1.00 14.72 381 ALA B O 1
ATOM 6180 N N . THR B 1 383 ? 61.995 36.416 8.399 1.00 13.67 382 THR B N 1
ATOM 6181 C CA . THR B 1 383 ? 61.374 37.535 7.699 1.00 13.29 382 THR B CA 1
ATOM 6182 C C . THR B 1 383 ? 60.413 38.331 8.609 1.00 13.17 382 THR B C 1
ATOM 6183 O O . THR B 1 383 ? 60.403 39.551 8.588 1.00 11.60 382 THR B O 1
ATOM 6187 N N . CYS B 1 384 ? 59.601 37.615 9.383 1.00 13.39 383 CYS B N 1
ATOM 6188 C CA . CYS B 1 384 ? 58.679 38.227 10.340 1.00 13.44 383 CYS B CA 1
ATOM 6189 C C . CYS B 1 384 ? 59.405 39.006 11.443 1.00 13.65 383 CYS B C 1
ATOM 6190 O O . CYS B 1 384 ? 59.018 40.135 11.771 1.00 14.10 383 CYS B O 1
ATOM 6193 N N . VAL B 1 385 ? 60.460 38.420 11.994 1.00 13.10 384 VAL B N 1
ATOM 6194 C CA . VAL B 1 385 ? 61.231 39.085 13.053 1.00 13.78 384 VAL B CA 1
ATOM 6195 C C . VAL B 1 385 ? 61.890 40.353 12.524 1.00 13.55 384 VAL B C 1
ATOM 6196 O O . VAL B 1 385 ? 61.754 41.416 13.132 1.00 13.65 384 VAL B O 1
ATOM 6200 N N . LYS B 1 386 ? 62.562 40.251 11.377 1.00 13.89 385 LYS B N 1
ATOM 6201 C CA . LYS B 1 386 ? 63.162 41.445 10.748 1.00 14.61 385 LYS B CA 1
ATOM 6202 C C . LYS B 1 386 ? 62.129 42.560 10.508 1.00 13.97 385 LYS B C 1
ATOM 6203 O O . LYS B 1 386 ? 62.402 43.716 10.782 1.00 13.37 385 LYS B O 1
ATOM 6209 N N . ALA B 1 387 ? 60.948 42.209 9.993 1.00 14.33 386 ALA B N 1
ATOM 6210 C CA . ALA B 1 387 ? 59.882 43.195 9.777 1.00 14.42 386 ALA B CA 1
ATOM 6211 C C . ALA B 1 387 ? 59.426 43.859 11.082 1.00 14.25 386 ALA B C 1
ATOM 6212 O O . ALA B 1 387 ? 59.329 45.082 11.161 1.00 14.02 386 ALA B O 1
ATOM 6214 N N . ALA B 1 388 ? 59.176 43.040 12.100 1.00 14.45 387 ALA B N 1
ATOM 6215 C CA . ALA B 1 388 ? 58.783 43.526 13.417 1.00 14.45 387 ALA B CA 1
ATOM 6216 C C . ALA B 1 388 ? 59.810 44.498 13.980 1.00 14.61 387 ALA B C 1
ATOM 6217 O O . ALA B 1 388 ? 59.453 45.556 14.496 1.00 14.37 387 ALA B O 1
ATOM 6219 N N . GLU B 1 389 ? 61.086 44.134 13.874 1.00 15.07 388 GLU B N 1
ATOM 6220 C CA . GLU B 1 389 ? 62.160 45.009 14.339 1.00 15.39 388 GLU B CA 1
ATOM 6221 C C . GLU B 1 389 ? 62.242 46.306 13.536 1.00 15.21 388 GLU B C 1
ATOM 6222 O O . GLU B 1 389 ? 62.462 47.376 14.105 1.00 14.93 388 GLU B O 1
ATOM 6228 N N . ASP B 1 390 ? 62.042 46.211 12.225 1.00 14.57 389 ASP B N 1
ATOM 6229 C CA . ASP B 1 390 ? 62.079 47.390 11.363 1.00 15.02 389 ASP B CA 1
ATOM 6230 C C . ASP B 1 390 ? 60.908 48.325 11.681 1.00 14.77 389 ASP B C 1
ATOM 6231 O O . ASP B 1 390 ? 61.069 49.541 11.736 1.00 15.10 389 ASP B O 1
ATOM 6236 N N . ILE B 1 391 ? 59.734 47.757 11.919 1.00 15.27 390 ILE B N 1
ATOM 6237 C CA . ILE B 1 391 ? 58.565 48.553 12.291 1.00 15.02 390 ILE B CA 1
ATOM 6238 C C . ILE B 1 391 ? 58.813 49.260 13.630 1.00 15.00 390 ILE B C 1
ATOM 6239 O O . ILE B 1 391 ? 58.650 50.466 13.740 1.00 15.04 390 ILE B O 1
ATOM 6244 N N . VAL B 1 392 ? 59.257 48.525 14.644 1.00 15.84 391 VAL B N 1
ATOM 6245 C CA . VAL B 1 392 ? 59.583 49.152 15.933 1.00 15.88 391 VAL B CA 1
ATOM 6246 C C . VAL B 1 392 ? 60.623 50.262 15.781 1.00 16.44 391 VAL B C 1
ATOM 6247 O O . VAL B 1 392 ? 60.494 51.331 16.374 1.00 16.44 391 VAL B O 1
ATOM 6251 N N . SER B 1 393 ? 61.637 50.027 14.961 1.00 16.95 392 SER B N 1
ATOM 6252 C CA . SER B 1 393 ? 62.675 51.029 14.746 1.00 17.75 392 SER B CA 1
ATOM 6253 C C . SER B 1 393 ? 62.083 52.327 14.204 1.00 18.03 392 SER B C 1
ATOM 6254 O O . SER B 1 393 ? 62.554 53.412 14.546 1.00 17.39 392 SER B O 1
ATOM 6257 N N . LEU B 1 394 ? 61.040 52.216 13.377 1.00 17.84 393 LEU B N 1
ATOM 6258 C CA . LEU B 1 394 ? 60.417 53.398 12.801 1.00 18.56 393 LEU B CA 1
ATOM 6259 C C . LEU B 1 394 ? 59.480 54.127 13.766 1.00 18.21 393 LEU B C 1
ATOM 6260 O O . LEU B 1 394 ? 59.207 55.302 13.546 1.00 18.42 393 LEU B O 1
ATOM 6265 N N . TYR B 1 395 ? 59.028 53.470 14.835 1.00 17.75 394 TYR B N 1
ATOM 6266 C CA . TYR B 1 395 ? 58.025 54.062 15.739 1.00 17.62 394 TYR B CA 1
ATOM 6267 C C . TYR B 1 395 ? 58.500 54.262 17.184 1.00 18.62 394 TYR B C 1
ATOM 6268 O O . TYR B 1 395 ? 57.809 54.902 17.962 1.00 18.70 394 TYR B O 1
ATOM 6277 N N . ARG B 1 396 ? 59.687 53.763 17.529 1.00 19.15 395 ARG B N 1
ATOM 6278 C CA . ARG B 1 396 ? 60.208 53.906 18.892 1.00 19.81 395 ARG B CA 1
ATOM 6279 C C . ARG B 1 396 ? 60.799 55.298 19.138 1.00 19.48 395 ARG B C 1
ATOM 6280 O O . ARG B 1 396 ? 61.251 55.992 18.212 1.00 19.77 395 ARG B O 1
#

Sequence (774 aa):
GNTLLKQLKPYPFARLHEAQGISAPEGEAVPLHIGEPKHPTPKVITDALTASLHHELEKKYPLTAGLPELRQACANWLKRRYDGLTTVDADNNEILPVLGSREALFSFVQTVLNPGIKPAIVSPNPFYQIIYEGATLLGGGEIHFANCPAPSFNPDWRSISEEVWKRTKLVFVCSPNNPSGSVLDLDGWKEVVFDLQDKYGFIIASDECYSEIYFDGNNKPLGCCLQAAAQLGRSRQQKLLFTSLSRSNVPGLRSGFVAGDAELLKNFLLYRTYHGSASIPVQRASIAAWDDEQHVIDNRRRLYQEKFERVIPILQQVFDVKLPDASFYIWLKVPDGDDLAFARNLWQKAAIQVLPGRFLARDDTEQGNPGEGYVRIALVADVATCVKAAEDIVSLYRNTLLLKQLKPYPFFARLHEEAQGISAPEGEAVPLHIIGEPKHPTPKVITDALTASLHELEKKYPLTAGLPELRQACANWLKRRYDGLTVDADNNEILPVLGSREALFSFVQTVLNPVGIKPAIVSPNPFYQIYEGATLLGGGEIHFANCPAPSFNPDWRSISEEEVWKRTKLVFVCSPNNPSGSVLDLDDGWKEVFDLQDKYGFIIASDECYSEIYFDGNNKPLGCCLQAAAQLGRSRQKLLFTSLSRSNVPGLRSGFVAGDAELLKNFLLYRTTYHGSASIPVQRASIAAWDDEQHVIDNRRLYQEKFERVIPILQQVFDVKLPDASFYIWLKVPDGDDLAFARNLWQKAAIQVLPGRFLARDTEQGNPGEGYVRIALVADVATCVKAAEDIVSLYR

B-factor: mean 20.07, std 7.5, range [5.89, 69.49]

Radius of gyration: 27.91 Å; Cα contacts (8 Å, |Δi|>4): 1631; chains: 2; bounding box: 64×72×69 Å

Foldseek 3Di:
DVVVVVVADQFLLVVLDVLDDFAADPDDFAPQAHQAFDDDFDPLLVVQLVVCVVQQVDDFAQQGDLLLLVLVQVLCCVQLVHDGFDSVFFKGKFLAQLVVVLLLLLVQQDCVDAAEEEAEFLGNRSVVVSQVVSRHHYHYFYQAPDQRQGNVVVQDPVNLLRYAEYEAEACDVPQRHGQDLVSLVVVVVSCVVRVHAYEYECAFQLQADDPQGGDDNSSSCVVVVHAQPSYKWYDCSLRVPPVLRITMMGTDRVSVVVVSVVCSVVPTGRNSSSSSSSSSSNDCPSSVVVNVQLRLLCVQQVVLLVVFFDFDDRRGDQKGFGFAPVQALSVLQSCCCNHPSYHWRQQLSSGDQDPVGRNSTRTIIGGPNDGNVSSNVSSNVSVVVRD/DVLVVVADDALVVVQVVLPPFAADPDDFQEQADAAFDDDFDPLLVVQLVVCVVLQVDDFAQQGDLLLLVLVQVLCCVQLVHDGFDSVFFKGKFLAQLVVLLLLLLVQQDCPPDAAEEEAEFLGDSSSVSSQSVSRHDYHYFYQAPDQRQGNCVVDDPVNLQRYAEYEAEACDVVQSHAQDLVSLVVVVVSCVVRVHAYEYEDAFQLFADDPLGGDDNSSSCVVVVHAQVSYKWYACSLRVPVPLRIIMMGTDSVSVVVSSVVCSVVPTHRNSSSSSSSSSSNDCPSSVVVNVQLRVLCVQQVVLLVVFFPFDDRRGDQKGFTFAVVQALSVLQSCCCHHPSYHWRQQQSSGDQDPVGRNSTRTIIGGPNDGSVSSNVSSNVSVVVRD

Secondary structure (DSSP, 8-state):
--HHHHH--S-HHHHHHH----PPPP---EE-S--S--SPPPHHHHHHHHHTGGGGGSPPPTT--HHHHHHHHHHHHHHTTT----TTTSEEEESSHHHHHHHHHHHH----PPPEEEEEES--HHHHHHHHHTT-EEEEEE--TTT----GGGS-HHHHHTEEEEEEESS-TTT-----HHHHHHHHHHHHHH--EEEEE-TTTT--STT-PPP-HHHHHHHTT---TTB--EE----S-GGG--EEEES-HHHHHHHHHHHHHHT---HHHHHHHHHHHH--HHHHHHHHHHHHHHHHHHHHHTTTS-----SSSSEEEEEPTTS-HHHHHHHHHHHH-EE-EEGGGG----TT--TTTTEEEEE--S-HHHHHHHHHHHHHH--/-TTGGGPPPPHHHHHHH-----PPP---EETT--S--SPPPHHHHHHHHHTGGGGGSPPPTT--HHHHHHHHHHHHHHTTT----TTTSEEEESSHHHHHHHHHHHH-----PPPEEEEEES--HHHHHHHHHTT-EEEEEE--TTT----GGGS-HHHHTTEEEEEEESS-TTT-----HHHHHHHHHHHHHH--EEEEE-TTTT--STT-PPP-HHHHHHHTT---TTB--EE----S-GGG--EEEES-HHHHHHHHHHHHHHT---HHHHHHHHHHHH--HHHHHHHHHHHHHHHHHHHHHTTTS-----SSSSEEEEEPTTS-HHHHHHHHHHHH-EE-EEGGGGS--BTTB-TTTTEEEEE--S-HHHHHHHHHHHHHHH-

Solvent-accessible surface area: 29346 Å² total

CATH classification: 3.90.1150.10 (+1 more: 3.40.640.10)

Nearest PDB structures (foldseek):
  3jtx-assembly1_A  TM=1.002E+00  e=1.006E-80  Neisseria meningitidis Z2491
  3jtx-assembly1_B  TM=9.937E-01  e=1.523E-77  Neisseria meningitidis Z2491
  2x5d-assembly1_D  TM=8.582E-01  e=1.737E-29  Pseudomonas aeruginosa PAO1
  2o0r-assembly1_B  TM=8.672E-01  e=3.401E-24  Mycobacterium tuberculosis H37Rv
  5z0q-assembly4_G  TM=8.142E-01  e=1.661E-20  Erwinia tasmaniensis Et1/99